Protein AF-A0A3M7Q4H5-F1 (afdb_monomer_lite)

Radius of gyration: 90.94 Å; chains: 1; bounding box: 210×115×260 Å

Sequence (828 aa):
LKKELDTSQSEVNNLKSENDTLSKELVHRDKRIEELIEKINQSELSLNDLGKKIQEKNTEMESMKKSMLEKEQNILNENQMLKTNIDQLNDQYKQSIELIENLKKEKTELEKRTSEKLSENEKLSSAEIERLKKELNRIESEKLTAERTVEALEKEKRHFDDSKLEMERLIDVKDGQLDNLNFQIKSEEENKIFLTKKVSDLEVKMSESLRENEKFHIKEIENLREEISRISSEKILADEEIEGLNKRISLLNDEIAARTIQIEELQQNEKNLIHRFQVKESLMVSQKDQEIEEFKRECNEKLKNSQIDIDSLQERLDQANKDYRASIEKIQQTRKQHLAKIKKKLQHCASILSLMDKLLFQSNETDQTVLTLFLSSLTEPKKNDESQEEKSNFEFDEAKFRELIEYKKNHLEKLDQLENLNQEIKKLGEINQNLQQEIVLVKSSSTENETKLSNEKIKISNDFQQKIDELQLKIDNLDLKNKQLQSEENRESHNLKTKILDLENELSQVRKHNDELVNQLKSDVESKEKNLMNVKKQADLRMASIKKKFENESQSKLEEINAKNYDLELKIKEKNKLIEMFKTENDNNVIKMNQLEEELEKKFVSEKLILQEDFGNKVKNYESIIEELNLRKEDYEAQMTNDKNNLVSSLRNENSQLSRKLDDLQFAYDELLDEKNNLKFNLNELKENGPSDNQEANRLNSLLKDRERVINELEQKLSLYVNKSAYEDSLGYVSSQNLKQNNTRSLMMESSDQDSLGSKTNLYNHCLESTEIDYLRQIVYSYMMGIDPVTMAKVIVAVLKFSEEDRKKILENERQRHLNWFPNLVNK

Structure (mmCIF, N/CA/C/O backbone):
data_AF-A0A3M7Q4H5-F1
#
_entry.id   AF-A0A3M7Q4H5-F1
#
loop_
_atom_site.group_PDB
_atom_site.id
_atom_site.type_symbol
_atom_site.label_atom_id
_atom_site.label_alt_id
_atom_site.label_comp_id
_atom_site.label_asym_id
_atom_site.label_entity_id
_atom_site.label_seq_id
_atom_site.pdbx_PDB_ins_code
_atom_site.Cartn_x
_atom_site.Cartn_y
_atom_site.Cartn_z
_atom_site.occupancy
_atom_site.B_iso_or_equiv
_atom_site.auth_seq_id
_atom_site.auth_comp_id
_atom_site.auth_asym_id
_atom_site.auth_atom_id
_atom_site.pdbx_PDB_model_num
ATOM 1 N N . LEU A 1 1 ? 29.022 -17.252 -99.751 1.00 66.88 1 LEU A N 1
ATOM 2 C CA . LEU A 1 1 ? 28.898 -18.641 -99.264 1.00 66.88 1 LEU A CA 1
ATOM 3 C C . LEU A 1 1 ? 29.886 -18.945 -98.138 1.00 66.88 1 LEU A C 1
ATOM 5 O O . LEU A 1 1 ? 29.508 -18.742 -96.998 1.00 66.88 1 LEU A O 1
ATOM 9 N N . LYS A 1 2 ? 31.142 -19.368 -98.386 1.00 72.31 2 LYS A N 1
ATOM 10 C CA . LYS A 1 2 ? 32.011 -19.858 -97.286 1.00 72.31 2 LYS A CA 1
ATOM 11 C C . LYS A 1 2 ? 32.221 -18.849 -96.140 1.00 72.31 2 LYS A C 1
ATOM 13 O O . LYS A 1 2 ? 31.919 -19.189 -95.010 1.00 72.31 2 LYS A O 1
ATOM 18 N N . LYS A 1 3 ? 32.580 -17.590 -96.435 1.00 73.62 3 LYS A N 1
ATOM 19 C CA . LYS A 1 3 ? 32.675 -16.532 -95.406 1.00 73.62 3 LYS A CA 1
ATOM 20 C C . LYS A 1 3 ? 31.378 -16.298 -94.619 1.00 73.62 3 LYS A C 1
ATOM 22 O O . LYS A 1 3 ? 31.455 -15.919 -93.465 1.00 73.62 3 LYS A O 1
ATOM 27 N N . GLU A 1 4 ? 30.207 -16.486 -95.226 1.00 72.25 4 GLU A N 1
ATOM 28 C CA . GLU A 1 4 ? 28.922 -16.326 -94.524 1.00 72.25 4 GLU A CA 1
ATOM 29 C C . GLU A 1 4 ? 28.671 -17.520 -93.599 1.00 72.25 4 GLU A C 1
ATOM 31 O O . GLU A 1 4 ? 28.269 -17.323 -92.461 1.00 72.25 4 GLU A O 1
ATOM 36 N N . LEU A 1 5 ? 29.003 -18.739 -94.043 1.00 80.62 5 LEU A N 1
ATOM 37 C CA . LEU A 1 5 ? 28.975 -19.941 -93.207 1.00 80.62 5 LEU A CA 1
ATOM 38 C C . LEU A 1 5 ? 29.926 -19.812 -92.004 1.00 80.62 5 LEU A C 1
ATOM 40 O O . LEU A 1 5 ? 29.525 -20.103 -90.883 1.00 80.62 5 LEU A O 1
ATOM 44 N N . ASP A 1 6 ? 31.152 -19.328 -92.228 1.00 80.56 6 ASP A N 1
ATOM 45 C CA . ASP A 1 6 ? 32.140 -19.089 -91.170 1.00 80.56 6 ASP A CA 1
ATOM 46 C C . ASP A 1 6 ? 31.638 -18.017 -90.165 1.00 80.56 6 ASP A C 1
ATOM 48 O O . ASP A 1 6 ? 31.803 -18.175 -88.954 1.00 80.56 6 ASP A O 1
ATOM 52 N N . THR A 1 7 ? 30.969 -16.955 -90.644 1.00 81.00 7 THR A N 1
ATOM 53 C CA . THR A 1 7 ? 30.355 -15.914 -89.794 1.00 81.00 7 THR A CA 1
ATOM 54 C C . THR A 1 7 ? 29.170 -16.451 -88.993 1.00 81.00 7 THR A C 1
ATOM 56 O O . THR A 1 7 ? 29.159 -16.310 -87.773 1.00 81.00 7 THR A O 1
ATOM 59 N N . SER A 1 8 ? 28.204 -17.119 -89.627 1.00 81.56 8 SER A N 1
ATOM 60 C CA . SER A 1 8 ? 27.044 -17.679 -88.923 1.00 81.56 8 SER A CA 1
ATOM 61 C C . SER A 1 8 ? 27.427 -18.810 -87.967 1.00 81.56 8 SER A C 1
ATOM 63 O O . SER A 1 8 ? 26.785 -18.973 -86.934 1.00 81.56 8 SER A O 1
ATOM 65 N N . GLN A 1 9 ? 28.509 -19.551 -88.230 1.00 82.69 9 GLN A N 1
ATOM 66 C CA . GLN A 1 9 ? 29.058 -20.498 -87.258 1.00 82.69 9 GLN A CA 1
ATOM 67 C C . GLN A 1 9 ? 29.641 -19.782 -86.027 1.00 82.69 9 GLN A C 1
ATOM 69 O O . GLN A 1 9 ? 29.501 -20.283 -84.912 1.00 82.69 9 GLN A O 1
ATOM 74 N N . SER A 1 10 ? 30.252 -18.605 -86.204 1.00 85.25 10 SER A N 1
ATOM 75 C CA . SER A 1 10 ? 30.695 -17.747 -85.096 1.00 85.25 10 SER A CA 1
ATOM 76 C C . SER A 1 10 ? 29.506 -17.225 -84.278 1.00 85.25 10 SER A C 1
ATOM 78 O O . SER A 1 10 ? 29.501 -17.340 -83.054 1.00 85.25 10 SER A O 1
ATOM 80 N N . GLU A 1 11 ? 28.449 -16.745 -84.941 1.00 85.81 11 GLU A N 1
ATOM 81 C CA . GLU A 1 11 ? 27.205 -16.303 -84.292 1.00 85.81 11 GLU A CA 1
ATOM 82 C C . GLU A 1 11 ? 26.533 -17.439 -83.503 1.00 85.81 11 GLU A C 1
ATOM 84 O O . GLU A 1 11 ? 26.193 -17.253 -82.338 1.00 85.81 11 GLU A O 1
ATOM 89 N N . VAL A 1 12 ? 26.423 -18.642 -84.081 1.00 87.12 12 VAL A N 1
ATOM 90 C CA . VAL A 1 12 ? 25.893 -19.838 -83.398 1.00 87.12 12 VAL A CA 1
ATOM 91 C C . VAL A 1 12 ? 26.746 -20.231 -82.188 1.00 87.12 12 VAL A C 1
ATOM 93 O O . VAL A 1 12 ? 26.197 -20.591 -81.146 1.00 87.12 12 VAL A O 1
ATOM 96 N N . ASN A 1 13 ? 28.075 -20.135 -82.279 1.00 86.62 13 ASN A N 1
ATOM 97 C CA . ASN A 1 13 ? 28.964 -20.418 -81.150 1.00 86.62 13 ASN A CA 1
ATOM 98 C C . ASN A 1 13 ? 28.807 -19.378 -80.023 1.00 86.62 13 ASN A C 1
ATOM 100 O O . ASN A 1 13 ? 28.786 -19.752 -78.849 1.00 86.62 13 ASN A O 1
ATOM 104 N N . ASN A 1 14 ? 28.646 -18.097 -80.367 1.00 86.25 14 ASN A N 1
ATOM 105 C CA . ASN A 1 14 ? 28.413 -17.021 -79.401 1.00 86.25 14 ASN A CA 1
ATOM 106 C C . ASN A 1 14 ? 27.052 -17.173 -78.707 1.00 86.25 14 ASN A C 1
ATOM 108 O O . ASN A 1 14 ? 27.003 -17.187 -77.480 1.00 86.25 14 ASN A O 1
ATOM 112 N N . LEU A 1 15 ? 25.975 -17.388 -79.473 1.00 87.81 15 LEU A N 1
ATOM 113 C CA . LEU A 1 15 ? 24.628 -17.643 -78.946 1.00 87.81 15 LEU A CA 1
ATOM 114 C C . LEU A 1 15 ? 24.586 -18.889 -78.051 1.00 87.81 15 LEU A C 1
ATOM 116 O O . LEU A 1 15 ? 23.876 -18.908 -77.049 1.00 87.81 15 LEU A O 1
ATOM 120 N N . LYS A 1 16 ? 25.377 -19.923 -78.367 1.00 89.75 16 LYS A N 1
ATOM 121 C CA . LYS A 1 16 ? 25.524 -21.090 -77.493 1.00 89.75 16 LYS A CA 1
ATOM 122 C C . LYS A 1 16 ? 26.219 -20.733 -76.175 1.00 89.75 16 LYS A C 1
ATOM 124 O O . LYS A 1 16 ? 25.731 -21.128 -75.125 1.00 89.75 16 LYS A O 1
ATOM 129 N N . SER A 1 17 ? 27.309 -19.965 -76.215 1.00 89.00 17 SER A N 1
ATOM 130 C CA . SER A 1 17 ? 28.012 -19.494 -75.010 1.00 89.00 17 SER A CA 1
ATOM 131 C C . SER A 1 17 ? 27.123 -18.604 -74.125 1.00 89.00 17 SER A C 1
ATOM 133 O O . SER A 1 17 ? 27.120 -18.730 -72.899 1.00 89.00 17 SER A O 1
ATOM 135 N N . GLU A 1 18 ? 26.311 -17.744 -74.744 1.00 90.12 18 GLU A N 1
ATOM 136 C CA . GLU A 1 18 ? 25.310 -16.912 -74.072 1.00 90.12 18 GLU A CA 1
ATOM 137 C C . GLU A 1 18 ? 24.213 -17.775 -73.428 1.00 90.12 18 GLU A C 1
ATOM 139 O O . GLU A 1 18 ? 23.942 -17.631 -72.237 1.00 90.12 18 GLU A O 1
ATOM 144 N N . ASN A 1 19 ? 23.662 -18.753 -74.152 1.00 89.94 19 ASN A N 1
ATOM 145 C CA . ASN A 1 19 ? 22.680 -19.701 -73.621 1.00 89.94 19 ASN A CA 1
ATOM 146 C C . ASN A 1 19 ? 23.243 -20.575 -72.481 1.00 89.94 19 ASN A C 1
ATOM 148 O O . ASN A 1 19 ? 22.563 -20.789 -71.477 1.00 89.94 19 ASN A O 1
ATOM 152 N N . ASP A 1 20 ? 24.488 -21.046 -72.589 1.00 90.50 20 ASP A N 1
ATOM 153 C CA . ASP A 1 20 ? 25.184 -21.802 -71.536 1.00 90.50 20 ASP A CA 1
ATOM 154 C C . ASP A 1 20 ? 25.473 -20.926 -70.296 1.00 90.50 20 ASP A C 1
ATOM 156 O O . ASP A 1 20 ? 25.594 -21.440 -69.181 1.00 90.50 20 ASP A O 1
ATOM 160 N N . THR A 1 21 ? 25.565 -19.602 -70.467 1.00 90.38 21 THR A N 1
ATOM 161 C CA . THR A 1 21 ? 25.720 -18.624 -69.377 1.00 90.38 21 THR A CA 1
ATOM 162 C C . THR A 1 21 ? 24.378 -18.325 -68.710 1.00 90.38 21 THR A C 1
ATOM 164 O O . THR A 1 21 ? 24.264 -18.457 -67.491 1.00 90.38 21 THR A O 1
ATOM 167 N N . LEU A 1 22 ? 23.338 -18.033 -69.497 1.00 89.88 22 LEU A N 1
ATOM 168 C CA . LEU A 1 22 ? 21.964 -17.842 -69.020 1.00 89.88 22 LEU A CA 1
ATOM 169 C C . LEU A 1 22 ? 21.442 -19.083 -68.284 1.00 89.88 22 LEU A C 1
ATOM 171 O O . LEU A 1 22 ? 20.818 -18.950 -67.237 1.00 89.88 22 LEU A O 1
ATOM 175 N N . SER A 1 23 ? 21.762 -20.290 -68.762 1.00 90.62 23 SER A N 1
ATOM 176 C CA . SER A 1 23 ? 21.386 -21.548 -68.097 1.00 90.62 23 SER A CA 1
ATOM 177 C C . SER A 1 23 ? 22.006 -21.678 -66.699 1.00 90.62 23 SER A C 1
ATOM 179 O O . SER A 1 23 ? 21.337 -22.118 -65.766 1.00 90.62 23 SER A O 1
ATOM 181 N N . LYS A 1 24 ? 23.268 -21.257 -66.518 1.00 91.00 24 LYS A N 1
ATOM 182 C CA . LYS A 1 24 ? 23.929 -21.237 -65.198 1.00 91.00 24 LYS A CA 1
ATOM 183 C C . LYS A 1 24 ? 23.331 -20.177 -64.279 1.00 91.00 24 LYS A C 1
ATOM 185 O O . LYS A 1 24 ? 23.169 -20.432 -63.088 1.00 91.00 24 LYS A O 1
ATOM 190 N N . GLU A 1 25 ? 22.998 -19.005 -64.818 1.00 90.81 25 GLU A N 1
ATOM 191 C CA . GLU A 1 25 ? 22.343 -17.954 -64.038 1.00 90.81 25 GLU A CA 1
ATOM 192 C C . GLU A 1 25 ? 20.941 -18.386 -63.589 1.00 90.81 25 GLU A C 1
ATOM 194 O O . GLU A 1 25 ? 20.567 -18.153 -62.444 1.00 90.81 25 GLU A O 1
ATOM 199 N N . LEU A 1 26 ? 20.191 -19.075 -64.454 1.00 91.06 26 LEU A N 1
ATOM 200 C CA . LEU A 1 26 ? 18.856 -19.591 -64.156 1.00 91.06 26 LEU A CA 1
ATOM 201 C C . LEU A 1 26 ? 18.908 -20.638 -63.030 1.00 91.06 26 LEU A C 1
ATOM 203 O O . LEU A 1 26 ? 18.220 -20.467 -62.030 1.00 91.06 26 LEU A O 1
ATOM 207 N N . VAL A 1 27 ? 19.837 -21.602 -63.085 1.00 91.81 27 VAL A N 1
ATOM 208 C CA . VAL A 1 27 ? 20.085 -22.553 -61.978 1.00 91.81 27 VAL A CA 1
ATOM 209 C C . VAL A 1 27 ? 20.477 -21.845 -60.668 1.00 91.81 27 VAL A C 1
ATOM 211 O O . VAL A 1 27 ? 20.056 -22.257 -59.587 1.00 91.81 27 VAL A O 1
ATOM 214 N N . HIS A 1 28 ? 21.254 -20.755 -60.727 1.00 90.12 28 HIS A N 1
ATOM 215 C CA . HIS A 1 28 ? 21.578 -19.971 -59.529 1.00 90.12 28 HIS A CA 1
ATOM 216 C C . HIS A 1 28 ? 20.358 -19.194 -58.995 1.00 90.12 28 HIS A C 1
ATOM 218 O O . HIS A 1 28 ? 20.204 -19.049 -57.777 1.00 90.12 28 HIS A O 1
ATOM 224 N N . ARG A 1 29 ? 19.482 -18.693 -59.874 1.00 90.94 29 ARG A N 1
ATOM 225 C CA . ARG A 1 29 ? 18.221 -18.043 -59.487 1.00 90.94 29 ARG A CA 1
ATOM 226 C C . ARG A 1 29 ? 17.273 -19.047 -58.830 1.00 90.94 29 ARG A C 1
ATOM 228 O O . ARG A 1 29 ? 16.768 -18.736 -57.758 1.00 90.94 29 ARG A O 1
ATOM 235 N N . ASP A 1 30 ? 17.123 -20.244 -59.393 1.00 92.81 30 ASP A N 1
ATOM 236 C CA . ASP A 1 30 ? 16.286 -21.316 -58.840 1.00 92.81 30 ASP A CA 1
ATOM 237 C C . ASP A 1 30 ? 16.757 -21.723 -57.436 1.00 92.81 30 ASP A C 1
ATOM 239 O O . ASP A 1 30 ? 15.980 -21.649 -56.485 1.00 92.81 30 ASP A O 1
ATOM 243 N N . LYS A 1 31 ? 18.057 -22.003 -57.250 1.00 93.12 31 LYS A N 1
ATOM 244 C CA . LYS A 1 31 ? 18.622 -22.287 -55.916 1.00 93.12 31 LYS A CA 1
ATOM 245 C C . LYS A 1 31 ? 18.391 -21.142 -54.922 1.00 93.12 31 LYS A C 1
ATOM 247 O O . LYS A 1 31 ? 18.105 -21.373 -53.751 1.00 93.12 31 LYS A O 1
ATOM 252 N N . ARG A 1 32 ? 18.495 -19.885 -55.372 1.00 92.50 32 ARG A N 1
ATOM 253 C CA . ARG A 1 32 ? 18.223 -18.713 -54.523 1.00 92.50 32 ARG A CA 1
ATOM 254 C C . ARG A 1 32 ? 16.734 -18.576 -54.179 1.00 92.50 32 ARG A C 1
ATOM 256 O O . ARG A 1 32 ? 16.419 -18.033 -53.125 1.00 92.50 32 ARG A O 1
ATOM 263 N N . ILE A 1 33 ? 15.831 -19.056 -55.034 1.00 91.38 33 ILE A N 1
ATOM 264 C CA . ILE A 1 33 ? 14.392 -19.134 -54.753 1.00 91.38 33 ILE A CA 1
ATOM 265 C C . ILE A 1 33 ? 14.120 -20.229 -53.712 1.00 91.38 33 ILE A C 1
ATOM 267 O O . ILE A 1 33 ? 13.406 -19.959 -52.751 1.00 91.38 33 ILE A O 1
ATOM 271 N N . GLU A 1 34 ? 14.748 -21.404 -53.817 1.00 92.50 34 GLU A N 1
ATOM 272 C CA . GLU A 1 34 ? 14.666 -22.464 -52.794 1.00 92.50 34 GLU A CA 1
ATOM 273 C C . GLU A 1 34 ? 15.155 -21.968 -51.418 1.00 92.50 34 GLU A C 1
ATOM 275 O O . GLU A 1 34 ? 14.432 -22.078 -50.428 1.00 92.50 34 GLU A O 1
ATOM 280 N N . GLU A 1 35 ? 16.324 -21.316 -51.361 1.00 92.31 35 GLU A N 1
ATOM 281 C CA . GLU A 1 35 ? 16.874 -20.708 -50.134 1.00 92.31 35 GLU A CA 1
ATOM 282 C C . GLU A 1 35 ? 15.987 -19.598 -49.534 1.00 92.31 35 GLU A C 1
ATOM 284 O O . GLU A 1 35 ? 16.094 -19.296 -48.342 1.00 92.31 35 GLU A O 1
ATOM 289 N N . LEU A 1 36 ? 15.140 -18.948 -50.341 1.00 91.50 36 LEU A N 1
ATOM 290 C CA . LEU A 1 36 ? 14.165 -17.957 -49.874 1.00 91.50 36 LEU A CA 1
ATOM 291 C C . LEU A 1 36 ? 12.875 -18.621 -49.382 1.00 91.50 36 LEU A C 1
ATOM 293 O O . LEU A 1 36 ? 12.357 -18.214 -48.344 1.00 91.50 36 LEU A O 1
ATOM 297 N N . ILE A 1 37 ? 12.391 -19.661 -50.067 1.00 92.19 37 ILE A N 1
ATOM 298 C CA . ILE A 1 37 ? 11.232 -20.459 -49.636 1.00 92.19 37 ILE A CA 1
ATOM 299 C C . ILE A 1 37 ? 11.513 -21.113 -48.278 1.00 92.19 37 ILE A C 1
ATOM 301 O O . ILE A 1 37 ? 10.671 -21.048 -47.385 1.00 92.19 37 ILE A O 1
ATOM 305 N N . GLU A 1 38 ? 12.710 -21.670 -48.069 1.00 93.06 38 GLU A N 1
ATOM 306 C CA . GLU A 1 38 ? 13.075 -22.262 -46.777 1.00 93.06 38 GLU A CA 1
ATOM 307 C C . GLU A 1 38 ? 13.038 -21.223 -45.640 1.00 93.06 38 GLU A C 1
ATOM 309 O O . GLU A 1 38 ? 12.460 -21.476 -44.582 1.00 93.06 38 GLU A O 1
ATOM 314 N N . LYS A 1 39 ? 13.566 -20.014 -45.875 1.00 91.62 39 LYS A N 1
ATOM 315 C CA . LYS A 1 39 ? 13.539 -18.906 -44.900 1.00 91.62 39 LYS A CA 1
ATOM 316 C C . LYS A 1 39 ? 12.129 -18.387 -44.623 1.00 91.62 39 LYS A C 1
ATOM 318 O O . LYS A 1 39 ? 11.839 -18.023 -43.483 1.00 91.62 39 LYS A O 1
ATOM 323 N N . ILE A 1 40 ? 11.247 -18.374 -45.624 1.00 90.06 40 ILE A N 1
ATOM 324 C CA . ILE A 1 40 ? 9.827 -18.044 -45.443 1.00 90.06 40 ILE A CA 1
ATOM 325 C C . ILE A 1 40 ? 9.172 -19.089 -44.532 1.00 90.06 40 ILE A C 1
ATOM 327 O O . ILE A 1 40 ? 8.607 -18.717 -43.508 1.00 90.06 40 ILE A O 1
ATOM 331 N N . ASN A 1 41 ? 9.353 -20.384 -44.808 1.00 91.19 41 ASN A N 1
ATOM 332 C CA . ASN A 1 41 ? 8.792 -21.468 -43.991 1.00 91.19 41 ASN A CA 1
ATOM 333 C C . ASN A 1 41 ? 9.307 -21.435 -42.534 1.00 91.19 41 ASN A C 1
ATOM 335 O O . ASN A 1 41 ? 8.536 -21.611 -41.590 1.00 91.19 41 ASN A O 1
ATOM 339 N N . GLN A 1 42 ? 10.601 -21.160 -42.325 1.00 89.44 42 GLN A N 1
ATOM 340 C CA . GLN A 1 42 ? 11.187 -20.974 -40.987 1.00 89.44 42 GLN A CA 1
ATOM 341 C C . GLN A 1 42 ? 10.601 -19.742 -40.263 1.00 89.44 42 GLN A C 1
ATOM 343 O O . GLN A 1 42 ? 10.387 -19.770 -39.046 1.00 89.44 42 GLN A O 1
ATOM 348 N N . SER A 1 43 ? 10.289 -18.675 -41.006 1.00 88.88 43 SER A N 1
ATOM 349 C CA . SER A 1 43 ? 9.642 -17.469 -40.472 1.00 88.88 43 SER A CA 1
ATOM 350 C C . SER A 1 43 ? 8.175 -17.716 -40.104 1.00 88.88 43 SER A C 1
ATOM 352 O O . SER A 1 43 ? 7.743 -17.287 -39.037 1.00 88.88 43 SER A O 1
ATOM 354 N N . GLU A 1 44 ? 7.413 -18.456 -40.919 1.00 91.06 44 GLU A N 1
ATOM 355 C CA . GLU A 1 44 ? 6.029 -18.839 -40.605 1.00 91.06 44 GLU A CA 1
ATOM 356 C C . GLU A 1 44 ? 5.947 -19.716 -39.350 1.00 91.06 44 GLU A C 1
ATOM 358 O O . GLU A 1 44 ? 5.099 -19.478 -38.490 1.00 91.06 44 GLU A O 1
ATOM 363 N N . LEU A 1 45 ? 6.847 -20.692 -39.186 1.00 88.81 45 LEU A N 1
ATOM 364 C CA . LEU A 1 45 ? 6.931 -21.492 -37.956 1.00 88.81 45 LEU A CA 1
ATOM 365 C C . LEU A 1 45 ? 7.192 -20.604 -36.727 1.00 88.81 45 LEU A C 1
ATOM 367 O O . LEU A 1 45 ? 6.486 -20.710 -35.723 1.00 88.81 45 LEU A O 1
ATOM 371 N N . SER A 1 46 ? 8.138 -19.669 -36.840 1.00 89.75 46 SER A N 1
ATOM 372 C CA . SER A 1 46 ? 8.476 -18.721 -35.768 1.00 89.75 46 SER A CA 1
ATOM 373 C C . SER A 1 46 ? 7.309 -17.783 -35.415 1.00 89.75 46 SER A C 1
ATOM 375 O O . SER A 1 46 ? 7.076 -17.493 -34.240 1.00 89.75 46 SER A O 1
ATOM 377 N N . LEU A 1 47 ? 6.542 -17.334 -36.415 1.00 86.31 47 LEU A N 1
ATOM 378 C CA . LEU A 1 47 ? 5.342 -16.509 -36.234 1.00 86.31 47 LEU A CA 1
ATOM 379 C C . LEU A 1 47 ? 4.184 -17.288 -35.597 1.00 86.31 47 LEU A C 1
ATOM 381 O O . LEU A 1 47 ? 3.475 -16.733 -34.758 1.00 86.31 47 LEU A O 1
ATOM 385 N N . ASN A 1 48 ? 4.009 -18.568 -35.935 1.00 89.12 48 ASN A N 1
ATOM 386 C CA . ASN A 1 48 ? 3.001 -19.428 -35.309 1.00 89.12 48 ASN A CA 1
ATOM 387 C C . ASN A 1 48 ? 3.309 -19.675 -33.820 1.00 89.12 48 ASN A C 1
ATOM 389 O O . ASN A 1 48 ? 2.418 -19.535 -32.979 1.00 89.12 48 ASN A O 1
ATOM 393 N N . ASP A 1 49 ? 4.571 -19.944 -33.469 1.00 89.56 49 ASP A N 1
ATOM 394 C CA . ASP A 1 49 ? 5.008 -20.060 -32.070 1.00 89.56 49 ASP A CA 1
ATOM 395 C C . ASP A 1 49 ? 4.842 -18.743 -31.291 1.00 89.56 49 ASP A C 1
ATOM 397 O O . ASP A 1 49 ? 4.464 -18.752 -30.114 1.00 89.56 49 ASP A O 1
ATOM 401 N N . LEU A 1 50 ? 5.090 -17.595 -31.934 1.00 89.19 50 LEU A N 1
ATOM 402 C CA . LEU A 1 50 ? 4.841 -16.279 -31.342 1.00 89.19 50 LEU A CA 1
ATOM 403 C C . LEU A 1 50 ? 3.338 -16.042 -31.116 1.00 89.19 50 LEU A C 1
ATOM 405 O O . LEU A 1 50 ? 2.940 -15.648 -30.020 1.00 89.19 50 LEU A O 1
ATOM 409 N N . GLY A 1 51 ? 2.500 -16.335 -32.114 1.00 90.75 51 GLY A N 1
ATOM 410 C CA . GLY A 1 51 ? 1.043 -16.228 -32.022 1.00 90.75 51 GLY A CA 1
ATOM 411 C C . GLY A 1 51 ? 0.466 -17.090 -30.899 1.00 90.75 51 GLY A C 1
ATOM 412 O O . GLY A 1 51 ? -0.365 -16.618 -30.120 1.00 90.75 51 GLY A O 1
ATOM 413 N N . LYS A 1 52 ? 0.982 -18.314 -30.734 1.00 91.00 52 LYS A N 1
ATOM 414 C CA . LYS A 1 52 ? 0.618 -19.199 -29.623 1.00 91.00 52 LYS A CA 1
ATOM 415 C C . LYS A 1 52 ? 1.003 -18.608 -28.261 1.00 91.00 52 LYS A C 1
ATOM 417 O O . LYS A 1 52 ? 0.160 -18.565 -27.368 1.00 91.00 52 LYS A O 1
ATOM 422 N N . LYS A 1 53 ? 2.226 -18.085 -28.106 1.00 90.06 53 LYS A N 1
ATOM 423 C CA . LYS A 1 53 ? 2.673 -17.414 -26.865 1.00 90.06 53 LYS A CA 1
ATOM 424 C C . LYS A 1 53 ? 1.828 -16.180 -26.530 1.00 90.06 53 LYS A C 1
ATOM 426 O O . LYS A 1 53 ? 1.517 -15.955 -25.363 1.00 90.06 53 LYS A O 1
ATOM 431 N N . ILE A 1 54 ? 1.421 -15.404 -27.538 1.00 86.94 54 ILE A N 1
ATOM 432 C CA . ILE A 1 54 ? 0.505 -14.262 -27.375 1.00 86.94 54 ILE A CA 1
ATOM 433 C C . ILE A 1 54 ? -0.877 -14.742 -26.905 1.00 86.94 54 ILE A C 1
ATOM 435 O O . ILE A 1 54 ? -1.446 -14.161 -25.982 1.00 86.94 54 ILE A O 1
ATOM 439 N N . GLN A 1 55 ? -1.405 -15.828 -27.479 1.00 88.88 55 GLN A N 1
ATOM 440 C CA . GLN A 1 55 ? -2.679 -16.412 -27.055 1.00 88.88 55 GLN A CA 1
ATOM 441 C C . GLN A 1 55 ? -2.620 -16.937 -25.609 1.00 88.88 55 GLN A C 1
ATOM 443 O O . GLN A 1 55 ? -3.505 -16.622 -24.813 1.00 88.88 55 GLN A O 1
ATOM 448 N N . GLU A 1 56 ? -1.560 -17.667 -25.249 1.00 90.75 56 GLU A N 1
ATOM 449 C CA . GLU A 1 56 ? -1.304 -18.148 -23.885 1.00 90.75 56 GLU A CA 1
ATOM 450 C C . GLU A 1 56 ? -1.247 -16.964 -22.892 1.00 90.75 56 GLU A C 1
ATOM 452 O O . GLU A 1 56 ? -1.980 -16.956 -21.897 1.00 90.75 56 GLU A O 1
ATOM 457 N N . LYS A 1 57 ? -0.491 -15.900 -23.206 1.00 89.25 57 LYS A N 1
ATOM 458 C CA . LYS A 1 57 ? -0.405 -14.686 -22.370 1.00 89.25 57 LYS A CA 1
ATOM 459 C C . LYS A 1 57 ? -1.726 -13.922 -22.256 1.00 89.25 57 LYS A C 1
ATOM 461 O O . LYS A 1 57 ? -2.042 -13.439 -21.171 1.00 89.25 57 LYS A O 1
ATOM 466 N N . ASN A 1 58 ? -2.538 -13.862 -23.311 1.00 88.88 58 ASN A N 1
ATOM 467 C CA . ASN A 1 58 ? -3.877 -13.269 -23.235 1.00 88.88 58 ASN A CA 1
ATOM 468 C C . ASN A 1 58 ? -4.817 -14.083 -22.327 1.00 88.88 58 ASN A C 1
ATOM 470 O O . ASN A 1 58 ? -5.576 -13.496 -21.555 1.00 88.88 58 ASN A O 1
ATOM 474 N N . THR A 1 59 ? -4.743 -15.421 -22.347 1.00 90.81 59 THR A N 1
ATOM 475 C CA . THR A 1 59 ? -5.533 -16.252 -21.416 1.00 90.81 59 THR A CA 1
ATOM 476 C C . THR A 1 59 ? -5.079 -16.122 -19.959 1.00 90.81 59 THR A C 1
ATOM 478 O O . THR A 1 59 ? -5.919 -16.097 -19.059 1.00 90.81 59 THR A O 1
ATOM 481 N N . GLU A 1 60 ? -3.777 -15.960 -19.711 1.00 89.81 60 GLU A N 1
ATOM 482 C CA . GLU A 1 60 ? -3.236 -15.653 -18.381 1.00 89.81 60 GLU A CA 1
ATOM 483 C C . GLU A 1 60 ? -3.706 -14.271 -17.890 1.00 89.81 60 GLU A C 1
ATOM 485 O O . GLU A 1 60 ? -4.147 -14.135 -16.748 1.00 89.81 60 GLU A O 1
ATOM 490 N N . MET A 1 61 ? -3.699 -13.264 -18.772 1.00 90.81 61 MET A N 1
ATOM 491 C CA . MET A 1 61 ? -4.133 -11.896 -18.476 1.00 90.81 61 MET A CA 1
ATOM 492 C C . MET A 1 61 ? -5.621 -11.813 -18.104 1.00 90.81 61 MET A C 1
ATOM 494 O O . MET A 1 61 ? -5.957 -11.222 -17.078 1.00 90.81 61 MET A O 1
ATOM 498 N N . GLU A 1 62 ? -6.521 -12.434 -18.876 1.00 89.00 62 GLU A N 1
ATOM 499 C CA . GLU A 1 62 ? -7.958 -12.450 -18.548 1.00 89.00 62 GLU A CA 1
ATOM 500 C C . GLU A 1 62 ? -8.259 -13.276 -17.283 1.00 89.00 62 GLU A C 1
ATOM 502 O O . GLU A 1 62 ? -9.125 -12.900 -16.490 1.00 89.00 62 GLU A O 1
ATOM 507 N N . SER A 1 63 ? -7.499 -14.348 -17.022 1.00 90.44 63 SER A N 1
ATOM 508 C CA . SER A 1 63 ? -7.571 -15.090 -15.753 1.00 90.44 63 SER A CA 1
ATOM 509 C C . SER A 1 63 ? -7.169 -14.212 -14.556 1.00 90.44 63 SER A C 1
ATOM 511 O O . SER A 1 63 ? -7.891 -14.131 -13.557 1.00 90.44 63 SER A O 1
ATOM 513 N N . MET A 1 64 ? -6.061 -13.472 -14.678 1.00 90.81 64 MET A N 1
ATOM 514 C CA . MET A 1 64 ? -5.581 -12.548 -13.648 1.00 90.81 64 MET A CA 1
ATOM 515 C C . MET A 1 64 ? -6.565 -11.394 -13.407 1.00 90.81 64 MET A C 1
ATOM 517 O O . MET A 1 64 ? -6.880 -11.084 -12.258 1.00 90.81 64 MET A O 1
ATOM 521 N N . LYS A 1 65 ? -7.109 -10.811 -14.479 1.00 90.62 65 LYS A N 1
ATOM 522 C CA . LYS A 1 65 ? -8.137 -9.760 -14.457 1.00 90.62 65 LYS A CA 1
ATOM 523 C C . LYS A 1 65 ? -9.423 -10.228 -13.770 1.00 90.62 65 LYS A C 1
ATOM 525 O O . LYS A 1 65 ? -9.948 -9.511 -12.920 1.00 90.62 65 LYS A O 1
ATOM 530 N N . LYS A 1 66 ? -9.881 -11.457 -14.041 1.00 91.06 66 LYS A N 1
ATOM 531 C CA . LYS A 1 66 ? -11.010 -12.071 -13.322 1.00 91.06 66 LYS A CA 1
ATOM 532 C C . LYS A 1 66 ? -10.713 -12.238 -11.824 1.00 91.06 66 LYS A C 1
ATOM 534 O O . LYS A 1 66 ? -11.551 -11.877 -11.004 1.00 91.06 66 LYS A O 1
ATOM 539 N N . SER A 1 67 ? -9.519 -12.718 -11.463 1.00 91.12 67 SER A N 1
ATOM 540 C CA . SER A 1 67 ? -9.104 -12.857 -10.055 1.00 91.12 67 SER A CA 1
ATOM 541 C C . SER A 1 67 ? -8.964 -11.509 -9.330 1.00 91.12 67 SER A C 1
ATOM 543 O O . SER A 1 67 ? -9.210 -11.430 -8.127 1.00 91.12 67 SER A O 1
ATOM 545 N N . MET A 1 68 ? -8.585 -10.439 -10.036 1.00 86.31 68 MET A N 1
ATOM 546 C CA . MET A 1 68 ? -8.583 -9.080 -9.484 1.00 86.31 68 MET A CA 1
ATOM 547 C C . MET A 1 68 ? -10.004 -8.577 -9.220 1.00 86.31 68 MET A C 1
ATOM 549 O O . MET A 1 68 ? -10.267 -8.129 -8.108 1.00 86.31 68 MET A O 1
ATOM 553 N N . LEU A 1 69 ? -10.921 -8.730 -10.180 1.00 89.75 69 LEU A N 1
ATOM 554 C CA . LE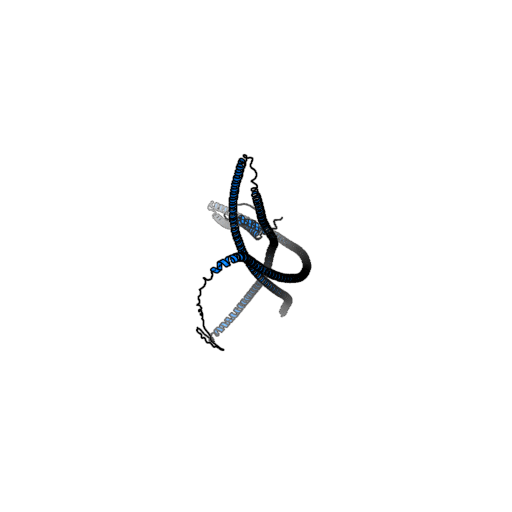U A 1 69 ? -12.322 -8.316 -10.034 1.00 89.75 69 LEU A CA 1
ATOM 555 C C . LEU A 1 69 ? -13.020 -9.036 -8.862 1.00 89.75 69 LEU A C 1
ATOM 557 O O . LEU A 1 69 ? -13.782 -8.437 -8.109 1.00 89.75 69 LEU A O 1
ATOM 561 N N . GLU A 1 70 ? -12.721 -10.322 -8.667 1.00 90.88 70 GLU A N 1
ATOM 562 C CA . GLU A 1 70 ? -13.232 -11.125 -7.549 1.00 90.88 70 GLU A CA 1
ATOM 563 C C . GLU A 1 70 ? -12.694 -10.645 -6.187 1.00 90.88 70 GLU A C 1
ATOM 565 O O . GLU A 1 70 ? -13.438 -10.575 -5.208 1.00 90.88 70 GLU A O 1
ATOM 570 N N . LYS A 1 71 ? -11.419 -10.236 -6.115 1.00 90.50 71 LYS A N 1
ATOM 571 C CA . LYS A 1 71 ? -10.837 -9.614 -4.910 1.00 90.50 71 LYS A CA 1
ATOM 572 C C . LYS A 1 71 ? -11.434 -8.238 -4.630 1.00 90.50 71 LYS A C 1
ATOM 574 O O . LYS A 1 71 ? -11.734 -7.941 -3.480 1.00 90.50 71 LYS A O 1
ATOM 579 N N . GLU A 1 72 ? -11.636 -7.427 -5.663 1.00 88.88 72 GLU A N 1
ATOM 580 C CA . GLU A 1 72 ? -12.258 -6.105 -5.563 1.00 88.88 72 GLU A CA 1
ATOM 581 C C . GLU A 1 72 ? -13.706 -6.203 -5.056 1.00 88.88 72 GLU A C 1
ATOM 583 O O . GLU A 1 72 ? -14.078 -5.499 -4.117 1.00 88.88 72 GLU A O 1
ATOM 588 N N . GLN A 1 73 ? -14.490 -7.158 -5.569 1.00 89.44 73 GLN A N 1
ATOM 589 C CA . GLN A 1 73 ? -15.838 -7.437 -5.068 1.00 89.44 73 GLN A CA 1
ATOM 590 C C . GLN A 1 73 ? -15.835 -7.918 -3.608 1.00 89.44 73 GLN A C 1
ATOM 592 O O . GLN A 1 73 ? -16.692 -7.503 -2.828 1.00 89.44 73 GLN A O 1
ATOM 597 N N . ASN A 1 74 ? -14.874 -8.757 -3.207 1.00 90.75 74 ASN A N 1
ATOM 598 C CA . ASN A 1 74 ? -14.751 -9.193 -1.813 1.00 90.75 74 ASN A CA 1
ATOM 599 C C . ASN A 1 74 ? -14.403 -8.026 -0.873 1.00 90.75 74 ASN A C 1
ATOM 601 O O . ASN A 1 74 ? -15.039 -7.886 0.169 1.00 90.75 74 ASN A O 1
ATOM 605 N N . ILE A 1 75 ? -13.484 -7.140 -1.272 1.00 89.62 75 ILE A N 1
ATOM 606 C CA . ILE A 1 75 ? -13.150 -5.910 -0.533 1.00 89.62 75 ILE A CA 1
ATOM 607 C C . ILE A 1 75 ? -14.367 -4.972 -0.450 1.00 89.62 75 ILE A C 1
ATOM 609 O O . ILE A 1 75 ? -14.608 -4.357 0.589 1.00 89.62 75 ILE A O 1
ATOM 613 N N . LEU A 1 76 ? -15.175 -4.864 -1.509 1.00 89.94 76 LEU A N 1
ATOM 614 C CA . LEU A 1 76 ? -16.411 -4.076 -1.491 1.00 89.94 76 LEU A CA 1
ATOM 615 C C . LEU A 1 76 ? -17.439 -4.648 -0.497 1.00 89.94 76 LEU A C 1
ATOM 617 O O . LEU A 1 76 ? -18.026 -3.891 0.276 1.00 89.94 76 LEU A O 1
ATOM 621 N N . ASN A 1 77 ? -17.613 -5.972 -0.472 1.00 90.62 77 ASN A N 1
ATOM 622 C CA . ASN A 1 77 ? -18.497 -6.662 0.474 1.00 90.62 77 ASN A CA 1
ATOM 623 C C . ASN A 1 77 ? -18.017 -6.487 1.930 1.00 90.62 77 ASN A C 1
ATOM 625 O O . ASN A 1 77 ? -18.816 -6.208 2.824 1.00 90.62 77 ASN A O 1
ATOM 629 N N . GLU A 1 78 ? -16.708 -6.606 2.170 1.00 91.12 78 GLU A N 1
ATOM 630 C CA . GLU A 1 78 ? -16.091 -6.419 3.487 1.00 91.12 78 GLU A CA 1
ATOM 631 C C . GLU A 1 78 ? -16.254 -4.976 3.989 1.00 91.12 78 GLU A C 1
ATOM 633 O O . GLU A 1 78 ? -16.659 -4.762 5.131 1.00 91.12 78 GLU A O 1
ATOM 638 N N . ASN A 1 79 ? -16.077 -3.977 3.119 1.00 87.25 79 ASN A N 1
ATOM 639 C CA . ASN A 1 79 ? -16.337 -2.572 3.449 1.00 87.25 79 ASN A CA 1
ATOM 640 C C . ASN A 1 79 ? -17.818 -2.285 3.770 1.00 87.25 79 ASN A C 1
ATOM 642 O O . ASN A 1 79 ? -18.103 -1.465 4.644 1.00 87.25 79 ASN A O 1
ATOM 646 N N . GLN A 1 80 ? -18.773 -2.961 3.119 1.00 90.12 80 GLN A N 1
ATOM 647 C CA . GLN A 1 80 ? -20.202 -2.848 3.459 1.00 90.12 80 GLN A CA 1
ATOM 648 C C . GLN A 1 80 ? -20.516 -3.460 4.836 1.00 90.12 80 GLN A C 1
ATOM 650 O O . GLN A 1 80 ? -21.271 -2.872 5.616 1.00 90.12 80 GLN A O 1
ATOM 655 N N . MET A 1 81 ? -19.890 -4.593 5.168 1.00 87.25 81 MET A N 1
ATOM 656 C CA . MET A 1 81 ? -19.936 -5.203 6.504 1.00 87.25 81 MET A CA 1
ATOM 657 C C . MET A 1 81 ? -19.344 -4.270 7.570 1.00 87.25 81 MET A C 1
ATOM 659 O O . MET A 1 81 ? -20.005 -3.967 8.562 1.00 87.25 81 MET A O 1
ATOM 663 N N . LEU A 1 82 ? -18.132 -3.754 7.344 1.00 90.12 82 LEU A N 1
ATOM 664 C CA . LEU A 1 82 ? -17.461 -2.821 8.254 1.00 90.12 82 LEU A CA 1
ATOM 665 C C . LEU A 1 82 ? -18.283 -1.549 8.473 1.00 90.12 82 LEU A C 1
ATOM 667 O O . LEU A 1 82 ? -18.435 -1.122 9.616 1.00 90.12 82 LEU A O 1
ATOM 671 N N . LYS A 1 83 ? -18.874 -0.979 7.416 1.00 91.25 83 LYS A N 1
ATOM 672 C CA . LYS A 1 83 ? -19.762 0.180 7.551 1.00 91.25 83 LYS A CA 1
ATOM 673 C C . LYS A 1 83 ? -21.003 -0.135 8.389 1.00 91.25 83 LYS A C 1
ATOM 675 O O . LYS A 1 83 ? -21.311 0.620 9.301 1.00 91.25 83 LYS A O 1
ATOM 680 N N . THR A 1 84 ? -21.649 -1.276 8.150 1.00 90.38 84 THR A N 1
ATOM 681 C CA . THR A 1 84 ? -22.801 -1.719 8.956 1.00 90.38 84 THR A CA 1
ATOM 682 C C . THR A 1 84 ? -22.436 -1.866 10.440 1.00 90.38 84 THR A C 1
ATOM 684 O O . THR A 1 84 ? -23.201 -1.453 11.309 1.00 90.38 84 THR A O 1
ATOM 687 N N . ASN A 1 85 ? -21.242 -2.384 10.743 1.00 91.69 85 ASN A N 1
ATOM 688 C CA . ASN A 1 85 ? -20.738 -2.501 12.114 1.00 91.69 85 ASN A CA 1
ATOM 689 C C . ASN A 1 85 ? -20.422 -1.130 12.746 1.00 91.69 85 ASN A C 1
ATOM 691 O O . ASN A 1 85 ? -20.679 -0.931 13.932 1.00 91.69 85 ASN A O 1
ATOM 695 N N . ILE A 1 86 ? -19.896 -0.176 11.968 1.00 89.31 86 ILE A N 1
ATOM 696 C CA . ILE A 1 86 ? -19.663 1.211 12.404 1.00 89.31 86 ILE A CA 1
ATOM 697 C C . ILE A 1 86 ? -20.991 1.911 12.718 1.00 89.31 86 ILE A C 1
ATOM 699 O O . ILE A 1 86 ? -21.108 2.549 13.762 1.00 89.31 86 ILE A O 1
ATOM 703 N N . ASP A 1 87 ? -22.001 1.760 11.862 1.00 89.94 87 ASP A N 1
ATOM 704 C CA . ASP A 1 87 ? -23.321 2.360 12.069 1.00 89.94 87 ASP A CA 1
ATOM 705 C C . ASP A 1 87 ? -24.000 1.777 13.332 1.00 89.94 87 ASP A C 1
ATOM 707 O O . ASP A 1 87 ? -24.495 2.534 14.169 1.00 89.94 87 ASP A O 1
ATOM 711 N N . GLN A 1 88 ? -23.899 0.460 13.567 1.00 89.75 88 GLN A N 1
ATOM 712 C CA . GLN A 1 88 ? -24.351 -0.178 14.817 1.00 89.75 88 GLN A CA 1
ATOM 713 C C . GLN A 1 88 ? -23.590 0.308 16.065 1.00 89.75 88 GLN A C 1
ATOM 715 O O . GLN A 1 88 ? -24.205 0.533 17.110 1.00 89.75 88 GLN A O 1
ATOM 720 N N . LEU A 1 89 ? -22.267 0.490 15.979 1.00 89.25 89 LEU A N 1
ATOM 721 C CA . LEU A 1 89 ? -21.458 1.040 17.074 1.00 89.25 89 LEU A CA 1
ATOM 722 C C . LEU A 1 89 ? -21.832 2.496 17.386 1.00 89.25 89 LEU A C 1
ATOM 724 O O . LEU A 1 89 ? -21.890 2.869 18.557 1.00 89.25 89 LEU A O 1
ATOM 728 N N . ASN A 1 90 ? -22.139 3.302 16.367 1.00 89.56 90 ASN A N 1
ATOM 729 C CA . ASN A 1 90 ? -22.613 4.674 16.545 1.00 89.56 90 ASN A CA 1
ATOM 730 C C . ASN A 1 90 ? -23.974 4.721 17.258 1.00 89.56 90 ASN A C 1
ATOM 732 O O . ASN A 1 90 ? -24.149 5.531 18.171 1.00 89.56 90 ASN A O 1
ATOM 736 N N . ASP A 1 91 ? -24.912 3.833 16.916 1.00 89.31 91 ASP A N 1
ATOM 737 C CA . ASP A 1 91 ? -26.198 3.734 17.618 1.00 89.31 91 ASP A CA 1
ATOM 738 C C . ASP A 1 91 ? -26.033 3.265 19.076 1.00 89.31 91 ASP A C 1
ATOM 740 O O . ASP A 1 91 ? -26.640 3.847 19.979 1.00 89.31 91 ASP A O 1
ATOM 744 N N . GLN A 1 92 ? -25.159 2.288 19.350 1.00 89.31 92 GLN A N 1
ATOM 745 C CA . GLN A 1 92 ? -24.822 1.878 20.724 1.00 89.31 92 GLN A CA 1
ATOM 746 C C . GLN A 1 92 ? -24.167 3.012 21.529 1.00 89.31 92 GLN A C 1
ATOM 748 O O . GLN A 1 92 ? -24.483 3.215 22.705 1.00 89.31 92 GLN A O 1
ATOM 753 N N . TYR A 1 93 ? -23.276 3.787 20.905 1.00 88.31 93 TYR A N 1
ATOM 754 C CA . TYR A 1 93 ? -22.629 4.936 21.536 1.00 88.31 93 TYR A CA 1
ATOM 755 C C . TYR A 1 93 ? -23.638 6.053 21.843 1.00 88.31 93 TYR A C 1
ATOM 757 O O . TYR A 1 93 ? -23.628 6.621 22.935 1.00 88.31 93 TYR A O 1
ATOM 765 N N . LYS A 1 94 ? -24.583 6.304 20.931 1.00 89.38 94 LYS A N 1
ATOM 766 C CA . LYS A 1 94 ? -25.683 7.260 21.110 1.00 89.38 94 LYS A CA 1
ATOM 767 C C . LYS A 1 94 ? -26.625 6.859 22.252 1.00 89.38 94 LYS A C 1
ATOM 769 O O . LYS A 1 94 ? -26.915 7.693 23.106 1.00 89.38 94 LYS A O 1
ATOM 774 N N . GLN A 1 95 ? -27.022 5.585 22.327 1.00 89.44 95 GLN A N 1
ATOM 775 C CA . GLN A 1 95 ? -27.789 5.038 23.459 1.00 89.44 95 GLN A CA 1
ATOM 776 C C . GLN A 1 95 ? -27.018 5.166 24.784 1.00 89.44 95 GLN A C 1
ATOM 778 O O . GLN A 1 95 ? -27.596 5.501 25.817 1.00 89.44 95 GLN A O 1
ATOM 783 N N . SER A 1 96 ? -25.697 4.958 24.755 1.00 86.25 96 SER A N 1
ATOM 784 C CA . SER A 1 96 ? -24.832 5.114 25.933 1.00 86.25 96 SER A CA 1
ATOM 785 C C . SER A 1 96 ? -24.750 6.572 26.407 1.00 86.25 96 SER A C 1
ATOM 787 O O . SER A 1 96 ? -24.792 6.824 27.609 1.00 86.25 96 SER A O 1
ATOM 789 N N . ILE A 1 97 ? -24.687 7.542 25.486 1.00 87.12 97 ILE A N 1
ATOM 790 C CA . ILE A 1 97 ? -24.753 8.978 25.810 1.00 87.12 97 ILE A CA 1
ATOM 791 C C . ILE A 1 97 ? -26.104 9.333 26.440 1.00 87.12 97 ILE A C 1
ATOM 793 O O . ILE A 1 97 ? -26.131 9.993 27.477 1.00 87.12 97 ILE A O 1
ATOM 797 N N . GLU A 1 98 ? -27.213 8.871 25.861 1.00 90.06 98 GLU A N 1
ATOM 798 C CA . GLU A 1 98 ? -28.563 9.132 26.374 1.00 90.06 98 GLU A CA 1
ATOM 799 C C . GLU A 1 98 ? -28.764 8.551 27.787 1.00 90.06 98 GLU A C 1
ATOM 801 O O . GLU A 1 98 ? -29.287 9.230 28.676 1.00 90.06 98 GLU A O 1
ATOM 806 N N . LEU A 1 99 ? -28.249 7.343 28.041 1.00 90.50 99 LEU A N 1
ATOM 807 C CA . LEU A 1 99 ? -28.209 6.746 29.378 1.00 90.50 99 LEU A CA 1
ATOM 808 C C . LEU A 1 99 ? -27.383 7.596 30.361 1.00 90.50 99 LEU A C 1
ATOM 810 O O . LEU A 1 99 ? -27.837 7.860 31.473 1.00 90.50 99 LEU A O 1
ATOM 814 N N . ILE A 1 100 ? -26.202 8.075 29.952 1.00 86.75 100 ILE A N 1
ATOM 815 C CA . ILE A 1 100 ? -25.342 8.943 30.776 1.00 86.75 100 ILE A CA 1
ATOM 816 C C . ILE A 1 100 ? -26.019 10.289 31.078 1.00 86.75 100 ILE A C 1
ATOM 818 O O . ILE A 1 100 ? -25.888 10.798 32.192 1.00 86.75 100 ILE A O 1
ATOM 822 N N . GLU A 1 101 ? -26.752 10.883 30.134 1.00 86.81 101 GLU A N 1
ATOM 823 C CA . GLU A 1 101 ? -27.525 12.101 30.401 1.00 86.81 101 GLU A CA 1
ATOM 824 C C . GLU A 1 101 ? -28.673 11.867 31.382 1.00 86.81 101 GLU A C 1
ATOM 826 O O . GLU A 1 101 ? -28.920 12.708 32.246 1.00 86.81 101 GLU A O 1
ATOM 831 N N . ASN A 1 102 ? -29.368 10.736 31.278 1.00 87.38 102 ASN A N 1
ATOM 832 C CA . ASN A 1 102 ? -30.472 10.418 32.178 1.00 87.38 102 ASN A CA 1
ATOM 833 C C . ASN A 1 102 ? -29.970 10.110 33.599 1.00 87.38 102 ASN A C 1
ATOM 835 O O . ASN A 1 102 ? -30.509 10.666 34.553 1.00 87.38 102 ASN A O 1
ATOM 839 N N . LEU A 1 103 ? -28.857 9.381 33.740 1.00 86.50 103 LEU A N 1
ATOM 840 C CA . LEU A 1 103 ? -28.175 9.182 35.026 1.00 86.50 103 LEU A CA 1
ATOM 841 C C . LEU A 1 103 ? -27.645 10.499 35.627 1.00 86.50 103 LEU A C 1
ATOM 843 O O . LEU A 1 103 ? -27.680 10.679 36.842 1.00 86.50 103 LEU A O 1
ATOM 847 N N . LYS A 1 104 ? -27.196 11.459 34.802 1.00 85.44 104 LYS A N 1
ATOM 848 C CA . LYS A 1 104 ? -26.840 12.812 35.274 1.00 85.44 104 LYS A CA 1
ATOM 849 C C . LYS A 1 104 ? -28.058 13.572 35.810 1.00 85.44 104 LYS A C 1
ATOM 851 O O . LYS A 1 104 ? -27.952 14.167 36.879 1.00 85.44 104 LYS A O 1
ATOM 856 N N . LYS A 1 105 ? -29.198 13.538 35.106 1.00 86.44 105 LYS A N 1
ATOM 857 C CA . LYS A 1 105 ? -30.457 14.170 35.552 1.00 86.44 105 LYS A CA 1
ATOM 858 C C . LYS A 1 105 ? -30.914 13.568 36.885 1.00 86.44 105 LYS A C 1
ATOM 860 O O . LYS A 1 105 ? -31.117 14.308 37.845 1.00 86.44 105 LYS A O 1
ATOM 865 N N . GLU A 1 106 ? -30.973 12.238 36.967 1.00 86.50 106 GLU A N 1
ATOM 866 C CA . GLU A 1 106 ? -31.335 11.504 38.185 1.00 86.50 106 GLU A CA 1
ATOM 867 C C . GLU A 1 106 ? -30.396 11.836 39.352 1.00 86.50 106 GLU A C 1
ATOM 869 O O . GLU A 1 106 ? -30.871 12.177 40.435 1.00 86.50 106 GLU A O 1
ATOM 874 N N . LYS A 1 107 ? -29.074 11.860 39.122 1.00 86.38 107 LYS A N 1
ATOM 875 C CA . LYS A 1 107 ? -28.101 12.307 40.127 1.00 86.38 107 LYS A CA 1
ATOM 876 C C . LYS A 1 107 ? -28.406 13.723 40.630 1.00 86.38 107 LYS A C 1
ATOM 878 O O . LYS A 1 107 ? -28.485 13.914 41.840 1.00 86.38 107 LYS A O 1
ATOM 883 N N . THR A 1 108 ? -28.616 14.697 39.739 1.00 85.06 108 THR A N 1
ATOM 884 C CA . THR A 1 108 ? -28.909 16.079 40.165 1.00 85.06 108 THR A CA 1
ATOM 885 C C . THR A 1 108 ? -30.233 16.204 40.922 1.00 85.06 108 THR A C 1
ATOM 887 O O . THR A 1 108 ? -30.351 17.037 41.820 1.00 85.06 108 THR A O 1
ATOM 890 N N . GLU A 1 109 ? -31.227 15.361 40.623 1.00 85.31 109 GLU A N 1
ATOM 891 C CA . GLU A 1 109 ? -32.482 15.348 41.378 1.00 85.31 109 GLU A CA 1
ATOM 892 C C . GLU A 1 109 ? -32.336 14.645 42.740 1.00 85.31 109 GLU A C 1
ATOM 894 O O . GLU A 1 109 ? -32.929 15.089 43.723 1.00 85.31 109 GLU A O 1
ATOM 899 N N . LEU A 1 110 ? -31.499 13.609 42.847 1.00 81.25 110 LEU A N 1
ATOM 900 C CA . LEU A 1 110 ? -31.137 12.998 44.130 1.00 81.25 110 LEU A CA 1
ATOM 901 C C . LEU A 1 110 ? -30.354 13.973 45.022 1.00 81.25 110 LEU A C 1
ATOM 903 O O . LEU A 1 110 ? -30.700 14.110 46.193 1.00 81.25 110 LEU A O 1
ATOM 907 N N . GLU A 1 111 ? -29.372 14.699 44.476 1.00 82.44 111 GLU A N 1
ATOM 908 C CA . GLU A 1 111 ? -28.616 15.752 45.180 1.00 82.44 111 GLU A CA 1
ATOM 909 C C . GLU A 1 111 ? -29.528 16.898 45.655 1.00 82.44 111 GLU A C 1
ATOM 911 O O . GLU A 1 111 ? -29.372 17.420 46.765 1.00 82.44 111 GLU A O 1
ATOM 916 N N . LYS A 1 112 ? -30.544 17.254 44.860 1.00 83.44 112 LYS A N 1
ATOM 917 C CA . LYS A 1 112 ? -31.593 18.188 45.282 1.00 83.44 112 LYS A CA 1
ATOM 918 C C . LYS A 1 112 ? -32.436 17.612 46.429 1.00 83.44 112 LYS A C 1
ATOM 920 O O . LYS A 1 112 ? -32.600 18.265 47.455 1.00 83.44 112 LYS A O 1
ATOM 925 N N . ARG A 1 113 ? -32.931 16.376 46.305 1.00 79.69 113 ARG A N 1
ATOM 926 C CA . ARG A 1 113 ? -33.779 15.735 47.330 1.00 79.69 113 ARG A CA 1
ATOM 927 C C . ARG A 1 113 ? -33.039 15.492 48.654 1.00 79.69 113 ARG A C 1
ATOM 929 O O . ARG A 1 113 ? -33.677 15.518 49.705 1.00 79.69 113 ARG A O 1
ATOM 936 N N . THR A 1 114 ? -31.724 15.251 48.646 1.00 78.38 114 THR A N 1
ATOM 937 C CA . THR A 1 114 ? -30.930 15.133 49.884 1.00 78.38 114 THR A CA 1
ATOM 938 C C . THR A 1 114 ? -30.651 16.490 50.522 1.00 78.38 114 THR A C 1
ATOM 940 O O . THR A 1 114 ? -30.801 16.610 51.735 1.00 78.38 114 THR A O 1
ATOM 943 N N . SER A 1 115 ? -30.327 17.526 49.742 1.00 74.38 115 SER A N 1
ATOM 944 C CA . SER A 1 115 ? -30.135 18.886 50.275 1.00 74.38 115 SER A CA 1
ATOM 945 C C . SER A 1 115 ? -31.433 19.512 50.812 1.00 74.38 115 SER A C 1
ATOM 947 O O . SER A 1 115 ? -31.410 20.142 51.870 1.00 74.38 115 SER A O 1
ATOM 949 N N . GLU A 1 116 ? -32.581 19.260 50.174 1.00 77.69 116 GLU A N 1
ATOM 950 C CA . GLU A 1 116 ? -33.901 19.644 50.699 1.00 77.69 116 GLU A CA 1
ATOM 951 C C . GLU A 1 116 ? -34.196 18.953 52.045 1.00 77.69 116 GLU A C 1
ATOM 953 O O . GLU A 1 116 ? -34.524 19.635 53.019 1.00 77.69 116 GLU A O 1
ATOM 958 N N . LYS A 1 117 ? -33.984 17.631 52.147 1.00 77.06 117 LYS A N 1
ATOM 959 C CA . LYS A 1 117 ? -34.164 16.871 53.402 1.00 77.06 117 LYS A CA 1
ATOM 960 C C . LYS A 1 117 ? -33.201 17.281 54.516 1.00 77.06 117 LYS A C 1
ATOM 962 O O . LYS A 1 117 ? -33.604 17.317 55.676 1.00 77.06 117 LYS A O 1
ATOM 967 N N . LEU A 1 118 ? -31.947 17.603 54.192 1.00 72.69 118 LEU A N 1
ATOM 968 C CA . LEU A 1 118 ? -30.986 18.126 55.168 1.00 72.69 118 LEU A CA 1
ATOM 969 C C . LEU A 1 118 ? -31.469 19.469 55.728 1.00 72.69 118 LEU A C 1
ATOM 971 O O . LEU A 1 118 ? -31.557 19.618 56.943 1.00 72.69 118 LEU A O 1
ATOM 975 N N . SER A 1 119 ? -31.904 20.394 54.866 1.00 76.31 119 SER A N 1
ATOM 976 C CA . SER A 1 119 ? -32.454 21.686 55.299 1.00 76.31 119 SER A CA 1
ATOM 977 C C . SER A 1 119 ? -33.775 21.566 56.077 1.00 76.31 119 SER A C 1
ATOM 979 O O . SER A 1 119 ? -34.138 22.473 56.827 1.00 76.31 119 SER A O 1
ATOM 981 N N . GLU A 1 120 ? -34.540 20.489 55.891 1.00 75.44 120 GLU A N 1
ATOM 982 C CA . GLU A 1 120 ? -35.736 20.192 56.687 1.00 75.44 120 GLU A CA 1
ATOM 983 C C . GLU A 1 120 ? -35.366 19.630 58.073 1.00 75.44 120 GLU A C 1
ATOM 985 O O . GLU A 1 120 ? -35.838 20.149 59.087 1.00 75.44 120 GLU A O 1
ATOM 990 N N . ASN A 1 121 ? -34.429 18.678 58.144 1.00 72.19 121 ASN A N 1
ATOM 991 C CA . ASN A 1 121 ? -33.889 18.159 59.408 1.00 72.19 121 ASN A CA 1
ATOM 992 C C . ASN A 1 121 ? -33.167 19.229 60.247 1.00 72.19 121 ASN A C 1
ATOM 994 O O . ASN A 1 121 ? -33.291 19.223 61.473 1.00 72.19 121 ASN A O 1
ATOM 998 N N . GLU A 1 122 ? -32.447 20.164 59.620 1.00 72.69 122 GLU A N 1
ATOM 999 C CA . GLU A 1 122 ? -31.829 21.307 60.308 1.00 72.69 122 GLU A CA 1
ATOM 1000 C C . GLU A 1 122 ? -32.883 22.210 60.963 1.00 72.69 122 GLU A C 1
ATOM 1002 O O . GLU A 1 122 ? -32.713 22.631 62.108 1.00 72.69 122 GLU A O 1
ATOM 1007 N N . LYS A 1 123 ? -34.008 22.471 60.280 1.00 75.19 123 LYS A N 1
ATOM 1008 C CA . LYS A 1 123 ? -35.124 23.258 60.835 1.00 75.19 123 LYS A CA 1
ATOM 1009 C C . LYS A 1 123 ? -35.807 22.532 61.989 1.00 75.19 123 LYS A C 1
ATOM 1011 O O . LYS A 1 123 ? -36.075 23.164 63.008 1.00 75.19 123 LYS A O 1
ATOM 1016 N N . LEU A 1 124 ? -36.051 21.227 61.855 1.00 75.69 124 LEU A N 1
ATOM 1017 C CA . LEU A 1 124 ? -36.652 20.402 62.908 1.00 75.69 124 LEU A CA 1
ATOM 1018 C C . LEU A 1 124 ? -35.749 20.330 64.149 1.00 75.69 124 LEU A C 1
ATOM 1020 O O . LEU A 1 124 ? -36.206 20.625 65.252 1.00 75.69 124 LEU A O 1
ATOM 1024 N N . SER A 1 125 ? -34.455 20.046 63.969 1.00 72.12 125 SER A N 1
ATOM 1025 C CA . SER A 1 125 ? -33.472 20.049 65.063 1.00 72.12 125 SER A CA 1
ATOM 1026 C C . SER A 1 125 ? -33.342 21.426 65.718 1.00 72.12 125 SER A C 1
ATOM 1028 O O . SER A 1 125 ? -33.299 21.520 66.941 1.00 72.12 125 SER A O 1
ATOM 1030 N N . SER A 1 126 ? -33.326 22.510 64.935 1.00 72.94 126 SER A N 1
ATOM 1031 C CA . SER A 1 126 ? -33.265 23.878 65.468 1.00 72.94 126 SER A CA 1
ATOM 1032 C C . SER A 1 126 ? -34.509 24.232 66.296 1.00 72.94 126 SER A C 1
ATOM 1034 O O . SER A 1 126 ? -34.384 24.775 67.395 1.00 72.94 126 SER A O 1
ATOM 1036 N N . ALA A 1 127 ? -35.703 23.851 65.826 1.00 75.00 127 ALA A N 1
ATOM 1037 C CA . ALA A 1 127 ? -36.956 24.052 66.550 1.00 75.00 127 ALA A CA 1
ATOM 1038 C C . ALA A 1 127 ? -37.013 23.249 67.862 1.00 75.00 127 ALA A C 1
ATOM 1040 O O . ALA A 1 127 ? -37.410 23.798 68.892 1.00 75.00 127 ALA A O 1
ATOM 1041 N N . GLU A 1 128 ? -36.566 21.989 67.862 1.00 79.06 128 GLU A N 1
ATOM 1042 C CA . GLU A 1 128 ? -36.540 21.171 69.082 1.00 79.06 128 GLU A CA 1
ATOM 1043 C C . GLU A 1 128 ? -35.450 21.651 70.061 1.00 79.06 128 GLU A C 1
ATOM 1045 O O . GLU A 1 128 ? -35.690 21.701 71.264 1.00 79.06 128 GLU A O 1
ATOM 1050 N N . ILE A 1 129 ? -34.301 22.146 69.579 1.00 76.44 129 ILE A N 1
ATOM 1051 C CA . ILE A 1 129 ? -33.299 22.835 70.415 1.00 76.44 129 ILE A CA 1
ATOM 1052 C C . ILE A 1 129 ? -33.877 24.119 71.036 1.00 76.44 129 ILE A C 1
ATOM 1054 O O . ILE A 1 129 ? -33.605 24.414 72.202 1.00 76.44 129 ILE A O 1
ATOM 1058 N N . GLU A 1 130 ? -34.676 24.900 70.302 1.00 77.12 130 GLU A N 1
ATOM 1059 C CA . GLU A 1 130 ? -35.334 26.093 70.853 1.00 77.12 130 GLU A CA 1
ATOM 1060 C C . GLU A 1 130 ? -36.415 25.724 71.885 1.00 77.12 130 GLU A C 1
ATOM 1062 O O . GLU A 1 130 ? -36.553 26.399 72.909 1.00 77.12 130 GLU A O 1
ATOM 1067 N N . ARG A 1 131 ? -37.144 24.625 71.661 1.00 84.00 131 ARG A N 1
ATOM 1068 C CA . ARG A 1 131 ? -38.096 24.061 72.625 1.00 84.00 131 ARG A CA 1
ATOM 1069 C C . ARG A 1 131 ? -37.395 23.601 73.902 1.00 84.00 131 ARG A C 1
ATOM 1071 O O . ARG A 1 131 ? -37.775 24.044 74.981 1.00 84.00 131 ARG A O 1
ATOM 1078 N N . LEU A 1 132 ? -36.342 22.792 73.786 1.00 82.31 132 LEU A N 1
ATOM 1079 C CA . LEU A 1 132 ? -35.557 22.302 74.922 1.00 82.31 132 LEU A CA 1
ATOM 1080 C C . LEU A 1 132 ? -34.936 23.456 75.721 1.00 82.31 132 LEU A C 1
ATOM 1082 O O . LEU A 1 132 ? -34.937 23.409 76.946 1.00 82.31 132 LEU A O 1
ATOM 1086 N N . LYS A 1 133 ? -34.497 24.542 75.068 1.00 79.88 133 LYS A N 1
ATOM 1087 C CA . LYS A 1 133 ? -34.056 25.770 75.760 1.00 79.88 133 LYS A CA 1
ATOM 1088 C C . LYS A 1 133 ? -35.180 26.461 76.540 1.00 79.88 133 LYS A C 1
ATOM 1090 O O . LYS A 1 133 ? -34.928 26.971 77.628 1.00 79.88 133 LYS A O 1
ATOM 1095 N N . LYS A 1 134 ? -36.414 26.483 76.024 1.00 79.38 134 LYS A N 1
ATOM 1096 C CA . LYS A 1 134 ? -37.577 27.031 76.751 1.00 79.38 134 LYS A CA 1
ATOM 1097 C C . LYS A 1 134 ? -37.953 26.157 77.949 1.00 79.38 134 LYS A C 1
ATOM 1099 O O . LYS A 1 134 ? -38.213 26.701 79.019 1.00 79.38 134 LYS A O 1
ATOM 1104 N N . GLU A 1 135 ? -37.917 24.835 77.792 1.00 81.00 135 GLU A N 1
ATOM 1105 C CA . GLU A 1 135 ? -38.146 23.877 78.881 1.00 81.00 135 GLU A CA 1
ATOM 1106 C C . GLU A 1 135 ? -37.054 23.998 79.965 1.00 81.00 135 GLU A C 1
ATOM 1108 O O . GLU A 1 135 ? -37.371 24.087 81.149 1.00 81.00 135 GLU A O 1
ATOM 1113 N N . LEU A 1 136 ? -35.777 24.119 79.575 1.00 79.94 136 LEU A N 1
ATOM 1114 C CA . LEU A 1 136 ? -34.650 24.322 80.494 1.00 79.94 136 LEU A CA 1
ATOM 1115 C C . LEU A 1 136 ? -34.782 25.635 81.282 1.00 79.94 136 LEU A C 1
ATOM 1117 O O . LEU A 1 136 ? -34.717 25.619 82.508 1.00 79.94 136 LEU A O 1
ATOM 1121 N N . ASN A 1 137 ? -35.036 26.758 80.597 1.00 78.94 137 ASN A N 1
ATOM 1122 C CA . ASN A 1 137 ? -35.241 28.062 81.239 1.00 78.94 137 ASN A CA 1
ATOM 1123 C C . ASN A 1 137 ? -36.437 28.039 82.207 1.00 78.94 137 ASN A C 1
ATOM 1125 O O . ASN A 1 137 ? -36.407 28.683 83.257 1.00 78.94 137 ASN A O 1
ATOM 1129 N N . ARG A 1 138 ? -37.496 27.290 81.868 1.00 84.94 138 ARG A N 1
ATOM 1130 C CA . ARG A 1 138 ? -38.641 27.074 82.754 1.00 84.94 138 ARG A CA 1
ATOM 1131 C C . ARG A 1 138 ? -38.217 26.304 84.005 1.00 84.94 138 ARG A C 1
ATOM 1133 O O . ARG A 1 138 ? -38.458 26.804 85.100 1.00 84.94 138 ARG A O 1
ATOM 1140 N N . ILE A 1 139 ? -37.556 25.155 83.856 1.00 79.19 139 ILE A N 1
ATOM 1141 C CA . ILE A 1 139 ? -37.067 24.329 84.975 1.00 79.19 139 ILE A CA 1
ATOM 1142 C C . ILE A 1 139 ? -36.115 25.130 85.876 1.00 79.19 139 ILE A C 1
ATOM 1144 O O . ILE A 1 139 ? -36.211 25.049 87.098 1.00 79.19 139 ILE A O 1
ATOM 1148 N N . GLU A 1 140 ? -35.238 25.955 85.301 1.00 76.62 140 GLU A N 1
ATOM 1149 C CA . GLU A 1 140 ? -34.335 26.823 86.061 1.00 76.62 140 GLU A CA 1
ATOM 1150 C C . GLU A 1 140 ? -35.094 27.925 86.824 1.00 76.62 140 GLU A C 1
ATOM 1152 O O . GLU A 1 140 ? -34.774 28.206 87.980 1.00 76.62 140 GLU A O 1
ATOM 1157 N N . SER A 1 141 ? -36.165 28.484 86.248 1.00 77.00 141 SER A N 1
ATOM 1158 C CA . SER A 1 141 ? -37.047 29.419 86.961 1.00 77.00 141 SER A CA 1
ATOM 1159 C C . SER A 1 141 ? -37.851 28.748 88.086 1.00 77.00 141 SER A C 1
ATOM 1161 O O . SER A 1 141 ? -37.964 29.313 89.175 1.00 77.00 141 SER A O 1
ATOM 1163 N N . GLU A 1 142 ? -38.344 27.523 87.872 1.00 79.00 142 GLU A N 1
ATOM 1164 C CA . GLU A 1 142 ? -39.058 26.731 88.881 1.00 79.00 142 GLU A CA 1
ATOM 1165 C C . GLU A 1 142 ? -38.111 26.360 90.035 1.00 79.00 142 GLU A C 1
ATOM 1167 O O . GLU A 1 142 ? -38.433 26.612 91.200 1.00 79.00 142 GLU A O 1
ATOM 1172 N N . LYS A 1 143 ? -36.890 25.903 89.724 1.00 82.38 143 LYS A N 1
ATOM 1173 C CA . LYS A 1 143 ? -35.803 25.698 90.692 1.00 82.38 143 LYS A CA 1
ATOM 1174 C C . LYS A 1 143 ? -35.530 26.963 91.510 1.00 82.38 143 LYS A C 1
ATOM 1176 O O . LYS A 1 143 ? -35.496 26.890 92.735 1.00 82.38 143 LYS A O 1
ATOM 1181 N N . LEU A 1 144 ? -35.390 28.123 90.868 1.00 77.75 144 LEU A N 1
ATOM 1182 C CA . LEU A 1 144 ? -35.081 29.378 91.560 1.00 77.75 144 LEU A CA 1
ATOM 1183 C C . LEU A 1 144 ? -36.255 29.874 92.432 1.00 77.75 144 LEU A C 1
ATOM 1185 O O . LEU A 1 144 ? -36.037 30.548 93.442 1.00 77.75 144 LEU A O 1
ATOM 1189 N N . THR A 1 145 ? -37.503 29.501 92.116 1.00 74.69 145 THR A N 1
ATOM 1190 C CA . THR A 1 145 ? -38.626 29.667 93.060 1.00 74.69 145 THR A CA 1
ATOM 1191 C C . THR A 1 145 ? -38.578 28.673 94.221 1.00 74.69 145 THR A C 1
ATOM 1193 O O . THR A 1 145 ? -38.808 29.081 95.359 1.00 74.69 145 THR A O 1
ATOM 1196 N N . ALA A 1 146 ? -38.205 27.411 93.982 1.00 72.62 146 ALA A N 1
ATOM 1197 C CA . ALA A 1 146 ? -38.048 26.411 95.036 1.00 72.62 146 ALA A CA 1
ATOM 1198 C C . ALA A 1 146 ? -36.937 26.803 96.029 1.00 72.62 146 ALA A C 1
ATOM 1200 O O . ALA A 1 146 ? -37.178 26.818 97.235 1.00 72.62 146 ALA A O 1
ATOM 1201 N N . GLU A 1 147 ? -35.770 27.231 95.540 1.00 76.69 147 GLU A N 1
ATOM 1202 C CA . GLU A 1 147 ? -34.659 27.739 96.360 1.00 76.69 147 GLU A CA 1
ATOM 1203 C C . GLU A 1 147 ? -35.097 28.921 97.241 1.00 76.69 147 GLU A C 1
ATOM 1205 O O . GLU A 1 147 ? -34.813 28.933 98.437 1.00 76.69 147 GLU A O 1
ATOM 1210 N N . ARG A 1 148 ? -35.895 29.860 96.708 1.00 75.00 148 ARG A N 1
ATOM 1211 C CA . ARG A 1 148 ? -36.485 30.957 97.500 1.00 75.00 148 ARG A CA 1
ATOM 1212 C C . ARG A 1 148 ? -37.476 30.477 98.563 1.00 75.00 148 ARG A C 1
ATOM 1214 O O . ARG A 1 148 ? -37.512 31.054 99.647 1.00 75.00 148 ARG A O 1
ATOM 1221 N N . THR A 1 149 ? -38.268 29.433 98.296 1.00 72.12 149 THR A N 1
ATOM 1222 C CA . THR A 1 149 ? -39.142 28.848 99.333 1.00 72.12 149 THR A CA 1
ATOM 1223 C C . THR A 1 149 ? -38.352 28.115 100.417 1.00 72.12 149 THR A C 1
ATOM 1225 O O . THR A 1 149 ? -38.719 28.202 101.586 1.00 72.12 149 THR A O 1
ATOM 1228 N N . VAL A 1 150 ? -37.229 27.474 100.074 1.00 73.25 150 VAL A N 1
ATOM 1229 C CA . VAL A 1 150 ? -36.314 26.872 101.057 1.00 73.25 150 VAL A CA 1
ATOM 1230 C C . VAL A 1 150 ? -35.635 27.956 101.900 1.00 73.25 150 VAL A C 1
ATOM 1232 O O . VAL A 1 150 ? -35.617 27.842 103.120 1.00 73.25 150 VAL A O 1
ATOM 1235 N N . GLU A 1 151 ? -35.165 29.053 101.295 1.00 73.06 151 GLU A N 1
ATOM 1236 C CA . GLU A 1 151 ? -34.571 30.183 102.028 1.00 73.06 151 GLU A CA 1
ATOM 1237 C C . GLU A 1 151 ? -35.578 30.862 102.982 1.00 73.06 151 GLU A C 1
ATOM 1239 O O . GLU A 1 151 ? -35.218 31.288 104.083 1.00 73.06 151 GLU A O 1
ATOM 1244 N N . ALA A 1 152 ? -36.856 30.935 102.592 1.00 70.81 152 ALA A N 1
ATOM 1245 C CA . ALA A 1 152 ? -37.932 31.416 103.458 1.00 70.81 152 ALA A CA 1
ATOM 1246 C C . ALA A 1 152 ? -38.159 30.480 104.660 1.00 70.81 152 ALA A C 1
ATOM 1248 O O . ALA A 1 152 ? -38.185 30.949 105.798 1.00 70.81 152 ALA A O 1
ATOM 1249 N N . LEU A 1 153 ? -38.233 29.164 104.426 1.00 71.19 153 LEU A N 1
ATOM 1250 C CA . LEU A 1 153 ? -38.359 28.154 105.484 1.00 71.19 153 LEU A CA 1
ATOM 1251 C C . LEU A 1 153 ? -37.125 28.113 106.405 1.00 71.19 153 LEU A C 1
ATOM 1253 O O . LEU A 1 153 ? -37.259 27.891 107.606 1.00 71.19 153 LEU A O 1
ATOM 1257 N N . GLU A 1 154 ? -35.921 28.384 105.894 1.00 69.06 154 GLU A N 1
ATOM 1258 C CA . GLU A 1 154 ? -34.722 28.533 106.728 1.00 69.06 154 GLU A CA 1
ATOM 1259 C C . GLU A 1 154 ? -34.748 29.786 107.611 1.00 69.06 154 GLU A C 1
ATOM 1261 O O . GLU A 1 154 ? -34.230 29.751 108.729 1.00 69.06 154 GLU A O 1
ATOM 1266 N N . LYS A 1 155 ? -35.326 30.895 107.136 1.00 71.31 155 LYS A N 1
ATOM 1267 C CA . LYS A 1 155 ? -35.538 32.099 107.956 1.00 71.31 155 LYS A CA 1
ATOM 1268 C C . LYS A 1 155 ? -36.589 31.855 109.035 1.00 71.31 155 LYS A C 1
ATOM 1270 O O . LYS A 1 155 ? -36.372 32.235 110.182 1.00 71.31 155 LYS A O 1
ATOM 1275 N N . GLU A 1 156 ? -37.675 31.171 108.690 1.00 63.88 156 GLU A N 1
ATOM 1276 C CA . GLU A 1 156 ? -38.728 30.776 109.631 1.00 63.88 156 GLU A CA 1
ATOM 1277 C C . GLU A 1 156 ? -38.192 29.811 110.704 1.00 63.88 156 GLU A C 1
ATOM 1279 O O . GLU A 1 156 ? -38.439 30.009 111.893 1.00 63.88 156 GLU A O 1
ATOM 1284 N N . LYS A 1 157 ? -37.339 28.851 110.315 1.00 70.94 157 LYS A N 1
ATOM 1285 C CA . LYS A 1 157 ? -36.621 27.970 111.248 1.00 70.94 157 LYS A CA 1
ATOM 1286 C C . LYS A 1 157 ? -35.721 28.745 112.217 1.00 70.94 157 LYS A C 1
ATOM 1288 O O . LYS A 1 157 ? -35.789 28.491 113.414 1.00 70.94 157 LYS A O 1
ATOM 1293 N N . ARG A 1 158 ? -34.913 29.700 111.734 1.00 65.62 158 ARG A N 1
ATOM 1294 C CA . ARG A 1 158 ? -34.060 30.536 112.608 1.00 65.62 158 ARG A CA 1
ATOM 1295 C C . ARG A 1 158 ? -34.899 31.331 113.611 1.00 65.62 158 ARG A C 1
ATOM 1297 O O . ARG A 1 158 ? -34.563 31.352 114.786 1.00 65.62 158 ARG A O 1
ATOM 1304 N N . HIS A 1 159 ? -36.041 31.870 113.179 1.00 63.84 159 HIS A N 1
ATOM 1305 C CA . HIS A 1 159 ? -37.009 32.516 114.071 1.00 63.84 159 HIS A CA 1
ATOM 1306 C C . HIS A 1 159 ? -37.534 31.580 115.176 1.00 63.84 159 HIS A C 1
ATOM 1308 O O . HIS A 1 159 ? -37.793 32.029 116.293 1.00 63.84 159 HIS A O 1
ATOM 1314 N N . PHE A 1 160 ? -37.681 30.287 114.874 1.00 60.75 160 PHE A N 1
ATOM 1315 C CA . PHE A 1 160 ? -38.093 29.255 115.827 1.00 60.75 160 PHE A CA 1
ATOM 1316 C C . PHE A 1 160 ? -36.973 28.901 116.821 1.00 60.75 160 PHE A C 1
ATOM 1318 O O . PHE A 1 160 ? -37.229 28.804 118.022 1.00 60.75 160 PHE A O 1
ATOM 1325 N N . ASP A 1 161 ? -35.734 28.763 116.338 1.00 61.81 161 ASP A N 1
ATOM 1326 C CA . ASP A 1 161 ? -34.549 28.508 117.167 1.00 61.81 161 ASP A CA 1
ATOM 1327 C C . ASP A 1 161 ? -34.248 29.706 118.105 1.00 61.81 161 ASP A C 1
ATOM 1329 O O . ASP A 1 161 ? -34.014 29.511 119.300 1.00 61.81 161 ASP A O 1
ATOM 1333 N N . ASP A 1 162 ? -34.368 30.950 117.620 1.00 61.22 162 ASP A N 1
ATOM 1334 C CA . ASP A 1 162 ? -34.246 32.171 118.437 1.00 61.22 162 ASP A CA 1
ATOM 1335 C C . ASP A 1 162 ? -35.361 32.260 119.502 1.00 61.22 162 ASP A C 1
ATOM 1337 O O . ASP A 1 162 ? -35.099 32.560 120.670 1.00 61.22 162 ASP A O 1
ATOM 1341 N N . SER A 1 163 ? -36.610 31.937 119.137 1.00 56.16 163 SER A N 1
ATOM 1342 C CA . SER A 1 163 ? -37.738 31.925 120.083 1.00 56.16 163 SER A CA 1
ATOM 1343 C C . SER A 1 163 ? -37.644 30.807 121.129 1.00 56.16 163 SER A C 1
ATOM 1345 O O . SER A 1 163 ? -38.276 30.911 122.183 1.00 56.16 163 SER A O 1
ATOM 1347 N N . LYS A 1 164 ? -36.873 29.746 120.865 1.00 59.72 164 LYS A N 1
ATOM 1348 C CA . LYS A 1 164 ? -36.553 28.707 121.849 1.00 59.72 164 LYS A CA 1
ATOM 1349 C C . LYS A 1 164 ? -35.506 29.199 122.852 1.00 59.72 164 LYS A C 1
ATOM 1351 O O . LYS A 1 164 ? -35.695 29.020 124.055 1.00 59.72 164 LYS A O 1
ATOM 1356 N N . LEU A 1 165 ? -34.458 29.872 122.373 1.00 55.12 165 LEU A N 1
ATOM 1357 C CA . LEU A 1 165 ? -33.384 30.410 123.214 1.00 55.12 165 LEU A CA 1
ATOM 1358 C C . LEU A 1 165 ? -33.893 31.450 124.231 1.00 55.12 165 LEU A C 1
ATOM 1360 O O . LEU A 1 165 ? -33.375 31.545 125.343 1.00 55.12 165 LEU A O 1
ATOM 1364 N N . GLU A 1 166 ? -34.934 32.207 123.873 1.00 54.47 166 GLU A N 1
ATOM 1365 C CA . GLU A 1 166 ? -35.566 33.174 124.778 1.00 54.47 166 GLU A CA 1
ATOM 1366 C C . GLU A 1 166 ? -36.483 32.506 125.828 1.00 54.47 166 GLU A C 1
ATOM 1368 O O . GLU A 1 166 ? -36.590 32.998 126.951 1.00 54.47 166 GLU A O 1
ATOM 1373 N N . MET A 1 167 ? -37.081 31.342 125.528 1.00 51.66 167 MET A N 1
ATOM 1374 C CA . MET A 1 167 ? -37.813 30.548 126.530 1.00 51.66 167 MET A CA 1
ATOM 1375 C C . MET A 1 167 ? -36.879 29.859 127.532 1.00 51.66 167 MET A C 1
ATOM 1377 O O . MET A 1 167 ? -37.182 29.844 128.725 1.00 51.66 167 MET A O 1
ATOM 1381 N N . GLU A 1 168 ? -35.722 29.352 127.092 1.00 51.38 168 GLU A N 1
ATOM 1382 C CA . GLU A 1 168 ? -34.727 28.735 127.987 1.00 51.38 168 GLU A CA 1
ATOM 1383 C C . GLU A 1 168 ? -34.174 29.733 129.030 1.00 51.38 168 GLU A C 1
ATOM 1385 O O . GLU A 1 168 ? -33.812 29.334 130.134 1.00 51.38 168 GLU A O 1
ATOM 1390 N N . ARG A 1 169 ? -34.205 31.046 128.750 1.00 54.28 169 ARG A N 1
ATOM 1391 C CA . ARG A 1 169 ? -33.802 32.113 129.691 1.00 54.28 169 ARG A CA 1
ATOM 1392 C C . ARG A 1 169 ? -34.847 32.494 130.744 1.00 54.28 169 ARG A C 1
ATOM 1394 O O . ARG A 1 169 ? -34.508 33.202 131.690 1.00 54.28 169 ARG A O 1
ATOM 1401 N N . LEU A 1 170 ? -36.101 32.066 130.598 1.00 47.88 170 LEU A N 1
ATOM 1402 C CA . LEU A 1 170 ? -37.203 32.436 131.503 1.00 47.88 170 LEU A CA 1
ATOM 1403 C C . LEU A 1 170 ? -37.518 31.374 132.570 1.00 47.88 170 LEU A C 1
ATOM 1405 O O . LEU A 1 170 ? -38.406 31.586 133.395 1.00 47.88 170 LEU A O 1
ATOM 1409 N N . ILE A 1 171 ? -36.799 30.247 132.573 1.00 47.31 171 ILE A N 1
ATOM 1410 C CA . ILE A 1 171 ? -37.099 29.075 133.416 1.00 47.31 171 ILE A CA 1
ATOM 1411 C C . ILE A 1 171 ? -36.197 28.985 134.669 1.00 47.31 171 ILE A C 1
ATOM 1413 O O . ILE A 1 171 ? -36.559 28.320 135.636 1.00 47.31 171 ILE A O 1
ATOM 1417 N N . ASP A 1 172 ? -35.109 29.759 134.738 1.00 40.34 172 ASP A N 1
ATOM 1418 C CA . ASP A 1 172 ? -34.136 29.762 135.853 1.00 40.34 172 ASP A CA 1
ATOM 1419 C C . ASP A 1 172 ? -34.630 30.435 137.162 1.00 40.34 172 ASP A C 1
ATOM 1421 O O . ASP A 1 172 ? -33.856 30.659 138.093 1.00 40.34 172 ASP A O 1
ATOM 1425 N N . VAL A 1 173 ? -35.927 30.765 137.276 1.00 45.34 173 VAL A N 1
ATOM 1426 C CA . VAL A 1 173 ? -36.539 31.284 138.518 1.00 45.34 173 VAL A CA 1
ATOM 1427 C C . VAL A 1 173 ? -37.900 30.635 138.806 1.00 45.34 173 VAL A C 1
ATOM 1429 O O . VAL A 1 173 ? -38.937 31.303 138.774 1.00 45.34 173 VAL A O 1
ATOM 1432 N N . LYS A 1 174 ? -37.888 29.340 139.160 1.00 39.03 174 LYS A N 1
ATOM 1433 C CA . LYS A 1 174 ? -38.623 28.796 140.329 1.00 39.03 174 LYS A CA 1
ATOM 1434 C C . LYS A 1 174 ? -38.388 27.296 140.541 1.00 39.03 174 LYS A C 1
ATOM 1436 O O . LYS A 1 174 ? -39.027 26.459 139.911 1.00 39.03 174 LYS A O 1
ATOM 1441 N N . ASP A 1 175 ? -37.584 26.972 141.549 1.00 36.03 175 ASP A N 1
ATOM 1442 C CA . ASP A 1 175 ? -37.685 25.680 142.226 1.00 36.03 175 ASP A CA 1
ATOM 1443 C C . ASP A 1 175 ? -39.045 25.528 142.929 1.00 36.03 175 ASP A C 1
ATOM 1445 O O . ASP A 1 175 ? -39.576 26.481 143.508 1.00 36.03 175 ASP A O 1
ATOM 1449 N N . GLY A 1 176 ? -39.554 24.294 142.972 1.00 36.66 176 GLY A N 1
ATOM 1450 C CA . GLY A 1 176 ? -40.486 23.880 144.023 1.00 36.66 176 GLY A CA 1
ATOM 1451 C C . GLY A 1 176 ? -41.987 23.940 143.729 1.00 36.66 176 GLY A C 1
ATOM 1452 O O . GLY A 1 176 ? -42.737 24.433 144.569 1.00 36.66 176 GLY A O 1
ATOM 1453 N N . GLN A 1 177 ? -42.456 23.322 142.637 1.00 36.53 177 GLN A N 1
ATOM 1454 C CA . GLN A 1 177 ? -43.694 22.523 142.701 1.00 36.53 177 GLN A CA 1
ATOM 1455 C C . GLN A 1 177 ? -43.729 21.431 141.618 1.00 36.53 177 GLN A C 1
ATOM 1457 O O . GLN A 1 177 ? -43.805 21.712 140.425 1.00 36.53 177 GLN A O 1
ATOM 1462 N N . LEU A 1 178 ? -43.623 20.177 142.066 1.00 47.59 178 LEU A N 1
ATOM 1463 C CA . LEU A 1 178 ? -43.603 18.969 141.237 1.00 47.59 178 LEU A CA 1
ATOM 1464 C C . LEU A 1 178 ? -45.038 18.464 140.942 1.00 47.59 178 LEU A C 1
ATOM 1466 O O . LEU A 1 178 ? -46.020 19.060 141.379 1.00 47.59 178 LEU A O 1
ATOM 1470 N N . ASP A 1 179 ? -45.133 17.327 140.247 1.00 48.12 179 ASP A N 1
ATOM 1471 C CA . ASP A 1 179 ? -46.312 16.443 140.153 1.00 48.12 179 ASP A CA 1
ATOM 1472 C C . ASP A 1 179 ? -47.442 16.766 139.149 1.00 48.12 179 ASP A C 1
ATOM 1474 O O . ASP A 1 179 ? -48.520 16.180 139.256 1.00 48.12 179 ASP A O 1
ATOM 1478 N N . ASN A 1 180 ? -47.222 17.573 138.094 1.00 45.56 180 ASN A N 1
ATOM 1479 C CA . ASN A 1 180 ? -48.159 17.566 136.947 1.00 45.56 180 ASN A CA 1
ATOM 1480 C C . ASN A 1 180 ? -47.578 17.932 135.557 1.00 45.56 180 ASN A C 1
ATOM 1482 O O . ASN A 1 180 ? -48.036 18.879 134.921 1.00 45.56 180 ASN A O 1
ATOM 1486 N N . LEU A 1 181 ? -46.595 17.170 135.048 1.00 45.25 181 LEU A N 1
ATOM 1487 C CA . LEU A 1 181 ? -46.105 17.327 133.660 1.00 45.25 181 LEU A CA 1
ATOM 1488 C C . LEU A 1 181 ? -45.839 16.001 132.911 1.00 45.25 181 LEU A C 1
ATOM 1490 O O . LEU A 1 181 ? -44.954 15.911 132.066 1.00 45.25 181 LEU A O 1
ATOM 1494 N N . ASN A 1 182 ? -46.622 14.953 133.180 1.00 45.50 182 ASN A N 1
ATOM 1495 C CA . ASN A 1 182 ? -46.440 13.631 132.555 1.00 45.50 182 ASN A CA 1
ATOM 1496 C C . ASN A 1 182 ? -47.313 13.418 131.294 1.00 45.50 182 ASN A C 1
ATOM 1498 O O . ASN A 1 182 ? -47.915 12.360 131.116 1.00 45.50 182 ASN A O 1
ATOM 1502 N N . PHE A 1 183 ? -47.445 14.447 130.445 1.00 49.62 183 PHE A N 1
ATOM 1503 C CA . PHE A 1 183 ? -48.312 14.405 129.251 1.00 49.62 183 PHE A CA 1
ATOM 1504 C C . PHE A 1 183 ? -47.698 15.005 127.971 1.00 49.62 183 PHE A C 1
ATOM 1506 O O . PHE A 1 183 ? -48.232 14.789 126.887 1.00 49.62 183 PHE A O 1
ATOM 1513 N N . GLN A 1 184 ? -46.572 15.727 128.055 1.00 44.62 184 GLN A N 1
ATOM 1514 C CA . GLN A 1 184 ? -46.090 16.578 126.950 1.00 44.62 184 GLN A CA 1
ATOM 1515 C C . GLN A 1 184 ? -44.846 16.053 126.202 1.00 44.62 184 GLN A C 1
ATOM 1517 O O . GLN A 1 184 ? -44.335 16.723 125.317 1.00 44.62 184 GLN A O 1
ATOM 1522 N N . ILE A 1 185 ? -44.394 14.828 126.496 1.00 49.78 185 ILE A N 1
ATOM 1523 C CA . ILE A 1 185 ? -43.278 14.167 125.782 1.00 49.78 185 ILE A CA 1
ATOM 1524 C C . ILE A 1 185 ? -43.760 13.435 124.507 1.00 49.78 185 ILE A C 1
ATOM 1526 O O . ILE A 1 185 ? -42.985 13.174 123.591 1.00 49.78 185 ILE A O 1
ATOM 1530 N N . LYS A 1 186 ? -45.062 13.131 124.397 1.00 50.19 186 LYS A N 1
ATOM 1531 C CA . LYS A 1 186 ? -45.591 12.218 123.366 1.00 50.19 186 LYS A CA 1
ATOM 1532 C C . LYS A 1 186 ? -45.668 12.774 121.935 1.00 50.19 186 LYS A C 1
ATOM 1534 O O . LYS A 1 186 ? -45.767 11.981 121.008 1.00 50.19 186 LYS A O 1
ATOM 1539 N N . SER A 1 187 ? -45.625 14.094 121.733 1.00 50.66 187 SER A N 1
ATOM 1540 C CA . SER A 1 187 ? -45.781 14.712 120.401 1.00 50.66 187 SER A CA 1
ATOM 1541 C C . SER A 1 187 ? -44.472 14.925 119.627 1.00 50.66 187 SER A C 1
ATOM 1543 O O . SER A 1 187 ? -44.511 15.233 118.434 1.00 50.66 187 SER A O 1
ATOM 1545 N N . GLU A 1 188 ? -43.308 14.784 120.268 1.00 49.84 188 GLU A N 1
ATOM 1546 C CA . GLU A 1 188 ? -42.014 14.971 119.591 1.00 49.84 188 GLU A CA 1
ATOM 1547 C C . GLU A 1 188 ? -41.519 13.690 118.898 1.00 49.84 188 GLU A C 1
ATOM 1549 O O . GLU A 1 188 ? -40.912 13.761 117.827 1.00 49.84 188 GLU A O 1
ATOM 1554 N N . GLU A 1 189 ? -41.845 12.506 119.431 1.00 54.19 189 GLU A N 1
ATOM 1555 C CA . GLU A 1 189 ? -41.481 11.227 118.803 1.00 54.19 189 GLU A CA 1
ATOM 1556 C C . GLU A 1 189 ? -42.262 10.965 117.502 1.00 54.19 189 GLU A C 1
ATOM 1558 O O . GLU A 1 189 ? -41.676 10.520 116.513 1.00 54.19 189 GLU A O 1
ATOM 1563 N N . GLU A 1 190 ? -43.553 11.314 117.446 1.00 55.19 190 GLU A N 1
ATOM 1564 C CA . GLU A 1 190 ? -44.377 11.151 116.236 1.00 55.19 190 GLU A CA 1
ATOM 1565 C C . GLU A 1 190 ? -43.890 12.048 115.082 1.00 55.19 190 GLU A C 1
ATOM 1567 O O . GLU A 1 190 ? -43.754 11.583 113.946 1.00 55.19 190 GLU A O 1
ATOM 1572 N N . ASN A 1 191 ? -43.524 13.304 115.371 1.00 55.97 191 ASN A N 1
ATOM 1573 C CA . ASN A 1 191 ? -42.933 14.215 114.382 1.00 55.97 191 ASN A CA 1
ATOM 1574 C C . ASN A 1 191 ? -41.577 13.714 113.860 1.00 55.97 191 ASN A C 1
ATOM 1576 O O . ASN A 1 191 ? -41.295 13.819 112.663 1.00 55.97 191 ASN A O 1
ATOM 1580 N N . LYS A 1 192 ? -40.750 13.123 114.732 1.00 59.97 192 LYS A N 1
ATOM 1581 C CA . LYS A 1 192 ? -39.467 12.524 114.340 1.00 59.97 192 LYS A CA 1
ATOM 1582 C C . LYS A 1 192 ? -39.670 11.355 113.371 1.00 59.97 192 LYS A C 1
ATOM 1584 O O . LYS A 1 192 ? -39.022 11.318 112.328 1.00 59.97 192 LYS A O 1
ATOM 1589 N N . ILE A 1 193 ? -40.614 10.456 113.663 1.00 60.47 193 ILE A N 1
ATOM 1590 C CA . ILE A 1 193 ? -40.962 9.320 112.790 1.00 60.47 193 ILE A CA 1
ATOM 1591 C C . ILE A 1 193 ? -41.505 9.808 111.435 1.00 60.47 193 ILE A C 1
ATOM 1593 O O . ILE A 1 193 ? -41.096 9.294 110.390 1.00 60.47 193 ILE A O 1
ATOM 1597 N N . PHE A 1 194 ? -42.375 10.823 111.431 1.00 64.38 194 PHE A N 1
ATOM 1598 C CA . PHE A 1 194 ? -42.923 11.406 110.201 1.00 64.38 194 PHE A CA 1
ATOM 1599 C C . PHE A 1 194 ? -41.835 12.020 109.306 1.00 64.38 194 PHE A C 1
ATOM 1601 O O . PHE A 1 194 ? -41.808 11.760 108.100 1.00 64.38 194 PHE A O 1
ATOM 1608 N N . LEU A 1 195 ? -40.903 12.784 109.887 1.00 60.41 195 LEU A N 1
ATOM 1609 C CA . LEU A 1 195 ? -39.791 13.385 109.147 1.00 60.41 195 LEU A CA 1
ATOM 1610 C C . LEU A 1 195 ? -38.808 12.335 108.617 1.00 60.41 195 LEU A C 1
ATOM 1612 O O . LEU A 1 195 ? -38.449 12.405 107.444 1.00 60.41 195 LEU A O 1
ATOM 1616 N N . THR A 1 196 ? -38.424 11.332 109.418 1.00 66.31 196 THR A N 1
ATOM 1617 C CA . THR A 1 196 ? -37.556 10.238 108.945 1.00 66.31 196 THR A CA 1
ATOM 1618 C C . THR A 1 196 ? -38.192 9.489 107.775 1.00 66.31 196 THR A C 1
ATOM 1620 O O . THR A 1 196 ? -37.530 9.279 106.761 1.00 66.31 196 THR A O 1
ATOM 1623 N N . LYS A 1 197 ? -39.490 9.162 107.855 1.00 70.81 197 LYS A N 1
ATOM 1624 C CA . LYS A 1 197 ? -40.196 8.514 106.743 1.00 70.81 197 LYS A CA 1
ATOM 1625 C C . LYS A 1 197 ? -40.217 9.390 105.486 1.00 70.81 197 LYS A C 1
ATOM 1627 O O . LYS A 1 197 ? -39.914 8.901 104.404 1.00 70.81 197 LYS A O 1
ATOM 1632 N N . LYS A 1 198 ? -40.513 10.687 105.626 1.00 74.94 198 LYS A N 1
ATOM 1633 C CA . LYS A 1 198 ? -40.558 11.628 104.496 1.00 74.94 198 LYS A CA 1
ATOM 1634 C C . LYS A 1 198 ? -39.191 11.826 103.825 1.00 74.94 198 LYS A C 1
ATOM 1636 O O . LYS A 1 198 ? -39.156 12.055 102.621 1.00 74.94 198 LYS A O 1
ATOM 1641 N N . VAL A 1 199 ? -38.087 11.722 104.571 1.00 72.69 199 VAL A N 1
ATOM 1642 C CA . VAL A 1 199 ? -36.728 11.717 103.998 1.00 72.69 199 VAL A CA 1
ATOM 1643 C C . VAL A 1 199 ? -36.498 10.446 103.182 1.00 72.69 199 VAL A C 1
ATOM 1645 O O . VAL A 1 199 ? -36.177 10.559 102.003 1.00 72.69 199 VAL A O 1
ATOM 1648 N N . SER A 1 200 ? -36.767 9.256 103.727 1.00 72.25 200 SER A N 1
ATOM 1649 C CA . SER A 1 200 ? -36.593 8.007 102.969 1.00 72.25 200 SER A CA 1
ATOM 1650 C C . SER A 1 200 ? -37.513 7.906 101.742 1.00 72.25 200 SER A C 1
ATOM 1652 O O . SER A 1 200 ? -37.069 7.462 100.686 1.00 72.25 200 SER A O 1
ATOM 1654 N N . ASP A 1 201 ? -38.757 8.393 101.822 1.00 73.81 201 ASP A N 1
ATOM 1655 C CA . ASP A 1 201 ? -39.673 8.471 100.671 1.00 73.81 201 ASP A CA 1
ATOM 1656 C C . ASP A 1 201 ? -39.149 9.418 99.559 1.00 73.81 201 ASP A C 1
ATOM 1658 O O . ASP A 1 201 ? -39.503 9.257 98.388 1.00 73.81 201 ASP A O 1
ATOM 1662 N N . LEU A 1 202 ? -38.305 10.405 99.898 1.00 74.75 202 LEU A N 1
ATOM 1663 C CA . LEU A 1 202 ? -37.627 11.290 98.939 1.00 74.75 202 LEU A CA 1
ATOM 1664 C C . LEU A 1 202 ? -36.319 10.683 98.409 1.00 74.75 202 LEU A C 1
ATOM 1666 O O . LEU A 1 202 ? -36.059 10.776 97.211 1.00 74.75 202 LEU A O 1
ATOM 1670 N N . GLU A 1 203 ? -35.529 10.020 99.256 1.00 72.75 203 GLU A N 1
ATOM 1671 C CA . GLU A 1 203 ? -34.314 9.293 98.855 1.00 72.75 203 GLU A CA 1
ATOM 1672 C C . GLU A 1 203 ? -34.633 8.166 97.862 1.00 72.75 203 GLU A C 1
ATOM 1674 O O . GLU A 1 203 ? -33.919 8.001 96.869 1.00 72.75 203 GLU A O 1
ATOM 1679 N N . VAL A 1 204 ? -35.738 7.439 98.073 1.00 77.06 204 VAL A N 1
ATOM 1680 C CA . VAL A 1 204 ? -36.247 6.429 97.131 1.00 77.06 204 VAL A CA 1
ATOM 1681 C C . VAL A 1 204 ? -36.609 7.073 95.793 1.00 77.06 204 VAL A C 1
ATOM 1683 O O . VAL A 1 204 ? -36.062 6.667 94.773 1.00 77.06 204 VAL A O 1
ATOM 1686 N N . LYS A 1 205 ? -37.431 8.131 95.779 1.00 75.06 205 LYS A N 1
ATOM 1687 C CA . LYS A 1 205 ? -37.839 8.808 94.531 1.00 75.06 205 LYS A CA 1
ATOM 1688 C C . LYS A 1 205 ? -36.671 9.426 93.765 1.00 75.06 205 LYS A C 1
ATOM 1690 O O . LYS A 1 205 ? -36.646 9.376 92.538 1.00 75.06 205 LYS A O 1
ATOM 1695 N N . MET A 1 206 ? -35.692 9.988 94.473 1.00 74.06 206 MET A N 1
ATOM 1696 C CA . MET A 1 206 ? -34.463 10.502 93.868 1.00 74.06 206 MET A CA 1
ATOM 1697 C C . MET A 1 206 ? -33.622 9.363 93.275 1.00 74.06 206 MET A C 1
ATOM 1699 O O . MET A 1 206 ? -33.111 9.496 92.167 1.00 74.06 206 MET A O 1
ATOM 1703 N N . SER A 1 207 ? -33.542 8.218 93.961 1.00 72.69 207 SER A N 1
ATOM 1704 C CA . SER A 1 207 ? -32.862 7.013 93.462 1.00 72.69 207 SER A CA 1
ATOM 1705 C C . SER A 1 207 ? -33.568 6.379 92.259 1.00 72.69 207 SER A C 1
ATOM 1707 O O . SER A 1 207 ? -32.903 5.854 91.371 1.00 72.69 207 SER A O 1
ATOM 1709 N N . GLU A 1 208 ? -34.901 6.407 92.211 1.00 74.62 208 GLU A N 1
ATOM 1710 C CA . GLU A 1 208 ? -35.689 5.921 91.073 1.00 74.62 208 GLU A CA 1
ATOM 1711 C C . GLU A 1 208 ? -35.524 6.839 89.858 1.00 74.62 208 GLU A C 1
ATOM 1713 O O . GLU A 1 208 ? -35.145 6.358 88.793 1.00 74.62 208 GLU A O 1
ATOM 1718 N N . SER A 1 209 ? -35.677 8.156 90.040 1.00 73.69 209 SER A N 1
ATOM 1719 C CA . SER A 1 209 ? -35.464 9.157 88.984 1.00 73.69 209 SER A CA 1
ATOM 1720 C C . SER A 1 209 ? -34.046 9.094 88.397 1.00 73.69 209 SER A C 1
ATOM 1722 O O . SER A 1 209 ? -33.879 9.075 87.178 1.00 73.69 209 SER A O 1
ATOM 1724 N N . LEU A 1 210 ? -33.015 8.948 89.242 1.00 73.81 210 LEU A N 1
ATOM 1725 C CA . LEU A 1 210 ? -31.639 8.749 88.776 1.00 73.81 210 LEU A CA 1
ATOM 1726 C C . LEU A 1 210 ? -31.485 7.462 87.950 1.00 73.81 210 LEU A C 1
ATOM 1728 O O . LEU A 1 210 ? -30.884 7.516 86.882 1.00 73.81 210 LEU A O 1
ATOM 1732 N N . ARG A 1 211 ? -32.079 6.335 88.368 1.00 76.44 211 ARG A N 1
ATOM 1733 C CA . ARG A 1 211 ? -32.036 5.070 87.602 1.00 76.44 211 ARG A CA 1
ATOM 1734 C C . ARG A 1 211 ? -32.795 5.137 86.278 1.00 76.44 211 ARG A C 1
ATOM 1736 O O . ARG A 1 211 ? -32.420 4.446 85.332 1.00 76.44 211 ARG A O 1
ATOM 1743 N N . GLU A 1 212 ? -33.875 5.908 86.195 1.00 76.00 212 GLU A N 1
ATOM 1744 C CA . GLU A 1 212 ? -34.585 6.130 84.930 1.00 76.00 212 GLU A CA 1
ATOM 1745 C C . GLU A 1 212 ? -33.761 7.003 83.977 1.00 76.00 212 GLU A C 1
ATOM 1747 O O . GLU A 1 212 ? -33.658 6.678 82.794 1.00 76.00 212 GLU A O 1
ATOM 1752 N N . ASN A 1 213 ? -33.080 8.027 84.498 1.00 73.62 213 ASN A N 1
ATOM 1753 C CA . ASN A 1 213 ? -32.189 8.877 83.710 1.00 73.62 213 ASN A CA 1
ATOM 1754 C C . ASN A 1 213 ? -30.912 8.126 83.262 1.00 73.62 213 ASN A C 1
ATOM 1756 O O . ASN A 1 213 ? -30.486 8.249 82.115 1.00 73.62 213 ASN A O 1
ATOM 1760 N N . GLU A 1 214 ? -30.344 7.266 84.118 1.00 78.44 214 GLU A N 1
ATOM 1761 C CA . GLU A 1 214 ? -29.271 6.330 83.744 1.00 78.44 214 GLU A CA 1
ATOM 1762 C C . GLU A 1 214 ? -29.726 5.368 82.639 1.00 78.44 214 GLU A C 1
ATOM 1764 O O . GLU A 1 214 ? -29.020 5.206 81.646 1.00 78.44 214 GLU A O 1
ATOM 1769 N N . LYS A 1 215 ? -30.920 4.764 82.751 1.00 78.62 215 LYS A N 1
ATOM 1770 C CA . LYS A 1 215 ? -31.483 3.906 81.691 1.00 78.62 215 LYS A CA 1
ATOM 1771 C C . LYS A 1 215 ? -31.673 4.650 80.370 1.00 78.62 215 LYS A C 1
ATOM 1773 O O . LYS A 1 215 ? -31.430 4.058 79.319 1.00 78.62 215 LYS A O 1
ATOM 1778 N N . PHE A 1 216 ? -32.110 5.909 80.414 1.00 83.88 216 PHE A N 1
ATOM 1779 C CA . PHE A 1 216 ? -32.258 6.738 79.220 1.00 83.88 216 PHE A CA 1
ATOM 1780 C C . PHE A 1 216 ? -30.904 6.934 78.527 1.00 83.88 216 PHE A C 1
ATOM 1782 O O . PHE A 1 216 ? -30.755 6.552 77.366 1.00 83.88 216 PHE A O 1
ATOM 1789 N N . HIS A 1 217 ? -29.890 7.414 79.253 1.00 75.06 217 HIS A N 1
ATOM 1790 C CA . HIS A 1 217 ? -28.564 7.651 78.679 1.00 75.06 217 HIS A CA 1
ATOM 1791 C C . HIS A 1 217 ? -27.818 6.366 78.289 1.00 75.06 217 HIS A C 1
ATOM 1793 O O . HIS A 1 217 ? -27.093 6.373 77.299 1.00 75.06 217 HIS A O 1
ATOM 1799 N N . ILE A 1 218 ? -28.011 5.242 78.992 1.00 83.44 218 ILE A N 1
ATOM 1800 C CA . ILE A 1 218 ? -27.475 3.936 78.563 1.00 83.44 218 ILE A CA 1
ATOM 1801 C C . ILE A 1 218 ? -28.042 3.567 77.189 1.00 83.44 218 ILE A C 1
ATOM 1803 O O . ILE A 1 218 ? -27.273 3.248 76.285 1.00 83.44 218 ILE A O 1
ATOM 1807 N N . LYS A 1 219 ? -29.361 3.688 76.999 1.00 85.31 219 LYS A N 1
ATOM 1808 C CA . LYS A 1 219 ? -30.017 3.377 75.723 1.00 85.31 219 LYS A CA 1
ATOM 1809 C C . LYS A 1 219 ? -29.625 4.347 74.602 1.00 85.31 219 LYS A C 1
ATOM 1811 O O . LYS A 1 219 ? -29.482 3.945 73.452 1.00 85.31 219 LYS A O 1
ATOM 1816 N N . GLU A 1 220 ? -29.419 5.618 74.930 1.00 85.31 220 GLU A N 1
ATOM 1817 C CA . GLU A 1 220 ? -28.907 6.637 74.008 1.00 85.31 220 GLU A CA 1
ATOM 1818 C C . GLU A 1 220 ? -27.461 6.327 73.566 1.00 85.31 220 GLU A C 1
ATOM 1820 O O . GLU A 1 220 ? -27.142 6.396 72.380 1.00 85.31 220 GLU A O 1
ATOM 1825 N N . ILE A 1 221 ? -26.607 5.871 74.491 1.00 82.50 221 ILE A N 1
ATOM 1826 C CA . ILE A 1 221 ? -25.244 5.395 74.207 1.00 82.50 221 ILE A CA 1
ATOM 1827 C C . ILE A 1 221 ? -25.252 4.094 73.386 1.00 82.50 221 ILE A C 1
ATOM 1829 O O . ILE A 1 221 ? -24.379 3.916 72.536 1.00 82.50 221 ILE A O 1
ATOM 1833 N N . GLU A 1 222 ? -26.208 3.187 73.603 1.00 85.69 222 GLU A N 1
ATOM 1834 C CA . GLU A 1 222 ? -26.377 1.980 72.782 1.00 85.69 222 GLU A CA 1
ATOM 1835 C C . GLU A 1 222 ? -26.787 2.332 71.344 1.00 85.69 222 GLU A C 1
ATOM 1837 O O . GLU A 1 222 ? -26.101 1.908 70.414 1.00 85.69 222 GLU A O 1
ATOM 1842 N N . ASN A 1 223 ? -27.792 3.196 71.151 1.00 86.00 223 ASN A N 1
ATOM 1843 C CA . ASN A 1 223 ? -28.177 3.700 69.826 1.00 86.00 223 ASN A CA 1
ATOM 1844 C C . ASN A 1 223 ? -26.983 4.341 69.088 1.00 86.00 223 ASN A C 1
ATOM 1846 O O . ASN A 1 223 ? -26.713 4.014 67.933 1.00 86.00 223 ASN A O 1
ATOM 1850 N N . LEU A 1 224 ? -26.223 5.214 69.763 1.00 87.31 224 LEU A N 1
ATOM 1851 C CA . LEU A 1 224 ? -25.040 5.862 69.180 1.00 87.31 224 LEU A CA 1
ATOM 1852 C C . LEU A 1 224 ? -23.926 4.858 68.836 1.00 87.31 224 LEU A C 1
ATOM 1854 O O . LEU A 1 224 ? -23.194 5.061 67.869 1.00 87.31 224 LEU A O 1
ATOM 1858 N N . ARG A 1 225 ? -23.790 3.756 69.586 1.00 87.00 225 ARG A N 1
ATOM 1859 C CA . ARG A 1 225 ? -22.854 2.666 69.252 1.00 87.00 225 ARG A CA 1
ATOM 1860 C C . ARG A 1 225 ? -23.304 1.876 68.028 1.00 87.00 225 ARG A C 1
ATOM 1862 O O . ARG A 1 225 ? -22.453 1.543 67.204 1.00 87.00 225 ARG A O 1
ATOM 1869 N N . GLU A 1 226 ? -24.597 1.589 67.890 1.00 88.56 226 GLU A N 1
ATOM 1870 C CA . GLU A 1 226 ? -25.140 0.950 66.685 1.00 88.56 226 GLU A CA 1
ATOM 1871 C C . GLU A 1 226 ? -24.953 1.844 65.452 1.00 88.56 226 GLU A C 1
ATOM 1873 O O . GLU A 1 226 ? -24.492 1.366 64.416 1.00 88.56 226 GLU A O 1
ATOM 1878 N N . GLU A 1 227 ? -25.208 3.149 65.573 1.00 89.06 227 GLU A N 1
ATOM 1879 C CA . GLU A 1 227 ? -25.037 4.103 64.474 1.00 89.06 227 GLU A CA 1
ATOM 1880 C C . GLU A 1 227 ? -23.559 4.293 64.085 1.00 89.06 227 GLU A C 1
ATOM 1882 O O . GLU A 1 227 ? -23.229 4.237 62.900 1.00 89.06 227 GLU A O 1
ATOM 1887 N N . ILE A 1 228 ? -22.633 4.381 65.050 1.00 85.75 228 ILE A N 1
ATOM 1888 C CA . ILE A 1 228 ? -21.182 4.378 64.775 1.00 85.75 228 ILE A CA 1
ATOM 1889 C C . ILE A 1 228 ? -20.741 3.063 64.111 1.00 85.75 228 ILE A C 1
ATOM 1891 O O . ILE A 1 228 ? -19.961 3.091 63.157 1.00 85.75 228 ILE A O 1
ATOM 1895 N N . SER A 1 229 ? -21.243 1.913 64.572 1.00 88.31 229 SER A N 1
ATOM 1896 C CA . SER A 1 229 ? -20.946 0.600 63.978 1.00 88.31 229 SER A CA 1
ATOM 1897 C C . SER A 1 229 ? -21.439 0.510 62.529 1.00 88.31 229 SER A C 1
ATOM 1899 O O . SER A 1 229 ? -20.725 0.040 61.635 1.00 88.31 229 SER A O 1
ATOM 1901 N N . ARG A 1 230 ? -22.635 1.047 62.265 1.00 91.62 230 ARG A N 1
ATOM 1902 C CA . ARG A 1 230 ? -23.217 1.143 60.927 1.00 91.62 230 ARG A CA 1
ATOM 1903 C C . ARG A 1 230 ? -22.409 2.067 60.016 1.00 91.62 230 ARG A C 1
ATOM 1905 O O . ARG A 1 230 ? -22.027 1.631 58.936 1.00 91.62 230 ARG A O 1
ATOM 1912 N N . ILE A 1 231 ? -22.080 3.284 60.453 1.00 87.25 231 ILE A N 1
ATOM 1913 C CA . ILE A 1 231 ? -21.250 4.235 59.690 1.00 87.25 231 ILE A CA 1
ATOM 1914 C C . ILE A 1 231 ? -19.866 3.633 59.399 1.00 87.25 231 ILE A C 1
ATOM 1916 O O . ILE A 1 231 ? -19.353 3.757 58.288 1.00 87.25 231 ILE A O 1
ATOM 1920 N N . SER A 1 232 ? -19.275 2.919 60.362 1.00 87.31 232 SER A N 1
ATOM 1921 C CA . SER A 1 232 ? -18.013 2.197 60.165 1.00 87.31 232 SER A CA 1
ATOM 1922 C C . SER A 1 232 ? -18.131 1.083 59.116 1.00 87.31 232 SER A C 1
ATOM 1924 O O . SER A 1 232 ? -17.178 0.843 58.379 1.00 87.31 232 SER A O 1
ATOM 1926 N N . SER A 1 233 ? -19.285 0.417 59.024 1.00 88.69 233 SER A N 1
ATOM 1927 C CA . SER A 1 233 ? -19.554 -0.628 58.025 1.00 88.69 233 SER A CA 1
ATOM 1928 C C . SER A 1 233 ? -19.806 -0.041 56.630 1.00 88.69 233 SER A C 1
ATOM 1930 O O . SER A 1 233 ? -19.241 -0.518 55.649 1.00 88.69 233 SER A O 1
ATOM 1932 N N . GLU A 1 234 ? -20.593 1.035 56.540 1.00 90.31 234 GLU A N 1
ATOM 1933 C CA . GLU A 1 234 ? -20.839 1.776 55.294 1.00 90.31 234 GLU A CA 1
ATOM 1934 C C . GLU A 1 234 ? -19.537 2.395 54.747 1.00 90.31 234 GLU A C 1
ATOM 1936 O O . GLU A 1 234 ? -19.304 2.365 53.538 1.00 90.31 234 GLU A O 1
ATOM 1941 N N . LYS A 1 235 ? -18.627 2.853 55.622 1.00 91.06 235 LYS A N 1
ATOM 1942 C CA . LYS A 1 235 ? -17.281 3.302 55.228 1.00 91.06 235 LYS A CA 1
ATOM 1943 C C . LYS A 1 235 ? -16.432 2.177 54.628 1.00 91.06 235 LYS A C 1
ATOM 1945 O O . LYS A 1 235 ? -15.792 2.410 53.609 1.00 91.06 235 LYS A O 1
ATOM 1950 N N . ILE A 1 236 ? -16.411 0.985 55.234 1.00 91.12 236 ILE A N 1
ATOM 1951 C CA . ILE A 1 236 ? -15.623 -0.152 54.716 1.00 91.12 236 ILE A CA 1
ATOM 1952 C C . ILE A 1 236 ? -16.079 -0.517 53.298 1.00 91.12 236 ILE A C 1
ATOM 1954 O O . ILE A 1 236 ? -15.241 -0.667 52.416 1.00 91.12 236 ILE A O 1
ATOM 1958 N N . LEU A 1 237 ? -17.393 -0.566 53.056 1.00 88.94 237 LEU A N 1
ATOM 1959 C CA . LEU A 1 237 ? -17.947 -0.823 51.722 1.00 88.94 237 LEU A CA 1
ATOM 1960 C C . LEU A 1 237 ? -17.550 0.260 50.703 1.00 88.94 237 LEU A C 1
ATOM 1962 O O . LEU A 1 237 ? -17.225 -0.066 49.563 1.00 88.94 237 LEU A O 1
ATOM 1966 N N . ALA A 1 238 ? -17.524 1.534 51.107 1.00 87.31 238 ALA A N 1
ATOM 1967 C CA . ALA A 1 238 ? -17.070 2.626 50.245 1.00 87.31 238 ALA A CA 1
ATOM 1968 C C . ALA A 1 238 ? -15.558 2.561 49.949 1.00 87.31 238 ALA A C 1
ATOM 1970 O O . ALA A 1 238 ? -15.151 2.785 48.810 1.00 87.31 238 ALA A O 1
ATOM 1971 N N . ASP A 1 239 ? -14.724 2.221 50.939 1.00 89.12 239 ASP A N 1
ATOM 1972 C CA . ASP A 1 239 ? -13.281 2.027 50.746 1.00 89.12 239 ASP A CA 1
ATOM 1973 C C . ASP A 1 239 ? -13.004 0.830 49.796 1.00 89.12 239 ASP A C 1
ATOM 1975 O O . ASP A 1 239 ? -12.166 0.937 48.896 1.00 89.12 239 ASP A O 1
ATOM 1979 N N . GLU A 1 240 ? -13.752 -0.278 49.922 1.00 91.75 240 GLU A N 1
ATOM 1980 C CA . GLU A 1 240 ? -13.694 -1.436 49.007 1.00 91.75 240 GLU A CA 1
ATOM 1981 C C . GLU A 1 240 ? -14.146 -1.088 47.575 1.00 91.75 240 GLU A C 1
ATOM 1983 O O . GLU A 1 240 ? -13.496 -1.486 46.601 1.00 91.75 240 GLU A O 1
ATOM 1988 N N . GLU A 1 241 ? -15.229 -0.318 47.421 1.00 93.12 241 GLU A N 1
ATOM 1989 C CA . GLU A 1 241 ? -15.723 0.132 46.113 1.00 93.12 241 GLU A CA 1
ATOM 1990 C C . GLU A 1 241 ? -14.723 1.082 45.428 1.00 93.12 241 GLU A C 1
ATOM 1992 O O . GLU A 1 241 ? -14.450 0.941 44.232 1.00 93.12 241 GLU A O 1
ATOM 1997 N N . ILE A 1 242 ? -14.086 1.979 46.190 1.00 89.94 242 ILE A N 1
ATOM 1998 C CA . ILE A 1 242 ? -12.994 2.839 45.711 1.00 89.94 242 ILE A CA 1
ATOM 1999 C C . ILE A 1 242 ? -11.783 2.004 45.264 1.00 89.94 242 ILE A C 1
ATOM 2001 O O . ILE A 1 242 ? -11.211 2.285 44.207 1.00 89.94 242 ILE A O 1
ATOM 2005 N N . GLU A 1 243 ? -11.388 0.956 45.995 1.00 91.81 243 GLU A N 1
ATOM 2006 C CA . GLU A 1 243 ? -10.298 0.070 45.557 1.00 91.81 243 GLU A CA 1
ATOM 2007 C C . GLU A 1 243 ? -10.667 -0.700 44.272 1.00 91.81 243 GLU A C 1
ATOM 2009 O O . GLU A 1 243 ? -9.843 -0.827 43.358 1.00 91.81 243 GLU A O 1
ATOM 2014 N N . GLY A 1 244 ? -11.919 -1.154 44.154 1.00 91.94 244 GLY A N 1
ATOM 2015 C CA . GLY A 1 244 ? -12.456 -1.777 42.941 1.00 91.94 244 GLY A CA 1
ATOM 2016 C C . GLY A 1 244 ? -12.433 -0.843 41.725 1.00 91.94 244 GLY A C 1
ATOM 2017 O O . GLY A 1 244 ? -11.994 -1.243 40.641 1.00 91.94 244 GLY A O 1
ATOM 2018 N N . LEU A 1 245 ? -12.836 0.418 41.905 1.00 91.19 245 LEU A N 1
ATOM 2019 C CA . LEU A 1 245 ? -12.766 1.455 40.872 1.00 91.19 245 LEU A CA 1
ATOM 2020 C C . LEU A 1 245 ? -11.317 1.765 40.475 1.00 91.19 245 LEU A C 1
ATOM 2022 O O . LEU A 1 245 ? -11.016 1.795 39.283 1.00 91.19 245 LEU A O 1
ATOM 2026 N N . ASN A 1 246 ? -10.402 1.909 41.437 1.00 90.19 246 ASN A N 1
ATOM 2027 C CA . ASN A 1 246 ? -8.982 2.158 41.165 1.00 90.19 246 ASN A CA 1
ATOM 2028 C C . ASN A 1 246 ? -8.328 1.012 40.373 1.00 90.19 246 ASN A C 1
ATOM 2030 O O . ASN A 1 246 ? -7.624 1.263 39.393 1.00 90.19 246 ASN A O 1
ATOM 2034 N N . LYS A 1 247 ? -8.618 -0.251 40.719 1.00 93.19 247 LYS A N 1
ATOM 2035 C CA . LYS A 1 247 ? -8.176 -1.421 39.934 1.00 93.19 247 LYS A CA 1
ATOM 2036 C C . LYS A 1 247 ? -8.719 -1.390 38.504 1.00 93.19 247 LYS A C 1
ATOM 2038 O O . LYS A 1 247 ? -7.984 -1.681 37.563 1.00 93.19 247 LYS A O 1
ATOM 2043 N N . ARG A 1 248 ? -9.984 -0.998 38.321 1.00 94.00 248 ARG A N 1
ATOM 2044 C CA . ARG A 1 248 ? -10.607 -0.883 36.993 1.00 94.00 248 ARG A CA 1
ATOM 2045 C C . ARG A 1 248 ? -10.030 0.271 36.166 1.00 94.00 248 ARG A C 1
ATOM 2047 O O . ARG A 1 248 ? -9.876 0.113 34.960 1.00 94.00 248 ARG A O 1
ATOM 2054 N N . ILE A 1 249 ? -9.666 1.387 36.800 1.00 90.06 249 ILE A N 1
ATOM 2055 C CA . ILE A 1 249 ? -8.961 2.509 36.159 1.00 90.06 249 ILE A CA 1
ATOM 2056 C C . ILE A 1 249 ? -7.556 2.082 35.712 1.00 90.06 249 ILE A C 1
ATOM 2058 O O . ILE A 1 249 ? -7.174 2.397 34.589 1.00 90.06 249 ILE A O 1
ATOM 2062 N N . SER A 1 250 ? -6.816 1.319 36.530 1.00 93.56 250 SER A N 1
ATOM 2063 C CA . SER A 1 250 ? -5.510 0.768 36.126 1.00 93.56 250 SER A CA 1
ATOM 2064 C C . SER A 1 250 ? -5.634 -0.082 34.861 1.00 93.56 250 SER A C 1
ATOM 2066 O O . SER A 1 250 ? -4.988 0.221 33.866 1.00 93.56 250 SER A O 1
ATOM 2068 N N . LEU A 1 251 ? -6.543 -1.065 34.859 1.00 91.88 251 LEU A N 1
ATOM 2069 C CA . LEU A 1 251 ? -6.757 -1.953 33.710 1.00 91.88 251 LEU A CA 1
ATOM 2070 C C . LEU A 1 251 ? -7.177 -1.198 32.436 1.00 91.88 251 LEU A C 1
ATOM 2072 O O . LEU A 1 251 ? -6.756 -1.564 31.343 1.00 91.88 251 LEU A O 1
ATOM 2076 N N . LEU A 1 252 ? -7.976 -0.132 32.565 1.00 91.56 252 LEU A N 1
ATOM 2077 C CA . LEU A 1 252 ? -8.334 0.732 31.436 1.00 91.56 252 LEU A CA 1
ATOM 2078 C C . LEU A 1 252 ? -7.135 1.537 30.916 1.00 91.56 252 LEU A C 1
ATOM 2080 O O . LEU A 1 252 ? -6.991 1.680 29.705 1.00 91.56 252 LEU A O 1
ATOM 2084 N N . ASN A 1 253 ? -6.259 2.030 31.795 1.00 90.69 253 ASN A N 1
ATOM 2085 C CA . ASN A 1 253 ? -5.029 2.712 31.385 1.00 90.69 253 ASN A CA 1
ATOM 2086 C C . ASN A 1 253 ? -4.055 1.749 30.684 1.00 90.69 253 ASN A C 1
ATOM 2088 O O . ASN A 1 253 ? -3.476 2.117 29.663 1.00 90.69 253 ASN A O 1
ATOM 2092 N N . ASP A 1 254 ? -3.929 0.515 31.179 1.00 91.75 254 ASP A N 1
ATOM 2093 C CA . ASP A 1 254 ? -3.122 -0.541 30.556 1.00 91.75 254 ASP A CA 1
ATOM 2094 C C . ASP A 1 254 ? -3.669 -0.907 29.157 1.00 91.75 254 ASP A C 1
ATOM 2096 O O . ASP A 1 254 ? -2.906 -1.038 28.197 1.00 91.75 254 ASP A O 1
ATOM 2100 N N . GLU A 1 255 ? -4.997 -0.992 28.998 1.00 93.50 255 GLU A N 1
ATOM 2101 C CA . GLU A 1 255 ? -5.637 -1.219 27.694 1.00 93.50 255 GLU A CA 1
ATOM 2102 C C . GLU A 1 255 ? -5.456 -0.027 26.735 1.00 93.50 255 GLU A C 1
ATOM 2104 O O . GLU A 1 255 ? -5.186 -0.222 25.548 1.00 93.50 255 GLU A O 1
ATOM 2109 N N . ILE A 1 256 ? -5.555 1.212 27.230 1.00 90.06 256 ILE A N 1
ATOM 2110 C CA . ILE A 1 256 ? -5.290 2.427 26.442 1.00 90.06 256 ILE A CA 1
ATOM 2111 C C . ILE A 1 256 ? -3.826 2.457 25.979 1.00 90.06 256 ILE A C 1
ATOM 2113 O O . ILE A 1 256 ? -3.568 2.760 24.812 1.00 90.06 256 ILE A O 1
ATOM 2117 N N . ALA A 1 257 ? -2.871 2.095 26.839 1.00 90.50 257 ALA A N 1
ATOM 2118 C CA . ALA A 1 257 ? -1.459 2.006 26.472 1.00 90.50 257 ALA A CA 1
ATOM 2119 C C . ALA A 1 257 ? -1.220 0.944 25.384 1.00 90.50 257 ALA A C 1
ATOM 2121 O O . ALA A 1 257 ? -0.594 1.240 24.365 1.00 90.50 257 ALA A O 1
ATOM 2122 N N . ALA A 1 258 ? -1.794 -0.254 25.537 1.00 90.88 258 ALA A N 1
ATOM 2123 C CA . ALA A 1 258 ? -1.707 -1.318 24.535 1.00 90.88 258 ALA A CA 1
ATOM 2124 C C . ALA A 1 258 ? -2.321 -0.905 23.181 1.00 90.88 258 ALA A C 1
ATOM 2126 O O . ALA A 1 258 ? -1.704 -1.102 22.132 1.00 90.88 258 ALA A O 1
ATOM 2127 N N . ARG A 1 259 ? -3.500 -0.265 23.192 1.00 91.62 259 ARG A N 1
ATOM 2128 C CA . ARG A 1 259 ? -4.138 0.286 21.981 1.00 91.62 259 ARG A CA 1
ATOM 2129 C C . ARG A 1 259 ? -3.310 1.407 21.345 1.00 91.62 259 ARG A C 1
ATOM 2131 O O . ARG A 1 259 ? -3.282 1.502 20.123 1.00 91.62 259 ARG A O 1
ATOM 2138 N N . THR A 1 260 ? -2.624 2.230 22.139 1.00 92.31 260 THR A N 1
ATOM 2139 C CA . THR A 1 260 ? -1.757 3.309 21.631 1.00 92.31 260 THR A CA 1
ATOM 2140 C C . THR A 1 260 ? -0.561 2.734 20.873 1.00 92.31 260 THR A C 1
ATOM 2142 O O . THR A 1 260 ? -0.344 3.112 19.724 1.00 92.31 260 THR A O 1
ATOM 2145 N N . ILE A 1 261 ? 0.134 1.745 21.448 1.0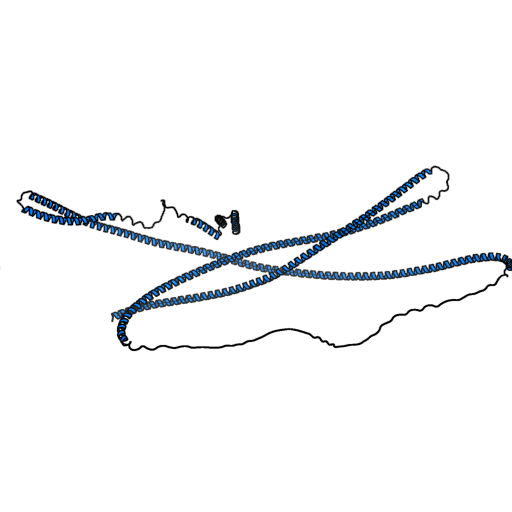0 92.62 261 ILE A N 1
ATOM 2146 C CA . ILE A 1 261 ? 1.231 1.023 20.778 1.00 92.62 261 ILE A CA 1
ATOM 2147 C C . ILE A 1 261 ? 0.739 0.390 19.467 1.00 92.62 261 ILE A C 1
ATOM 2149 O O . ILE A 1 261 ? 1.368 0.543 18.422 1.00 92.62 261 ILE A O 1
ATOM 2153 N N . GLN A 1 262 ? -0.431 -0.255 19.485 1.00 92.69 262 GLN A N 1
ATOM 2154 C CA . GLN A 1 262 ? -1.013 -0.874 18.291 1.00 92.69 262 GLN A CA 1
ATOM 2155 C C . GLN A 1 262 ? -1.371 0.152 17.193 1.00 92.69 262 GLN A C 1
ATOM 2157 O O . GLN A 1 262 ? -1.253 -0.148 16.005 1.00 92.69 262 GLN A O 1
ATOM 2162 N N . ILE A 1 263 ? -1.765 1.377 17.559 1.00 88.88 263 ILE A N 1
ATOM 2163 C CA . ILE A 1 263 ? -1.978 2.481 16.608 1.00 88.88 263 ILE A CA 1
ATOM 2164 C C . ILE A 1 263 ? -0.645 2.966 16.018 1.00 88.88 263 ILE A C 1
ATOM 2166 O O . ILE A 1 263 ? -0.574 3.207 14.812 1.00 88.88 263 ILE A O 1
ATOM 2170 N N . GLU A 1 264 ? 0.418 3.073 16.817 1.00 91.56 264 GLU A N 1
ATOM 2171 C CA . GLU A 1 264 ? 1.757 3.445 16.336 1.00 91.56 264 GLU A CA 1
ATOM 2172 C C . GLU A 1 264 ? 2.329 2.397 15.363 1.00 91.56 264 GLU A C 1
ATOM 2174 O O . GLU A 1 264 ? 2.841 2.754 14.296 1.00 91.56 264 GLU A O 1
ATOM 2179 N N . GLU A 1 265 ? 2.160 1.102 15.658 1.00 91.44 265 GLU A N 1
ATOM 2180 C CA . GLU A 1 265 ? 2.509 0.001 14.749 1.00 91.44 265 GLU A CA 1
ATOM 2181 C C . GLU A 1 265 ? 1.725 0.066 13.428 1.00 91.44 265 GLU A C 1
ATOM 2183 O O . GLU A 1 265 ? 2.299 -0.129 12.351 1.00 91.44 265 GLU A O 1
ATOM 2188 N N . LEU A 1 266 ? 0.422 0.366 13.477 1.00 89.88 266 LEU A N 1
ATOM 2189 C CA . LEU A 1 266 ? -0.409 0.521 12.279 1.00 89.88 266 LEU A CA 1
ATOM 2190 C C . LEU A 1 266 ? 0.017 1.734 11.440 1.00 89.88 266 LEU A C 1
ATOM 2192 O O . LEU A 1 266 ? 0.189 1.591 10.230 1.00 89.88 266 LEU A O 1
ATOM 2196 N N . GLN A 1 267 ? 0.286 2.888 12.059 1.00 89.44 267 GLN A N 1
ATOM 2197 C CA . GLN A 1 267 ? 0.802 4.075 11.362 1.00 89.44 267 GLN A CA 1
ATOM 2198 C C . GLN A 1 267 ? 2.187 3.836 10.746 1.00 89.44 267 GLN A C 1
ATOM 2200 O O . GLN A 1 267 ? 2.494 4.354 9.669 1.00 89.44 267 GLN A O 1
ATOM 2205 N N . GLN A 1 268 ? 3.054 3.055 11.398 1.00 89.25 268 GLN A N 1
ATOM 2206 C CA . GLN A 1 268 ? 4.348 2.704 10.817 1.00 89.25 268 GLN A CA 1
ATOM 2207 C C . GLN A 1 268 ? 4.199 1.711 9.656 1.00 89.25 268 GLN A C 1
ATOM 2209 O O . GLN A 1 268 ? 4.893 1.842 8.647 1.00 89.25 268 GLN A O 1
ATOM 2214 N N . ASN A 1 269 ? 3.259 0.766 9.742 1.00 89.69 269 ASN A N 1
ATOM 2215 C CA . ASN A 1 269 ? 2.921 -0.120 8.630 1.00 89.69 269 ASN A CA 1
ATOM 2216 C C . ASN A 1 269 ? 2.298 0.632 7.443 1.00 89.69 269 ASN A C 1
ATOM 2218 O O . ASN A 1 269 ? 2.647 0.329 6.304 1.00 89.69 269 ASN A O 1
ATOM 2222 N N . GLU A 1 270 ? 1.465 1.648 7.681 1.00 91.12 270 GLU A N 1
ATOM 2223 C CA . GLU A 1 270 ? 0.936 2.539 6.641 1.00 91.12 270 GLU A CA 1
ATOM 2224 C C . GLU A 1 270 ? 2.069 3.274 5.905 1.00 91.12 270 GLU A C 1
ATOM 2226 O O . GLU A 1 270 ? 2.169 3.180 4.681 1.00 91.12 270 GLU A O 1
ATOM 2231 N N . LYS A 1 271 ? 2.997 3.913 6.635 1.00 90.38 271 LYS A N 1
ATOM 2232 C CA . LYS A 1 271 ? 4.193 4.558 6.051 1.00 90.38 271 LYS A CA 1
ATOM 2233 C C . LYS A 1 271 ? 5.030 3.574 5.226 1.00 90.38 271 LYS A C 1
ATOM 2235 O O . LYS A 1 271 ? 5.426 3.885 4.102 1.00 90.38 271 LYS A O 1
ATOM 2240 N N . ASN A 1 272 ? 5.261 2.368 5.754 1.00 90.06 272 ASN A N 1
ATOM 2241 C CA . ASN A 1 272 ? 5.980 1.302 5.053 1.00 90.06 272 ASN A CA 1
ATOM 2242 C C . ASN A 1 272 ? 5.250 0.864 3.766 1.00 90.06 272 ASN A C 1
ATOM 2244 O O . ASN A 1 272 ? 5.897 0.547 2.766 1.00 90.06 272 ASN A O 1
ATOM 2248 N N . LEU A 1 273 ? 3.913 0.840 3.774 1.00 89.75 273 LEU A N 1
ATOM 2249 C CA . LEU A 1 273 ? 3.089 0.474 2.623 1.00 89.75 273 LEU A CA 1
ATOM 2250 C C . LEU A 1 273 ? 3.105 1.571 1.548 1.00 89.75 273 LEU A C 1
ATOM 2252 O O . LEU A 1 273 ? 3.342 1.261 0.382 1.00 89.75 273 LEU A O 1
ATOM 2256 N N . ILE A 1 274 ? 2.947 2.841 1.939 1.00 87.00 274 ILE A N 1
ATOM 2257 C CA . ILE A 1 274 ? 3.058 4.010 1.050 1.00 87.00 274 ILE A CA 1
ATOM 2258 C C . ILE A 1 274 ? 4.426 4.024 0.359 1.00 87.00 274 ILE A C 1
ATOM 2260 O O . ILE A 1 274 ? 4.495 4.139 -0.864 1.00 87.00 274 ILE A O 1
ATOM 2264 N N . HIS A 1 275 ? 5.513 3.815 1.108 1.00 89.75 275 HIS A N 1
ATOM 2265 C CA . HIS A 1 275 ? 6.856 3.758 0.530 1.00 89.75 275 HIS A CA 1
ATOM 2266 C C . HIS A 1 275 ? 7.014 2.597 -0.472 1.00 89.75 275 HIS A C 1
ATOM 2268 O O . HIS A 1 275 ? 7.559 2.785 -1.558 1.00 89.75 275 HIS A O 1
ATOM 2274 N N . ARG A 1 276 ? 6.468 1.407 -0.172 1.00 88.12 276 ARG A N 1
ATOM 2275 C CA . ARG A 1 276 ? 6.444 0.276 -1.122 1.00 88.12 276 ARG A CA 1
ATOM 2276 C C . ARG A 1 276 ? 5.642 0.587 -2.389 1.00 88.12 276 ARG A C 1
ATOM 2278 O O . ARG A 1 276 ? 6.056 0.162 -3.467 1.00 88.12 276 ARG A O 1
ATOM 2285 N N . PHE A 1 277 ? 4.533 1.321 -2.285 1.00 88.56 277 PHE A N 1
ATOM 2286 C CA . PHE A 1 277 ? 3.779 1.786 -3.452 1.00 88.56 277 PHE A CA 1
ATOM 2287 C C . PHE A 1 277 ? 4.595 2.774 -4.294 1.00 88.56 277 PHE A C 1
ATOM 2289 O O . PHE A 1 277 ? 4.735 2.537 -5.488 1.00 88.56 277 PHE A O 1
ATOM 2296 N N . GLN A 1 278 ? 5.216 3.790 -3.687 1.00 86.94 278 GLN A N 1
ATOM 2297 C CA . GLN A 1 278 ? 6.063 4.775 -4.382 1.00 86.94 278 GLN A CA 1
ATOM 2298 C C . GLN A 1 278 ? 7.271 4.138 -5.091 1.00 86.94 278 GLN A C 1
ATOM 2300 O O . GLN A 1 278 ? 7.589 4.496 -6.227 1.00 86.94 278 GLN A O 1
ATOM 2305 N N . VAL A 1 279 ? 7.924 3.158 -4.453 1.00 89.25 279 VAL A N 1
ATOM 2306 C CA . VAL A 1 279 ? 9.025 2.393 -5.064 1.00 89.25 279 VAL A CA 1
ATOM 2307 C C . VAL A 1 279 ? 8.515 1.553 -6.237 1.00 89.25 279 VAL A C 1
ATOM 2309 O O . VAL A 1 279 ? 9.142 1.537 -7.295 1.00 89.25 279 VAL A O 1
ATOM 2312 N N . LYS A 1 280 ? 7.359 0.889 -6.096 1.00 91.81 280 LYS A N 1
ATOM 2313 C CA . LYS A 1 280 ? 6.751 0.111 -7.187 1.00 91.81 280 LYS A CA 1
ATOM 2314 C C . LYS A 1 280 ? 6.308 1.001 -8.353 1.00 91.81 280 LYS A C 1
ATOM 2316 O O . LYS A 1 280 ? 6.493 0.615 -9.500 1.00 91.81 280 LYS A O 1
ATOM 2321 N N . GLU A 1 281 ? 5.739 2.167 -8.071 1.00 88.12 281 GLU A N 1
ATOM 2322 C CA . GLU A 1 281 ? 5.324 3.157 -9.067 1.00 88.12 281 GLU A CA 1
ATOM 2323 C C . GLU A 1 281 ? 6.529 3.667 -9.861 1.00 88.12 281 GLU A C 1
ATOM 2325 O O . GLU A 1 281 ? 6.556 3.510 -11.079 1.00 88.12 281 GLU A O 1
ATOM 2330 N N . SER A 1 282 ? 7.579 4.132 -9.174 1.00 87.38 282 SER A N 1
ATOM 2331 C CA . SER A 1 282 ? 8.854 4.530 -9.795 1.00 87.38 282 SER A CA 1
ATOM 2332 C C . SER A 1 282 ? 9.447 3.428 -10.682 1.00 87.38 282 SER A C 1
ATOM 2334 O O . SER A 1 282 ? 9.944 3.701 -11.773 1.00 87.38 282 SER A O 1
ATOM 2336 N N . LEU A 1 283 ? 9.369 2.168 -10.239 1.00 89.00 283 LEU A N 1
ATOM 2337 C CA . LEU A 1 283 ? 9.911 1.028 -10.979 1.00 89.00 283 LEU A CA 1
ATOM 2338 C C . LEU A 1 283 ? 9.053 0.657 -12.203 1.00 89.00 283 LEU A C 1
ATOM 2340 O O . LEU A 1 283 ? 9.610 0.311 -13.240 1.00 89.00 283 LEU A O 1
ATOM 2344 N N . MET A 1 284 ? 7.723 0.797 -12.131 1.00 85.50 284 MET A N 1
ATOM 2345 C CA . MET A 1 284 ? 6.840 0.653 -13.300 1.00 85.50 284 MET A CA 1
ATOM 2346 C C . MET A 1 284 ? 7.017 1.800 -14.304 1.00 85.50 284 MET A C 1
ATOM 2348 O O . MET A 1 284 ? 7.003 1.544 -15.505 1.00 85.50 284 MET A O 1
ATOM 2352 N N . VAL A 1 285 ? 7.214 3.039 -13.839 1.00 86.88 285 VAL A N 1
ATOM 2353 C CA . VAL A 1 285 ? 7.527 4.192 -14.704 1.00 86.88 285 VAL A CA 1
ATOM 2354 C C . VAL A 1 285 ? 8.848 3.948 -15.432 1.00 86.88 285 VAL A C 1
ATOM 2356 O O . VAL A 1 285 ? 8.859 3.935 -16.657 1.00 86.88 285 VAL A O 1
ATOM 2359 N N . SER A 1 286 ? 9.919 3.598 -14.711 1.00 89.06 286 SER A N 1
ATOM 2360 C CA . SER A 1 286 ? 11.218 3.279 -15.321 1.00 89.06 286 SER A CA 1
ATOM 2361 C C . SER A 1 286 ? 11.153 2.114 -16.319 1.00 89.06 286 SER A C 1
ATOM 2363 O O . SER A 1 286 ? 11.865 2.140 -17.321 1.00 89.06 286 SER A O 1
ATOM 2365 N N . GLN A 1 287 ? 10.311 1.101 -16.077 1.00 88.25 287 GLN A N 1
ATOM 2366 C CA . GLN A 1 287 ? 10.072 0.019 -17.040 1.00 88.25 287 GLN A CA 1
ATOM 2367 C C . GLN A 1 287 ? 9.334 0.515 -18.289 1.00 88.25 287 GLN A C 1
ATOM 2369 O O . GLN A 1 287 ? 9.693 0.129 -19.400 1.00 88.25 287 GLN A O 1
ATOM 2374 N N . LYS A 1 288 ? 8.337 1.396 -18.138 1.00 89.88 288 LYS A N 1
ATOM 2375 C CA . LYS A 1 288 ? 7.606 1.969 -19.277 1.00 89.88 288 LYS A CA 1
ATOM 2376 C C . LYS A 1 288 ? 8.445 2.951 -20.086 1.00 89.88 288 LYS A C 1
ATOM 2378 O O . LYS A 1 288 ? 8.365 2.911 -21.309 1.00 89.88 288 LYS A O 1
ATOM 2383 N N . ASP A 1 289 ? 9.301 3.742 -19.451 1.00 88.94 289 ASP A N 1
ATOM 2384 C CA . ASP A 1 289 ? 10.269 4.587 -20.153 1.00 88.94 289 ASP A CA 1
ATOM 2385 C C . ASP A 1 289 ? 11.276 3.735 -20.947 1.00 88.94 289 ASP A C 1
ATOM 2387 O O . ASP A 1 289 ? 11.564 4.041 -22.105 1.00 88.94 289 ASP A O 1
ATOM 2391 N N . GLN A 1 290 ? 11.739 2.608 -20.388 1.00 89.94 290 GLN A N 1
ATOM 2392 C CA . GLN A 1 290 ? 12.591 1.656 -21.108 1.00 89.94 290 GLN A CA 1
ATOM 2393 C C . GLN A 1 290 ? 11.869 1.020 -22.312 1.00 89.94 290 GLN A C 1
ATOM 2395 O O . GLN A 1 290 ? 12.436 1.000 -23.405 1.00 89.94 290 GLN A O 1
ATOM 2400 N N . GLU A 1 291 ? 10.625 0.550 -22.147 1.00 90.38 291 GLU A N 1
ATOM 2401 C CA . GLU A 1 291 ? 9.790 0.050 -23.255 1.00 90.38 291 GLU A CA 1
ATOM 2402 C C . GLU A 1 291 ? 9.595 1.116 -24.349 1.00 90.38 291 GLU A C 1
ATOM 2404 O O . GLU A 1 291 ? 9.676 0.811 -25.539 1.00 90.38 291 GLU A O 1
ATOM 2409 N N . ILE A 1 292 ? 9.377 2.377 -23.962 1.00 87.88 292 ILE A N 1
ATOM 2410 C CA . ILE A 1 292 ? 9.203 3.505 -24.885 1.00 87.88 292 ILE A CA 1
ATOM 2411 C C . ILE A 1 292 ? 10.499 3.799 -25.654 1.00 87.88 292 ILE A C 1
ATOM 2413 O O . ILE A 1 292 ? 10.441 3.997 -26.868 1.00 87.88 292 ILE A O 1
ATOM 2417 N N . GLU A 1 293 ? 11.667 3.802 -25.007 1.00 89.62 293 GLU A N 1
ATOM 2418 C CA . GLU A 1 293 ? 12.956 3.992 -25.692 1.00 89.62 293 GLU A CA 1
ATOM 2419 C C . GLU A 1 293 ? 13.376 2.786 -26.546 1.00 89.62 293 GLU A C 1
ATOM 2421 O O . GLU A 1 293 ? 14.117 2.937 -27.518 1.00 89.62 293 GLU A O 1
ATOM 2426 N N . GLU A 1 294 ? 12.904 1.580 -26.232 1.00 90.81 294 GLU A N 1
ATOM 2427 C CA . GLU A 1 294 ? 13.050 0.397 -27.090 1.00 90.81 294 GLU A CA 1
ATOM 2428 C C . GLU A 1 294 ? 12.162 0.489 -28.334 1.00 90.81 294 GLU A C 1
ATOM 2430 O O . GLU A 1 294 ? 12.651 0.357 -29.456 1.00 90.81 294 GLU A O 1
ATOM 2435 N N . PHE A 1 295 ? 10.887 0.838 -28.157 1.00 90.19 295 PHE A N 1
ATOM 2436 C CA . PHE A 1 295 ? 9.945 1.051 -29.255 1.00 90.19 295 PHE A CA 1
ATOM 2437 C C . PHE A 1 295 ? 10.356 2.221 -30.165 1.00 90.19 295 PHE A C 1
ATOM 2439 O O . PHE A 1 295 ? 10.244 2.122 -31.388 1.00 90.19 295 PHE A O 1
ATOM 2446 N N . LYS A 1 296 ? 10.901 3.313 -29.605 1.00 87.81 296 LYS A N 1
ATOM 2447 C CA . LYS A 1 296 ? 11.501 4.416 -30.381 1.00 87.81 296 LYS A CA 1
ATOM 2448 C C . LYS A 1 296 ? 12.690 3.943 -31.216 1.00 87.81 296 LYS A C 1
ATOM 2450 O O . LYS A 1 296 ? 12.779 4.315 -32.385 1.00 87.81 296 LYS A O 1
ATOM 2455 N N . ARG A 1 297 ? 13.591 3.127 -30.650 1.00 89.06 297 ARG A N 1
ATOM 2456 C CA . ARG A 1 297 ? 14.722 2.535 -31.389 1.00 89.06 297 ARG A CA 1
ATOM 2457 C C . ARG A 1 297 ? 14.225 1.650 -32.534 1.00 89.06 297 ARG A C 1
ATOM 2459 O O . ARG A 1 297 ? 14.635 1.874 -33.670 1.00 89.06 297 ARG A O 1
ATOM 2466 N N . GLU A 1 298 ? 13.280 0.748 -32.268 1.00 92.12 298 GLU A N 1
ATOM 2467 C CA . GLU A 1 298 ? 12.684 -0.130 -33.283 1.00 92.12 298 GLU A CA 1
ATOM 2468 C C . GLU A 1 298 ? 11.990 0.668 -34.408 1.00 92.12 298 GLU A C 1
ATOM 2470 O O . GLU A 1 298 ? 12.180 0.382 -35.592 1.00 92.12 298 GLU A O 1
ATOM 2475 N N . CYS A 1 299 ? 11.226 1.712 -34.067 1.00 87.56 299 CYS A N 1
ATOM 2476 C CA . CYS A 1 299 ? 10.582 2.584 -35.051 1.00 87.56 299 CYS A CA 1
ATOM 2477 C C . CYS A 1 299 ? 11.595 3.375 -35.889 1.00 87.56 299 CYS A C 1
ATOM 2479 O O . CYS A 1 299 ? 11.434 3.464 -37.106 1.00 87.56 299 CYS A O 1
ATOM 2481 N N . ASN A 1 300 ? 12.650 3.916 -35.273 1.00 89.12 300 ASN A N 1
ATOM 2482 C CA . ASN A 1 300 ? 13.708 4.635 -35.986 1.00 89.12 300 ASN A CA 1
ATOM 2483 C C . ASN A 1 300 ? 14.496 3.710 -36.928 1.00 89.12 300 ASN A C 1
ATOM 2485 O O . ASN A 1 300 ? 14.840 4.118 -38.036 1.00 89.12 300 ASN A O 1
ATOM 2489 N N . GLU A 1 301 ? 14.746 2.460 -36.531 1.00 91.75 301 GLU A N 1
ATOM 2490 C CA . GLU A 1 301 ? 15.396 1.461 -37.382 1.00 91.75 301 GLU A CA 1
ATOM 2491 C C . GLU A 1 301 ? 14.500 1.050 -38.560 1.00 91.75 301 GLU A C 1
ATOM 2493 O O . GLU A 1 301 ? 14.940 1.089 -39.710 1.00 91.75 301 GLU A O 1
ATOM 2498 N N . LYS A 1 302 ? 13.213 0.766 -38.312 1.00 89.88 302 LYS A N 1
ATOM 2499 C CA . LYS A 1 302 ? 12.222 0.502 -39.372 1.00 89.88 302 LYS A CA 1
ATOM 2500 C C . LYS A 1 302 ? 12.092 1.674 -40.346 1.00 89.88 302 LYS A C 1
ATOM 2502 O O . LYS A 1 302 ? 12.023 1.445 -41.553 1.00 89.88 302 LYS A O 1
ATOM 2507 N N . LEU A 1 303 ? 12.092 2.914 -39.852 1.00 88.19 303 LEU A N 1
ATOM 2508 C CA . LEU A 1 303 ? 12.009 4.121 -40.680 1.00 88.19 303 LEU A CA 1
ATOM 2509 C C . LEU A 1 303 ? 13.285 4.322 -41.509 1.00 88.19 303 LEU A C 1
ATOM 2511 O O . LEU A 1 303 ? 13.192 4.605 -42.700 1.00 88.19 303 LEU A O 1
ATOM 2515 N N . LYS A 1 304 ? 14.469 4.094 -40.926 1.00 90.12 304 LYS A N 1
ATOM 2516 C CA . LYS A 1 304 ? 15.754 4.128 -41.643 1.00 90.12 304 LYS A CA 1
ATOM 2517 C C . LYS A 1 304 ? 15.825 3.072 -42.750 1.00 90.12 304 LYS A C 1
ATOM 2519 O O . LYS A 1 304 ? 16.239 3.390 -43.860 1.00 90.12 304 LYS A O 1
ATOM 2524 N N . ASN A 1 305 ? 15.388 1.845 -42.472 1.00 88.44 305 ASN A N 1
ATOM 2525 C CA . ASN A 1 305 ? 15.352 0.769 -43.464 1.00 88.44 305 ASN A CA 1
ATOM 2526 C C . ASN A 1 305 ? 14.329 1.076 -44.572 1.00 88.44 305 ASN A C 1
ATOM 2528 O O . ASN A 1 305 ? 14.650 0.960 -45.750 1.00 88.44 305 ASN A O 1
ATOM 2532 N N . SER A 1 306 ? 13.152 1.598 -44.206 1.00 87.62 306 SER A N 1
ATOM 2533 C CA . SER A 1 306 ? 12.143 2.063 -45.171 1.00 87.62 306 SER A CA 1
ATOM 2534 C C . SER A 1 306 ? 12.660 3.206 -46.055 1.00 87.62 306 SER A C 1
ATOM 2536 O O . SER A 1 306 ? 12.338 3.243 -47.238 1.00 87.62 306 SER A O 1
ATOM 2538 N N . GLN A 1 307 ? 13.479 4.120 -45.520 1.00 86.06 307 GLN A N 1
ATOM 2539 C CA . GLN A 1 307 ? 14.113 5.177 -46.316 1.00 86.06 307 GLN A CA 1
ATOM 2540 C C . GLN A 1 307 ? 15.113 4.597 -47.326 1.00 86.06 307 GLN A C 1
ATOM 2542 O O . GLN A 1 307 ? 15.089 5.000 -48.481 1.00 86.06 307 GLN A O 1
ATOM 2547 N N . ILE A 1 308 ? 15.927 3.611 -46.932 1.00 90.56 308 ILE A N 1
ATOM 2548 C CA . ILE A 1 308 ? 16.862 2.920 -47.840 1.00 90.56 308 ILE A CA 1
ATOM 2549 C C . ILE A 1 308 ? 16.104 2.214 -48.981 1.00 90.56 308 ILE A C 1
ATOM 2551 O O . ILE A 1 308 ? 16.519 2.293 -50.140 1.00 90.56 308 ILE A O 1
ATOM 2555 N N . ASP A 1 309 ? 14.972 1.570 -48.681 1.00 89.44 309 ASP A N 1
ATOM 2556 C CA . ASP A 1 309 ? 14.110 0.960 -49.701 1.00 89.44 309 ASP A CA 1
ATOM 2557 C C . ASP A 1 309 ? 13.461 2.013 -50.618 1.00 89.44 309 ASP A C 1
ATOM 2559 O O . ASP A 1 309 ? 13.427 1.824 -51.836 1.00 89.44 309 ASP A O 1
ATOM 2563 N N . ILE A 1 310 ? 12.996 3.144 -50.070 1.00 87.56 310 ILE A N 1
ATOM 2564 C CA . ILE A 1 310 ? 12.469 4.281 -50.845 1.00 87.56 310 ILE A CA 1
ATOM 2565 C C . ILE A 1 310 ? 13.544 4.844 -51.779 1.00 87.56 310 ILE A C 1
ATOM 2567 O O . ILE A 1 310 ? 13.276 5.005 -52.968 1.00 87.56 310 ILE A O 1
ATOM 2571 N N . ASP A 1 311 ? 14.759 5.081 -51.285 1.00 89.44 311 ASP A N 1
ATOM 2572 C CA . ASP A 1 311 ? 15.872 5.616 -52.073 1.00 89.44 311 ASP A CA 1
ATOM 2573 C C . ASP A 1 311 ? 16.267 4.640 -53.200 1.00 89.44 311 ASP A C 1
ATOM 2575 O O . ASP A 1 311 ? 16.462 5.054 -54.346 1.00 89.44 311 ASP A O 1
ATOM 2579 N N . SER A 1 312 ? 16.286 3.325 -52.929 1.00 91.94 312 SER A N 1
ATOM 2580 C CA . SER A 1 312 ? 16.540 2.297 -53.953 1.00 91.94 312 SER A CA 1
ATOM 2581 C C . SER A 1 312 ? 15.416 2.197 -54.992 1.00 91.94 312 SER A C 1
ATOM 2583 O O . SER A 1 312 ? 15.677 1.978 -56.179 1.00 91.94 312 SER A O 1
ATOM 2585 N N . LEU A 1 313 ? 14.153 2.363 -54.587 1.00 89.25 313 LEU A N 1
ATOM 2586 C CA . LEU A 1 313 ? 13.017 2.417 -55.511 1.00 89.25 313 LEU A CA 1
ATOM 2587 C C . LEU A 1 313 ? 13.030 3.701 -56.352 1.00 89.25 313 LEU A C 1
ATOM 2589 O O . LEU A 1 313 ? 12.718 3.642 -57.542 1.00 89.25 313 LEU A O 1
ATOM 2593 N N . GLN A 1 314 ? 13.442 4.828 -55.770 1.00 87.44 314 GLN A N 1
ATOM 2594 C CA . GLN A 1 314 ? 13.590 6.112 -56.448 1.00 87.44 314 GLN A CA 1
ATOM 2595 C C . GLN A 1 314 ? 14.703 6.054 -57.508 1.00 87.44 314 GLN A C 1
ATOM 2597 O O . GLN A 1 314 ? 14.465 6.425 -58.656 1.00 87.44 314 GLN A O 1
ATOM 2602 N N . GLU A 1 315 ? 15.872 5.489 -57.183 1.00 92.38 315 GLU A N 1
ATOM 2603 C CA . GLU A 1 315 ? 16.966 5.270 -58.144 1.00 92.38 315 GLU A CA 1
ATOM 2604 C C . GLU A 1 315 ? 16.518 4.392 -59.329 1.00 92.38 315 GLU A C 1
ATOM 2606 O O . GLU A 1 315 ? 16.758 4.725 -60.496 1.00 92.38 315 GLU A O 1
ATOM 2611 N N . ARG A 1 316 ? 15.797 3.295 -59.052 1.00 89.88 316 ARG A N 1
ATOM 2612 C CA . ARG A 1 316 ? 15.221 2.424 -60.094 1.00 89.88 316 ARG A CA 1
ATOM 2613 C C . ARG A 1 316 ? 14.185 3.152 -60.948 1.00 89.88 316 ARG A C 1
ATOM 2615 O O . ARG A 1 316 ? 14.161 2.949 -62.162 1.00 89.88 316 ARG A O 1
ATOM 2622 N N . LEU A 1 317 ? 13.342 3.987 -60.341 1.00 86.62 317 LEU A N 1
ATOM 2623 C CA . LEU A 1 317 ? 12.339 4.787 -61.041 1.00 86.62 317 LEU A CA 1
ATOM 2624 C C . LEU A 1 317 ? 12.998 5.830 -61.953 1.00 86.62 317 LEU A C 1
ATOM 2626 O O . LEU A 1 317 ? 12.577 5.983 -63.098 1.00 86.62 317 LEU A O 1
ATOM 2630 N N . ASP A 1 318 ? 14.056 6.501 -61.499 1.00 89.94 318 ASP A N 1
ATOM 2631 C CA . ASP A 1 318 ? 14.776 7.493 -62.299 1.00 89.94 318 ASP A CA 1
ATOM 2632 C C . ASP A 1 318 ? 15.591 6.857 -63.436 1.00 89.94 318 ASP A C 1
ATOM 2634 O O . ASP A 1 318 ? 15.581 7.375 -64.560 1.00 89.94 318 ASP A O 1
ATOM 2638 N N . GLN A 1 319 ? 16.199 5.686 -63.219 1.00 90.62 319 GLN A N 1
ATOM 2639 C CA . GLN A 1 319 ? 16.817 4.910 -64.299 1.00 90.62 319 GLN A CA 1
ATOM 2640 C C . GLN A 1 319 ? 15.766 4.402 -65.307 1.00 90.62 319 GLN A C 1
ATOM 2642 O O . GLN A 1 319 ? 15.954 4.567 -66.513 1.00 90.62 319 GLN A O 1
ATOM 2647 N N . ALA A 1 320 ? 14.611 3.902 -64.852 1.00 86.75 320 ALA A N 1
ATOM 2648 C CA . ALA A 1 320 ? 13.510 3.528 -65.743 1.00 86.75 320 ALA A CA 1
ATOM 2649 C C . ALA A 1 320 ? 12.964 4.737 -66.529 1.00 86.75 320 ALA A C 1
ATOM 2651 O O . ALA A 1 320 ? 12.737 4.638 -67.734 1.00 86.75 320 ALA A O 1
ATOM 2652 N N . ASN A 1 321 ? 12.807 5.903 -65.894 1.00 88.56 321 ASN A N 1
ATOM 2653 C CA . ASN A 1 321 ? 12.397 7.152 -66.548 1.00 88.56 321 ASN A CA 1
ATOM 2654 C C . ASN A 1 321 ? 13.402 7.604 -67.618 1.00 88.56 321 ASN A C 1
ATOM 2656 O O . ASN A 1 321 ? 13.007 8.078 -68.685 1.00 88.56 321 ASN A O 1
ATOM 2660 N N . LYS A 1 322 ? 14.702 7.453 -67.356 1.00 92.25 322 LYS A N 1
ATOM 2661 C CA . LYS A 1 322 ? 15.798 7.727 -68.296 1.00 92.25 322 LYS A CA 1
ATOM 2662 C C . LYS A 1 322 ? 15.755 6.784 -69.505 1.00 92.25 322 LYS A C 1
ATOM 2664 O O . LYS A 1 322 ? 15.839 7.261 -70.639 1.00 92.25 322 LYS A O 1
ATOM 2669 N N . ASP A 1 323 ? 15.507 5.494 -69.294 1.00 89.75 323 ASP A N 1
ATOM 2670 C CA . ASP A 1 323 ? 15.350 4.520 -70.382 1.00 89.75 323 ASP A CA 1
ATOM 2671 C C . ASP A 1 323 ? 14.050 4.735 -71.177 1.00 89.75 323 ASP A C 1
ATOM 2673 O O . ASP A 1 323 ? 14.060 4.678 -72.412 1.00 89.75 323 ASP A O 1
ATOM 2677 N N . TYR A 1 324 ? 12.947 5.099 -70.512 1.00 87.44 324 TYR A N 1
ATOM 2678 C CA . TYR A 1 324 ? 11.716 5.537 -71.176 1.00 87.44 324 TYR A CA 1
ATOM 2679 C C . TYR A 1 324 ? 11.936 6.795 -72.020 1.00 87.44 324 TYR A C 1
ATOM 2681 O O . TYR A 1 324 ? 11.459 6.837 -73.152 1.00 87.44 324 TYR A O 1
ATOM 2689 N N . ARG A 1 325 ? 12.689 7.796 -71.540 1.00 86.94 325 ARG A N 1
ATOM 2690 C CA . ARG A 1 325 ? 13.050 8.987 -72.336 1.00 86.94 325 ARG A CA 1
ATOM 2691 C C . ARG A 1 325 ? 13.862 8.602 -73.575 1.00 86.94 325 ARG A C 1
ATOM 2693 O O . ARG A 1 325 ? 13.476 8.988 -74.676 1.00 86.94 325 ARG A O 1
ATOM 2700 N N . ALA A 1 326 ? 14.896 7.772 -73.434 1.00 87.38 326 ALA A N 1
ATOM 2701 C CA . ALA A 1 326 ? 15.690 7.284 -74.566 1.00 87.38 326 ALA A CA 1
ATOM 2702 C C . ALA A 1 326 ? 14.854 6.455 -75.569 1.00 87.38 326 ALA A C 1
ATOM 2704 O O . ALA A 1 326 ? 15.053 6.536 -76.784 1.00 87.38 326 ALA A O 1
ATOM 2705 N N . SER A 1 327 ? 13.882 5.679 -75.081 1.00 86.31 327 SER A N 1
ATOM 2706 C CA . SER A 1 327 ? 12.927 4.945 -75.919 1.00 86.31 327 SER A CA 1
ATOM 2707 C C . SER A 1 327 ? 11.954 5.890 -76.638 1.00 86.31 327 SER A C 1
ATOM 2709 O O . SER A 1 327 ? 11.746 5.765 -77.846 1.00 86.31 327 SER A O 1
ATOM 2711 N N . ILE A 1 328 ? 11.431 6.909 -75.948 1.00 81.44 328 ILE A N 1
ATOM 2712 C CA . ILE A 1 328 ? 10.594 7.966 -76.529 1.00 81.44 328 ILE A CA 1
ATOM 2713 C C . ILE A 1 328 ? 11.365 8.747 -77.599 1.00 81.44 328 ILE A C 1
ATOM 2715 O O . ILE A 1 328 ? 10.798 9.021 -78.652 1.00 81.44 328 ILE A O 1
ATOM 2719 N N . GLU A 1 329 ? 12.646 9.059 -77.403 1.00 89.12 329 GLU A N 1
ATOM 2720 C CA . GLU A 1 329 ? 13.481 9.707 -78.423 1.00 89.12 329 GLU A CA 1
ATOM 2721 C C . GLU A 1 329 ? 13.666 8.824 -79.663 1.00 89.12 329 GLU A C 1
ATOM 2723 O O . GLU A 1 329 ? 13.435 9.293 -80.782 1.00 89.12 329 GLU A O 1
ATOM 2728 N N . LYS A 1 330 ? 13.968 7.529 -79.489 1.00 89.06 330 LYS A N 1
ATOM 2729 C CA . LYS A 1 330 ? 14.007 6.551 -80.595 1.00 89.06 330 LYS A CA 1
ATOM 2730 C C . LYS A 1 330 ? 12.660 6.465 -81.322 1.00 89.06 330 LYS A C 1
ATOM 2732 O O . LYS A 1 330 ? 12.623 6.474 -82.557 1.00 89.06 330 LYS A O 1
ATOM 2737 N N . ILE A 1 331 ? 11.546 6.442 -80.588 1.00 81.75 331 ILE A N 1
ATOM 2738 C CA . ILE A 1 331 ? 10.183 6.441 -81.143 1.00 81.75 331 ILE A CA 1
ATOM 2739 C C . ILE A 1 331 ? 9.887 7.759 -81.866 1.00 81.75 331 ILE A C 1
ATOM 2741 O O . ILE A 1 331 ? 9.305 7.728 -82.945 1.00 81.75 331 ILE A O 1
ATOM 2745 N N . GLN A 1 332 ? 10.315 8.916 -81.357 1.00 82.44 332 GLN A N 1
ATOM 2746 C CA . GLN A 1 332 ? 10.147 10.212 -82.020 1.00 82.44 332 GLN A CA 1
ATOM 2747 C C . GLN A 1 332 ? 11.004 10.327 -83.285 1.00 82.44 332 GLN A C 1
ATOM 2749 O O . GLN A 1 332 ? 10.525 10.843 -84.294 1.00 82.44 332 GLN A O 1
ATOM 2754 N N . GLN A 1 333 ? 12.243 9.832 -83.275 1.00 85.06 333 GLN A N 1
ATOM 2755 C CA . GLN A 1 333 ? 13.118 9.790 -84.448 1.00 85.06 333 GLN A CA 1
ATOM 2756 C C . GLN A 1 333 ? 12.529 8.869 -85.527 1.00 85.06 333 GLN A C 1
ATOM 2758 O O . GLN A 1 333 ? 12.387 9.270 -86.684 1.00 85.06 333 GLN A O 1
ATOM 2763 N N . THR A 1 334 ? 12.069 7.682 -85.127 1.00 84.88 334 THR A N 1
ATOM 2764 C CA . THR A 1 334 ? 11.355 6.731 -85.990 1.00 84.88 334 THR A CA 1
ATOM 2765 C C . THR A 1 334 ? 10.047 7.342 -86.508 1.00 84.88 334 THR A C 1
ATOM 2767 O O . THR A 1 334 ? 9.788 7.322 -87.709 1.00 84.88 334 THR A O 1
ATOM 2770 N N . ARG A 1 335 ? 9.257 8.010 -85.659 1.00 79.00 335 ARG A N 1
ATOM 2771 C CA . ARG A 1 335 ? 8.026 8.721 -86.045 1.00 79.00 335 ARG A CA 1
ATOM 2772 C C . ARG A 1 335 ? 8.306 9.900 -86.976 1.00 79.00 335 ARG A C 1
ATOM 2774 O O . ARG A 1 335 ? 7.500 10.121 -87.869 1.00 79.00 335 ARG A O 1
ATOM 2781 N N . LYS A 1 336 ? 9.435 10.610 -86.855 1.00 83.94 336 LYS A N 1
ATOM 2782 C CA . LYS A 1 336 ? 9.884 11.632 -87.824 1.00 83.94 336 LYS A CA 1
ATOM 2783 C C . LYS A 1 336 ? 10.205 11.000 -89.186 1.00 83.94 336 LYS A C 1
ATOM 2785 O O . LYS A 1 336 ? 9.736 11.501 -90.205 1.00 83.94 336 LYS A O 1
ATOM 2790 N N . GLN A 1 337 ? 10.906 9.863 -89.222 1.00 82.75 337 GLN A N 1
ATOM 2791 C CA . GLN A 1 337 ? 11.160 9.117 -90.466 1.00 82.75 337 GLN A CA 1
ATOM 2792 C C . GLN A 1 337 ? 9.864 8.573 -91.097 1.00 82.75 337 GLN A C 1
ATOM 2794 O O . GLN A 1 337 ? 9.663 8.680 -92.310 1.00 82.75 337 GLN A O 1
ATOM 2799 N N . HIS A 1 338 ? 8.953 8.025 -90.289 1.00 80.38 338 HIS A N 1
ATOM 2800 C CA . HIS A 1 338 ? 7.639 7.582 -90.751 1.00 80.38 338 HIS A CA 1
ATOM 2801 C C . HIS A 1 338 ? 6.763 8.758 -91.185 1.00 80.38 338 HIS A C 1
ATOM 2803 O O . HIS A 1 338 ? 6.116 8.637 -92.213 1.00 80.38 338 HIS A O 1
ATOM 2809 N N . LEU A 1 339 ? 6.793 9.913 -90.514 1.00 75.62 339 LEU A N 1
ATOM 2810 C CA . LEU A 1 339 ? 6.108 11.133 -90.958 1.00 75.62 339 LEU A CA 1
ATOM 2811 C C . LEU A 1 339 ? 6.684 11.673 -92.266 1.00 75.62 339 LEU A C 1
ATOM 2813 O O . LEU A 1 339 ? 5.911 12.144 -93.088 1.00 75.62 339 LEU A O 1
ATOM 2817 N N . ALA A 1 340 ? 7.987 11.554 -92.529 1.00 77.56 340 ALA A N 1
ATOM 2818 C CA . ALA A 1 340 ? 8.545 11.886 -93.842 1.00 77.56 340 ALA A CA 1
ATOM 2819 C C . ALA A 1 340 ? 8.004 10.943 -94.939 1.00 77.56 340 ALA A C 1
ATOM 2821 O O . ALA A 1 340 ? 7.524 11.405 -95.977 1.00 77.56 340 ALA A O 1
ATOM 2822 N N . LYS A 1 341 ? 7.992 9.624 -94.686 1.00 79.81 341 LYS A N 1
ATOM 2823 C CA . LYS A 1 341 ? 7.408 8.612 -95.593 1.00 79.81 341 LYS A CA 1
ATOM 2824 C C . LYS A 1 341 ? 5.893 8.810 -95.786 1.00 79.81 341 LYS A C 1
ATOM 2826 O O . LYS A 1 341 ? 5.399 8.723 -96.908 1.00 79.81 341 LYS A O 1
ATOM 2831 N N . ILE A 1 342 ? 5.162 9.105 -94.711 1.00 71.31 342 ILE A N 1
ATOM 2832 C CA . ILE A 1 342 ? 3.710 9.321 -94.694 1.00 71.31 342 ILE A CA 1
ATOM 2833 C C . ILE A 1 342 ? 3.357 10.659 -95.331 1.00 71.31 342 ILE A C 1
ATOM 2835 O O . ILE A 1 342 ? 2.422 10.679 -96.109 1.00 71.31 342 ILE A O 1
ATOM 2839 N N . LYS A 1 343 ? 4.107 11.747 -95.122 1.00 76.44 343 LYS A N 1
ATOM 2840 C CA . LYS A 1 343 ? 3.891 13.026 -95.822 1.00 76.44 343 LYS A CA 1
ATOM 2841 C C . LYS A 1 343 ? 4.096 12.863 -97.330 1.00 76.44 343 LYS A C 1
ATOM 2843 O O . LYS A 1 343 ? 3.287 13.368 -98.098 1.00 76.44 343 LYS A O 1
ATOM 2848 N N . LYS A 1 344 ? 5.087 12.066 -97.752 1.00 73.56 344 LYS A N 1
ATOM 2849 C CA . LYS A 1 344 ? 5.290 11.696 -99.165 1.00 73.56 344 LYS A CA 1
ATOM 2850 C C . LYS A 1 344 ? 4.126 10.861 -99.734 1.00 73.56 344 LYS A C 1
ATOM 2852 O O . LYS A 1 344 ? 3.755 11.058 -100.885 1.00 73.56 344 LYS A O 1
ATOM 2857 N N . LYS A 1 345 ? 3.502 9.985 -98.930 1.00 73.56 345 LYS A N 1
ATOM 2858 C CA . LYS A 1 345 ? 2.264 9.265 -99.303 1.00 73.56 345 LYS A CA 1
ATOM 2859 C C . LYS A 1 345 ? 1.002 10.136 -99.235 1.00 73.56 345 LYS A C 1
ATOM 2861 O O . LYS A 1 345 ? 0.163 10.022 -100.109 1.00 73.56 345 LYS A O 1
ATOM 2866 N N . LEU A 1 346 ? 0.863 11.032 -98.261 1.00 60.81 346 LEU A N 1
ATOM 2867 C CA . LEU A 1 346 ? -0.280 11.939 -98.113 1.00 60.81 346 LEU A CA 1
ATOM 2868 C C . LEU A 1 346 ? -0.280 13.030 -99.178 1.00 60.81 346 LEU A C 1
ATOM 2870 O O . LEU A 1 346 ? -1.348 13.425 -99.613 1.00 60.81 346 LEU A O 1
ATOM 2874 N N . GLN A 1 347 ? 0.884 13.458 -99.666 1.00 69.81 347 GLN A N 1
ATOM 2875 C CA . GLN A 1 347 ? 0.969 14.286 -100.868 1.00 69.81 347 GLN A CA 1
ATOM 2876 C C . GLN A 1 347 ? 0.392 13.551 -102.092 1.00 69.81 347 GLN A C 1
ATOM 2878 O O . GLN A 1 347 ? -0.248 14.177 -102.927 1.00 69.81 347 GLN A O 1
ATOM 2883 N N . HIS A 1 348 ? 0.545 12.223 -102.155 1.00 62.66 348 HIS A N 1
ATOM 2884 C CA . HIS A 1 348 ? -0.058 11.371 -103.183 1.00 62.66 348 HIS A CA 1
ATOM 2885 C C . HIS A 1 348 ? -1.564 11.133 -102.940 1.00 62.66 348 HIS A C 1
ATOM 2887 O O . HIS A 1 348 ? -2.343 11.163 -103.888 1.00 62.66 348 HIS A O 1
ATOM 2893 N N . CYS A 1 349 ? -1.991 10.942 -101.684 1.00 59.56 349 CYS A N 1
ATOM 2894 C CA . CYS A 1 349 ? -3.399 10.738 -101.320 1.00 59.56 349 CYS A CA 1
ATOM 2895 C C . CYS A 1 349 ? -4.229 12.031 -101.316 1.00 59.56 349 CYS A C 1
ATOM 2897 O O . CYS A 1 349 ? -5.429 11.960 -101.533 1.00 59.56 349 CYS A O 1
ATOM 2899 N N . ALA A 1 350 ? -3.636 13.211 -101.128 1.00 59.00 350 ALA A N 1
ATOM 2900 C CA . ALA A 1 350 ? -4.332 14.493 -101.269 1.00 59.00 350 ALA A CA 1
ATOM 2901 C C . ALA A 1 350 ? -4.789 14.715 -102.722 1.00 59.00 350 ALA A C 1
ATOM 2903 O O . ALA A 1 350 ? -5.901 15.185 -102.956 1.00 59.00 350 ALA A O 1
ATOM 2904 N N . SER A 1 351 ? -3.991 14.257 -103.697 1.00 56.22 351 SER A N 1
ATOM 2905 C CA . SER A 1 351 ? -4.390 14.172 -105.110 1.00 56.22 351 SER A CA 1
ATOM 2906 C C . SER A 1 351 ? -5.568 13.215 -105.363 1.00 56.22 351 SER A C 1
ATOM 2908 O O . SER A 1 351 ? -6.187 13.294 -106.418 1.00 56.22 351 SER A O 1
ATOM 2910 N N . ILE A 1 352 ? -5.880 12.322 -104.415 1.00 58.53 352 ILE A N 1
ATOM 2911 C CA . ILE A 1 352 ? -6.988 11.354 -104.479 1.00 58.53 352 ILE A CA 1
ATOM 2912 C C . ILE A 1 352 ? -8.194 11.838 -103.650 1.00 58.53 352 ILE A C 1
ATOM 2914 O O . ILE A 1 352 ? -9.332 11.660 -104.067 1.00 58.53 352 ILE A O 1
ATOM 2918 N N . LEU A 1 353 ? -7.987 12.517 -102.518 1.00 44.53 353 LEU A N 1
ATOM 2919 C CA . LEU A 1 353 ? -9.074 13.050 -101.681 1.00 44.53 353 LEU A CA 1
ATOM 2920 C C . LEU A 1 353 ? -9.720 14.307 -102.280 1.00 44.53 353 LEU A C 1
ATOM 2922 O O . LEU A 1 353 ? -10.942 14.420 -102.255 1.00 44.53 353 LEU A O 1
ATOM 2926 N N . SER A 1 354 ? -8.953 15.131 -103.008 1.00 53.88 354 SER A N 1
ATOM 2927 C CA . SER A 1 354 ? -9.499 16.156 -103.923 1.00 53.88 354 SER A CA 1
ATOM 2928 C C . SER A 1 354 ? -10.444 15.584 -105.002 1.00 53.88 354 SER A C 1
ATOM 2930 O O . SER A 1 354 ? -11.118 16.342 -105.705 1.00 53.88 354 SER A O 1
ATOM 2932 N N . LEU A 1 355 ? -10.463 14.259 -105.168 1.00 49.19 355 LEU A N 1
ATOM 2933 C CA . LEU A 1 355 ? -11.300 13.494 -106.089 1.00 49.19 355 LEU A CA 1
ATOM 2934 C C . LEU A 1 355 ? -12.524 12.863 -105.382 1.00 49.19 355 LEU A C 1
ATOM 2936 O O . LEU A 1 355 ? -13.468 12.478 -106.066 1.00 49.19 355 LEU A O 1
ATOM 2940 N N . MET A 1 356 ? -12.537 12.789 -104.040 1.00 44.16 356 MET A N 1
ATOM 2941 C CA . MET A 1 356 ? -13.577 12.119 -103.235 1.00 44.16 356 MET A CA 1
ATOM 2942 C C . MET A 1 356 ? -14.422 13.061 -102.358 1.00 44.16 356 MET A C 1
ATOM 2944 O O . MET A 1 356 ? -15.585 12.739 -102.120 1.00 44.16 356 MET A O 1
ATOM 2948 N N . ASP A 1 357 ? -13.930 14.251 -101.983 1.00 44.59 357 ASP A N 1
ATOM 2949 C CA . ASP A 1 357 ? -14.680 15.283 -101.218 1.00 44.59 357 ASP A CA 1
ATOM 2950 C C . ASP A 1 357 ? -15.958 15.805 -101.924 1.00 44.59 357 ASP A C 1
ATOM 2952 O O . ASP A 1 357 ? -16.685 16.644 -101.400 1.00 44.59 357 ASP A O 1
ATOM 2956 N N . LYS A 1 358 ? -16.262 15.304 -103.127 1.00 49.28 358 LYS A N 1
ATOM 2957 C CA . LYS A 1 358 ? -17.477 15.613 -103.893 1.00 49.28 358 LYS A CA 1
ATOM 2958 C C . LYS A 1 358 ? -18.681 14.717 -103.573 1.00 49.28 358 LYS A C 1
ATOM 2960 O O . LYS A 1 358 ? -19.737 14.954 -104.152 1.00 49.28 358 LYS A O 1
ATOM 2965 N N . LEU A 1 359 ? -18.530 13.661 -102.762 1.00 42.00 359 LEU A N 1
ATOM 2966 C CA . LEU A 1 359 ? -19.486 12.540 -102.771 1.00 42.00 359 LEU A CA 1
ATOM 2967 C C . LEU A 1 359 ? -20.448 12.417 -101.577 1.00 42.00 359 LEU A C 1
ATOM 2969 O O . LEU A 1 359 ? -21.597 12.054 -101.814 1.00 42.00 359 LEU A O 1
ATOM 2973 N N . LEU A 1 360 ? -20.030 12.635 -100.322 1.00 38.53 360 LEU A N 1
ATOM 2974 C CA . LEU A 1 360 ? -20.827 12.199 -99.157 1.00 38.53 360 LEU A CA 1
ATOM 2975 C C . LEU A 1 360 ? -20.743 13.130 -97.938 1.00 38.53 360 LEU A C 1
ATOM 2977 O O . LEU A 1 360 ? -19.686 13.252 -97.326 1.00 38.53 360 LEU A O 1
ATOM 2981 N N . PHE A 1 361 ? -21.890 13.691 -97.530 1.00 33.41 361 PHE A N 1
ATOM 2982 C CA . PHE A 1 361 ? -22.095 14.302 -96.208 1.00 33.41 361 PHE A CA 1
ATOM 2983 C C . PHE A 1 361 ? -23.600 14.393 -95.861 1.00 33.41 361 PHE A C 1
ATOM 2985 O O . PHE A 1 361 ? -24.269 15.276 -96.396 1.00 33.41 361 PHE A O 1
ATOM 2992 N N . GLN A 1 362 ? -24.146 13.517 -94.993 1.00 31.53 362 GLN A N 1
ATOM 2993 C CA . GLN A 1 362 ? -25.451 13.717 -94.309 1.00 31.53 362 GLN A CA 1
ATOM 2994 C C . GLN A 1 362 ? -25.825 12.631 -93.263 1.00 31.53 362 GLN A C 1
ATOM 2996 O O . GLN A 1 362 ? -25.461 11.468 -93.424 1.00 31.53 362 GLN A O 1
ATOM 3001 N N . SER A 1 363 ? -26.687 13.024 -92.304 1.00 31.72 363 SER A N 1
ATOM 3002 C CA . SER A 1 363 ? -27.527 12.243 -91.348 1.00 31.72 363 SER A CA 1
ATOM 3003 C C . SER A 1 363 ? -26.982 11.880 -89.940 1.00 31.72 363 SER A C 1
ATOM 3005 O O . SER A 1 363 ? -25.784 11.680 -89.754 1.00 31.72 363 SER A O 1
ATOM 3007 N N . ASN A 1 364 ? -27.904 11.849 -88.950 1.00 34.31 364 ASN A N 1
ATOM 3008 C CA . ASN A 1 364 ? -27.698 12.072 -87.500 1.00 34.31 364 ASN A CA 1
ATOM 3009 C C . ASN A 1 364 ? -28.657 11.244 -86.576 1.00 34.31 364 ASN A C 1
ATOM 3011 O O . ASN A 1 364 ? -29.800 11.033 -86.961 1.00 34.31 364 ASN A O 1
ATOM 3015 N N . GLU A 1 365 ? -28.194 10.931 -85.344 1.00 42.09 365 GLU A N 1
ATOM 3016 C CA . GLU A 1 365 ? -28.839 11.045 -83.985 1.00 42.09 365 GLU A CA 1
ATOM 3017 C C . GLU A 1 365 ? -30.177 10.342 -83.541 1.00 42.09 365 GLU A C 1
ATOM 3019 O O . GLU A 1 365 ? -30.923 9.814 -84.355 1.00 42.09 365 GLU A O 1
ATOM 3024 N N . THR A 1 366 ? -30.432 10.422 -82.202 1.00 43.84 366 THR A N 1
ATOM 3025 C CA . THR A 1 366 ? -31.652 10.173 -81.340 1.00 43.84 366 THR A CA 1
ATOM 3026 C C . THR A 1 366 ? -31.993 8.717 -80.861 1.00 43.84 366 THR A C 1
ATOM 3028 O O . THR A 1 366 ? -31.482 7.769 -81.449 1.00 43.84 366 THR A O 1
ATOM 3031 N N . ASP A 1 367 ? -32.743 8.393 -79.762 1.00 37.97 367 ASP A N 1
ATOM 3032 C CA . ASP A 1 367 ? -33.522 9.176 -78.737 1.00 37.97 367 ASP A CA 1
ATOM 3033 C C . ASP A 1 367 ? -33.696 8.525 -77.284 1.00 37.97 367 ASP A C 1
ATOM 3035 O O . ASP A 1 367 ? -32.723 7.963 -76.781 1.00 37.97 367 ASP A O 1
ATOM 3039 N N . GLN A 1 368 ? -34.850 8.633 -76.547 1.00 34.34 368 GLN A N 1
ATOM 3040 C CA . GLN A 1 368 ? -34.918 8.890 -75.055 1.00 34.34 368 GLN A CA 1
ATOM 3041 C C . GLN A 1 368 ? -36.107 8.308 -74.139 1.00 34.34 368 GLN A C 1
ATOM 3043 O O . GLN A 1 368 ? -37.246 8.263 -74.589 1.00 34.34 368 GLN A O 1
ATOM 3048 N N . THR A 1 369 ? -35.880 8.058 -72.805 1.00 40.38 369 THR A N 1
ATOM 3049 C CA . THR A 1 369 ? -36.742 8.219 -71.527 1.00 40.38 369 THR A CA 1
ATOM 3050 C C . THR A 1 369 ? -37.939 7.309 -70.977 1.00 40.38 369 THR A C 1
ATOM 3052 O O . THR A 1 369 ? -38.606 6.633 -71.746 1.00 40.38 369 THR A O 1
ATOM 3055 N N . VAL A 1 370 ? -38.267 7.425 -69.633 1.00 38.19 370 VAL A N 1
ATOM 3056 C CA . VAL A 1 370 ? -39.559 7.207 -68.809 1.00 38.19 370 VAL A CA 1
ATOM 3057 C C . VAL A 1 370 ? -39.878 5.852 -68.033 1.00 38.19 370 VAL A C 1
ATOM 3059 O O . VAL A 1 370 ? -39.280 4.841 -68.369 1.00 38.19 370 VAL A O 1
ATOM 3062 N N . LEU A 1 371 ? -40.843 5.714 -67.051 1.00 37.16 371 LEU A N 1
ATOM 3063 C CA . LEU A 1 371 ? -40.890 6.080 -65.572 1.00 37.16 371 LEU A CA 1
ATOM 3064 C C . LEU A 1 371 ? -42.136 5.561 -64.693 1.00 37.16 371 LEU A C 1
ATOM 3066 O O . LEU A 1 371 ? -43.182 5.259 -65.257 1.00 37.16 371 LEU A O 1
ATOM 3070 N N . THR A 1 372 ? -42.073 5.616 -63.318 1.00 38.56 372 THR A N 1
ATOM 3071 C CA . THR A 1 372 ? -43.134 5.850 -62.215 1.00 38.56 372 THR A CA 1
ATOM 3072 C C . THR A 1 372 ? -44.071 4.817 -61.426 1.00 38.56 372 THR A C 1
ATOM 3074 O O . THR A 1 372 ? -44.819 4.077 -62.048 1.00 38.56 372 THR A O 1
ATOM 3077 N N . LEU A 1 373 ? -44.170 4.979 -60.053 1.00 34.88 373 LEU A N 1
ATOM 3078 C CA . LEU A 1 373 ? -45.351 5.075 -59.065 1.00 34.88 373 LEU A CA 1
ATOM 3079 C C . LEU A 1 373 ? -45.938 4.003 -58.026 1.00 34.88 373 LEU A C 1
ATOM 3081 O O . LEU A 1 373 ? -46.233 2.873 -58.391 1.00 34.88 373 LEU A O 1
ATOM 3085 N N . PHE A 1 374 ? -46.290 4.508 -56.788 1.00 30.89 374 PHE A N 1
ATOM 3086 C CA . PHE A 1 374 ? -47.399 4.203 -55.769 1.00 30.89 374 PHE A CA 1
ATOM 3087 C C . PHE A 1 374 ? -47.446 2.923 -54.827 1.00 30.89 374 PHE A C 1
ATOM 3089 O O . PHE A 1 374 ? -46.778 1.957 -55.163 1.00 30.89 374 PHE A O 1
ATOM 3096 N N . LEU A 1 375 ? -48.165 2.775 -53.650 1.00 34.41 375 LEU A N 1
ATOM 3097 C CA . LEU A 1 375 ? -48.977 3.619 -52.669 1.00 34.41 375 LEU A CA 1
ATOM 3098 C C . LEU A 1 375 ? -49.315 2.964 -51.246 1.00 34.41 375 LEU A C 1
ATOM 3100 O O . LEU A 1 375 ? -49.462 1.751 -51.187 1.00 34.41 375 LEU A O 1
ATOM 3104 N N . SER A 1 376 ? -49.558 3.789 -50.180 1.00 35.25 376 SER A N 1
ATOM 3105 C CA . SER A 1 376 ? -50.361 3.673 -48.877 1.00 35.25 376 SER A CA 1
ATOM 3106 C C . SER A 1 376 ? -50.306 2.414 -47.933 1.00 35.25 376 SER A C 1
ATOM 3108 O O . SER A 1 376 ? -49.459 1.567 -48.173 1.00 35.25 376 SER A O 1
ATOM 3110 N N . SER A 1 377 ? -51.041 2.168 -46.798 1.00 35.75 377 SER A N 1
ATOM 3111 C CA . SER A 1 377 ? -52.144 2.749 -45.911 1.00 35.75 377 SER A CA 1
ATOM 3112 C C . SER A 1 377 ? -52.303 1.869 -44.601 1.00 35.75 377 SER A C 1
ATOM 3114 O O . SER A 1 377 ? -51.766 0.770 -44.659 1.00 35.75 377 SER A O 1
ATOM 3116 N N . LEU A 1 378 ? -53.029 2.061 -43.454 1.00 36.91 378 LEU A N 1
ATOM 3117 C CA . LEU A 1 378 ? -53.728 3.073 -42.562 1.00 36.91 378 LEU A CA 1
ATOM 3118 C C . LEU A 1 378 ? -54.072 2.343 -41.180 1.00 36.91 378 LEU A C 1
ATOM 3120 O O . LEU A 1 378 ? -53.518 1.261 -41.012 1.00 36.91 378 LEU A O 1
ATOM 3124 N N . THR A 1 379 ? -54.844 2.707 -40.109 1.00 38.41 379 THR A N 1
ATOM 3125 C CA . THR A 1 379 ? -55.910 3.704 -39.703 1.00 38.41 379 THR A CA 1
ATOM 3126 C C . THR A 1 379 ? -55.915 3.965 -38.132 1.00 38.41 379 THR A C 1
ATOM 3128 O O . THR A 1 379 ? -54.824 3.919 -37.578 1.00 38.41 379 THR A O 1
ATOM 3131 N N . GLU A 1 380 ? -57.028 4.278 -37.383 1.00 39.41 380 GLU A N 1
ATOM 3132 C CA . GLU A 1 380 ? -56.975 4.864 -35.977 1.00 39.41 380 GLU A CA 1
ATOM 3133 C C . GLU A 1 380 ? -57.906 4.342 -34.759 1.00 39.41 380 GLU A C 1
ATOM 3135 O O . GLU A 1 380 ? -57.499 3.336 -34.183 1.00 39.41 380 GLU A O 1
ATOM 3140 N N . PRO A 1 381 ? -59.024 4.953 -34.209 1.00 57.38 381 PRO A N 1
ATOM 3141 C CA . PRO A 1 381 ? -59.056 5.351 -32.743 1.00 57.38 381 PRO A CA 1
ATOM 3142 C C . PRO A 1 381 ? -60.349 5.463 -31.807 1.00 57.38 381 PRO A C 1
ATOM 3144 O O . PRO A 1 381 ? -61.470 5.482 -32.303 1.00 57.38 381 PRO A O 1
ATOM 3147 N N . LYS A 1 382 ? -60.139 5.796 -30.481 1.00 38.28 382 LYS A N 1
ATOM 3148 C CA . LYS A 1 382 ? -60.684 6.955 -29.626 1.00 38.28 382 LYS A CA 1
ATOM 3149 C C . LYS A 1 382 ? -61.803 6.895 -28.491 1.00 38.28 382 LYS A C 1
ATOM 3151 O O . LYS A 1 382 ? -62.916 6.466 -28.754 1.00 38.28 382 LYS A O 1
ATOM 3156 N N . LYS A 1 383 ? -61.526 7.609 -27.346 1.00 37.12 383 LYS A N 1
ATOM 3157 C CA . LYS A 1 383 ? -62.315 8.650 -26.544 1.00 37.12 383 LYS A CA 1
ATOM 3158 C C . LYS A 1 383 ? -63.141 8.448 -25.196 1.00 37.12 383 LYS A C 1
ATOM 3160 O O . LYS A 1 383 ? -64.151 7.764 -25.195 1.00 37.12 383 LYS A O 1
ATOM 3165 N N . ASN A 1 384 ? -62.770 9.262 -24.163 1.00 33.06 384 ASN A N 1
ATOM 3166 C CA . ASN A 1 384 ? -63.482 10.235 -23.235 1.00 33.06 384 ASN A CA 1
ATOM 3167 C C . ASN A 1 384 ? -64.512 9.938 -22.059 1.00 33.06 384 ASN A C 1
ATOM 3169 O O . ASN A 1 384 ? -65.592 9.418 -22.297 1.00 33.06 384 ASN A O 1
ATOM 3173 N N . ASP A 1 385 ? -64.174 10.476 -20.853 1.00 33.56 385 ASP A N 1
ATOM 3174 C CA . ASP A 1 385 ? -64.840 11.423 -19.871 1.00 33.56 385 ASP A CA 1
ATOM 3175 C C . ASP A 1 385 ? -66.056 11.172 -18.882 1.00 33.56 385 ASP A C 1
ATOM 3177 O O . ASP A 1 385 ? -67.119 10.696 -19.256 1.00 33.56 385 ASP A O 1
ATOM 3181 N N . GLU A 1 386 ? -65.861 11.671 -17.627 1.00 32.91 386 GLU A N 1
ATOM 3182 C CA . GLU A 1 386 ? -66.719 12.419 -16.625 1.00 32.91 386 GLU A CA 1
ATOM 3183 C C . GLU A 1 386 ? -67.931 11.900 -15.747 1.00 32.91 386 GLU A C 1
ATOM 3185 O O . GLU A 1 386 ? -69.054 11.739 -16.209 1.00 32.91 386 GLU A O 1
ATOM 3190 N N . SER A 1 387 ? -67.743 11.990 -14.401 1.00 32.28 387 SER A N 1
ATOM 3191 C CA . SER A 1 387 ? -68.604 12.640 -13.340 1.00 32.28 387 SER A CA 1
ATOM 3192 C C . SER A 1 387 ? -69.725 11.944 -12.474 1.00 32.28 387 SER A C 1
ATOM 3194 O O . SER A 1 387 ? -70.669 11.348 -12.971 1.00 32.28 387 SER A O 1
ATOM 3196 N N . GLN A 1 388 ? -69.585 12.135 -11.137 1.00 29.36 388 GLN A N 1
ATOM 3197 C CA . GLN A 1 388 ? -70.513 12.442 -9.991 1.00 29.36 388 GLN A CA 1
ATOM 3198 C C . GLN A 1 388 ? -71.826 11.686 -9.547 1.00 29.36 388 GLN A C 1
ATOM 3200 O O . GLN A 1 388 ? -72.837 11.679 -10.231 1.00 29.36 388 GLN A O 1
ATOM 3205 N N . GLU A 1 389 ? -71.812 11.286 -8.249 1.00 25.98 389 GLU A N 1
ATOM 3206 C CA . GLU A 1 389 ? -72.760 11.554 -7.111 1.00 25.98 389 GLU A CA 1
ATOM 3207 C C . GLU A 1 389 ? -74.087 10.799 -6.735 1.00 25.98 389 GLU A C 1
ATOM 3209 O O . GLU A 1 389 ? -74.921 10.438 -7.552 1.00 25.98 389 GLU A O 1
ATOM 3214 N N . GLU A 1 390 ? -74.261 10.703 -5.393 1.00 25.88 390 GLU A N 1
ATOM 3215 C CA . GLU A 1 390 ? -75.459 10.605 -4.503 1.00 25.88 390 GLU A CA 1
ATOM 3216 C C . GLU A 1 390 ? -76.305 9.318 -4.195 1.00 25.88 390 GLU A C 1
ATOM 3218 O O . GLU A 1 390 ? -76.976 8.728 -5.031 1.00 25.88 390 GLU A O 1
ATOM 3223 N N . LYS A 1 391 ? -76.412 9.074 -2.863 1.00 26.56 391 LYS A N 1
ATOM 3224 C CA . LYS A 1 391 ? -77.589 8.708 -2.011 1.00 26.56 391 LYS A CA 1
ATOM 3225 C C . LYS A 1 391 ? -78.222 7.289 -1.945 1.00 26.56 391 LYS A C 1
ATOM 3227 O O . LYS A 1 391 ? -79.059 6.899 -2.744 1.00 26.56 391 LYS A O 1
ATOM 3232 N N . SER A 1 392 ? -77.945 6.637 -0.802 1.00 26.16 392 SER A N 1
ATOM 3233 C CA . SER A 1 392 ? -78.879 6.045 0.199 1.00 26.16 392 SER A CA 1
ATOM 3234 C C . SER A 1 392 ? -80.160 5.286 -0.208 1.00 26.16 392 SER A C 1
ATOM 3236 O O . SER A 1 392 ? -81.070 5.887 -0.774 1.00 26.16 392 SER A O 1
ATOM 3238 N N . ASN A 1 393 ? -80.379 4.107 0.407 1.00 25.28 393 ASN A N 1
ATOM 3239 C CA . ASN A 1 393 ? -81.416 4.008 1.455 1.00 25.28 393 ASN A CA 1
ATOM 3240 C C . ASN A 1 393 ? -81.238 2.831 2.447 1.00 25.28 393 ASN A C 1
ATOM 3242 O O . ASN A 1 393 ? -80.274 2.075 2.361 1.00 25.28 393 ASN A O 1
ATOM 3246 N N . PHE A 1 394 ? -82.151 2.753 3.422 1.00 26.11 394 PHE A N 1
ATOM 3247 C CA . PHE A 1 394 ? -82.152 1.916 4.632 1.00 26.11 394 PHE A CA 1
ATOM 3248 C C . PHE A 1 394 ? -83.381 0.989 4.632 1.00 26.11 394 PHE A C 1
ATOM 3250 O O . PHE A 1 394 ? -84.467 1.480 4.338 1.00 26.11 394 PHE A O 1
ATOM 3257 N N . GLU A 1 395 ? -83.258 -0.287 5.024 1.00 27.19 395 GLU A N 1
ATOM 3258 C CA . GLU A 1 395 ? -84.416 -1.096 5.459 1.00 27.19 395 GLU A CA 1
ATOM 3259 C C . GLU A 1 395 ? -84.016 -2.267 6.385 1.00 27.19 395 GLU A C 1
ATOM 3261 O O . GLU A 1 395 ? -82.829 -2.498 6.628 1.00 27.19 395 GLU A O 1
ATOM 3266 N N . PHE A 1 396 ? -85.011 -2.933 6.982 1.00 23.50 396 PHE A N 1
ATOM 3267 C CA . PHE A 1 396 ? -84.911 -3.715 8.221 1.00 23.50 396 PHE A CA 1
ATOM 3268 C C . PHE A 1 396 ? -85.945 -4.858 8.234 1.00 23.50 396 PHE A C 1
ATOM 3270 O O . PHE A 1 396 ? -87.080 -4.627 7.846 1.00 23.50 396 PHE A O 1
ATOM 3277 N N . ASP A 1 397 ? -85.561 -6.040 8.731 1.00 29.92 397 ASP A N 1
ATOM 3278 C CA . ASP A 1 397 ? -86.427 -7.106 9.289 1.00 29.92 397 ASP A CA 1
ATOM 3279 C C . ASP A 1 397 ? -85.489 -8.048 10.077 1.00 29.92 397 ASP A C 1
ATOM 3281 O O . ASP A 1 397 ? -84.399 -8.378 9.608 1.00 29.92 397 ASP A O 1
ATOM 3285 N N . GLU A 1 398 ? -85.683 -8.379 11.356 1.00 29.70 398 GLU A N 1
ATOM 3286 C CA . GLU A 1 398 ? -86.830 -8.983 12.066 1.00 29.70 398 GLU A CA 1
ATOM 3287 C C . GLU A 1 398 ? -87.082 -10.466 11.724 1.00 29.70 398 GLU A C 1
ATOM 3289 O O . GLU A 1 398 ? -87.792 -10.808 10.784 1.00 29.70 398 GLU A O 1
ATOM 3294 N N . ALA A 1 399 ? -86.559 -11.374 12.567 1.00 29.59 399 ALA A N 1
ATOM 3295 C CA . ALA A 1 399 ? -86.991 -12.776 12.596 1.00 29.59 399 ALA A CA 1
ATOM 3296 C C . ALA A 1 399 ? -86.646 -13.531 13.906 1.00 29.59 399 ALA A C 1
ATOM 3298 O O . ALA A 1 399 ? -85.781 -14.409 13.891 1.00 29.59 399 ALA A O 1
ATOM 3299 N N . LYS A 1 400 ? -87.408 -13.281 14.991 1.00 33.22 400 LYS A N 1
ATOM 3300 C CA . LYS A 1 400 ? -88.175 -14.298 15.780 1.00 33.22 400 LYS A CA 1
ATOM 3301 C C . LYS A 1 400 ? -88.211 -14.097 17.304 1.00 33.22 400 LYS A C 1
ATOM 3303 O O . LYS A 1 400 ? -87.179 -14.023 17.951 1.00 33.22 400 LYS A O 1
ATOM 3308 N N . PHE A 1 401 ? -89.438 -14.259 17.819 1.00 29.05 401 PHE A N 1
ATOM 3309 C CA . PHE A 1 401 ? -89.842 -14.668 19.178 1.00 29.05 401 PHE A CA 1
ATOM 3310 C C . PHE A 1 401 ? -89.439 -13.729 20.339 1.00 29.05 401 PHE A C 1
ATOM 3312 O O . PHE A 1 401 ? -88.263 -13.518 20.596 1.00 29.05 401 PHE A O 1
ATOM 3319 N N . ARG A 1 402 ? -90.360 -13.065 21.065 1.00 31.84 402 ARG A N 1
ATOM 3320 C CA . ARG A 1 402 ? -91.681 -13.479 21.624 1.00 31.84 402 ARG A CA 1
ATOM 3321 C C . ARG A 1 402 ? -91.546 -14.665 22.609 1.00 31.84 402 ARG A C 1
ATOM 3323 O O . ARG A 1 402 ? -90.830 -15.607 22.313 1.00 31.84 402 ARG A O 1
ATOM 3330 N N . GLU A 1 403 ? -92.202 -14.710 23.771 1.00 33.44 403 GLU A N 1
ATOM 3331 C CA . GLU A 1 403 ? -93.237 -13.827 24.340 1.00 33.44 403 GLU A CA 1
ATOM 3332 C C . GLU A 1 403 ? -93.396 -14.050 25.867 1.00 33.44 403 GLU A C 1
ATOM 3334 O O . GLU A 1 403 ? -92.580 -14.737 26.474 1.00 33.44 403 GLU A O 1
ATOM 3339 N N . LEU A 1 404 ? -94.497 -13.528 26.430 1.00 30.83 404 LEU A N 1
ATOM 3340 C CA . LEU A 1 404 ? -95.042 -13.688 27.793 1.00 30.83 404 LEU A CA 1
ATOM 3341 C C . LEU A 1 404 ? -94.326 -12.883 28.917 1.00 30.83 404 LEU A C 1
ATOM 3343 O O . LEU A 1 404 ? -93.161 -13.130 29.198 1.00 30.83 404 LEU A O 1
ATOM 3347 N N . ILE A 1 405 ? -94.895 -11.830 29.542 1.00 36.81 405 ILE A N 1
ATOM 3348 C CA . ILE A 1 405 ? -96.203 -11.609 30.243 1.00 36.81 405 ILE A CA 1
ATOM 3349 C C . ILE A 1 405 ? -96.081 -11.842 31.773 1.00 36.81 405 ILE A C 1
ATOM 3351 O O . ILE A 1 405 ? -95.469 -12.821 32.176 1.00 36.81 405 ILE A O 1
ATOM 3355 N N . GLU A 1 406 ? -96.660 -11.057 32.704 1.00 34.81 406 GLU A N 1
ATOM 3356 C CA . GLU A 1 406 ? -97.279 -9.708 32.660 1.00 34.81 406 GLU A CA 1
ATOM 3357 C C . GLU A 1 406 ? -97.667 -9.211 34.092 1.00 34.81 406 GLU A C 1
ATOM 3359 O O . GLU A 1 406 ? -98.204 -9.969 34.895 1.00 34.81 406 GLU A O 1
ATOM 3364 N N . TYR A 1 407 ? -97.433 -7.922 34.391 1.00 32.31 407 TYR A N 1
ATOM 3365 C CA . TYR A 1 407 ? -98.239 -7.011 35.248 1.00 32.31 407 TYR A CA 1
ATOM 3366 C C . TYR A 1 407 ? -98.868 -7.482 36.595 1.00 32.31 407 TYR A C 1
ATOM 3368 O O . TYR A 1 407 ? -99.958 -8.060 36.612 1.00 32.31 407 TYR A O 1
ATOM 3376 N N . LYS A 1 408 ? -98.279 -7.054 37.735 1.00 35.38 408 LYS A N 1
ATOM 3377 C CA . LYS A 1 408 ? -98.892 -6.648 39.049 1.00 35.38 408 LYS A CA 1
ATOM 3378 C C . LYS A 1 408 ? -97.765 -6.477 40.103 1.00 35.38 408 LYS A C 1
ATOM 3380 O O . LYS A 1 408 ? -96.733 -7.114 39.954 1.00 35.38 408 LYS A O 1
ATOM 3385 N N . LYS A 1 409 ? -97.851 -5.669 41.176 1.00 34.28 409 LYS A N 1
ATOM 3386 C CA . LYS A 1 409 ? -98.949 -4.883 41.799 1.00 34.28 409 LYS A CA 1
ATOM 3387 C C . LYS A 1 409 ? -98.361 -3.694 42.608 1.00 34.28 409 LYS A C 1
ATOM 3389 O O . LYS A 1 409 ? -97.179 -3.723 42.922 1.00 34.28 409 LYS A O 1
ATOM 3394 N N . ASN A 1 410 ? -99.181 -2.709 42.999 1.00 45.66 410 ASN A N 1
ATOM 3395 C CA . ASN A 1 410 ? -98.789 -1.511 43.781 1.00 45.66 410 ASN A CA 1
ATOM 3396 C C . ASN A 1 410 ? -99.562 -1.408 45.134 1.00 45.66 410 ASN A C 1
ATOM 3398 O O . ASN A 1 410 ? -100.598 -2.064 45.262 1.00 45.66 410 ASN A O 1
ATOM 3402 N N . HIS A 1 411 ? -99.126 -0.518 46.053 1.00 43.25 411 HIS A N 1
ATOM 3403 C CA . HIS A 1 411 ? -99.755 -0.113 47.353 1.00 43.25 411 HIS A CA 1
ATOM 3404 C C . HIS A 1 411 ? -99.706 -1.137 48.531 1.00 43.25 411 HIS A C 1
ATOM 3406 O O . HIS A 1 411 ? -99.493 -2.318 48.278 1.00 43.25 411 HIS A O 1
ATOM 3412 N N . LEU A 1 412 ? -99.867 -0.799 49.836 1.00 41.34 412 LEU A N 1
ATOM 3413 C CA . LEU A 1 412 ? -100.479 0.358 50.559 1.00 41.34 412 LEU A CA 1
ATOM 3414 C C . LEU A 1 412 ? -99.851 0.565 51.991 1.00 41.34 412 LEU A C 1
ATOM 3416 O O . LEU A 1 412 ? -98.856 -0.078 52.307 1.00 41.34 412 LEU A O 1
ATOM 3420 N N . GLU A 1 413 ? -100.424 1.424 52.859 1.00 49.09 413 GLU A N 1
ATOM 3421 C CA . GLU A 1 413 ? -99.911 1.897 54.175 1.00 49.09 413 GLU A CA 1
ATOM 3422 C C . GLU A 1 413 ? -101.053 2.127 55.228 1.00 49.09 413 GLU A C 1
ATOM 3424 O O . GLU A 1 413 ? -102.187 2.372 54.812 1.00 49.09 413 GLU A O 1
ATOM 3429 N N . LYS A 1 414 ? -100.723 2.150 56.549 1.00 47.59 414 LYS A N 1
ATOM 3430 C CA . LYS A 1 414 ? -101.484 2.601 57.775 1.00 47.59 414 LYS A CA 1
ATOM 3431 C C . LYS A 1 414 ? -102.278 1.591 58.645 1.00 47.59 414 LYS A C 1
ATOM 3433 O O . LYS A 1 414 ? -103.158 0.908 58.132 1.00 47.59 414 LYS A O 1
ATOM 3438 N N . LEU A 1 415 ? -102.101 1.669 59.984 1.00 46.44 415 LEU A N 1
ATOM 3439 C CA . LEU A 1 415 ? -103.164 1.682 61.031 1.00 46.44 415 LEU A CA 1
ATOM 3440 C C . LEU A 1 415 ? -102.610 1.952 62.459 1.00 46.44 415 LEU A C 1
ATOM 3442 O O . LEU A 1 415 ? -101.432 1.710 62.698 1.00 46.44 415 LEU A O 1
ATOM 3446 N N . ASP A 1 416 ? -103.454 2.455 63.378 1.00 48.31 416 ASP A N 1
ATOM 3447 C CA . ASP A 1 416 ? -103.122 2.886 64.760 1.00 48.31 416 ASP A CA 1
ATOM 3448 C C . ASP A 1 416 ? -104.407 2.952 65.655 1.00 48.31 416 ASP A C 1
ATOM 3450 O O . ASP A 1 416 ? -105.502 2.873 65.094 1.00 48.31 416 ASP A O 1
ATOM 3454 N N . GLN A 1 417 ? -104.287 3.188 66.982 1.00 48.69 417 GLN A N 1
ATOM 3455 C CA . GLN A 1 417 ? -105.336 3.451 68.029 1.00 48.69 417 GLN A CA 1
ATOM 3456 C C . GLN A 1 417 ? -106.048 2.273 68.768 1.00 48.69 417 GLN A C 1
ATOM 3458 O O . GLN A 1 417 ? -106.817 1.534 68.154 1.00 48.69 417 GLN A O 1
ATOM 3463 N N . LEU A 1 418 ? -105.931 2.205 70.120 1.00 50.41 418 LEU A N 1
ATOM 3464 C CA . LEU A 1 418 ? -106.932 1.640 71.078 1.00 50.41 418 LEU A CA 1
ATOM 3465 C C . LEU A 1 418 ? -106.543 1.834 72.582 1.00 50.41 418 LEU A C 1
ATOM 3467 O O . LEU A 1 418 ? -105.648 1.146 73.064 1.00 50.41 418 LEU A O 1
ATOM 3471 N N . GLU A 1 419 ? -107.216 2.712 73.355 1.00 47.78 419 GLU A N 1
ATOM 3472 C CA . GLU A 1 419 ? -106.911 2.972 74.794 1.00 47.78 419 GLU A CA 1
ATOM 3473 C C . GLU A 1 419 ? -108.106 3.581 75.602 1.00 47.78 419 GLU A C 1
ATOM 3475 O O . GLU A 1 419 ? -108.941 4.259 75.005 1.00 47.78 419 GLU A O 1
ATOM 3480 N N . ASN A 1 420 ? -108.120 3.417 76.950 1.00 47.06 420 ASN A N 1
ATOM 3481 C CA . ASN A 1 420 ? -109.024 3.958 78.023 1.00 47.06 420 ASN A CA 1
ATOM 3482 C C . ASN A 1 420 ? -110.262 3.135 78.503 1.00 47.06 420 ASN A C 1
ATOM 3484 O O . ASN A 1 420 ? -111.224 3.017 77.752 1.00 47.06 420 ASN A O 1
ATOM 3488 N N . LEU A 1 421 ? -110.300 2.725 79.802 1.00 47.22 421 LEU A N 1
ATOM 3489 C CA . LEU A 1 421 ? -111.472 2.737 80.745 1.00 47.22 421 LEU A CA 1
ATOM 3490 C C . LEU A 1 421 ? -111.143 2.168 82.168 1.00 47.22 421 LEU A C 1
ATOM 3492 O O . LEU A 1 421 ? -110.537 1.101 82.233 1.00 47.22 421 LEU A O 1
ATOM 3496 N N . ASN A 1 422 ? -111.551 2.804 83.300 1.00 40.81 422 ASN A N 1
ATOM 3497 C CA . ASN A 1 422 ? -111.373 2.289 84.699 1.00 40.81 422 ASN A CA 1
ATOM 3498 C C . ASN A 1 422 ? -112.141 3.093 85.828 1.00 40.81 422 ASN A C 1
ATOM 3500 O O . ASN A 1 422 ? -112.520 4.229 85.570 1.00 40.81 422 ASN A O 1
ATOM 3504 N N . GLN A 1 423 ? -112.225 2.551 87.076 1.00 40.44 423 GLN A N 1
ATOM 3505 C CA . GLN A 1 423 ? -112.418 3.169 88.446 1.00 40.44 423 GLN A CA 1
ATOM 3506 C C . GLN A 1 423 ? -113.797 3.323 89.207 1.00 40.44 423 GLN A C 1
ATOM 3508 O O . GLN A 1 423 ? -114.824 3.630 88.616 1.00 40.44 423 GLN A O 1
ATOM 3513 N N . GLU A 1 424 ? -113.715 3.214 90.570 1.00 44.47 424 GLU A N 1
ATOM 3514 C CA . GLU A 1 424 ? -114.420 3.954 91.693 1.00 44.47 424 GLU A CA 1
ATOM 3515 C C . GLU A 1 424 ? -115.517 3.309 92.652 1.00 44.47 424 GLU A C 1
ATOM 3517 O O . GLU A 1 424 ? -116.229 2.390 92.265 1.00 44.47 424 GLU A O 1
ATOM 3522 N N . ILE A 1 425 ? -115.651 3.854 93.909 1.00 34.22 425 ILE A N 1
ATOM 3523 C CA . ILE A 1 425 ? -116.770 3.840 94.949 1.00 34.22 425 ILE A CA 1
ATOM 3524 C C . ILE A 1 425 ? -116.651 2.975 96.278 1.00 34.22 425 ILE A C 1
ATOM 3526 O O . ILE A 1 425 ? -116.313 1.796 96.213 1.00 34.22 425 ILE A O 1
ATOM 3530 N N . LYS A 1 426 ? -116.928 3.542 97.509 1.00 22.16 426 LYS A N 1
ATOM 3531 C CA . LYS A 1 426 ? -116.815 2.913 98.901 1.00 22.16 426 LYS A CA 1
ATOM 3532 C C . LYS A 1 426 ? -117.305 3.777 100.145 1.00 22.16 426 LYS A C 1
ATOM 3534 O O . LYS A 1 426 ? -117.153 4.989 100.037 1.00 22.16 426 LYS A O 1
ATOM 3539 N N . LYS A 1 427 ? -117.708 3.191 101.333 1.00 26.55 427 LYS A N 1
ATOM 3540 C CA . LYS A 1 427 ? -117.559 3.629 102.812 1.00 26.55 427 LYS A CA 1
ATOM 3541 C C . LYS A 1 427 ? -118.798 3.608 103.803 1.00 26.55 427 LYS A C 1
ATOM 3543 O O . LYS A 1 427 ? -119.873 4.004 103.377 1.00 26.55 427 LYS A O 1
ATOM 3548 N N . LEU A 1 428 ? -118.605 3.259 105.118 1.00 18.02 428 LEU A N 1
ATOM 3549 C CA . LEU A 1 428 ? -119.318 3.613 106.427 1.00 18.02 428 LEU A CA 1
ATOM 3550 C C . LEU A 1 428 ? -118.920 2.622 107.596 1.00 18.02 428 LEU A C 1
ATOM 3552 O O . LEU A 1 428 ? -118.187 1.695 107.260 1.00 18.02 428 LEU A O 1
ATOM 3556 N N . GLY A 1 429 ? -119.268 2.660 108.922 1.00 20.56 429 GLY A N 1
ATOM 3557 C CA . GLY A 1 429 ? -119.936 3.596 109.898 1.00 20.56 429 GLY A CA 1
ATOM 3558 C C . GLY A 1 429 ? -120.391 2.920 111.263 1.00 20.56 429 GLY A C 1
ATOM 3559 O O . GLY A 1 429 ? -120.851 1.787 111.196 1.00 20.56 429 GLY A O 1
ATOM 3560 N N . GLU A 1 430 ? -120.302 3.551 112.474 1.00 19.39 430 GLU A N 1
ATOM 3561 C CA . GLU A 1 430 ? -120.546 2.949 113.850 1.00 19.39 430 GLU A CA 1
ATOM 3562 C C . GLU A 1 430 ? -120.946 3.961 114.990 1.00 19.39 430 GLU A C 1
ATOM 3564 O O . GLU A 1 430 ? -121.143 5.132 114.675 1.00 19.39 430 GLU A O 1
ATOM 3569 N N . ILE A 1 431 ? -121.024 3.556 116.297 1.00 26.94 431 ILE A N 1
ATOM 3570 C CA . ILE A 1 431 ? -120.192 4.141 117.416 1.00 26.94 431 ILE A CA 1
ATOM 3571 C C . ILE A 1 431 ? -120.372 3.597 118.877 1.00 26.94 431 ILE A C 1
ATOM 3573 O O . ILE A 1 431 ? -119.377 3.462 119.580 1.00 26.94 431 ILE A O 1
ATOM 3577 N N . ASN A 1 432 ? -121.585 3.393 119.418 1.00 38.00 432 ASN A N 1
ATOM 3578 C CA . ASN A 1 432 ? -121.862 3.670 120.861 1.00 38.00 432 ASN A CA 1
ATOM 3579 C C . ASN A 1 432 ? -121.440 2.633 121.957 1.00 38.00 432 ASN A C 1
ATOM 3581 O O . ASN A 1 432 ? -121.768 1.453 121.844 1.00 38.00 432 ASN A O 1
ATOM 3585 N N . GLN A 1 433 ? -120.849 3.100 123.082 1.00 50.91 433 GLN A N 1
ATOM 3586 C CA . GLN A 1 433 ? -120.375 2.354 124.287 1.00 50.91 433 GLN A CA 1
ATOM 3587 C C . GLN A 1 433 ? -120.308 3.269 125.557 1.00 50.91 433 GLN A C 1
ATOM 3589 O O . GLN A 1 433 ? -120.491 4.476 125.425 1.00 50.91 433 GLN A O 1
ATOM 3594 N N . ASN A 1 434 ? -120.005 2.715 126.759 1.00 57.59 434 ASN A N 1
ATOM 3595 C CA . ASN A 1 434 ? -119.183 3.291 127.873 1.00 57.59 434 ASN A CA 1
ATOM 3596 C C . ASN A 1 434 ? -119.626 3.009 129.336 1.00 57.59 434 ASN A C 1
ATOM 3598 O O . ASN A 1 434 ? -119.188 2.020 129.917 1.00 57.59 434 ASN A O 1
ATOM 3602 N N . LEU A 1 435 ? -120.424 3.886 129.967 1.00 54.34 435 LEU A N 1
ATOM 3603 C CA . LEU A 1 435 ? -120.370 4.219 131.417 1.00 54.34 435 LEU A CA 1
ATOM 3604 C C . LEU A 1 435 ? -120.644 3.131 132.496 1.00 54.34 435 LEU A C 1
ATOM 3606 O O . LEU A 1 435 ? -120.674 3.458 133.680 1.00 54.34 435 LEU A O 1
ATOM 3610 N N . GLN A 1 436 ? -120.754 1.837 132.174 1.00 55.62 436 GLN A N 1
ATOM 3611 C CA . GLN A 1 436 ? -120.673 0.768 133.197 1.00 55.62 436 GLN A CA 1
ATOM 3612 C C . GLN A 1 436 ? -119.247 0.562 133.764 1.00 55.62 436 GLN A C 1
ATOM 3614 O O . GLN A 1 436 ? -119.052 -0.237 134.677 1.00 55.62 436 GLN A O 1
ATOM 3619 N N . GLN A 1 437 ? -118.252 1.277 133.233 1.00 57.22 437 GLN A N 1
ATOM 3620 C CA . GLN A 1 437 ? -116.823 1.082 133.499 1.00 57.22 437 GLN A CA 1
ATOM 3621 C C . GLN A 1 437 ? -116.368 1.390 134.944 1.00 57.22 437 GLN A C 1
ATOM 3623 O O . GLN A 1 437 ? -115.365 0.836 135.384 1.00 57.22 437 GLN A O 1
ATOM 3628 N N . GLU A 1 438 ? -117.050 2.264 135.694 1.00 62.50 438 GLU A N 1
ATOM 3629 C CA . GLU A 1 438 ? -116.366 3.030 136.755 1.00 62.50 438 GLU A CA 1
ATOM 3630 C C . GLU A 1 438 ? -116.305 2.367 138.149 1.00 62.50 438 GLU A C 1
ATOM 3632 O O . GLU A 1 438 ? -115.252 2.373 138.782 1.00 62.50 438 GLU A O 1
ATOM 3637 N N . ILE A 1 439 ? -117.370 1.713 138.637 1.00 54.53 439 ILE A N 1
ATOM 3638 C CA . ILE A 1 439 ? -117.359 1.065 139.977 1.00 54.53 439 ILE A CA 1
ATOM 3639 C C . ILE A 1 439 ? -116.494 -0.213 140.006 1.00 54.53 439 ILE A C 1
ATOM 3641 O O . ILE A 1 439 ? -116.067 -0.663 141.072 1.00 54.53 439 ILE A O 1
ATOM 3645 N N . VAL A 1 440 ? -116.143 -0.756 138.836 1.00 61.25 440 VAL A N 1
ATOM 3646 C CA . VAL A 1 440 ? -115.119 -1.805 138.701 1.00 61.25 440 VAL A CA 1
ATOM 3647 C C . VAL A 1 440 ? -113.750 -1.301 139.190 1.00 61.25 440 VAL A C 1
ATOM 3649 O O . VAL A 1 440 ? -113.026 -2.052 139.847 1.00 61.25 440 VAL A O 1
ATOM 3652 N N . LEU A 1 441 ? -113.425 -0.022 138.943 1.00 57.81 441 LEU A N 1
ATOM 3653 C CA . LEU A 1 441 ? -112.055 0.507 138.968 1.00 57.81 441 LEU A CA 1
ATOM 3654 C C . LEU A 1 441 ? -111.325 0.373 140.309 1.00 57.81 441 LEU A C 1
ATOM 3656 O O . LEU A 1 441 ? -110.119 0.149 140.312 1.00 57.81 441 LEU A O 1
ATOM 3660 N N . VAL A 1 442 ? -112.010 0.492 141.451 1.00 58.81 442 VAL A N 1
ATOM 3661 C CA . VAL A 1 442 ? -111.343 0.490 142.774 1.00 58.81 442 VAL A CA 1
ATOM 3662 C C . VAL A 1 442 ? -111.145 -0.924 143.335 1.00 58.81 442 VAL A C 1
ATOM 3664 O O . VAL A 1 442 ? -110.240 -1.151 144.134 1.00 58.81 442 VAL A O 1
ATOM 3667 N N . LYS A 1 443 ? -111.945 -1.907 142.895 1.00 53.28 443 LYS A N 1
ATOM 3668 C CA . LYS A 1 443 ? -111.670 -3.325 143.187 1.00 53.28 443 LYS A CA 1
ATOM 3669 C C . LYS A 1 443 ? -110.757 -3.971 142.154 1.00 53.28 443 LYS A C 1
ATOM 3671 O O . LYS A 1 443 ? -110.060 -4.913 142.521 1.00 53.28 443 LYS A O 1
ATOM 3676 N N . SER A 1 444 ? -110.693 -3.447 140.928 1.00 58.03 444 SER A N 1
ATOM 3677 C CA . SER A 1 444 ? -109.547 -3.732 140.075 1.00 58.03 444 SER A CA 1
ATOM 3678 C C . SER A 1 444 ? -108.284 -3.097 140.650 1.00 58.03 444 SER A C 1
ATOM 3680 O O . SER A 1 444 ? -107.356 -3.843 140.868 1.00 58.03 444 SER A O 1
ATOM 3682 N N . SER A 1 445 ? -108.212 -1.803 140.990 1.00 57.88 445 SER A N 1
ATOM 3683 C CA . SER A 1 445 ? -106.928 -1.096 141.222 1.00 57.88 445 SER A CA 1
ATOM 3684 C C . SER A 1 445 ? -105.920 -1.778 142.170 1.00 57.88 445 SER A C 1
ATOM 3686 O O . SER A 1 445 ? -104.716 -1.704 141.927 1.00 57.88 445 SER A O 1
ATOM 3688 N N . SER A 1 446 ? -106.367 -2.506 143.203 1.00 47.09 446 SER A N 1
ATOM 3689 C CA . SER A 1 446 ? -105.462 -3.313 144.041 1.00 47.09 446 SER A CA 1
ATOM 3690 C C . SER A 1 446 ? -104.881 -4.528 143.303 1.00 47.09 446 SER A C 1
ATOM 3692 O O . SER A 1 446 ? -103.669 -4.726 143.332 1.00 47.09 446 SER A O 1
ATOM 3694 N N . THR A 1 447 ? -105.708 -5.326 142.617 1.00 56.22 447 THR A N 1
ATOM 3695 C CA . THR A 1 447 ? -105.230 -6.432 141.763 1.00 56.22 447 THR A CA 1
ATOM 3696 C C . THR A 1 447 ? -104.607 -5.916 140.466 1.00 56.22 447 THR A C 1
ATOM 3698 O O . THR A 1 447 ? -103.768 -6.585 139.872 1.00 56.22 447 THR A O 1
ATOM 3701 N N . GLU A 1 448 ? -104.955 -4.704 140.041 1.00 56.91 448 GLU A N 1
ATOM 3702 C CA . GLU A 1 448 ? -104.406 -3.989 138.897 1.00 56.91 448 GLU A CA 1
ATOM 3703 C C . GLU A 1 448 ? -102.967 -3.556 139.167 1.00 56.91 448 GLU A C 1
ATOM 3705 O O . GLU A 1 448 ? -102.185 -3.533 138.237 1.00 56.91 448 GLU A O 1
ATOM 3710 N N . ASN A 1 449 ? -102.577 -3.249 140.407 1.00 58.75 449 ASN A N 1
ATOM 3711 C CA . ASN A 1 449 ? -101.185 -2.913 140.723 1.00 58.75 449 ASN A CA 1
ATOM 3712 C C . ASN A 1 449 ? -100.288 -4.162 140.794 1.00 58.75 449 ASN A C 1
ATOM 3714 O O . ASN A 1 449 ? -99.174 -4.141 140.273 1.00 58.75 449 ASN A O 1
ATOM 3718 N N . GLU A 1 450 ? -100.782 -5.277 141.340 1.00 53.59 450 GLU A N 1
ATOM 3719 C CA . GLU A 1 450 ? -100.067 -6.563 141.283 1.00 53.59 450 GLU A CA 1
ATOM 3720 C C . GLU A 1 450 ? -99.993 -7.103 139.846 1.00 53.59 450 GLU A C 1
ATOM 3722 O O . GLU A 1 450 ? -98.932 -7.541 139.395 1.00 53.59 450 GLU A O 1
ATOM 3727 N N . THR A 1 451 ? -101.083 -6.997 139.076 1.00 58.88 451 THR A N 1
ATOM 3728 C CA . THR A 1 451 ? -101.065 -7.343 137.649 1.00 58.88 451 THR A CA 1
ATOM 3729 C C . THR A 1 451 ? -100.333 -6.315 136.795 1.00 58.88 451 THR A C 1
ATOM 3731 O O . THR A 1 451 ? -99.759 -6.738 135.809 1.00 58.88 451 THR A O 1
ATOM 3734 N N . LYS A 1 452 ? -100.223 -5.027 137.150 1.00 61.97 452 LYS A N 1
ATOM 3735 C CA . LYS A 1 452 ? -99.323 -4.069 136.474 1.00 61.97 452 LYS A CA 1
ATOM 3736 C C . LYS A 1 452 ? -97.872 -4.462 136.688 1.00 61.97 452 LYS A C 1
ATOM 3738 O O . LYS A 1 452 ? -97.157 -4.571 135.706 1.00 61.97 452 LYS A O 1
ATOM 3743 N N . LEU A 1 453 ? -97.450 -4.786 137.911 1.00 57.47 453 LEU A N 1
ATOM 3744 C CA . LEU A 1 453 ? -96.073 -5.226 138.160 1.00 57.47 453 LEU A CA 1
ATOM 3745 C C . LEU A 1 453 ? -95.761 -6.578 137.484 1.00 57.47 453 LEU A C 1
ATOM 3747 O O . LEU A 1 453 ? -94.656 -6.789 136.983 1.00 57.47 453 LEU A O 1
ATOM 3751 N N . SER A 1 454 ? -96.742 -7.486 137.426 1.00 59.44 454 SER A N 1
ATOM 3752 C CA . SER A 1 454 ? -96.637 -8.742 136.671 1.00 59.44 454 SER A CA 1
ATOM 3753 C C . SER A 1 454 ? -96.609 -8.501 135.156 1.00 59.44 454 SER A C 1
ATOM 3755 O O . SER A 1 454 ? -95.748 -9.031 134.461 1.00 59.44 454 SER A O 1
ATOM 3757 N N . ASN A 1 455 ? -97.489 -7.642 134.639 1.00 62.62 455 ASN A N 1
ATOM 3758 C CA . ASN A 1 455 ? -97.604 -7.316 133.219 1.00 62.62 455 ASN A CA 1
ATOM 3759 C C . ASN A 1 455 ? -96.462 -6.426 132.731 1.00 62.62 455 ASN A C 1
ATOM 3761 O O . ASN A 1 455 ? -96.124 -6.519 131.564 1.00 62.62 455 ASN A O 1
ATOM 3765 N N . GLU A 1 456 ? -95.824 -5.614 133.575 1.00 66.69 456 GLU A N 1
ATOM 3766 C CA . GLU A 1 456 ? -94.575 -4.926 133.241 1.00 66.69 456 GLU A CA 1
ATOM 3767 C C . GLU A 1 456 ? -93.408 -5.908 133.218 1.00 66.69 456 GLU A C 1
ATOM 3769 O O . GLU A 1 456 ? -92.604 -5.839 132.298 1.00 66.69 456 GLU A O 1
ATOM 3774 N N . LYS A 1 457 ? -93.341 -6.895 134.125 1.00 60.53 457 LYS A N 1
ATOM 3775 C CA . LYS A 1 457 ? -92.367 -7.995 133.994 1.00 60.53 457 LYS A CA 1
ATOM 3776 C C . LYS A 1 457 ? -92.590 -8.814 132.723 1.00 60.53 457 LYS A C 1
ATOM 3778 O O . LYS A 1 457 ? -91.626 -9.079 132.014 1.00 60.53 457 LYS A O 1
ATOM 3783 N N . ILE A 1 458 ? -93.833 -9.181 132.412 1.00 68.19 458 ILE A N 1
ATOM 3784 C CA . ILE A 1 458 ? -94.190 -9.914 131.188 1.00 68.19 458 ILE A CA 1
ATOM 3785 C C . ILE A 1 458 ? -93.941 -9.045 129.954 1.00 68.19 458 ILE A C 1
ATOM 3787 O O . ILE A 1 458 ? -93.378 -9.535 128.988 1.00 68.19 458 ILE A O 1
ATOM 3791 N N . LYS A 1 459 ? -94.279 -7.753 129.980 1.00 70.56 459 LYS A N 1
ATOM 3792 C CA . LYS A 1 459 ? -94.032 -6.832 128.868 1.00 70.56 459 LYS A CA 1
ATOM 3793 C C . LYS A 1 459 ? -92.543 -6.606 128.656 1.00 70.56 459 LYS A C 1
ATOM 3795 O O . LYS A 1 459 ? -92.100 -6.752 127.536 1.00 70.56 459 LYS A O 1
ATOM 3800 N N . ILE A 1 460 ? -91.757 -6.339 129.697 1.00 68.06 460 ILE A N 1
ATOM 3801 C CA . ILE A 1 460 ? -90.297 -6.217 129.585 1.00 68.06 460 ILE A CA 1
ATOM 3802 C C . ILE A 1 460 ? -89.697 -7.542 129.090 1.00 68.06 460 ILE A C 1
ATOM 3804 O O . ILE A 1 460 ? -88.845 -7.528 128.209 1.00 68.06 460 ILE A O 1
ATOM 3808 N N . SER A 1 461 ? -90.181 -8.691 129.578 1.00 68.69 461 SER A N 1
ATOM 3809 C CA . SER A 1 461 ? -89.764 -10.009 129.083 1.00 68.69 461 SER A CA 1
ATOM 3810 C C . SER A 1 461 ? -90.151 -10.245 127.619 1.00 68.69 461 SER A C 1
ATOM 3812 O O . SER A 1 461 ? -89.372 -10.854 126.896 1.00 68.69 461 SER A O 1
ATOM 3814 N N . ASN A 1 462 ? -91.311 -9.764 127.169 1.00 71.19 462 ASN A N 1
ATOM 3815 C CA . ASN A 1 462 ? -91.787 -9.898 125.791 1.00 71.19 462 ASN A CA 1
ATOM 3816 C C . ASN A 1 462 ? -91.119 -8.886 124.853 1.00 71.19 462 ASN A C 1
ATOM 3818 O O . ASN A 1 462 ? -90.802 -9.244 123.731 1.00 71.19 462 ASN A O 1
ATOM 3822 N N . ASP A 1 463 ? -90.850 -7.662 125.306 1.00 74.00 463 ASP A N 1
ATOM 3823 C CA . ASP A 1 463 ? -90.101 -6.637 124.577 1.00 74.00 463 ASP A CA 1
ATOM 3824 C C . ASP A 1 463 ? -88.640 -7.104 124.402 1.00 74.00 463 ASP A C 1
ATOM 3826 O O . ASP A 1 463 ? -88.075 -6.964 123.317 1.00 74.00 463 ASP A O 1
ATOM 3830 N N . PHE A 1 464 ? -88.041 -7.737 125.426 1.00 74.00 464 PHE A N 1
ATOM 3831 C CA . PHE A 1 464 ? -86.740 -8.408 125.310 1.00 74.00 464 PHE A CA 1
ATOM 3832 C C . PHE A 1 464 ? -86.795 -9.666 124.439 1.00 74.00 464 PHE A C 1
ATOM 3834 O O . PHE A 1 464 ? -85.902 -9.827 123.612 1.00 74.00 464 PHE A O 1
ATOM 3841 N N . GLN A 1 465 ? -87.812 -10.526 124.564 1.00 73.94 465 GLN A N 1
ATOM 3842 C CA . GLN A 1 465 ? -87.949 -11.710 123.708 1.00 73.94 465 GLN A CA 1
ATOM 3843 C C . GLN A 1 465 ? -88.146 -11.303 122.247 1.00 73.94 465 GLN A C 1
ATOM 3845 O O . GLN A 1 465 ? -87.436 -11.800 121.391 1.00 73.94 465 GLN A O 1
ATOM 3850 N N . GLN A 1 466 ? -88.985 -10.307 121.960 1.00 78.12 466 GLN A N 1
ATOM 3851 C CA . GLN A 1 466 ? -89.132 -9.733 120.625 1.00 78.12 466 GLN A CA 1
ATOM 3852 C C . GLN A 1 466 ? -87.818 -9.107 120.134 1.00 78.12 466 GLN A C 1
ATOM 3854 O O . GLN A 1 466 ? -87.513 -9.197 118.948 1.00 78.12 466 GLN A O 1
ATOM 3859 N N . LYS A 1 467 ? -86.993 -8.512 121.012 1.00 78.19 467 LYS A N 1
ATOM 3860 C CA . LYS A 1 467 ? -85.642 -8.057 120.635 1.00 78.19 467 LYS A CA 1
ATOM 3861 C C . LYS A 1 467 ? -84.694 -9.209 120.326 1.00 78.19 467 LYS A C 1
ATOM 3863 O O . LYS A 1 467 ? -83.910 -9.091 119.389 1.00 78.19 467 LYS A O 1
ATOM 3868 N N . ILE A 1 468 ? -84.767 -10.297 121.086 1.00 74.81 468 ILE A N 1
ATOM 3869 C CA . ILE A 1 468 ? -84.018 -11.530 120.841 1.00 74.81 468 ILE A CA 1
ATOM 3870 C C . ILE A 1 468 ? -84.466 -12.141 119.512 1.00 74.81 468 ILE A C 1
ATOM 3872 O O . ILE A 1 468 ? -83.611 -12.430 118.690 1.00 74.81 468 ILE A O 1
ATOM 3876 N N . ASP A 1 469 ? -85.766 -12.226 119.242 1.00 78.94 469 ASP A N 1
ATOM 3877 C CA . ASP A 1 469 ? -86.332 -12.769 118.006 1.00 78.94 469 ASP A CA 1
ATOM 3878 C C . ASP A 1 469 ? -86.007 -11.874 116.793 1.00 78.94 469 ASP A C 1
ATOM 3880 O O . ASP A 1 469 ? -85.616 -12.378 115.745 1.00 78.94 469 ASP A O 1
ATOM 3884 N N . GLU A 1 470 ? -86.068 -10.540 116.922 1.00 79.12 470 GLU A N 1
ATOM 3885 C CA . GLU A 1 470 ? -85.608 -9.590 115.890 1.00 79.12 470 GLU A CA 1
ATOM 3886 C C . GLU A 1 470 ? -84.104 -9.720 115.597 1.00 79.12 470 GLU A C 1
ATOM 3888 O O . GLU A 1 470 ? -83.677 -9.557 114.449 1.00 79.12 470 GLU A O 1
ATOM 3893 N N . LEU A 1 471 ? -83.284 -9.957 116.626 1.00 80.94 471 LEU A N 1
ATOM 3894 C CA . LEU A 1 471 ? -81.840 -10.139 116.484 1.00 80.94 471 LEU A CA 1
ATOM 3895 C C . LEU A 1 471 ? -81.498 -11.526 115.940 1.00 80.94 471 LEU A C 1
ATOM 3897 O O . LEU A 1 471 ? -80.629 -11.620 115.080 1.00 80.94 471 LEU A O 1
ATOM 3901 N N . GLN A 1 472 ? -82.214 -12.569 116.354 1.00 78.12 472 GLN A N 1
ATOM 3902 C CA . GLN A 1 472 ? -82.080 -13.925 115.837 1.00 78.12 472 GLN A CA 1
ATOM 3903 C C . GLN A 1 472 ? -82.488 -13.966 114.366 1.00 78.12 472 GLN A C 1
ATOM 3905 O O . GLN A 1 472 ? -81.705 -14.411 113.540 1.00 78.12 472 GLN A O 1
ATOM 3910 N N . LEU A 1 473 ? -83.620 -13.360 113.994 1.00 83.69 473 LEU A N 1
ATOM 3911 C CA . LEU A 1 473 ? -84.028 -13.226 112.595 1.00 83.69 473 LEU A CA 1
ATOM 3912 C C . LEU A 1 473 ? -82.995 -12.433 111.772 1.00 83.69 473 LEU A C 1
ATOM 3914 O O . LEU A 1 473 ? -82.781 -12.734 110.600 1.00 83.69 473 LEU A O 1
ATOM 3918 N N . LYS A 1 474 ? -82.320 -11.429 112.353 1.00 79.44 474 LYS A N 1
ATOM 3919 C CA . LYS A 1 474 ? -81.200 -10.733 111.690 1.00 79.44 474 LYS A CA 1
ATOM 3920 C C . LYS A 1 474 ? -79.958 -11.610 111.552 1.00 79.44 474 LYS A C 1
ATOM 3922 O O . LYS A 1 474 ? -79.332 -11.558 110.498 1.00 79.44 474 LYS A O 1
ATOM 3927 N N . ILE A 1 475 ? -79.614 -12.401 112.567 1.00 79.00 475 ILE A N 1
ATOM 3928 C CA . ILE A 1 475 ? -78.521 -13.380 112.520 1.00 79.00 475 ILE A CA 1
ATOM 3929 C C . ILE A 1 475 ? -78.819 -14.415 111.434 1.00 79.00 475 ILE A C 1
ATOM 3931 O O . ILE A 1 475 ? -78.010 -14.569 110.530 1.00 79.00 475 ILE A O 1
ATOM 3935 N N . ASP A 1 476 ? -80.003 -15.023 111.437 1.00 80.94 476 ASP A N 1
ATOM 3936 C CA . ASP A 1 476 ? -80.420 -16.037 110.467 1.00 80.94 476 ASP A CA 1
ATOM 3937 C C . ASP A 1 476 ? -80.427 -15.482 109.029 1.00 80.94 476 ASP A C 1
ATOM 3939 O O . ASP A 1 476 ? -79.961 -16.148 108.106 1.00 80.94 476 ASP A O 1
ATOM 3943 N N . ASN A 1 477 ? -80.880 -14.236 108.820 1.00 81.94 477 ASN A N 1
ATOM 3944 C CA . ASN A 1 477 ? -80.808 -13.567 107.513 1.00 81.94 477 ASN A CA 1
ATOM 3945 C C . ASN A 1 477 ? -79.367 -13.235 107.085 1.00 81.94 477 ASN A C 1
ATOM 3947 O O . ASN A 1 477 ? -79.042 -13.352 105.902 1.00 81.94 477 ASN A O 1
ATOM 3951 N N . LEU A 1 478 ? -78.499 -12.819 108.013 1.00 81.38 478 LEU A N 1
ATOM 3952 C CA . LEU A 1 478 ? -77.079 -12.597 107.727 1.00 81.38 478 LEU A CA 1
ATOM 3953 C C . LEU A 1 478 ? -76.377 -13.914 107.394 1.00 81.38 478 LEU A C 1
ATOM 3955 O O . LEU A 1 478 ? -75.609 -13.957 106.442 1.00 81.38 478 LEU A O 1
ATOM 3959 N N . ASP A 1 479 ? -76.683 -14.986 108.116 1.00 79.25 479 ASP A N 1
ATOM 3960 C CA . ASP A 1 479 ? -76.100 -16.312 107.933 1.00 79.25 479 ASP A CA 1
ATOM 3961 C C . ASP A 1 479 ? -76.582 -16.964 106.622 1.00 79.25 479 ASP A C 1
ATOM 3963 O O . ASP A 1 479 ? -75.790 -17.554 105.885 1.00 79.25 479 ASP A O 1
ATOM 3967 N N . LEU A 1 480 ? -77.855 -16.759 106.252 1.00 81.75 480 LEU A N 1
ATOM 3968 C CA . LEU A 1 480 ? -78.394 -17.101 104.931 1.00 81.75 480 LEU A CA 1
ATOM 3969 C C . LEU A 1 480 ? -77.689 -16.314 103.814 1.00 81.75 480 LEU A C 1
ATOM 3971 O O . LEU A 1 480 ? -77.300 -16.900 102.804 1.00 81.75 480 LEU A O 1
ATOM 3975 N N . LYS A 1 481 ? -77.476 -15.005 104.000 1.00 80.88 481 LYS A N 1
ATOM 3976 C CA . LYS A 1 481 ? -76.774 -14.157 103.026 1.00 80.88 481 LYS A CA 1
ATOM 3977 C C . LYS A 1 481 ? -75.286 -14.503 102.914 1.00 80.88 481 LYS A C 1
ATOM 3979 O O . LYS A 1 481 ? -74.733 -14.450 101.820 1.00 80.88 481 LYS A O 1
ATOM 3984 N N . ASN A 1 482 ? -74.652 -14.912 104.009 1.00 76.12 482 ASN A N 1
ATOM 3985 C CA . ASN A 1 482 ? -73.268 -15.377 104.020 1.00 76.12 482 ASN A CA 1
ATOM 3986 C C . ASN A 1 482 ? -73.143 -16.704 103.250 1.00 76.12 482 ASN A C 1
ATOM 3988 O O . ASN A 1 482 ? -72.276 -16.842 102.393 1.00 76.12 482 ASN A O 1
ATOM 3992 N N . LYS A 1 483 ? -74.087 -17.636 103.451 1.00 80.88 483 LYS A N 1
ATOM 3993 C CA . LYS A 1 483 ? -74.204 -18.877 102.661 1.00 80.88 483 LYS A CA 1
ATOM 3994 C C . LYS A 1 483 ? -74.476 -18.612 101.175 1.00 80.88 483 LYS A C 1
ATOM 3996 O O . LYS A 1 483 ? -73.939 -19.328 100.335 1.00 80.88 483 LYS A O 1
ATOM 4001 N N . GLN A 1 484 ? -75.259 -17.584 100.836 1.00 77.19 484 GLN A N 1
ATOM 4002 C CA . GLN A 1 484 ? -75.462 -17.149 99.447 1.00 77.19 484 GLN A CA 1
ATOM 4003 C C . GLN A 1 484 ? -74.159 -16.632 98.825 1.00 77.19 484 GLN A C 1
ATOM 4005 O O . GLN A 1 484 ? -73.721 -17.203 97.829 1.00 77.19 484 GLN A O 1
ATOM 4010 N N . LEU A 1 485 ? -73.495 -15.653 99.450 1.00 76.88 485 LEU A N 1
ATOM 4011 C CA . LEU A 1 485 ? -72.216 -15.104 98.977 1.00 76.88 485 LEU A CA 1
ATOM 4012 C C . LEU A 1 485 ? -71.147 -16.195 98.828 1.00 76.88 485 LEU A C 1
ATOM 4014 O O . LEU A 1 485 ? -70.490 -16.281 97.798 1.00 76.88 485 LEU A O 1
ATOM 4018 N N . GLN A 1 486 ? -71.037 -17.093 99.807 1.00 71.25 486 GLN A N 1
ATOM 4019 C CA . GLN A 1 486 ? -70.108 -18.221 99.760 1.00 71.25 486 GLN A CA 1
ATOM 4020 C C . GLN A 1 486 ? -70.472 -19.235 98.657 1.00 71.25 486 GLN A C 1
ATOM 4022 O O . GLN A 1 486 ? -69.589 -19.897 98.113 1.00 71.25 486 GLN A O 1
ATOM 4027 N N . SER A 1 487 ? -71.749 -19.356 98.272 1.00 74.88 487 SER A N 1
ATOM 4028 C CA . SER A 1 487 ? -72.160 -20.161 97.111 1.00 74.88 487 SER A CA 1
ATOM 4029 C C . SER A 1 487 ? -71.860 -19.477 95.770 1.00 74.88 487 SER A C 1
ATOM 4031 O O . SER A 1 487 ? -71.517 -20.163 94.807 1.00 74.88 487 SER A O 1
ATOM 4033 N N . GLU A 1 488 ? -71.927 -18.144 95.708 1.00 74.19 488 GLU A N 1
ATOM 4034 C CA . GLU A 1 488 ? -71.557 -17.352 94.529 1.00 74.19 488 GLU A CA 1
ATOM 4035 C C . GLU A 1 488 ? -70.037 -17.351 94.324 1.00 74.19 488 GLU A C 1
ATOM 4037 O O . GLU A 1 488 ? -69.584 -17.689 93.234 1.00 74.19 488 GLU A O 1
ATOM 4042 N N . GLU A 1 489 ? -69.252 -17.124 95.380 1.00 73.62 489 GLU A N 1
ATOM 4043 C CA . GLU A 1 489 ? -67.784 -17.213 95.378 1.00 73.62 489 GLU A CA 1
ATOM 4044 C C . GLU A 1 489 ? -67.301 -18.595 94.905 1.00 73.62 489 GLU A C 1
ATOM 4046 O O . GLU A 1 489 ? -66.452 -18.694 94.018 1.00 73.62 489 GLU A O 1
ATOM 4051 N N . ASN A 1 490 ? -67.888 -19.683 95.420 1.00 74.25 490 ASN A N 1
ATOM 4052 C CA . ASN A 1 490 ? -67.564 -21.037 94.956 1.00 74.25 490 ASN A CA 1
ATOM 4053 C C . ASN A 1 490 ? -67.939 -21.259 93.480 1.00 74.25 490 ASN A C 1
ATOM 4055 O O . ASN A 1 490 ? -67.224 -21.963 92.765 1.00 74.25 490 ASN A O 1
ATOM 4059 N N . ARG A 1 491 ? -69.034 -20.661 92.998 1.00 75.50 491 ARG A N 1
ATOM 4060 C CA . ARG A 1 491 ? -69.491 -20.783 91.605 1.00 75.50 491 ARG A CA 1
ATOM 4061 C C . ARG A 1 491 ? -68.625 -19.972 90.640 1.00 75.50 491 ARG A C 1
ATOM 4063 O O . ARG A 1 491 ? -68.314 -20.454 89.554 1.00 75.50 491 ARG A O 1
ATOM 4070 N N . GLU A 1 492 ? -68.204 -18.778 91.038 1.00 73.88 492 GLU A N 1
ATOM 4071 C CA . GLU A 1 492 ? -67.302 -17.922 90.268 1.00 73.88 492 GLU A CA 1
ATOM 4072 C C . GLU A 1 492 ? -65.877 -18.493 90.245 1.00 73.88 492 GLU A C 1
ATOM 4074 O O . GLU A 1 492 ? -65.282 -18.611 89.174 1.00 73.88 492 GLU A O 1
ATOM 4079 N N . SER A 1 493 ? -65.386 -18.993 91.383 1.00 75.00 493 SER A N 1
ATOM 4080 C CA . SER A 1 493 ? -64.147 -19.776 91.485 1.00 75.00 493 SER A CA 1
ATOM 4081 C C . SER A 1 493 ? -64.171 -21.013 90.577 1.00 75.00 493 SER A C 1
ATOM 4083 O O . SER A 1 493 ? -63.207 -21.270 89.852 1.00 75.00 493 SER A O 1
ATOM 4085 N N . HIS A 1 494 ? -65.290 -21.749 90.527 1.00 77.00 494 HIS A N 1
ATOM 4086 C CA . HIS A 1 494 ? -65.442 -22.885 89.616 1.00 77.00 494 HIS A CA 1
ATOM 4087 C C . HIS A 1 494 ? -65.418 -22.450 88.141 1.00 77.00 494 HIS A C 1
ATOM 4089 O O . HIS A 1 494 ? -64.646 -23.008 87.367 1.00 77.00 494 HIS A O 1
ATOM 4095 N N . ASN A 1 495 ? -66.168 -21.405 87.768 1.00 74.94 495 ASN A N 1
ATOM 4096 C CA . ASN A 1 495 ? -66.174 -20.854 86.406 1.00 74.94 495 ASN A CA 1
ATOM 4097 C C . ASN A 1 495 ? -64.779 -20.379 85.955 1.00 74.94 495 ASN A C 1
ATOM 4099 O O . ASN A 1 495 ? -64.371 -20.646 84.824 1.00 74.94 495 ASN A O 1
ATOM 4103 N N . LEU A 1 496 ? -64.036 -19.690 86.830 1.00 77.94 496 LEU A N 1
ATOM 4104 C CA . LEU A 1 496 ? -62.657 -19.266 86.567 1.00 77.94 496 LEU A CA 1
ATOM 4105 C C . LEU A 1 496 ? -61.731 -20.472 86.389 1.00 77.94 496 LEU A C 1
ATOM 4107 O O . LEU A 1 496 ? -60.917 -20.486 85.469 1.00 77.94 496 LEU A O 1
ATOM 4111 N N . LYS A 1 497 ? -61.888 -21.510 87.216 1.00 77.88 497 LYS A N 1
ATOM 4112 C CA . LYS A 1 497 ? -61.100 -22.744 87.129 1.00 77.88 497 LYS A CA 1
ATOM 4113 C C . LYS A 1 497 ? -61.377 -23.535 85.846 1.00 77.88 497 LYS A C 1
ATOM 4115 O O . LYS A 1 497 ? -60.436 -24.076 85.274 1.00 77.88 497 LYS A O 1
ATOM 4120 N N . THR A 1 498 ? -62.620 -23.552 85.361 1.00 75.00 498 THR A N 1
ATOM 4121 C CA . THR A 1 498 ? -62.961 -24.089 84.032 1.00 75.00 498 THR A CA 1
ATOM 4122 C C . THR A 1 498 ? -62.292 -23.271 82.928 1.00 75.00 498 THR A C 1
ATOM 4124 O O . THR A 1 498 ? -61.579 -23.843 82.112 1.00 75.00 498 THR A O 1
ATOM 4127 N N . LYS A 1 499 ? -62.398 -21.934 82.964 1.00 79.19 499 LYS A N 1
ATOM 4128 C CA . LYS A 1 499 ? -61.745 -21.047 81.982 1.00 79.19 499 LYS A CA 1
ATOM 4129 C C . LYS A 1 499 ? -60.223 -21.203 81.924 1.00 79.19 499 LYS A C 1
ATOM 4131 O O . LYS A 1 499 ? -59.649 -21.112 80.845 1.00 79.19 499 LYS A O 1
ATOM 4136 N N . ILE A 1 500 ? -59.571 -21.421 83.067 1.00 77.06 500 ILE A N 1
ATOM 4137 C CA . ILE A 1 500 ? -58.132 -21.717 83.124 1.00 77.06 500 ILE A CA 1
ATOM 4138 C C . ILE A 1 500 ? -57.842 -23.045 82.416 1.00 77.06 500 ILE A C 1
ATOM 4140 O O . ILE A 1 500 ? -56.952 -23.088 81.575 1.00 77.06 500 ILE A O 1
ATOM 4144 N N . LEU A 1 501 ? -58.630 -24.091 82.685 1.00 80.38 501 LEU A N 1
ATOM 4145 C CA . LEU A 1 501 ? -58.476 -25.398 82.041 1.00 80.38 501 LEU A CA 1
ATOM 4146 C C . LEU A 1 501 ? -58.681 -25.325 80.516 1.00 80.38 501 LEU A C 1
ATOM 4148 O O . LEU A 1 501 ? -57.954 -25.969 79.762 1.00 80.38 501 LEU A O 1
ATOM 4152 N N . ASP A 1 502 ? -59.644 -24.530 80.049 1.00 80.25 502 ASP A N 1
ATOM 4153 C CA . ASP A 1 502 ? -59.890 -24.308 78.619 1.00 80.25 502 ASP A CA 1
ATOM 4154 C C . ASP A 1 502 ? -58.693 -23.597 77.956 1.00 80.25 502 ASP A C 1
ATOM 4156 O O . ASP A 1 502 ? -58.171 -24.072 76.948 1.00 80.25 502 ASP A O 1
ATOM 4160 N N . LEU A 1 503 ? -58.175 -22.528 78.575 1.00 84.00 503 LEU A N 1
ATOM 4161 C CA . LEU A 1 503 ? -56.989 -21.799 78.099 1.00 84.00 503 LEU A CA 1
ATOM 4162 C C . LEU A 1 503 ? -55.702 -22.645 78.141 1.00 84.00 503 LEU A C 1
ATOM 4164 O O . LEU A 1 503 ? -54.850 -22.517 77.262 1.00 84.00 503 LEU A O 1
ATOM 4168 N N . GLU A 1 504 ? -55.547 -23.532 79.128 1.00 80.69 504 GLU A N 1
ATOM 4169 C CA . GLU A 1 504 ? -54.444 -24.502 79.187 1.00 80.69 504 GLU A CA 1
ATOM 4170 C C . GLU A 1 504 ? -54.535 -25.532 78.048 1.00 80.69 504 GLU A C 1
ATOM 4172 O O . GLU A 1 504 ? -53.513 -25.884 77.449 1.00 80.69 504 GLU A O 1
ATOM 4177 N N . ASN A 1 505 ? -55.748 -25.968 77.687 1.00 79.62 505 ASN A N 1
ATOM 4178 C CA . ASN A 1 505 ? -55.981 -26.837 76.533 1.00 79.62 505 ASN A CA 1
ATOM 4179 C C . ASN A 1 505 ? -55.710 -26.123 75.197 1.00 79.62 505 ASN A C 1
ATOM 4181 O O . ASN A 1 505 ? -55.091 -26.718 74.313 1.00 79.62 505 ASN A O 1
ATOM 4185 N N . GLU A 1 506 ? -56.107 -24.856 75.046 1.00 82.94 506 GLU A N 1
ATOM 4186 C CA . GLU A 1 506 ? -55.769 -24.039 73.870 1.00 82.94 506 GLU A CA 1
ATOM 4187 C C . GLU A 1 506 ? -54.249 -23.838 73.744 1.00 82.94 506 GLU A C 1
ATOM 4189 O O . GLU A 1 506 ? -53.676 -24.096 72.684 1.00 82.94 506 GLU A O 1
ATOM 4194 N N . LEU A 1 507 ? -53.558 -23.488 74.837 1.00 78.31 507 LEU A N 1
ATOM 4195 C CA . LEU A 1 507 ? -52.091 -23.390 74.873 1.00 78.31 507 LEU A CA 1
ATOM 4196 C C . LEU A 1 507 ? -51.399 -24.713 74.519 1.00 78.31 507 LEU A C 1
ATOM 4198 O O . LEU A 1 507 ? -50.367 -24.704 73.845 1.00 78.31 507 LEU A O 1
ATOM 4202 N N . SER A 1 508 ? -51.954 -25.847 74.950 1.00 82.12 508 SER A N 1
ATOM 4203 C CA . SER A 1 508 ? -51.458 -27.183 74.600 1.00 82.12 508 SER A CA 1
ATOM 4204 C C . SER A 1 508 ? -51.581 -27.459 73.094 1.00 82.12 508 SER A C 1
ATOM 4206 O O . SER A 1 508 ? -50.621 -27.910 72.462 1.00 82.12 508 SER A O 1
ATOM 4208 N N . GLN A 1 509 ? -52.718 -27.104 72.484 1.00 78.81 509 GLN A N 1
ATOM 4209 C CA . GLN A 1 509 ? -52.932 -27.226 71.036 1.00 78.81 509 GLN A CA 1
ATOM 4210 C C . GLN A 1 509 ? -52.009 -26.299 70.231 1.00 78.81 509 GLN A C 1
ATOM 4212 O O . GLN A 1 509 ? -51.391 -26.750 69.267 1.00 78.81 509 GLN A O 1
ATOM 4217 N N . VAL A 1 510 ? -51.846 -25.039 70.651 1.00 78.94 510 VAL A N 1
ATOM 4218 C CA . VAL A 1 510 ? -50.942 -24.072 69.999 1.00 78.94 510 VAL A CA 1
ATOM 4219 C C . VAL A 1 510 ? -49.486 -24.538 70.064 1.00 78.94 510 VAL A C 1
ATOM 4221 O O . VAL A 1 510 ? -48.787 -24.478 69.053 1.00 78.94 510 VAL A O 1
ATOM 4224 N N . ARG A 1 511 ? -49.028 -25.066 71.209 1.00 78.06 511 ARG A N 1
ATOM 4225 C CA . ARG A 1 511 ? -47.683 -25.657 71.338 1.00 78.06 511 ARG A CA 1
ATOM 4226 C C . ARG A 1 511 ? -47.492 -26.829 70.379 1.00 78.06 511 ARG A C 1
ATOM 4228 O O . ARG A 1 511 ? -46.545 -26.816 69.602 1.00 78.06 511 ARG A O 1
ATOM 4235 N N . LYS A 1 512 ? -48.434 -27.778 70.359 1.00 81.12 512 LYS A N 1
ATOM 4236 C CA . LYS A 1 512 ? -48.387 -28.937 69.455 1.00 81.12 512 LYS A CA 1
ATOM 4237 C C . LYS A 1 512 ? -48.350 -28.525 67.979 1.00 81.12 512 LYS A C 1
ATOM 4239 O O . LYS A 1 512 ? -47.560 -29.077 67.219 1.00 81.12 512 LYS A O 1
ATOM 4244 N N . HIS A 1 513 ? -49.150 -27.536 67.579 1.00 79.00 513 HIS A N 1
ATOM 4245 C CA . HIS A 1 513 ? -49.151 -27.034 66.204 1.00 79.00 513 HIS A CA 1
ATOM 4246 C C . HIS A 1 513 ? -47.843 -26.309 65.839 1.00 79.00 513 HIS A C 1
ATOM 4248 O O . HIS A 1 513 ? -47.333 -26.467 64.731 1.00 79.00 513 HIS A O 1
ATOM 4254 N N . ASN A 1 514 ? -47.258 -25.562 66.780 1.00 79.88 514 ASN A N 1
ATOM 4255 C CA . ASN A 1 514 ? -45.946 -24.943 66.603 1.00 79.88 514 ASN A CA 1
ATOM 4256 C C . ASN A 1 514 ? -44.830 -25.995 66.464 1.00 79.88 514 ASN A C 1
ATOM 4258 O O . ASN A 1 514 ? -43.975 -25.862 65.592 1.00 79.88 514 ASN A O 1
ATOM 4262 N N . ASP A 1 515 ? -44.859 -27.064 67.263 1.00 81.00 515 ASP A N 1
ATOM 4263 C CA . ASP A 1 515 ? -43.905 -28.174 67.150 1.00 81.00 515 ASP A CA 1
ATOM 4264 C C . ASP A 1 515 ? -44.052 -28.913 65.806 1.00 81.00 515 ASP A C 1
ATOM 4266 O O . ASP A 1 515 ? -43.053 -29.266 65.176 1.00 81.00 515 ASP A O 1
ATOM 4270 N N . GLU A 1 516 ? -45.281 -29.108 65.317 1.00 82.00 516 GLU A N 1
ATOM 4271 C CA . GLU A 1 516 ? -45.555 -29.649 63.978 1.00 82.00 516 GLU A CA 1
ATOM 4272 C C . GLU A 1 516 ? -44.966 -28.743 62.875 1.00 82.00 516 GLU A C 1
ATOM 4274 O O . GLU A 1 516 ? -44.220 -29.230 62.021 1.00 82.00 516 GLU A O 1
ATOM 4279 N N . LEU A 1 517 ? -45.193 -27.424 62.944 1.00 79.81 517 LEU A N 1
ATOM 4280 C CA . LEU A 1 517 ? -44.623 -26.426 62.024 1.00 79.81 517 LEU A CA 1
ATOM 4281 C C . LEU A 1 517 ? -43.087 -26.398 62.036 1.00 79.81 517 LEU A C 1
ATOM 4283 O O . LEU A 1 517 ? -42.467 -26.368 60.972 1.00 79.81 517 LEU A O 1
ATOM 4287 N N . VAL A 1 518 ? -42.459 -26.434 63.215 1.00 79.00 518 VAL A N 1
ATOM 4288 C CA . VAL A 1 518 ? -40.992 -26.442 63.362 1.00 79.00 518 VAL A CA 1
ATOM 4289 C C . VAL A 1 518 ? -40.383 -27.706 62.751 1.00 79.00 518 VAL A C 1
ATOM 4291 O O . VAL A 1 518 ? -39.395 -27.621 62.018 1.00 79.00 518 VAL A O 1
ATOM 4294 N N . ASN A 1 519 ? -40.983 -28.877 62.988 1.00 79.12 519 ASN A N 1
ATOM 4295 C CA . ASN A 1 519 ? -40.527 -30.129 62.379 1.00 79.12 519 ASN A CA 1
ATOM 4296 C C . ASN A 1 519 ? -40.712 -30.128 60.851 1.00 79.12 519 ASN A C 1
ATOM 4298 O O . ASN A 1 519 ? -39.832 -30.593 60.122 1.00 79.12 519 ASN A O 1
ATOM 4302 N N . GLN A 1 520 ? -41.817 -29.565 60.357 1.00 78.38 520 GLN A N 1
ATOM 4303 C CA . GLN A 1 520 ? -42.098 -29.479 58.925 1.00 78.38 520 GLN A CA 1
ATOM 4304 C C . GLN A 1 520 ? -41.127 -28.523 58.214 1.00 78.38 520 GLN A C 1
ATOM 4306 O O . GLN A 1 520 ? -40.527 -28.913 57.215 1.00 78.38 520 GLN A O 1
ATOM 4311 N N . LEU A 1 521 ? -40.874 -27.333 58.776 1.00 77.69 521 LEU A N 1
ATOM 4312 C CA . LEU A 1 521 ? -39.853 -26.393 58.291 1.00 77.69 521 LEU A CA 1
ATOM 4313 C C . LEU A 1 521 ? -38.451 -27.015 58.273 1.00 77.69 521 LEU A C 1
ATOM 4315 O O . LEU A 1 521 ? -37.716 -26.839 57.302 1.00 77.69 521 LEU A O 1
ATOM 4319 N N . LYS A 1 522 ? -38.086 -27.773 59.314 1.00 82.56 522 LYS A N 1
ATOM 4320 C CA . LYS A 1 522 ? -36.787 -28.450 59.395 1.00 82.56 522 LYS A CA 1
ATOM 4321 C C . LYS A 1 522 ? -36.614 -29.500 58.292 1.00 82.56 522 LYS A C 1
ATOM 4323 O O . LYS A 1 522 ? -35.604 -29.477 57.593 1.00 82.56 522 LYS A O 1
ATOM 4328 N N . SER A 1 523 ? -37.620 -30.353 58.077 1.00 77.62 523 SER A N 1
ATOM 4329 C CA . SER A 1 523 ? -37.646 -31.306 56.955 1.00 77.62 523 SER A CA 1
ATOM 4330 C C . SER A 1 523 ? -37.513 -30.598 55.600 1.00 77.62 523 SER A C 1
ATOM 4332 O O . SER A 1 523 ? -36.811 -31.070 54.703 1.00 77.62 523 SER A O 1
ATOM 4334 N N . ASP A 1 524 ? -38.173 -29.451 55.446 1.00 77.94 524 ASP A N 1
ATOM 4335 C CA . ASP A 1 524 ? -38.136 -28.658 54.220 1.00 77.94 524 ASP A CA 1
ATOM 4336 C C . ASP A 1 524 ? -36.733 -28.090 53.948 1.00 77.94 524 ASP A C 1
ATOM 4338 O O . ASP A 1 524 ? -36.240 -28.194 52.821 1.00 77.94 524 ASP A O 1
ATOM 4342 N N . VAL A 1 525 ? -36.061 -27.556 54.976 1.00 77.06 525 VAL A N 1
ATOM 4343 C CA . VAL A 1 525 ? -34.671 -27.067 54.905 1.00 77.06 525 VAL A CA 1
ATOM 4344 C C . VAL A 1 525 ? -33.705 -28.200 54.557 1.00 77.06 525 VAL A C 1
ATOM 4346 O O . VAL A 1 525 ? -32.986 -28.082 53.567 1.00 77.06 525 VAL A O 1
ATOM 4349 N N . GLU A 1 526 ? -33.746 -29.327 55.276 1.00 78.44 526 GLU A N 1
ATOM 4350 C CA . GLU A 1 526 ? -32.875 -30.486 55.012 1.00 78.44 526 GLU A CA 1
ATOM 4351 C C . GLU A 1 526 ? -33.047 -31.018 53.571 1.00 78.44 526 GLU A C 1
ATOM 4353 O O . GLU A 1 526 ? -32.076 -31.402 52.909 1.00 78.44 526 GLU A O 1
ATOM 4358 N N . SER A 1 527 ? -34.271 -30.979 53.026 1.00 79.25 527 SER A N 1
ATOM 4359 C CA . SER A 1 527 ? -34.531 -31.341 51.624 1.00 79.25 527 SER A CA 1
ATOM 4360 C C . SER A 1 527 ? -33.927 -30.340 50.623 1.00 79.25 527 SER A C 1
ATOM 4362 O O . SER A 1 527 ? -33.364 -30.740 49.596 1.00 79.25 527 SER A O 1
ATOM 4364 N N . LYS A 1 528 ? -33.998 -29.037 50.926 1.00 77.56 528 LYS A N 1
ATOM 4365 C CA . LYS A 1 528 ? -33.500 -27.946 50.076 1.00 77.56 528 LYS A CA 1
ATOM 4366 C C . LYS A 1 528 ? -31.974 -27.889 50.073 1.00 77.56 528 LYS A C 1
ATOM 4368 O O . LYS A 1 528 ? -31.391 -27.769 48.997 1.00 77.56 528 LYS A O 1
ATOM 4373 N N . GLU A 1 529 ? -31.323 -28.082 51.219 1.00 74.06 529 GLU A N 1
ATOM 4374 C CA . GLU A 1 529 ? -29.862 -28.206 51.318 1.00 74.06 529 GLU A CA 1
ATOM 4375 C C . GLU A 1 529 ? -29.336 -29.400 50.512 1.00 74.06 529 GLU A C 1
ATOM 4377 O O . GLU A 1 529 ? -28.399 -29.263 49.722 1.00 74.06 529 GLU A O 1
ATOM 4382 N N . LYS A 1 530 ? -29.984 -30.566 50.631 1.00 76.94 530 LYS A N 1
ATOM 4383 C CA . LYS A 1 530 ? -29.628 -31.775 49.873 1.00 76.94 530 LYS A CA 1
ATOM 4384 C C . LYS A 1 530 ? -29.754 -31.570 48.359 1.00 76.94 530 LYS A C 1
ATOM 4386 O O . LYS A 1 530 ? -28.896 -32.022 47.597 1.00 76.94 530 LYS A O 1
ATOM 4391 N N . ASN A 1 531 ? -30.786 -30.854 47.914 1.00 73.94 531 ASN A N 1
ATOM 4392 C CA . ASN A 1 531 ? -30.957 -30.487 46.508 1.00 73.94 531 ASN A CA 1
ATOM 4393 C C . ASN A 1 531 ? -29.904 -29.466 46.044 1.00 73.94 531 ASN A C 1
ATOM 4395 O O . ASN A 1 531 ? -29.292 -29.665 44.994 1.00 73.94 531 ASN A O 1
ATOM 4399 N N . LEU A 1 532 ? -29.617 -28.434 46.843 1.00 75.94 532 LEU A N 1
ATOM 4400 C CA . LEU A 1 532 ? -28.577 -27.439 46.561 1.00 75.94 532 LEU A CA 1
ATOM 4401 C C . LEU A 1 532 ? -27.185 -28.083 46.443 1.00 75.94 532 LEU A C 1
ATOM 4403 O O . LEU A 1 532 ? -26.436 -27.775 45.515 1.00 75.94 532 LEU A O 1
ATOM 4407 N N . MET A 1 533 ? -26.856 -29.030 47.327 1.00 75.12 533 MET A N 1
ATOM 4408 C CA . MET A 1 533 ? -25.591 -29.771 47.295 1.00 75.12 533 MET A CA 1
ATOM 4409 C C . MET A 1 533 ? -25.450 -30.616 46.018 1.00 75.12 533 MET A C 1
ATOM 4411 O O . MET A 1 533 ? -24.377 -30.648 45.412 1.00 75.12 533 MET A O 1
ATOM 4415 N N . ASN A 1 534 ? -26.537 -31.252 45.565 1.00 75.38 534 ASN A N 1
ATOM 4416 C CA . ASN A 1 534 ? -26.566 -31.997 44.304 1.00 75.38 53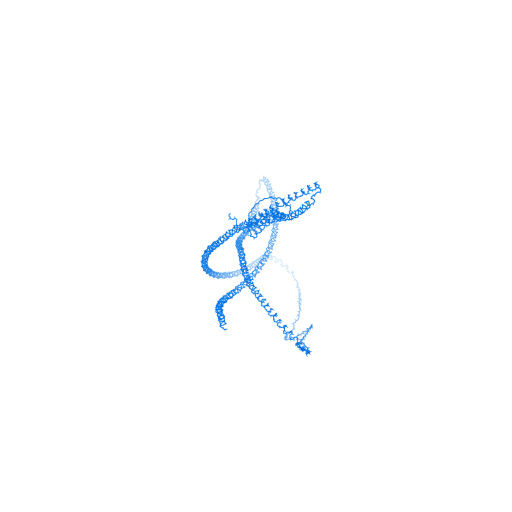4 ASN A CA 1
ATOM 4417 C C . ASN A 1 534 ? -26.411 -31.077 43.081 1.00 75.38 534 ASN A C 1
ATOM 4419 O O . ASN A 1 534 ? -25.625 -31.390 42.185 1.00 75.38 534 ASN A O 1
ATOM 4423 N N . VAL A 1 535 ? -27.101 -29.930 43.055 1.00 76.12 535 VAL A N 1
ATOM 4424 C CA . VAL A 1 535 ? -26.979 -28.929 41.977 1.00 76.12 535 VAL A CA 1
ATOM 4425 C C . VAL A 1 535 ? -25.555 -28.376 41.906 1.00 76.12 535 VAL A C 1
ATOM 4427 O O . VAL A 1 535 ? -24.976 -28.344 40.820 1.00 76.12 535 VAL A O 1
ATOM 4430 N N . LYS A 1 536 ? -24.948 -28.027 43.049 1.00 77.81 536 LYS A N 1
ATOM 4431 C CA . LYS A 1 536 ? -23.552 -27.570 43.119 1.00 77.81 536 LYS A CA 1
ATOM 4432 C C . LYS A 1 536 ? -22.593 -28.623 42.558 1.00 77.81 536 LYS A C 1
ATOM 4434 O O . LYS A 1 536 ? -21.862 -28.340 41.615 1.00 77.81 536 LYS A O 1
ATOM 4439 N N . LYS A 1 537 ? -22.699 -29.873 43.022 1.00 79.75 537 LYS A N 1
ATOM 4440 C CA . LYS A 1 537 ? -21.886 -30.998 42.530 1.00 79.75 537 LYS A CA 1
ATOM 4441 C C . LYS A 1 537 ? -22.060 -31.248 41.023 1.00 79.75 537 LYS A C 1
ATOM 4443 O O . LYS A 1 537 ? -21.105 -31.633 40.351 1.00 79.75 537 LYS A O 1
ATOM 4448 N N . GLN A 1 538 ? -23.253 -31.017 40.469 1.00 78.44 538 GLN A N 1
ATOM 4449 C CA . GLN A 1 538 ? -23.498 -31.111 39.026 1.00 78.44 538 GLN A CA 1
ATOM 4450 C C . GLN A 1 538 ? -22.901 -29.925 38.246 1.00 78.44 538 GLN A C 1
ATOM 4452 O O . GLN A 1 538 ? -22.402 -30.121 37.135 1.00 78.44 538 GLN A O 1
ATOM 4457 N N . ALA A 1 539 ? -22.912 -28.715 38.813 1.00 72.19 539 ALA A N 1
ATOM 4458 C CA . ALA A 1 539 ? -22.253 -27.542 38.241 1.00 72.19 539 ALA A CA 1
ATOM 4459 C C . ALA A 1 539 ? -20.722 -27.701 38.231 1.00 72.19 539 ALA A C 1
ATOM 4461 O O . ALA A 1 539 ? -20.103 -27.482 37.190 1.00 72.19 539 ALA A O 1
ATOM 4462 N N . ASP A 1 540 ? -20.132 -28.188 39.326 1.00 78.00 540 ASP A N 1
ATOM 4463 C CA . ASP A 1 540 ? -18.694 -28.467 39.441 1.00 78.00 540 ASP A CA 1
ATOM 4464 C C . ASP A 1 540 ? -18.235 -29.494 38.385 1.00 78.00 540 ASP A C 1
ATOM 4466 O O . ASP A 1 540 ? -17.238 -29.289 37.689 1.00 78.00 540 ASP A O 1
ATOM 4470 N N . LEU A 1 541 ? -19.010 -30.570 38.183 1.00 80.00 541 LEU A N 1
ATOM 4471 C CA . LEU A 1 541 ? -18.756 -31.570 37.135 1.00 80.00 541 LEU A CA 1
ATOM 4472 C C . LEU A 1 541 ? -18.874 -30.993 35.713 1.00 80.00 541 LEU A C 1
ATOM 4474 O O . LEU A 1 541 ? -18.088 -31.360 34.835 1.00 80.00 541 LEU A O 1
ATOM 4478 N N . ARG A 1 542 ? -19.820 -30.074 35.470 1.00 76.19 542 ARG A N 1
ATOM 4479 C CA . ARG A 1 542 ? -19.931 -29.359 34.185 1.00 76.19 542 ARG A CA 1
ATOM 4480 C C . ARG A 1 542 ? -18.733 -28.438 33.960 1.00 76.19 542 ARG A C 1
ATOM 4482 O O . ARG A 1 542 ? -18.143 -28.503 32.886 1.00 76.19 542 ARG A O 1
ATOM 4489 N N . MET A 1 543 ? -18.327 -27.659 34.963 1.00 75.00 543 MET A N 1
ATOM 4490 C CA . MET A 1 543 ? -17.138 -26.799 34.906 1.00 75.00 543 MET A CA 1
ATOM 4491 C C . MET A 1 543 ? -15.863 -27.600 34.626 1.00 75.00 543 MET A C 1
ATOM 4493 O O . MET A 1 543 ? -15.109 -27.244 33.724 1.00 75.00 543 MET A O 1
ATOM 4497 N N . ALA A 1 544 ? -15.651 -28.723 35.319 1.00 76.81 544 ALA A N 1
ATOM 4498 C CA . ALA A 1 544 ? -14.510 -29.605 35.070 1.00 76.81 544 ALA A CA 1
ATOM 4499 C C . ALA A 1 544 ? -14.519 -30.194 33.644 1.00 76.81 544 ALA A C 1
ATOM 4501 O O . ALA A 1 544 ? -13.475 -30.273 32.996 1.00 76.81 544 ALA A O 1
ATOM 4502 N N . SER A 1 545 ? -15.695 -30.569 33.123 1.00 80.31 545 SER A N 1
ATOM 4503 C CA . SER A 1 545 ? -15.838 -31.080 31.753 1.00 80.31 545 SER A CA 1
ATOM 4504 C C . SER A 1 545 ? -15.592 -30.001 30.690 1.00 80.31 545 SER A C 1
ATOM 4506 O O . SER A 1 545 ? -14.904 -30.267 29.704 1.00 80.31 545 SER A O 1
ATOM 4508 N N . ILE A 1 546 ? -16.099 -28.781 30.899 1.00 78.88 546 ILE A N 1
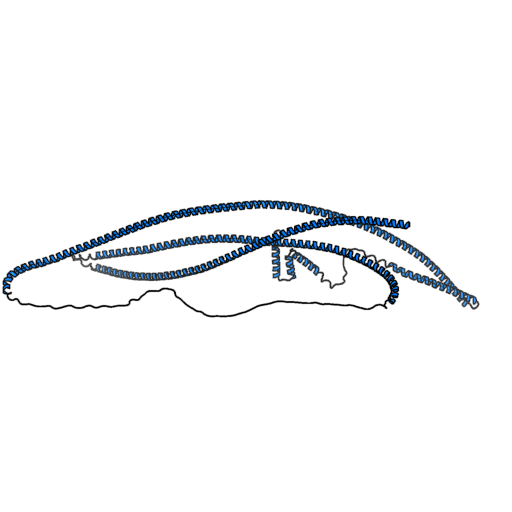ATOM 4509 C CA . ILE A 1 546 ? -15.881 -27.629 30.010 1.00 78.88 546 ILE A CA 1
ATOM 4510 C C . ILE A 1 546 ? -14.403 -27.231 30.011 1.00 78.88 546 ILE A C 1
ATOM 4512 O O . ILE A 1 546 ? -13.813 -27.123 28.939 1.00 78.88 546 ILE A O 1
ATOM 4516 N N . LYS A 1 547 ? -13.783 -27.101 31.192 1.00 82.25 547 LYS A N 1
ATOM 4517 C CA . LYS A 1 547 ? -12.356 -26.785 31.324 1.00 82.25 547 LYS A CA 1
ATOM 4518 C C . LYS A 1 547 ? -11.487 -27.809 30.588 1.00 82.25 547 LYS A C 1
ATOM 4520 O O . LYS A 1 547 ? -10.686 -27.414 29.750 1.00 82.25 547 LYS A O 1
ATOM 4525 N N . LYS A 1 548 ? -11.722 -29.110 30.798 1.00 81.31 548 LYS A N 1
ATOM 4526 C CA . LYS A 1 548 ? -10.967 -30.171 30.110 1.00 81.31 548 LYS A CA 1
ATOM 4527 C C . LYS A 1 548 ? -11.173 -30.175 28.588 1.00 81.31 548 LYS A C 1
ATOM 4529 O O . LYS A 1 548 ? -10.250 -30.508 27.851 1.00 81.31 548 LYS A O 1
ATOM 4534 N N . LYS A 1 549 ? -12.363 -29.807 28.092 1.00 79.25 549 LYS A N 1
ATOM 4535 C CA . LYS A 1 549 ? -12.582 -29.610 26.647 1.00 79.25 549 LYS A CA 1
ATOM 4536 C C . LYS A 1 549 ? -11.774 -28.429 26.114 1.00 79.25 549 LYS A C 1
ATOM 4538 O O . LYS A 1 549 ? -11.106 -28.588 25.102 1.00 79.25 549 LYS A O 1
ATOM 4543 N N . PHE A 1 550 ? -11.813 -27.290 26.805 1.00 82.25 550 PHE A N 1
ATOM 4544 C CA . PHE A 1 550 ? -11.075 -26.090 26.414 1.00 82.25 550 PHE A CA 1
ATOM 4545 C C . PHE A 1 550 ? -9.559 -26.331 26.416 1.00 82.25 550 PHE A C 1
ATOM 4547 O O . PHE A 1 550 ? -8.901 -26.023 25.433 1.00 82.25 550 PHE A O 1
ATOM 4554 N N . GLU A 1 551 ? -9.021 -26.979 27.455 1.00 79.94 551 GLU A N 1
ATOM 4555 C CA . GLU A 1 551 ? -7.608 -27.377 27.530 1.00 79.94 551 GLU A CA 1
ATOM 4556 C C . GLU A 1 551 ? -7.213 -28.287 26.353 1.00 79.94 551 GLU A C 1
ATOM 4558 O O . GLU A 1 551 ? -6.252 -27.984 25.649 1.00 79.94 551 GLU A O 1
ATOM 4563 N N . ASN A 1 552 ? -7.991 -29.339 26.066 1.00 82.31 552 ASN A N 1
ATOM 4564 C CA . ASN A 1 552 ? -7.750 -30.219 24.915 1.00 82.31 552 ASN A CA 1
ATOM 4565 C C . ASN A 1 552 ? -7.815 -29.475 23.563 1.00 82.31 552 ASN A C 1
ATOM 4567 O O . ASN A 1 552 ? -7.039 -29.769 22.655 1.00 82.31 552 ASN A O 1
ATOM 4571 N N . GLU A 1 553 ? -8.755 -28.542 23.397 1.00 81.81 553 GLU A N 1
ATOM 4572 C CA . GLU A 1 553 ? -8.947 -27.803 22.144 1.00 81.81 553 GLU A CA 1
ATOM 4573 C C . GLU A 1 553 ? -7.855 -26.740 21.932 1.00 81.81 553 GLU A C 1
ATOM 4575 O O . GLU A 1 553 ? -7.375 -26.564 20.812 1.00 81.81 553 GLU A O 1
ATOM 4580 N N . SER A 1 554 ? -7.403 -26.081 23.004 1.00 79.38 554 SER A N 1
ATOM 4581 C CA . SER A 1 554 ? -6.235 -25.192 22.994 1.00 79.38 554 SER A CA 1
ATOM 4582 C C . SER A 1 554 ? -4.944 -25.954 22.688 1.00 79.38 554 SER A C 1
ATOM 4584 O O . SER A 1 554 ? -4.159 -25.498 21.860 1.00 79.38 554 SER A O 1
ATOM 4586 N N . GLN A 1 555 ? -4.751 -27.127 23.300 1.00 82.81 555 GLN A N 1
ATOM 4587 C CA . GLN A 1 555 ? -3.613 -28.016 23.050 1.00 82.81 555 GLN A CA 1
ATOM 4588 C C . GLN A 1 555 ? -3.556 -28.444 21.572 1.00 82.81 555 GLN A C 1
ATOM 4590 O O . GLN A 1 555 ? -2.530 -28.277 20.919 1.00 82.81 555 GLN A O 1
ATOM 4595 N N . SER A 1 556 ? -4.686 -28.895 21.014 1.00 85.25 556 SER A N 1
ATOM 4596 C CA . SER A 1 556 ? -4.801 -29.295 19.603 1.00 85.25 556 SER A CA 1
ATOM 4597 C C . SER A 1 556 ? -4.496 -28.143 18.631 1.00 85.25 556 SER A C 1
ATOM 4599 O O . SER A 1 556 ? -3.743 -28.315 17.673 1.00 85.25 556 SER A O 1
ATOM 4601 N N . LYS A 1 557 ? -5.001 -26.930 18.905 1.00 84.69 557 LYS A N 1
ATOM 4602 C CA . LYS A 1 557 ? -4.702 -25.737 18.088 1.00 84.69 557 LYS A CA 1
ATOM 4603 C C . LYS A 1 557 ? -3.233 -25.316 18.184 1.00 84.69 557 LYS A C 1
ATOM 4605 O O . LYS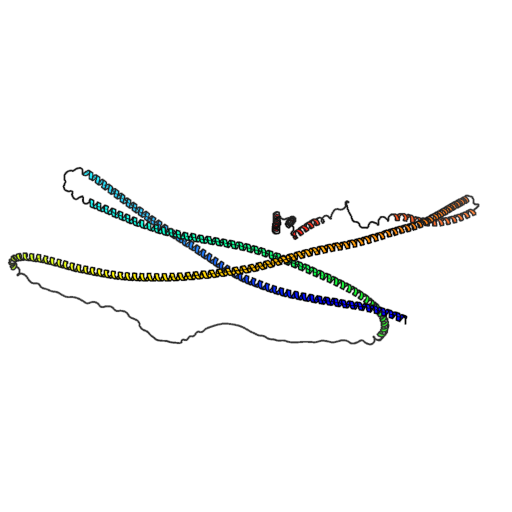 A 1 557 ? -2.662 -24.890 17.184 1.00 84.69 557 LYS A O 1
ATOM 4610 N N . LEU A 1 558 ? -2.606 -25.455 19.354 1.00 83.12 558 LEU A N 1
ATOM 4611 C CA . LEU A 1 558 ? -1.174 -25.199 19.534 1.00 83.12 558 LEU A CA 1
ATOM 4612 C C . LEU A 1 558 ? -0.321 -26.203 18.740 1.00 83.12 558 LEU A C 1
ATOM 4614 O O . LEU A 1 558 ? 0.643 -25.810 18.087 1.00 83.12 558 LEU A O 1
ATOM 4618 N N . GLU A 1 559 ? -0.700 -27.481 18.738 1.00 85.75 559 GLU A N 1
ATOM 4619 C CA . GLU A 1 559 ? -0.054 -28.529 17.937 1.00 85.75 559 GLU A CA 1
ATOM 4620 C C . GLU A 1 559 ? -0.218 -28.281 16.424 1.00 85.75 559 GLU A C 1
ATOM 4622 O O . GLU A 1 559 ? 0.757 -28.388 15.678 1.00 85.75 559 GLU A O 1
ATOM 4627 N N . GLU A 1 560 ? -1.398 -27.840 15.970 1.00 86.44 560 GLU A N 1
ATOM 4628 C CA . GLU A 1 560 ? -1.640 -27.444 14.574 1.00 86.44 560 GLU A CA 1
ATOM 4629 C C . GLU A 1 560 ? -0.799 -26.219 14.153 1.00 86.44 560 GLU A C 1
ATOM 4631 O O . GLU A 1 560 ? -0.232 -26.196 13.057 1.00 86.44 560 GLU A O 1
ATOM 4636 N N . ILE A 1 561 ? -0.679 -25.207 15.021 1.00 84.69 561 ILE A N 1
ATOM 4637 C CA . ILE A 1 561 ? 0.166 -24.023 14.789 1.00 84.69 561 ILE A CA 1
ATOM 4638 C C . ILE A 1 561 ? 1.646 -24.419 14.714 1.00 84.69 561 ILE A C 1
ATOM 4640 O O . ILE A 1 561 ? 2.346 -23.993 13.796 1.00 84.69 561 ILE A O 1
ATOM 4644 N N . ASN A 1 562 ? 2.119 -25.280 15.618 1.00 85.31 562 ASN A N 1
ATOM 4645 C CA . ASN A 1 562 ? 3.501 -25.759 15.609 1.00 85.31 562 ASN A CA 1
ATOM 4646 C C . ASN A 1 562 ? 3.822 -26.571 14.341 1.00 85.31 562 ASN A C 1
ATOM 4648 O O . ASN A 1 562 ? 4.884 -26.381 13.747 1.00 85.31 562 ASN A O 1
ATOM 4652 N N . ALA A 1 563 ? 2.892 -27.410 13.870 1.00 87.62 563 ALA A N 1
ATOM 4653 C CA . ALA A 1 563 ? 3.043 -28.136 12.609 1.00 87.62 563 ALA A CA 1
ATOM 4654 C C . ALA A 1 563 ? 3.121 -27.191 11.391 1.00 87.62 563 ALA A C 1
ATOM 4656 O O . ALA A 1 563 ? 3.960 -27.390 10.510 1.00 87.62 563 ALA A O 1
ATOM 4657 N N . LYS A 1 564 ? 2.300 -26.130 11.358 1.00 89.75 564 LYS A N 1
ATOM 4658 C CA . LYS A 1 564 ? 2.351 -25.093 10.309 1.00 89.75 564 LYS A CA 1
ATOM 4659 C C . LYS A 1 564 ? 3.652 -24.291 10.346 1.00 89.75 564 LYS A C 1
ATOM 4661 O O . LYS A 1 564 ? 4.231 -24.039 9.294 1.00 89.75 564 LYS A O 1
ATOM 4666 N N . ASN A 1 565 ? 4.143 -23.932 11.532 1.00 84.56 565 ASN A N 1
ATOM 4667 C CA . ASN A 1 565 ? 5.421 -23.233 11.678 1.00 84.56 565 ASN A CA 1
ATOM 4668 C C . ASN A 1 565 ? 6.592 -24.087 11.162 1.00 84.56 565 ASN A C 1
ATOM 4670 O O . ASN A 1 565 ? 7.431 -23.575 10.427 1.00 84.56 565 ASN A O 1
ATOM 4674 N N . TYR A 1 566 ? 6.608 -25.391 11.452 1.00 91.38 566 TYR A N 1
ATOM 4675 C CA . TYR A 1 566 ? 7.643 -26.309 10.963 1.00 91.38 566 TYR A CA 1
ATOM 4676 C C . TYR A 1 566 ? 7.652 -26.455 9.425 1.00 91.38 566 TYR A C 1
ATOM 4678 O O . TYR A 1 566 ? 8.711 -26.440 8.795 1.00 91.38 566 TYR A O 1
ATOM 4686 N N . ASP A 1 567 ? 6.474 -26.533 8.798 1.00 90.12 567 ASP A N 1
ATOM 4687 C CA . ASP A 1 567 ? 6.320 -26.516 7.334 1.00 90.12 567 ASP A CA 1
ATOM 4688 C C . ASP A 1 567 ? 6.782 -25.179 6.710 1.00 90.12 567 ASP A C 1
ATOM 4690 O O . ASP A 1 567 ? 7.437 -25.165 5.662 1.00 90.12 567 ASP A O 1
ATOM 4694 N N . LEU A 1 568 ? 6.520 -24.050 7.377 1.00 90.00 568 LEU A N 1
ATOM 4695 C CA . LEU A 1 568 ? 7.016 -22.735 6.958 1.00 90.00 568 LEU A CA 1
ATOM 4696 C C . LEU A 1 568 ? 8.541 -22.608 7.102 1.00 90.00 568 LEU A C 1
ATOM 4698 O O . LEU A 1 568 ? 9.182 -22.094 6.186 1.00 90.00 568 LEU A O 1
ATOM 4702 N N . GLU A 1 569 ? 9.146 -23.111 8.182 1.00 87.88 569 GLU A N 1
ATOM 4703 C CA . GLU A 1 569 ? 10.608 -23.155 8.349 1.00 87.88 569 GLU A CA 1
ATOM 4704 C C . GLU A 1 569 ? 11.287 -23.986 7.251 1.00 87.88 569 GLU A C 1
ATOM 4706 O O . GLU A 1 569 ? 12.294 -23.555 6.680 1.00 87.88 569 GLU A O 1
ATOM 4711 N N . LEU A 1 570 ? 10.712 -25.142 6.897 1.00 90.19 570 LEU A N 1
ATOM 4712 C CA . LEU A 1 570 ? 11.161 -25.958 5.765 1.00 90.19 570 LEU A CA 1
ATOM 4713 C C . LEU A 1 570 ? 11.120 -25.169 4.449 1.00 90.19 570 LEU A C 1
ATOM 4715 O O . LEU A 1 570 ? 12.131 -25.093 3.748 1.00 90.19 570 LEU A O 1
ATOM 4719 N N . LYS A 1 571 ? 10.000 -24.504 4.150 1.00 90.06 571 LYS A N 1
ATOM 4720 C CA . LYS A 1 571 ? 9.840 -23.682 2.936 1.00 90.06 571 LYS A CA 1
ATOM 4721 C C . LYS A 1 571 ? 10.789 -22.483 2.904 1.00 90.06 571 LYS A C 1
ATOM 4723 O O . LYS A 1 571 ? 11.340 -22.172 1.849 1.00 90.06 571 LYS A O 1
ATOM 4728 N N . ILE A 1 572 ? 11.042 -21.833 4.042 1.00 86.38 572 ILE A N 1
ATOM 4729 C CA . ILE A 1 572 ? 12.048 -20.765 4.164 1.00 86.38 572 ILE A CA 1
ATOM 4730 C C . ILE A 1 572 ? 13.448 -21.319 3.869 1.00 86.38 572 ILE A C 1
ATOM 4732 O O . ILE A 1 572 ? 14.202 -20.714 3.108 1.00 86.38 572 ILE A O 1
ATOM 4736 N N . LYS A 1 573 ? 13.789 -22.499 4.398 1.00 90.25 573 LYS A N 1
ATOM 4737 C CA . LYS A 1 573 ? 15.083 -23.157 4.166 1.00 90.25 573 LYS A CA 1
ATOM 4738 C C . LYS A 1 573 ? 15.291 -23.542 2.695 1.00 90.25 573 LYS A C 1
ATOM 4740 O O . LYS A 1 573 ? 16.381 -23.332 2.162 1.00 90.25 573 LYS A O 1
ATOM 4745 N N . GLU A 1 574 ? 14.252 -24.028 2.017 1.00 89.25 574 GLU A N 1
ATOM 4746 C CA . GLU A 1 574 ? 14.273 -24.285 0.570 1.00 89.25 574 GLU A CA 1
ATOM 4747 C C . GLU A 1 574 ? 14.433 -22.998 -0.251 1.00 89.25 574 GLU A C 1
ATOM 4749 O O . GLU A 1 574 ? 15.257 -22.948 -1.167 1.00 89.25 574 GLU A O 1
ATOM 4754 N N . LYS A 1 575 ? 13.698 -21.929 0.089 1.00 89.94 575 LYS A N 1
ATOM 4755 C CA . LYS A 1 575 ? 13.823 -20.628 -0.589 1.00 89.94 575 LYS A CA 1
ATOM 4756 C C . LYS A 1 575 ? 15.198 -19.996 -0.384 1.00 89.94 575 LYS A C 1
ATOM 4758 O O . LYS A 1 575 ? 15.754 -19.476 -1.346 1.00 89.94 575 LYS A O 1
ATOM 4763 N N . ASN A 1 576 ? 15.783 -20.108 0.807 1.00 87.44 576 ASN A N 1
ATOM 4764 C CA . ASN A 1 576 ? 17.143 -19.639 1.074 1.00 87.44 576 ASN A CA 1
ATOM 4765 C C . ASN A 1 576 ? 18.179 -20.399 0.233 1.00 87.44 576 ASN A C 1
ATOM 4767 O O . ASN A 1 576 ? 19.032 -19.764 -0.381 1.00 87.44 576 ASN A O 1
ATOM 4771 N N . LYS A 1 577 ? 18.052 -21.728 0.106 1.00 90.88 577 LYS A N 1
ATOM 4772 C CA . LYS A 1 577 ? 18.906 -22.531 -0.786 1.00 90.88 577 LYS A CA 1
ATOM 4773 C C . LYS A 1 577 ? 18.768 -22.111 -2.257 1.00 90.88 577 LYS A C 1
ATOM 4775 O O . LYS A 1 577 ? 19.761 -22.065 -2.976 1.00 90.88 577 LYS A O 1
ATOM 4780 N N . LEU A 1 578 ? 17.557 -21.774 -2.708 1.00 88.31 578 LEU A N 1
ATOM 4781 C CA . LEU A 1 578 ? 17.323 -21.278 -4.069 1.00 88.31 578 LEU A CA 1
ATOM 4782 C C . LEU A 1 578 ? 17.942 -19.882 -4.295 1.00 88.31 578 LEU A C 1
ATOM 4784 O O . LEU A 1 578 ? 18.527 -19.636 -5.345 1.00 88.31 578 LEU A O 1
ATOM 4788 N N . ILE A 1 579 ? 17.867 -18.988 -3.303 1.00 87.75 579 ILE A N 1
ATOM 4789 C CA . ILE A 1 579 ? 18.542 -17.677 -3.327 1.00 87.75 579 ILE A CA 1
ATOM 4790 C C . ILE A 1 579 ? 20.066 -17.850 -3.380 1.00 87.75 579 ILE A C 1
ATOM 4792 O O . ILE A 1 579 ? 20.742 -17.127 -4.107 1.00 87.75 579 ILE A O 1
ATOM 4796 N N . GLU A 1 580 ? 20.615 -18.808 -2.635 1.00 89.44 580 GLU A N 1
ATOM 4797 C CA . GLU A 1 580 ? 22.046 -19.121 -2.627 1.00 89.44 580 GLU A CA 1
ATOM 4798 C C . GLU A 1 580 ? 22.519 -19.669 -3.984 1.00 89.44 580 GLU A C 1
ATOM 4800 O O . GLU A 1 580 ? 23.535 -19.212 -4.506 1.00 89.44 580 GLU A O 1
ATOM 4805 N N . MET A 1 581 ? 21.723 -20.534 -4.627 1.00 89.88 581 MET A N 1
ATOM 4806 C CA . MET A 1 581 ? 21.956 -20.952 -6.016 1.00 89.88 581 MET A CA 1
ATOM 4807 C C . MET A 1 581 ? 21.958 -19.755 -6.980 1.00 89.88 581 MET A C 1
ATOM 4809 O O . MET A 1 581 ? 22.936 -19.577 -7.705 1.00 89.88 581 MET A O 1
ATOM 4813 N N . PHE A 1 582 ? 20.932 -18.894 -6.949 1.00 88.31 582 PHE A N 1
ATOM 4814 C CA . PHE A 1 582 ? 20.868 -17.718 -7.829 1.00 88.31 582 PHE A CA 1
ATOM 4815 C C . PHE A 1 582 ? 22.003 -16.711 -7.593 1.00 88.31 582 PHE A C 1
ATOM 4817 O O . PHE A 1 582 ? 22.457 -16.091 -8.551 1.00 88.31 582 PHE A O 1
ATOM 4824 N N . LYS A 1 583 ? 22.514 -16.573 -6.360 1.00 87.38 583 LYS A N 1
ATOM 4825 C CA . LYS A 1 583 ? 23.740 -15.799 -6.099 1.00 87.38 583 LYS A CA 1
ATOM 4826 C C . LYS A 1 583 ? 24.928 -16.397 -6.844 1.00 87.38 583 LYS A C 1
ATOM 4828 O O . LYS A 1 583 ? 25.530 -15.704 -7.653 1.00 87.38 583 LYS A O 1
ATOM 4833 N N . THR A 1 584 ? 25.196 -17.694 -6.668 1.00 89.31 584 THR A N 1
ATOM 4834 C CA . THR A 1 584 ? 26.316 -18.343 -7.372 1.00 89.31 584 THR A CA 1
ATOM 4835 C C . THR A 1 584 ? 26.161 -18.317 -8.896 1.00 89.31 584 THR A C 1
ATOM 4837 O O . THR A 1 584 ? 27.155 -18.204 -9.606 1.00 89.31 584 THR A O 1
ATOM 4840 N N . GLU A 1 585 ? 24.939 -18.373 -9.431 1.00 89.25 585 GLU A N 1
ATOM 4841 C CA . GLU A 1 585 ? 24.685 -18.205 -10.867 1.00 89.25 585 GLU A CA 1
ATOM 4842 C C . GLU A 1 585 ? 24.979 -16.771 -11.337 1.00 89.25 585 GLU A C 1
ATOM 4844 O O . GLU A 1 585 ? 25.656 -16.583 -12.349 1.00 89.25 585 GLU A O 1
ATOM 4849 N N . ASN A 1 586 ? 24.541 -15.763 -10.577 1.00 85.19 586 ASN A N 1
ATOM 4850 C CA . ASN A 1 586 ? 24.832 -14.360 -10.854 1.00 85.19 586 ASN A CA 1
ATOM 4851 C C . ASN A 1 586 ? 26.340 -14.067 -10.801 1.00 85.19 586 ASN A C 1
ATOM 4853 O O . ASN A 1 586 ? 26.869 -13.460 -11.727 1.00 85.19 586 ASN A O 1
ATOM 4857 N N . ASP A 1 587 ? 27.045 -14.558 -9.780 1.00 88.69 587 ASP A N 1
ATOM 4858 C CA . ASP A 1 587 ? 28.496 -14.387 -9.630 1.00 88.69 587 ASP A CA 1
ATOM 4859 C C . ASP A 1 587 ? 29.254 -15.024 -10.813 1.00 88.69 587 ASP A C 1
ATOM 4861 O O . ASP A 1 587 ? 30.148 -14.408 -11.395 1.00 88.69 587 ASP A O 1
ATOM 4865 N N . ASN A 1 588 ? 28.838 -16.219 -11.252 1.00 89.56 588 ASN A N 1
ATOM 4866 C CA . ASN A 1 588 ? 29.369 -16.859 -12.461 1.00 89.56 588 ASN A CA 1
ATOM 4867 C C . ASN A 1 588 ? 29.076 -16.056 -13.742 1.00 89.56 588 ASN A C 1
ATOM 4869 O O . ASN A 1 588 ? 29.886 -16.065 -14.669 1.00 89.56 588 ASN A O 1
ATOM 4873 N N . ASN A 1 589 ? 27.934 -15.373 -13.827 1.00 87.44 589 ASN A N 1
ATOM 4874 C CA . ASN A 1 589 ? 27.592 -14.546 -14.984 1.00 87.44 589 ASN A CA 1
ATOM 4875 C C . ASN A 1 589 ? 28.351 -13.207 -14.987 1.00 87.44 589 ASN A C 1
ATOM 4877 O O . ASN A 1 589 ? 28.781 -12.784 -16.056 1.00 87.44 589 ASN A O 1
ATOM 4881 N N . VAL A 1 590 ? 28.624 -12.608 -13.822 1.00 87.81 590 VAL A N 1
ATOM 4882 C CA . VAL A 1 590 ? 29.548 -11.464 -13.689 1.00 87.81 590 VAL A CA 1
ATOM 4883 C C . VAL A 1 590 ? 30.961 -11.857 -14.132 1.00 87.81 590 VAL A C 1
ATOM 4885 O O . VAL A 1 590 ? 31.575 -11.141 -14.916 1.00 87.81 590 VAL A O 1
ATOM 4888 N N . ILE A 1 591 ? 31.460 -13.032 -13.727 1.00 89.00 591 ILE A N 1
ATOM 4889 C CA . ILE A 1 591 ? 32.773 -13.533 -14.176 1.00 89.00 591 ILE A CA 1
ATOM 4890 C C . ILE A 1 591 ? 32.831 -13.667 -15.709 1.00 89.00 591 ILE A C 1
ATOM 4892 O O . ILE A 1 591 ? 33.802 -13.216 -16.316 1.00 89.00 591 ILE A O 1
ATOM 4896 N N . LYS A 1 592 ? 31.789 -14.219 -16.351 1.00 87.75 592 LYS A N 1
ATOM 4897 C CA . LYS A 1 592 ? 31.703 -14.296 -17.825 1.00 87.75 592 LYS A CA 1
ATOM 4898 C C . LYS A 1 592 ? 31.623 -12.920 -18.489 1.00 87.75 592 LYS A C 1
ATOM 4900 O O . LYS A 1 592 ? 32.199 -12.737 -19.554 1.00 87.75 592 LYS A O 1
ATOM 4905 N N . MET A 1 593 ? 30.900 -11.971 -17.890 1.00 81.62 593 MET A N 1
ATOM 4906 C CA . MET A 1 593 ? 30.771 -10.611 -18.420 1.00 81.62 593 MET A CA 1
ATOM 4907 C C . MET A 1 593 ? 32.136 -9.919 -18.447 1.00 81.62 593 MET A C 1
ATOM 4909 O O . MET A 1 593 ? 32.564 -9.467 -19.503 1.00 81.62 593 MET A O 1
ATOM 4913 N N . ASN A 1 594 ? 32.872 -9.968 -17.333 1.00 83.94 594 ASN A N 1
ATOM 4914 C CA . ASN A 1 594 ? 34.221 -9.410 -17.232 1.00 83.94 594 ASN A CA 1
ATOM 4915 C C . ASN A 1 594 ? 35.199 -10.080 -18.223 1.00 83.94 594 ASN A C 1
ATOM 4917 O O . ASN A 1 594 ? 36.059 -9.414 -18.791 1.00 83.94 594 ASN A O 1
ATOM 4921 N N . GLN A 1 595 ? 35.063 -11.392 -18.465 1.00 86.12 595 GLN A N 1
ATOM 4922 C CA . GLN A 1 595 ? 35.854 -12.111 -19.477 1.00 86.12 595 GLN A CA 1
ATOM 4923 C C . GLN A 1 595 ? 35.541 -11.635 -20.906 1.00 86.12 595 GLN A C 1
ATOM 4925 O O . GLN A 1 595 ? 36.461 -11.424 -21.692 1.00 86.12 595 GLN A O 1
ATOM 4930 N N . LEU A 1 596 ? 34.262 -11.421 -21.235 1.00 85.31 596 LEU A N 1
ATOM 4931 C CA . LEU A 1 596 ? 33.839 -10.887 -22.534 1.00 85.31 596 LEU A CA 1
ATOM 4932 C C . LEU A 1 596 ? 34.276 -9.428 -22.737 1.00 85.31 596 LEU A C 1
ATOM 4934 O O . LEU A 1 596 ? 34.647 -9.061 -23.849 1.00 85.31 596 LEU A O 1
ATOM 4938 N N . GLU A 1 597 ? 34.277 -8.611 -21.682 1.00 82.56 597 GLU A N 1
ATOM 4939 C CA . GLU A 1 597 ? 34.838 -7.254 -21.709 1.00 82.56 597 GLU A CA 1
ATOM 4940 C C . GLU A 1 597 ? 36.352 -7.283 -21.979 1.00 82.56 597 GLU A C 1
ATOM 4942 O O . GLU A 1 597 ? 36.826 -6.579 -22.871 1.00 82.56 597 GLU A O 1
ATOM 4947 N N . GLU A 1 598 ? 37.106 -8.160 -21.305 1.00 86.50 598 GLU A N 1
ATOM 4948 C CA . GLU A 1 598 ? 38.552 -8.314 -21.524 1.00 86.50 598 GLU A CA 1
ATOM 4949 C C . GLU A 1 598 ? 38.880 -8.835 -22.942 1.00 86.50 598 GLU A C 1
ATOM 4951 O O . GLU A 1 598 ? 39.867 -8.419 -23.552 1.00 86.50 598 GLU A O 1
ATOM 4956 N N . GLU A 1 599 ? 38.057 -9.729 -23.505 1.00 85.81 599 GLU A N 1
ATOM 4957 C CA . GLU A 1 599 ? 38.177 -10.181 -24.900 1.00 85.81 599 GLU A CA 1
ATOM 4958 C C . GLU A 1 599 ? 37.836 -9.074 -25.911 1.00 85.81 599 GLU A C 1
ATOM 4960 O O . GLU A 1 599 ? 38.554 -8.906 -26.904 1.00 85.81 599 GLU A O 1
ATOM 4965 N N . LEU A 1 600 ? 36.783 -8.287 -25.658 1.00 80.94 600 LEU A N 1
ATOM 4966 C CA . LEU A 1 600 ? 36.405 -7.144 -26.493 1.00 80.94 600 LEU A CA 1
ATOM 4967 C C . LEU A 1 600 ? 37.478 -6.052 -26.485 1.00 80.94 600 LEU A C 1
ATOM 4969 O O . LEU A 1 600 ? 37.818 -5.541 -27.553 1.00 80.94 600 LEU A O 1
ATOM 4973 N N . GLU A 1 601 ? 38.054 -5.724 -25.326 1.00 83.81 601 GLU A N 1
ATOM 4974 C CA . GLU A 1 601 ? 39.114 -4.719 -25.231 1.00 83.81 601 GLU A CA 1
ATOM 4975 C C . GLU A 1 601 ? 40.397 -5.189 -25.931 1.00 83.81 601 GLU A C 1
ATOM 4977 O O . GLU A 1 601 ? 40.951 -4.449 -26.748 1.00 83.81 601 GLU A O 1
ATOM 4982 N N . LYS A 1 602 ? 40.821 -6.449 -25.736 1.00 85.62 602 LYS A N 1
ATOM 4983 C CA . LYS A 1 602 ? 41.939 -7.045 -26.500 1.00 85.62 602 LYS A CA 1
ATOM 4984 C C . LYS A 1 602 ? 41.700 -6.975 -28.007 1.00 85.62 602 LYS A C 1
ATOM 4986 O O . LYS A 1 602 ? 42.606 -6.599 -28.756 1.00 85.62 602 LYS A O 1
ATOM 4991 N N . LYS A 1 603 ? 40.484 -7.303 -28.460 1.00 84.88 603 LYS A N 1
ATOM 4992 C CA . LYS A 1 603 ? 40.116 -7.230 -29.878 1.00 84.88 603 LYS A CA 1
ATOM 4993 C C . LYS A 1 603 ? 40.192 -5.791 -30.393 1.00 84.88 603 LYS A C 1
ATOM 4995 O O . LYS A 1 603 ? 40.871 -5.557 -31.391 1.00 84.88 603 LYS A O 1
ATOM 5000 N N . PHE A 1 604 ? 39.585 -4.833 -29.693 1.00 82.75 604 PHE A N 1
ATOM 5001 C CA . PHE A 1 604 ? 39.587 -3.418 -30.071 1.00 82.75 604 PHE A CA 1
ATOM 5002 C C . PHE A 1 604 ? 41.005 -2.825 -30.111 1.00 82.75 604 PHE A C 1
ATOM 5004 O O . PHE A 1 604 ? 41.352 -2.111 -31.053 1.00 82.75 604 PHE A O 1
ATOM 5011 N N . VAL A 1 605 ? 41.863 -3.177 -29.146 1.00 82.31 605 VAL A N 1
ATOM 5012 C CA . VAL A 1 605 ? 43.287 -2.808 -29.153 1.00 82.31 605 VAL A CA 1
ATOM 5013 C C . VAL A 1 605 ? 44.001 -3.393 -30.373 1.00 82.31 605 VAL A C 1
ATOM 5015 O O . VAL A 1 605 ? 44.736 -2.662 -31.034 1.00 82.31 605 VAL A O 1
ATOM 5018 N N . SER A 1 606 ? 43.765 -4.665 -30.719 1.00 81.19 606 SER A N 1
ATOM 5019 C CA . SER A 1 606 ? 44.387 -5.297 -31.895 1.00 81.19 606 SER A CA 1
ATOM 5020 C C . SER A 1 606 ? 43.930 -4.679 -33.225 1.00 81.19 606 SER A C 1
ATOM 5022 O O . SER A 1 606 ? 44.755 -4.406 -34.093 1.00 81.19 606 SER A O 1
ATOM 5024 N N . GLU A 1 607 ? 42.638 -4.371 -33.362 1.00 84.44 607 GLU A N 1
ATOM 5025 C CA . GLU A 1 607 ? 42.047 -3.765 -34.560 1.00 84.44 607 GLU A CA 1
ATOM 5026 C C . GLU A 1 607 ? 42.524 -2.316 -34.748 1.00 84.44 607 GLU A C 1
ATOM 5028 O O . GLU A 1 607 ? 42.899 -1.915 -35.852 1.00 84.44 607 GLU A O 1
ATOM 5033 N N . LYS A 1 608 ? 42.638 -1.557 -33.649 1.00 84.00 608 LYS A N 1
ATOM 5034 C CA . LYS A 1 608 ? 43.278 -0.235 -33.625 1.00 84.00 608 LYS A CA 1
ATOM 5035 C C . LYS A 1 608 ? 44.755 -0.295 -34.035 1.00 84.00 608 LYS A C 1
ATOM 5037 O O . LYS A 1 608 ? 45.207 0.592 -34.755 1.00 84.00 608 LYS A O 1
ATOM 5042 N N . LEU A 1 609 ? 45.497 -1.314 -33.595 1.00 83.56 609 LEU A N 1
ATOM 5043 C CA . LEU A 1 609 ? 46.909 -1.509 -33.950 1.00 83.56 609 LEU A CA 1
ATOM 5044 C C . LEU A 1 609 ? 47.079 -1.784 -35.449 1.00 83.56 609 LEU A C 1
ATOM 5046 O O . LEU A 1 609 ? 47.895 -1.129 -36.094 1.00 83.56 609 LEU A O 1
ATOM 5050 N N . ILE A 1 610 ? 46.249 -2.673 -36.008 1.00 84.50 610 ILE A N 1
ATOM 5051 C CA . ILE A 1 610 ? 46.206 -2.965 -37.448 1.00 84.50 610 ILE A CA 1
ATOM 5052 C C . ILE A 1 610 ? 45.886 -1.690 -38.236 1.00 84.50 610 ILE A C 1
ATOM 5054 O O . ILE A 1 610 ? 46.626 -1.339 -39.150 1.00 84.50 610 ILE A O 1
ATOM 5058 N N . LEU A 1 611 ? 44.840 -0.946 -37.856 1.00 80.88 611 LEU A N 1
ATOM 5059 C CA . LEU A 1 611 ? 44.492 0.325 -38.502 1.00 80.88 611 LEU A CA 1
ATOM 5060 C C . LEU A 1 611 ? 45.636 1.348 -38.431 1.00 80.88 611 LEU A C 1
ATOM 5062 O O . LEU A 1 611 ? 45.902 2.033 -39.415 1.00 80.88 611 LEU A O 1
ATOM 5066 N N . GLN A 1 612 ? 46.331 1.451 -37.295 1.00 80.44 612 GLN A N 1
ATOM 5067 C CA . GLN A 1 612 ? 47.457 2.371 -37.122 1.00 80.44 612 GLN A CA 1
ATOM 5068 C C . GLN A 1 612 ? 48.663 1.992 -37.998 1.00 80.44 612 GLN A C 1
ATOM 5070 O O . GLN A 1 612 ? 49.295 2.880 -38.573 1.00 80.44 612 GLN A O 1
ATOM 5075 N N . GLU A 1 613 ? 48.968 0.700 -38.145 1.00 85.38 613 GLU A N 1
ATOM 5076 C CA . GLU A 1 613 ? 49.995 0.214 -39.074 1.00 85.38 613 GLU A CA 1
ATOM 5077 C C . GLU A 1 613 ? 49.597 0.472 -40.537 1.00 85.38 613 GLU A C 1
ATOM 5079 O O . GLU A 1 613 ? 50.397 0.982 -41.324 1.00 85.38 613 GLU A O 1
ATOM 5084 N N . ASP A 1 614 ? 48.339 0.211 -40.885 1.00 84.38 614 ASP A N 1
ATOM 5085 C CA . ASP A 1 614 ? 47.793 0.385 -42.230 1.00 84.38 614 ASP A CA 1
ATOM 5086 C C . ASP A 1 614 ? 47.763 1.870 -42.655 1.00 84.38 614 ASP A C 1
ATOM 5088 O O . ASP A 1 614 ? 48.130 2.215 -43.783 1.00 84.38 614 ASP A O 1
ATOM 5092 N N . PHE A 1 615 ? 47.429 2.785 -41.734 1.00 82.88 615 PHE A N 1
ATOM 5093 C CA . PHE A 1 615 ? 47.596 4.230 -41.932 1.00 82.88 615 PHE A CA 1
ATOM 5094 C C . PHE A 1 615 ? 49.070 4.643 -42.003 1.00 82.88 615 PHE A C 1
ATOM 5096 O O . PHE A 1 615 ? 49.426 5.424 -42.883 1.00 82.88 615 PHE A O 1
ATOM 5103 N N . GLY A 1 616 ? 49.944 4.106 -41.146 1.00 83.00 616 GLY A N 1
ATOM 5104 C CA . GLY A 1 616 ? 51.382 4.390 -41.184 1.00 83.00 616 GLY A CA 1
ATOM 5105 C C . GLY A 1 616 ? 52.038 3.978 -42.507 1.00 83.00 616 GLY A C 1
ATOM 5106 O O . GLY A 1 616 ? 52.881 4.699 -43.037 1.00 83.00 616 GLY A O 1
ATOM 5107 N N . ASN A 1 617 ? 51.614 2.858 -43.091 1.00 86.31 617 ASN A N 1
ATOM 5108 C CA . ASN A 1 617 ? 52.089 2.400 -44.395 1.00 86.31 617 ASN A CA 1
ATOM 5109 C C . ASN A 1 617 ? 51.532 3.253 -45.550 1.00 86.31 617 ASN A C 1
ATOM 5111 O O . ASN A 1 617 ? 52.267 3.558 -46.490 1.00 86.31 617 ASN A O 1
ATOM 5115 N N . LYS A 1 618 ? 50.282 3.730 -45.455 1.00 86.88 618 LYS A N 1
ATOM 5116 C CA . LYS A 1 618 ? 49.718 4.713 -46.401 1.00 86.88 618 LYS A CA 1
ATOM 5117 C C . LYS A 1 618 ? 50.444 6.060 -46.336 1.00 86.88 618 LYS A C 1
ATOM 5119 O O . LYS A 1 618 ? 50.731 6.624 -47.387 1.00 86.88 618 LYS A O 1
ATOM 5124 N N . VAL A 1 619 ? 50.791 6.542 -45.139 1.00 84.12 619 VAL A N 1
ATOM 5125 C CA . VAL A 1 619 ? 51.588 7.769 -44.949 1.00 84.12 619 VAL A CA 1
ATOM 5126 C C . VAL A 1 619 ? 52.956 7.634 -45.620 1.00 84.12 619 VAL A C 1
ATOM 5128 O O . VAL A 1 619 ? 53.245 8.439 -46.497 1.00 84.12 619 VAL A O 1
ATOM 5131 N N . LYS A 1 620 ? 53.724 6.570 -45.342 1.00 85.44 620 LYS A N 1
ATOM 5132 C CA . LYS A 1 620 ? 55.023 6.314 -46.006 1.00 85.44 620 LYS A CA 1
ATOM 5133 C C . LYS A 1 620 ? 54.927 6.272 -47.533 1.00 85.44 620 LYS A C 1
ATOM 5135 O O . LYS A 1 620 ? 55.805 6.770 -48.232 1.00 85.44 620 LYS A O 1
ATOM 5140 N N . ASN A 1 621 ? 53.854 5.684 -48.065 1.00 86.50 621 ASN A N 1
ATOM 5141 C CA . ASN A 1 621 ? 53.609 5.656 -49.505 1.00 86.50 621 ASN A CA 1
ATOM 5142 C C . ASN A 1 621 ? 53.347 7.067 -50.067 1.00 86.50 621 ASN A C 1
ATOM 5144 O O . ASN A 1 621 ? 53.866 7.406 -51.126 1.00 86.50 621 ASN A O 1
ATOM 5148 N N . TYR A 1 622 ? 52.589 7.913 -49.361 1.00 83.88 622 TYR A N 1
ATOM 5149 C CA . TYR A 1 622 ? 52.406 9.313 -49.757 1.00 83.88 622 TYR A CA 1
ATOM 5150 C C . TYR A 1 622 ? 53.681 10.152 -49.594 1.00 83.88 622 TYR A C 1
ATOM 5152 O O . TYR A 1 622 ? 53.955 10.975 -50.461 1.00 83.88 622 TYR A O 1
ATOM 5160 N N . GLU A 1 623 ? 54.483 9.924 -48.551 1.00 86.62 623 GLU A N 1
ATOM 5161 C CA . GLU A 1 623 ? 55.797 10.556 -48.362 1.00 86.62 623 GLU A CA 1
ATOM 5162 C C . GLU A 1 623 ? 56.730 10.238 -49.542 1.00 86.62 623 GLU A C 1
ATOM 5164 O O . GLU A 1 623 ? 57.283 11.154 -50.146 1.00 86.62 623 GLU A O 1
ATOM 5169 N N . SER A 1 624 ? 56.811 8.968 -49.953 1.00 85.31 624 SER A N 1
ATOM 5170 C CA . SER A 1 624 ? 57.601 8.541 -51.117 1.00 85.31 624 SER A CA 1
ATOM 5171 C C . SER A 1 624 ? 57.093 9.132 -52.443 1.00 85.31 624 SER A C 1
ATOM 5173 O O . SER A 1 624 ? 57.899 9.548 -53.272 1.00 85.31 624 SER A O 1
ATOM 5175 N N . ILE A 1 625 ? 55.771 9.251 -52.634 1.00 87.19 625 ILE A N 1
ATOM 5176 C CA . ILE A 1 625 ? 55.187 9.928 -53.809 1.00 87.19 625 ILE A CA 1
ATOM 5177 C C . ILE A 1 625 ? 55.506 11.433 -53.801 1.00 87.19 625 ILE A C 1
ATOM 5179 O O . ILE A 1 625 ? 55.772 12.012 -54.853 1.00 87.19 625 ILE A O 1
ATOM 5183 N N . ILE A 1 626 ? 55.499 12.083 -52.634 1.00 82.62 626 ILE A N 1
ATOM 5184 C CA . ILE A 1 626 ? 55.883 13.496 -52.492 1.00 82.62 626 ILE A CA 1
ATOM 5185 C C . ILE A 1 626 ? 57.377 13.682 -52.799 1.00 82.62 626 ILE A C 1
ATOM 5187 O O . ILE A 1 626 ? 57.740 14.649 -53.466 1.00 82.62 626 ILE A O 1
ATOM 5191 N N . GLU A 1 627 ? 58.234 12.754 -52.374 1.00 87.56 627 GLU A N 1
ATOM 5192 C CA . GLU A 1 627 ? 59.666 12.756 -52.691 1.00 87.56 627 GLU A CA 1
ATOM 5193 C C . GLU A 1 627 ? 59.920 12.582 -54.201 1.00 87.56 627 GLU A C 1
ATOM 5195 O O . GLU A 1 627 ? 60.644 13.388 -54.788 1.00 87.56 627 GLU A O 1
ATOM 5200 N N . GLU A 1 628 ? 59.245 11.635 -54.870 1.00 87.06 628 GLU A N 1
ATOM 5201 C CA . GLU A 1 628 ? 59.307 11.474 -56.335 1.00 87.06 628 GLU A CA 1
ATOM 5202 C C . GLU A 1 628 ? 58.831 12.742 -57.072 1.00 87.06 628 GLU A C 1
ATOM 5204 O O . GLU A 1 628 ? 59.473 13.200 -58.021 1.00 87.06 628 GLU A O 1
ATOM 5209 N N . LEU A 1 629 ? 57.728 13.352 -56.621 1.00 84.56 629 LEU A N 1
ATOM 5210 C CA . LEU A 1 629 ? 57.203 14.591 -57.202 1.00 84.56 629 LEU A CA 1
ATOM 5211 C C . LEU A 1 629 ? 58.140 15.789 -56.989 1.00 84.56 629 LEU A C 1
ATOM 5213 O O . LEU A 1 629 ? 58.235 16.635 -57.879 1.00 84.56 629 LEU A O 1
ATOM 5217 N N . ASN A 1 630 ? 58.844 15.861 -55.856 1.00 83.50 630 ASN A N 1
ATOM 5218 C CA . ASN A 1 630 ? 59.837 16.903 -55.588 1.00 83.50 630 ASN A CA 1
ATOM 5219 C C . ASN A 1 630 ? 61.084 16.730 -56.464 1.00 83.50 630 ASN A C 1
ATOM 5221 O O . ASN A 1 630 ? 61.474 17.684 -57.132 1.00 83.50 630 ASN A O 1
ATOM 5225 N N . LEU A 1 631 ? 61.646 15.520 -56.557 1.00 87.31 631 LEU A N 1
ATOM 5226 C CA . LEU A 1 631 ? 62.768 15.224 -57.461 1.00 87.31 631 LEU A CA 1
ATOM 5227 C C . LEU A 1 631 ? 62.412 15.567 -58.915 1.00 87.31 631 LEU A C 1
ATOM 5229 O O . LEU A 1 631 ? 63.144 16.274 -59.603 1.00 87.31 631 LEU A O 1
ATOM 5233 N N . ARG A 1 632 ? 61.219 15.162 -59.362 1.00 85.94 632 ARG A N 1
ATOM 5234 C CA . ARG A 1 632 ? 60.729 15.469 -60.709 1.00 85.94 632 ARG A CA 1
ATOM 5235 C C . ARG A 1 632 ? 60.460 16.963 -60.932 1.00 85.94 632 ARG A C 1
ATOM 5237 O O . ARG A 1 632 ? 60.577 17.445 -62.059 1.00 85.94 632 ARG A O 1
ATOM 5244 N N . LYS A 1 633 ? 60.098 17.711 -59.886 1.00 84.00 633 LYS A N 1
ATOM 5245 C CA . LYS A 1 633 ? 60.000 19.179 -59.927 1.00 84.00 633 LYS A CA 1
ATOM 5246 C C . LYS A 1 633 ? 61.385 19.809 -60.089 1.00 84.00 633 LYS A C 1
ATOM 5248 O O . LYS A 1 633 ? 61.520 20.716 -60.904 1.00 84.00 633 LYS A O 1
ATOM 5253 N N . GLU A 1 634 ? 62.389 19.330 -59.357 1.00 83.56 634 GLU A N 1
ATOM 5254 C CA . GLU A 1 634 ? 63.777 19.795 -59.475 1.00 83.56 634 GLU A CA 1
ATOM 5255 C C . GLU A 1 634 ? 64.345 19.515 -60.876 1.00 83.56 634 GLU A C 1
ATOM 5257 O O . GLU A 1 634 ? 64.909 20.425 -61.482 1.00 83.56 634 GLU A O 1
ATOM 5262 N N . ASP A 1 635 ? 64.089 18.334 -61.451 1.00 84.00 635 ASP A N 1
ATOM 5263 C CA . ASP A 1 635 ? 64.418 18.015 -62.850 1.00 84.00 635 ASP A CA 1
ATOM 5264 C C . ASP A 1 635 ? 63.770 19.004 -63.838 1.00 84.00 635 ASP A C 1
ATOM 5266 O O . ASP A 1 635 ? 64.441 19.525 -64.734 1.00 84.00 635 ASP A O 1
ATOM 5270 N N . TYR A 1 636 ? 62.476 19.315 -63.677 1.00 81.94 636 TYR A N 1
ATOM 5271 C CA . TYR A 1 636 ? 61.796 20.296 -64.533 1.00 81.94 636 TYR A CA 1
ATOM 5272 C C . TYR A 1 636 ? 62.316 21.730 -64.327 1.00 81.94 636 TYR A C 1
ATOM 5274 O O . TYR A 1 636 ? 62.434 22.473 -65.303 1.00 81.94 636 TYR A O 1
ATOM 5282 N N . GLU A 1 637 ? 62.655 22.144 -63.102 1.00 82.25 637 GLU A N 1
ATOM 5283 C CA . GLU A 1 637 ? 63.244 23.464 -62.829 1.00 82.25 637 GLU A CA 1
ATOM 5284 C C . GLU A 1 637 ? 64.677 23.570 -63.384 1.00 82.25 637 GLU A C 1
ATOM 5286 O O . GLU A 1 637 ? 65.043 24.607 -63.951 1.00 82.25 637 GLU A O 1
ATOM 5291 N N . ALA A 1 638 ? 65.460 22.489 -63.325 1.00 79.94 638 ALA A N 1
ATOM 5292 C CA . ALA A 1 638 ? 66.773 22.383 -63.956 1.00 79.94 638 ALA A CA 1
ATOM 5293 C C . ALA A 1 638 ? 66.673 22.415 -65.491 1.00 79.94 638 ALA A C 1
ATOM 5295 O O . ALA A 1 638 ? 67.403 23.177 -66.132 1.00 79.94 638 ALA A O 1
ATOM 5296 N N . GLN A 1 639 ? 65.731 21.671 -66.085 1.00 83.38 639 GLN A N 1
ATOM 5297 C CA . GLN A 1 639 ? 65.471 21.700 -67.526 1.00 83.38 639 GLN A CA 1
ATOM 5298 C C . GLN A 1 639 ? 65.050 23.103 -67.984 1.00 83.38 639 GLN A C 1
ATOM 5300 O O . GLN A 1 639 ? 65.680 23.665 -68.877 1.00 83.38 639 GLN A O 1
ATOM 5305 N N . MET A 1 640 ? 64.053 23.713 -67.335 1.00 78.44 640 MET A N 1
ATOM 5306 C CA . MET A 1 640 ? 63.599 25.075 -67.647 1.00 78.44 640 MET A CA 1
ATOM 5307 C C . MET A 1 640 ? 64.721 26.111 -67.501 1.00 78.44 640 MET A C 1
ATOM 5309 O O . MET A 1 640 ? 64.789 27.066 -68.276 1.00 78.44 640 MET A O 1
ATOM 5313 N N . THR A 1 641 ? 65.627 25.925 -66.537 1.00 78.81 641 THR A N 1
ATOM 5314 C CA . THR A 1 641 ? 66.807 26.784 -66.361 1.00 78.81 641 THR A CA 1
ATOM 5315 C C . THR A 1 641 ? 67.823 26.590 -67.488 1.00 78.81 641 THR A C 1
ATOM 5317 O O . THR A 1 641 ? 68.340 27.576 -68.013 1.00 78.81 641 THR A O 1
ATOM 5320 N N . ASN A 1 642 ? 68.079 25.349 -67.911 1.00 82.81 642 ASN A N 1
ATOM 5321 C CA . ASN A 1 642 ? 68.940 25.042 -69.053 1.00 82.81 642 ASN A CA 1
ATOM 5322 C C . ASN A 1 642 ? 68.367 25.618 -70.359 1.00 82.81 642 ASN A C 1
ATOM 5324 O O . ASN A 1 642 ? 69.051 26.370 -71.051 1.00 82.81 642 ASN A O 1
ATOM 5328 N N . ASP A 1 643 ? 67.095 25.358 -70.659 1.00 80.12 643 ASP A N 1
ATOM 5329 C CA . ASP A 1 643 ? 66.419 25.839 -71.869 1.00 80.12 643 ASP A CA 1
ATOM 5330 C C . ASP A 1 643 ? 66.369 27.377 -71.911 1.00 80.12 643 ASP A C 1
ATOM 5332 O O . ASP A 1 643 ? 66.672 27.986 -72.942 1.00 80.12 643 ASP A O 1
ATOM 5336 N N . LYS A 1 644 ? 66.120 28.030 -70.765 1.00 80.88 644 LYS A N 1
ATOM 5337 C CA . LYS A 1 644 ? 66.251 29.488 -70.609 1.00 80.88 644 LYS A CA 1
ATOM 5338 C C . LYS A 1 644 ? 67.677 29.973 -70.879 1.00 80.88 644 LYS A C 1
ATOM 5340 O O . LYS A 1 644 ? 67.845 30.957 -71.593 1.00 80.88 644 LYS A O 1
ATOM 5345 N N . ASN A 1 645 ? 68.699 29.316 -70.331 1.00 78.75 645 ASN A N 1
ATOM 5346 C CA . ASN A 1 645 ? 70.099 29.705 -70.532 1.00 78.75 645 ASN A CA 1
ATOM 5347 C C . ASN A 1 645 ? 70.541 29.525 -71.993 1.00 78.75 645 ASN A C 1
ATOM 5349 O O . ASN A 1 645 ? 71.261 30.374 -72.524 1.00 78.75 645 ASN A O 1
ATOM 5353 N N . ASN A 1 646 ? 70.063 28.478 -72.668 1.00 80.88 646 ASN A N 1
ATOM 5354 C CA . ASN A 1 646 ? 70.301 28.236 -74.091 1.00 80.88 646 ASN A CA 1
ATOM 5355 C C . ASN A 1 646 ? 69.620 29.305 -74.962 1.00 80.88 646 ASN A C 1
ATOM 5357 O O . ASN A 1 646 ? 70.265 29.890 -75.835 1.00 80.88 646 ASN A O 1
ATOM 5361 N N . LEU A 1 647 ? 68.358 29.646 -74.672 1.00 81.88 647 LEU A N 1
ATOM 5362 C CA . LEU A 1 647 ? 67.634 30.724 -75.352 1.00 81.88 647 LEU A CA 1
ATOM 5363 C C . LEU A 1 647 ? 68.299 32.094 -75.134 1.00 81.88 647 LEU A C 1
ATOM 5365 O O . LEU A 1 647 ? 68.532 32.821 -76.097 1.00 81.88 647 LEU A O 1
ATOM 5369 N N . VAL A 1 648 ? 68.670 32.430 -73.893 1.00 77.25 648 VAL A N 1
ATOM 5370 C CA . VAL A 1 648 ? 69.395 33.671 -73.562 1.00 77.25 648 VAL A CA 1
ATOM 5371 C C . VAL A 1 648 ? 70.751 33.724 -74.268 1.00 77.25 648 VAL A C 1
ATOM 5373 O O . VAL A 1 648 ? 71.124 34.779 -74.775 1.00 77.25 648 VAL A O 1
ATOM 5376 N N . SER A 1 649 ? 71.472 32.605 -74.365 1.00 76.56 649 SER A N 1
ATOM 5377 C CA . SER A 1 649 ? 72.741 32.534 -75.102 1.00 76.56 649 SER A CA 1
ATOM 5378 C C . SER A 1 649 ? 72.542 32.749 -76.606 1.00 76.56 649 SER A C 1
ATOM 5380 O O . SER A 1 649 ? 73.308 33.486 -77.226 1.00 76.56 649 SER A O 1
ATOM 5382 N N . SER A 1 650 ? 71.482 32.178 -77.189 1.00 80.00 650 SER A N 1
ATOM 5383 C CA . SER A 1 650 ? 71.117 32.393 -78.594 1.00 80.00 650 SER A CA 1
ATOM 5384 C C . SER A 1 650 ? 70.764 33.858 -78.874 1.00 80.00 650 SER A C 1
ATOM 5386 O O . SER A 1 650 ? 71.344 34.465 -79.771 1.00 80.00 650 SER A O 1
ATOM 5388 N N . LEU A 1 651 ? 69.881 34.454 -78.066 1.00 79.94 651 LEU A N 1
ATOM 5389 C CA . LEU A 1 651 ? 69.475 35.860 -78.194 1.00 79.94 651 LEU A CA 1
ATOM 5390 C C . LEU A 1 651 ? 70.652 36.820 -77.972 1.00 79.94 651 LEU A C 1
ATOM 5392 O O . LEU A 1 651 ? 70.785 37.809 -78.687 1.00 79.94 651 LEU A O 1
ATOM 5396 N N . ARG A 1 652 ? 71.553 36.519 -77.028 1.00 77.94 652 ARG A N 1
ATOM 5397 C CA . ARG A 1 652 ? 72.766 37.317 -76.791 1.00 77.94 652 ARG A CA 1
ATOM 5398 C C . ARG A 1 652 ? 73.734 37.254 -77.972 1.00 77.94 652 ARG A C 1
ATOM 5400 O O . ARG A 1 652 ? 74.337 38.273 -78.305 1.00 77.94 652 ARG A O 1
ATOM 5407 N N . ASN A 1 653 ? 73.864 36.096 -78.619 1.00 78.56 653 ASN A N 1
ATOM 5408 C CA . ASN A 1 653 ? 74.651 35.950 -79.844 1.00 78.56 653 ASN A CA 1
ATOM 5409 C C . ASN A 1 653 ? 74.013 36.699 -81.024 1.00 78.56 653 ASN A C 1
ATOM 5411 O O . ASN A 1 653 ? 74.733 37.358 -81.771 1.00 78.56 653 ASN A O 1
ATOM 5415 N N . GLU A 1 654 ? 72.686 36.648 -81.177 1.00 81.44 654 GLU A N 1
ATOM 5416 C CA . GLU A 1 654 ? 71.965 37.398 -82.213 1.00 81.44 654 GLU A CA 1
ATOM 5417 C C . GLU A 1 654 ? 72.097 38.912 -82.005 1.00 81.44 654 GLU A C 1
ATOM 5419 O O . GLU A 1 654 ? 72.512 39.616 -82.926 1.00 81.44 654 GLU A O 1
ATOM 5424 N N . ASN A 1 655 ? 71.858 39.415 -80.789 1.00 76.06 655 ASN A N 1
ATOM 5425 C CA . ASN A 1 655 ? 72.007 40.840 -80.487 1.00 76.06 655 ASN A CA 1
ATOM 5426 C C . ASN A 1 655 ? 73.468 41.294 -80.688 1.00 76.06 655 ASN A C 1
ATOM 5428 O O . ASN A 1 655 ? 73.711 42.294 -81.349 1.00 76.06 655 ASN A O 1
ATOM 5432 N N . SER A 1 656 ? 74.461 40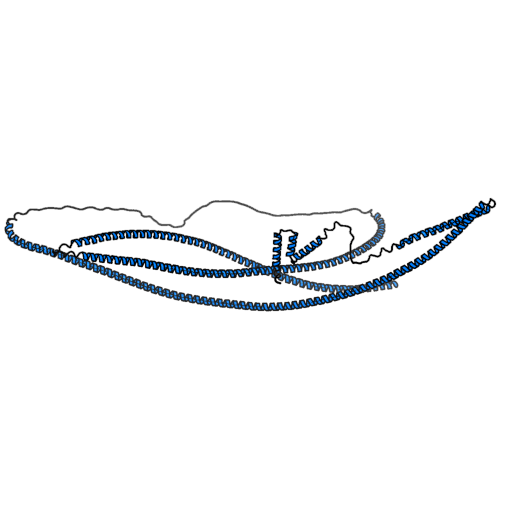.478 -80.303 1.00 77.38 656 SER A N 1
ATOM 5433 C CA . SER A 1 656 ? 75.885 40.756 -80.591 1.00 77.38 656 SER A CA 1
ATOM 5434 C C . SER A 1 656 ? 76.220 40.824 -82.093 1.00 77.38 656 SER A C 1
ATOM 5436 O O . SER A 1 656 ? 77.166 41.511 -82.479 1.00 77.38 656 SER A O 1
ATOM 5438 N N . GLN A 1 657 ? 75.479 40.119 -82.957 1.00 79.25 657 GLN A N 1
ATOM 5439 C CA . GLN A 1 657 ? 75.603 40.251 -84.416 1.00 79.25 657 GLN A CA 1
ATOM 5440 C C . GLN A 1 657 ? 74.860 41.479 -84.957 1.00 79.25 657 GLN A C 1
ATOM 5442 O O . GLN A 1 657 ? 75.274 42.033 -85.976 1.00 79.25 657 GLN A O 1
ATOM 5447 N N . LEU A 1 658 ? 73.768 41.895 -84.311 1.00 80.69 658 LEU A N 1
ATOM 5448 C CA . LEU A 1 658 ? 73.026 43.105 -84.659 1.00 80.69 658 LEU A CA 1
ATOM 5449 C C . LEU A 1 658 ? 73.789 44.371 -84.254 1.00 80.69 658 LEU A C 1
ATOM 5451 O O . LEU A 1 658 ? 73.865 45.279 -85.074 1.00 80.69 658 LEU A O 1
ATOM 5455 N N . SER A 1 659 ? 74.424 44.405 -83.074 1.00 76.94 659 SER A N 1
ATOM 5456 C CA . SER A 1 659 ? 75.291 45.517 -82.652 1.00 76.94 659 SER A CA 1
ATOM 5457 C C . SER A 1 659 ? 76.417 45.747 -83.657 1.00 76.94 659 SER A C 1
ATOM 5459 O O . SER A 1 659 ? 76.522 46.840 -84.188 1.00 76.94 659 SER A O 1
ATOM 5461 N N . ARG A 1 660 ? 77.162 44.699 -84.046 1.00 79.75 660 ARG A N 1
ATOM 5462 C CA . ARG A 1 660 ? 78.237 44.832 -85.050 1.00 79.75 660 ARG A CA 1
ATOM 5463 C C . ARG A 1 660 ? 77.741 45.389 -86.383 1.00 79.75 660 ARG A C 1
ATOM 5465 O O . ARG A 1 660 ? 78.371 46.272 -86.937 1.00 79.75 660 ARG A O 1
ATOM 5472 N N . LYS A 1 661 ? 76.583 44.928 -86.870 1.00 83.44 661 LYS A N 1
ATOM 5473 C CA . LYS A 1 661 ? 75.968 45.470 -88.096 1.00 83.44 661 LYS A CA 1
ATOM 5474 C C . LYS A 1 661 ? 75.530 46.928 -87.944 1.00 83.44 661 LYS A C 1
ATOM 5476 O O . LYS A 1 661 ? 75.482 47.637 -88.943 1.00 83.44 661 LYS A O 1
ATOM 5481 N N . LEU A 1 662 ? 75.173 47.357 -86.733 1.00 82.44 662 LEU A N 1
ATOM 5482 C CA . LEU A 1 662 ? 74.861 48.750 -86.426 1.00 82.44 662 LEU A CA 1
ATOM 5483 C C . LEU A 1 662 ? 76.140 49.597 -86.382 1.00 82.44 662 LEU A C 1
ATOM 5485 O O . LEU A 1 662 ? 76.146 50.670 -86.972 1.00 82.44 662 LEU A O 1
ATOM 5489 N N . ASP A 1 663 ? 77.218 49.086 -85.782 1.00 79.88 663 ASP A N 1
ATOM 5490 C CA . ASP A 1 663 ? 78.546 49.711 -85.772 1.00 79.88 663 ASP A CA 1
ATOM 5491 C C . ASP A 1 663 ? 79.092 49.868 -87.209 1.00 79.88 663 ASP A C 1
ATOM 5493 O O . ASP A 1 663 ? 79.503 50.959 -87.600 1.00 79.88 663 ASP A O 1
ATOM 5497 N N . ASP A 1 664 ? 79.009 48.810 -88.030 1.00 83.00 664 ASP A N 1
ATOM 5498 C CA . ASP A 1 664 ? 79.385 48.809 -89.454 1.00 83.00 664 ASP A CA 1
ATOM 5499 C C . ASP A 1 664 ? 78.566 49.842 -90.262 1.00 83.00 664 ASP A C 1
ATOM 5501 O O . ASP A 1 664 ? 79.103 50.553 -91.115 1.00 83.00 664 ASP A O 1
ATOM 5505 N N . LEU A 1 665 ? 77.252 49.940 -90.002 1.00 84.00 665 LEU A N 1
ATOM 5506 C CA . LEU A 1 665 ? 76.356 50.908 -90.653 1.00 84.00 665 LEU A CA 1
ATOM 5507 C C . LEU A 1 665 ? 76.619 52.349 -90.206 1.00 84.00 665 LEU A C 1
ATOM 5509 O O . LEU A 1 665 ? 76.524 53.257 -91.032 1.00 84.00 665 LEU A O 1
ATOM 5513 N N . GLN A 1 666 ? 76.933 52.559 -88.927 1.00 83.31 666 GLN A N 1
ATOM 5514 C CA . GLN A 1 666 ? 77.269 53.866 -88.374 1.00 83.31 666 GLN A CA 1
ATOM 5515 C C . GLN A 1 666 ? 78.601 54.357 -88.950 1.00 83.31 666 GLN A C 1
ATOM 5517 O O . GLN A 1 666 ? 78.656 55.465 -89.473 1.00 83.31 666 GLN A O 1
ATOM 5522 N N . PHE A 1 667 ? 79.629 53.501 -88.980 1.00 84.62 667 PHE A N 1
ATOM 5523 C CA . PHE A 1 667 ? 80.917 53.810 -89.604 1.00 84.62 667 PHE A CA 1
ATOM 5524 C C . PHE A 1 667 ? 80.765 54.191 -91.087 1.00 84.62 667 PHE A C 1
ATOM 5526 O O . PHE A 1 667 ? 81.295 55.211 -91.521 1.00 84.62 667 PHE A O 1
ATOM 5533 N N . ALA A 1 668 ? 79.989 53.419 -91.858 1.00 83.25 668 ALA A N 1
ATOM 5534 C CA . ALA A 1 668 ? 79.730 53.722 -93.267 1.00 83.25 668 ALA A CA 1
ATOM 5535 C C . ALA A 1 668 ? 78.919 55.018 -93.471 1.00 83.25 668 ALA A C 1
ATOM 5537 O O . ALA A 1 668 ? 79.094 55.705 -94.478 1.00 83.25 668 ALA A O 1
ATOM 5538 N N . TYR A 1 669 ? 78.029 55.364 -92.535 1.00 85.00 669 TYR A N 1
ATOM 5539 C CA . TYR A 1 669 ? 77.322 56.646 -92.533 1.00 85.00 669 TYR A CA 1
ATOM 5540 C C . TYR A 1 669 ? 78.274 57.814 -92.227 1.00 85.00 669 TYR A C 1
ATOM 5542 O O . TYR A 1 669 ? 78.242 58.813 -92.946 1.00 85.00 669 TYR A O 1
ATOM 5550 N N . ASP A 1 670 ? 79.148 57.676 -91.226 1.00 79.56 670 ASP A N 1
ATOM 5551 C CA . ASP A 1 670 ? 80.106 58.712 -90.827 1.00 79.56 670 ASP A CA 1
ATOM 5552 C C . ASP A 1 670 ? 81.155 58.967 -91.931 1.00 79.56 670 ASP A C 1
ATOM 5554 O O . ASP A 1 670 ? 81.409 60.119 -92.285 1.00 79.56 670 ASP A O 1
ATOM 5558 N N . GLU A 1 671 ? 81.679 57.914 -92.575 1.00 85.38 671 GLU A N 1
ATOM 5559 C CA . GLU A 1 671 ? 82.592 58.025 -93.728 1.00 85.38 671 GLU A CA 1
ATOM 5560 C C . GLU A 1 671 ? 81.941 58.769 -94.912 1.00 85.38 671 GLU A C 1
ATOM 5562 O O . GLU A 1 671 ? 82.550 59.658 -95.515 1.00 85.38 671 GLU A O 1
ATOM 5567 N N . LEU A 1 672 ? 80.673 58.469 -95.220 1.00 83.75 672 LEU A N 1
ATOM 5568 C CA . LEU A 1 672 ? 79.917 59.169 -96.265 1.00 83.75 672 LEU A CA 1
ATOM 5569 C C . LEU A 1 672 ? 79.575 60.615 -95.881 1.00 83.75 672 LEU A C 1
ATOM 5571 O O . LEU A 1 672 ? 79.525 61.482 -96.759 1.00 83.75 672 LEU A O 1
ATOM 5575 N N . LEU A 1 673 ? 79.340 60.894 -94.597 1.00 84.12 673 LEU A N 1
ATOM 5576 C CA . LEU A 1 673 ? 79.095 62.241 -94.087 1.00 84.12 673 LEU A CA 1
ATOM 5577 C C . LEU A 1 673 ? 80.350 63.114 -94.223 1.00 84.12 673 LEU A C 1
ATOM 5579 O O . LEU A 1 673 ? 80.249 64.253 -94.686 1.00 84.12 673 LEU A O 1
ATOM 5583 N N . ASP A 1 674 ? 81.529 62.569 -93.923 1.00 81.75 674 ASP A N 1
ATOM 5584 C CA . ASP A 1 674 ? 82.808 63.242 -94.155 1.00 81.75 674 ASP A CA 1
ATOM 5585 C C . ASP A 1 674 ? 83.130 63.388 -95.648 1.00 81.75 674 ASP A C 1
ATOM 5587 O O . ASP A 1 674 ? 83.572 64.458 -96.073 1.00 81.75 674 ASP A O 1
ATOM 5591 N N . GLU A 1 675 ? 82.829 62.397 -96.494 1.00 81.88 675 GLU A N 1
ATOM 5592 C CA . GLU A 1 675 ? 82.937 62.557 -97.951 1.00 81.88 675 GLU A CA 1
ATOM 5593 C C . GLU A 1 675 ? 82.020 63.687 -98.457 1.00 81.88 675 GLU A C 1
ATOM 5595 O O . GLU A 1 675 ? 82.460 64.550 -99.220 1.00 81.88 675 GLU A O 1
ATOM 5600 N N . LYS A 1 676 ? 80.769 63.757 -97.980 1.00 83.38 676 LYS A N 1
ATOM 5601 C CA . LYS A 1 676 ? 79.837 64.861 -98.267 1.00 83.38 676 LYS A CA 1
ATOM 5602 C C . LYS A 1 676 ? 80.394 66.208 -97.798 1.00 83.38 676 LYS A C 1
ATOM 5604 O O . LYS A 1 676 ? 80.281 67.190 -98.534 1.00 83.38 676 LYS A O 1
ATOM 5609 N N . ASN A 1 677 ? 80.980 66.278 -96.603 1.00 80.12 677 ASN A N 1
ATOM 5610 C CA . ASN A 1 677 ? 81.564 67.507 -96.065 1.00 80.12 677 ASN A CA 1
ATOM 5611 C C . ASN A 1 677 ? 82.767 67.973 -96.901 1.00 80.12 677 ASN A C 1
ATOM 5613 O O . ASN A 1 677 ? 82.836 69.150 -97.256 1.00 80.12 677 ASN A O 1
ATOM 5617 N N . ASN A 1 678 ? 83.645 67.054 -97.309 1.00 81.75 678 ASN A N 1
ATOM 5618 C CA . ASN A 1 678 ? 84.779 67.335 -98.194 1.00 81.75 678 ASN A CA 1
ATOM 5619 C C . ASN A 1 678 ? 84.324 67.762 -99.603 1.00 81.75 678 ASN A C 1
ATOM 5621 O O . ASN A 1 678 ? 84.789 68.774 -100.125 1.00 81.75 678 ASN A O 1
ATOM 5625 N N . LEU A 1 679 ? 83.344 67.075 -100.203 1.00 81.25 679 LEU A N 1
ATOM 5626 C CA . LEU A 1 679 ? 82.744 67.481 -101.484 1.00 81.25 679 LEU A CA 1
ATOM 5627 C C . LEU A 1 679 ? 82.111 68.879 -101.399 1.00 81.25 679 LEU A C 1
ATOM 5629 O O . LEU A 1 679 ? 82.238 69.673 -102.330 1.00 81.25 679 LEU A O 1
ATOM 5633 N N . LYS A 1 680 ? 81.460 69.205 -100.275 1.00 82.00 680 LYS A N 1
ATOM 5634 C CA . LYS A 1 680 ? 80.865 70.522 -100.006 1.00 82.00 680 LYS A CA 1
ATOM 5635 C C . LYS A 1 680 ? 81.921 71.614 -99.803 1.00 82.00 680 LYS A C 1
ATOM 5637 O O . LYS A 1 680 ? 81.695 72.739 -100.245 1.00 82.00 680 LYS A O 1
ATOM 5642 N N . PHE A 1 681 ? 83.050 71.291 -99.172 1.00 80.56 681 PHE A N 1
ATOM 5643 C CA . PHE A 1 681 ? 84.202 72.184 -99.030 1.00 80.56 681 PHE A CA 1
ATOM 5644 C C . PHE A 1 681 ? 84.805 72.509 -100.404 1.00 80.56 681 PHE A C 1
ATOM 5646 O O . PHE A 1 681 ? 84.800 73.671 -100.809 1.00 80.56 681 PHE A O 1
ATOM 5653 N N . ASN A 1 682 ? 85.172 71.484 -101.179 1.00 80.25 682 ASN A N 1
ATOM 5654 C CA . ASN A 1 682 ? 85.740 71.628 -102.526 1.00 80.25 682 ASN A CA 1
ATOM 5655 C C . ASN A 1 682 ? 84.797 72.404 -103.469 1.00 80.25 682 ASN A C 1
ATOM 5657 O O . ASN A 1 682 ? 85.228 73.254 -104.247 1.00 80.25 682 ASN A O 1
ATOM 5661 N N . LEU A 1 683 ? 83.484 72.156 -103.378 1.00 78.75 683 LEU A N 1
ATOM 5662 C CA . LEU A 1 683 ? 82.457 72.870 -104.146 1.00 78.75 683 LEU A CA 1
ATOM 5663 C C . LEU A 1 683 ? 82.325 74.355 -103.753 1.00 78.75 683 LEU A C 1
ATOM 5665 O O . LEU A 1 683 ? 81.802 75.140 -104.543 1.00 78.75 683 LEU A O 1
ATOM 5669 N N . ASN A 1 684 ? 82.743 74.755 -102.552 1.00 77.25 684 ASN A N 1
ATOM 5670 C CA . ASN A 1 684 ? 82.763 76.158 -102.135 1.00 77.25 684 ASN A CA 1
ATOM 5671 C C . ASN A 1 684 ? 84.084 76.839 -102.520 1.00 77.25 684 ASN A C 1
ATOM 5673 O O . ASN A 1 684 ? 84.049 77.942 -103.058 1.00 77.25 684 ASN A O 1
ATOM 5677 N N . GLU A 1 685 ? 85.220 76.157 -102.369 1.00 75.56 685 GLU A N 1
ATOM 5678 C CA . GLU A 1 685 ? 86.528 76.639 -102.836 1.00 75.56 685 GLU A CA 1
ATOM 5679 C C . GLU A 1 685 ? 86.528 76.906 -104.359 1.00 75.56 685 GLU A C 1
ATOM 5681 O O . GLU A 1 685 ? 87.036 77.928 -104.825 1.00 75.56 685 GLU A O 1
ATOM 5686 N N . LEU A 1 686 ? 85.840 76.064 -105.142 1.00 70.50 686 LEU A N 1
ATOM 5687 C CA . LEU A 1 686 ? 85.595 76.266 -106.581 1.00 70.50 686 LEU A CA 1
ATOM 5688 C C . LEU A 1 686 ? 84.555 77.354 -106.931 1.00 70.50 686 LEU A C 1
ATOM 5690 O O . LEU A 1 686 ? 84.336 77.614 -108.112 1.00 70.50 686 LEU A O 1
ATOM 5694 N N . LYS A 1 687 ? 83.895 77.980 -105.947 1.00 68.56 687 LYS A N 1
ATOM 5695 C CA . LYS A 1 687 ? 83.019 79.156 -106.154 1.00 68.56 687 LYS A CA 1
ATOM 5696 C C . LYS A 1 687 ? 83.687 80.469 -105.757 1.00 68.56 687 LYS A C 1
ATOM 5698 O O . LYS A 1 687 ? 83.302 81.512 -106.277 1.00 68.56 687 LYS A O 1
ATOM 5703 N N . GLU A 1 688 ? 84.637 80.428 -104.824 1.00 67.62 688 GLU A N 1
ATOM 5704 C CA . GLU A 1 688 ? 85.429 81.600 -104.436 1.00 67.62 688 GLU A CA 1
ATOM 5705 C C . GLU A 1 688 ? 86.559 81.869 -105.444 1.00 67.62 688 GLU A C 1
ATOM 5707 O O . GLU A 1 688 ? 86.888 83.025 -105.714 1.00 67.62 688 GLU A O 1
ATOM 5712 N N . ASN A 1 689 ? 87.082 80.820 -106.087 1.00 62.94 689 ASN A N 1
ATOM 5713 C CA . ASN A 1 689 ? 87.938 80.949 -107.263 1.00 62.94 689 ASN A CA 1
ATOM 5714 C C . ASN A 1 689 ? 87.110 81.283 -108.524 1.00 62.94 689 ASN A C 1
ATOM 5716 O O . ASN A 1 689 ? 86.058 80.698 -108.774 1.00 62.94 689 ASN A O 1
ATOM 5720 N N . GLY A 1 690 ? 87.581 82.260 -109.310 1.00 53.84 690 GLY A N 1
ATOM 5721 C CA . GLY A 1 690 ? 86.809 82.917 -110.376 1.00 53.84 690 GLY A CA 1
ATOM 5722 C C . GLY A 1 690 ? 86.374 82.030 -111.563 1.00 53.84 690 GLY A C 1
ATOM 5723 O O . GLY A 1 690 ? 86.884 80.926 -111.754 1.00 53.84 690 GLY A O 1
ATOM 5724 N N . PRO A 1 691 ? 85.435 82.515 -112.403 1.00 56.00 691 PRO A N 1
ATOM 5725 C CA . PRO A 1 691 ? 84.582 81.673 -113.251 1.00 56.00 691 PRO A CA 1
ATOM 5726 C C . PRO A 1 691 ? 85.267 81.138 -114.526 1.00 56.00 691 PRO A C 1
ATOM 5728 O O . PRO A 1 691 ? 84.947 81.567 -115.634 1.00 56.00 691 PRO A O 1
ATOM 5731 N N . SER A 1 692 ? 86.175 80.169 -114.371 1.00 54.78 692 SER A N 1
ATOM 5732 C CA . SER A 1 692 ? 86.808 79.435 -115.482 1.00 54.78 692 SER A CA 1
ATOM 5733 C C . SER A 1 692 ? 86.276 77.998 -115.641 1.00 54.78 692 SER A C 1
ATOM 5735 O O . SER A 1 692 ? 85.958 77.591 -116.755 1.00 54.78 692 SER A O 1
ATOM 5737 N N . ASP A 1 693 ? 86.084 77.248 -114.546 1.00 57.84 693 ASP A N 1
ATOM 5738 C CA . ASP A 1 693 ? 85.818 75.793 -114.585 1.00 57.84 693 ASP A CA 1
ATOM 5739 C C . ASP A 1 693 ? 84.382 75.396 -114.192 1.00 57.84 693 ASP A C 1
ATOM 5741 O O . ASP A 1 693 ? 84.123 74.574 -113.310 1.00 57.84 693 ASP A O 1
ATOM 5745 N N . ASN A 1 694 ? 83.402 75.952 -114.909 1.00 63.62 694 ASN A N 1
ATOM 5746 C CA . ASN A 1 694 ? 81.971 75.714 -114.662 1.00 63.62 694 ASN A CA 1
ATOM 5747 C C . ASN A 1 694 ? 81.512 74.253 -114.928 1.00 63.62 694 ASN A C 1
ATOM 5749 O O . ASN A 1 694 ? 80.375 73.897 -114.625 1.00 63.62 694 ASN A O 1
ATOM 5753 N N . GLN A 1 695 ? 82.355 73.376 -115.487 1.00 66.31 695 GLN A N 1
ATOM 5754 C CA . GLN A 1 695 ? 82.017 71.952 -115.648 1.00 66.31 695 GLN A CA 1
ATOM 5755 C C . GLN A 1 695 ? 82.256 71.139 -114.367 1.00 66.31 695 GLN A C 1
ATOM 5757 O O . GLN A 1 695 ? 81.367 70.387 -113.959 1.00 66.31 695 GLN A O 1
ATOM 5762 N N . GLU A 1 696 ? 83.389 71.321 -113.681 1.00 72.12 696 GLU A N 1
ATOM 5763 C CA . GLU A 1 696 ? 83.727 70.491 -112.515 1.00 72.12 696 GLU A CA 1
ATOM 5764 C C . GLU A 1 696 ? 82.838 70.823 -111.304 1.00 72.12 696 GLU A C 1
ATOM 5766 O O . GLU A 1 696 ? 82.373 69.922 -110.606 1.00 72.12 696 GLU A O 1
ATOM 5771 N N . ALA A 1 697 ? 82.461 72.096 -111.129 1.00 72.50 697 ALA A N 1
ATOM 5772 C CA . ALA A 1 697 ? 81.476 72.507 -110.124 1.00 72.50 697 ALA A CA 1
ATOM 5773 C C . ALA A 1 697 ? 80.095 71.842 -110.325 1.00 72.50 697 ALA A C 1
ATOM 5775 O O . ALA A 1 697 ? 79.420 71.493 -109.354 1.00 72.50 697 ALA A O 1
ATOM 5776 N N . ASN A 1 698 ? 79.672 71.613 -111.576 1.00 74.00 698 ASN A N 1
ATOM 5777 C CA . ASN A 1 698 ? 78.425 70.899 -111.874 1.00 74.00 698 ASN A CA 1
ATOM 5778 C C . ASN A 1 698 ? 78.548 69.386 -111.632 1.00 74.00 698 ASN A C 1
ATOM 5780 O O . ASN A 1 698 ? 77.613 68.770 -111.115 1.00 74.00 698 ASN A O 1
ATOM 5784 N N . ARG A 1 699 ? 79.713 68.794 -111.920 1.00 77.38 699 ARG A N 1
ATOM 5785 C CA . ARG A 1 699 ? 80.015 67.390 -111.604 1.00 77.38 699 ARG A CA 1
ATOM 5786 C C . ARG A 1 699 ? 80.005 67.128 -110.094 1.00 77.38 699 ARG A C 1
ATOM 5788 O O . ARG A 1 699 ? 79.357 66.183 -109.646 1.00 77.38 699 ARG A O 1
ATOM 5795 N N . LEU A 1 700 ? 80.650 67.998 -109.314 1.00 78.62 700 LEU A N 1
ATOM 5796 C CA . LEU A 1 700 ? 80.640 67.954 -107.849 1.00 78.62 700 LEU A CA 1
ATOM 5797 C C . LEU A 1 700 ? 79.228 68.136 -107.278 1.00 78.62 700 LEU A C 1
ATOM 5799 O O . LEU A 1 700 ? 78.855 67.412 -106.363 1.00 78.62 700 LEU A O 1
ATOM 5803 N N . ASN A 1 701 ? 78.407 69.024 -107.850 1.00 78.81 701 ASN A N 1
ATOM 5804 C CA . ASN A 1 701 ? 76.993 69.164 -107.471 1.00 78.81 701 ASN A CA 1
ATOM 5805 C C . ASN A 1 701 ? 76.174 67.877 -107.702 1.00 78.81 701 ASN A C 1
ATOM 5807 O O . ASN A 1 701 ? 75.260 67.597 -106.927 1.00 78.81 701 ASN A O 1
ATOM 5811 N N . SER A 1 702 ? 76.474 67.098 -108.751 1.00 79.75 702 SER A N 1
ATOM 5812 C CA . SER A 1 702 ? 75.825 65.795 -108.974 1.00 79.75 702 SER A CA 1
ATOM 5813 C C . SER A 1 702 ? 76.271 64.778 -107.926 1.00 79.75 702 SER A C 1
ATOM 5815 O O . SER A 1 702 ? 75.427 64.219 -107.233 1.00 79.75 702 SER A O 1
ATOM 5817 N N . LEU A 1 703 ? 77.587 64.616 -107.741 1.00 82.81 703 LEU A N 1
ATOM 5818 C CA . LEU A 1 703 ? 78.163 63.722 -106.728 1.00 82.81 703 LEU A CA 1
ATOM 5819 C C . LEU A 1 703 ? 77.639 64.030 -105.322 1.00 82.81 703 LEU A C 1
ATOM 5821 O O . LEU A 1 703 ? 77.262 63.118 -104.595 1.00 82.81 703 LEU A O 1
ATOM 5825 N N . LEU A 1 704 ? 77.556 65.310 -104.953 1.00 81.38 704 LEU A N 1
ATOM 5826 C CA . LEU A 1 704 ? 77.041 65.739 -103.656 1.00 81.38 704 LEU A CA 1
ATOM 5827 C C . LEU A 1 704 ? 75.562 65.354 -103.493 1.00 81.38 704 LEU A C 1
ATOM 5829 O O . LEU A 1 704 ? 75.208 64.805 -102.455 1.00 81.38 704 LEU A O 1
ATOM 5833 N N . LYS A 1 705 ? 74.718 65.529 -104.521 1.00 81.19 705 LYS A N 1
ATOM 5834 C CA . LYS A 1 705 ? 73.318 65.059 -104.494 1.00 81.19 705 LYS A CA 1
ATOM 5835 C C . LYS A 1 705 ? 73.195 63.540 -104.392 1.00 81.19 705 LYS A C 1
ATOM 5837 O O . LYS A 1 705 ? 72.335 63.057 -103.658 1.00 81.19 705 LYS A O 1
ATOM 5842 N N . ASP A 1 706 ? 74.034 62.791 -105.101 1.00 79.19 706 ASP A N 1
ATOM 5843 C CA . ASP A 1 706 ? 74.032 61.328 -105.037 1.00 79.19 706 ASP A CA 1
ATOM 5844 C C . ASP A 1 706 ? 74.468 60.836 -103.645 1.00 79.19 706 ASP A C 1
ATOM 5846 O O . ASP A 1 706 ? 73.816 59.961 -103.070 1.00 79.19 706 ASP A O 1
ATOM 5850 N N . ARG A 1 707 ? 75.490 61.461 -103.039 1.00 80.19 707 ARG A N 1
ATOM 5851 C CA . ARG A 1 707 ? 75.890 61.205 -101.644 1.00 80.19 707 ARG A CA 1
ATOM 5852 C C . ARG A 1 707 ? 74.805 61.597 -100.646 1.00 80.19 707 ARG A C 1
ATOM 5854 O O . ARG A 1 707 ? 74.507 60.803 -99.761 1.00 80.19 707 ARG A O 1
ATOM 5861 N N . GLU A 1 708 ? 74.151 62.747 -100.810 1.00 81.44 708 GLU A N 1
ATOM 5862 C CA . GLU A 1 708 ? 73.000 63.132 -99.979 1.00 81.44 708 GLU A CA 1
ATOM 5863 C C . GLU A 1 708 ? 71.849 62.126 -100.076 1.00 81.44 708 GLU A C 1
ATOM 5865 O O . GLU A 1 708 ? 71.230 61.816 -99.061 1.00 81.44 708 GLU A O 1
ATOM 5870 N N . ARG A 1 709 ? 71.596 61.546 -101.255 1.00 82.38 709 ARG A N 1
ATOM 5871 C CA . ARG A 1 709 ? 70.581 60.495 -101.400 1.00 82.38 709 ARG A CA 1
ATOM 5872 C C . ARG A 1 709 ? 70.952 59.229 -100.623 1.00 82.38 709 ARG A C 1
ATOM 5874 O O . ARG A 1 709 ? 70.101 58.689 -99.923 1.00 82.38 709 ARG A O 1
ATOM 5881 N N . VAL A 1 710 ? 72.206 58.778 -100.715 1.00 82.56 710 VAL A N 1
ATOM 5882 C CA . VAL A 1 710 ? 72.691 57.585 -99.992 1.00 82.56 710 VAL A CA 1
ATOM 5883 C C . VAL A 1 710 ? 72.709 57.813 -98.477 1.00 82.56 710 VAL A C 1
ATOM 5885 O O . VAL A 1 710 ? 72.314 56.920 -97.733 1.00 82.56 710 VAL A O 1
ATOM 5888 N N . ILE A 1 711 ? 73.090 59.008 -98.021 1.00 81.88 711 ILE A N 1
ATOM 5889 C CA . ILE A 1 711 ? 73.042 59.401 -96.605 1.00 81.88 711 ILE A CA 1
ATOM 5890 C C . ILE A 1 711 ? 71.601 59.346 -96.090 1.00 81.88 711 ILE A C 1
ATOM 5892 O O . ILE A 1 711 ? 71.344 58.639 -95.123 1.00 81.88 711 ILE A O 1
ATOM 5896 N N . ASN A 1 712 ? 70.634 59.950 -96.789 1.00 80.19 712 ASN A N 1
ATOM 5897 C CA . ASN A 1 712 ? 69.218 59.877 -96.404 1.00 80.19 712 ASN A CA 1
ATOM 5898 C C . ASN A 1 712 ? 68.682 58.422 -96.396 1.00 80.19 712 ASN A C 1
ATOM 5900 O O . ASN A 1 712 ? 67.873 58.051 -95.544 1.00 80.19 712 ASN A O 1
ATOM 5904 N N . GLU A 1 713 ? 69.139 57.568 -97.323 1.00 82.50 713 GLU A N 1
ATOM 5905 C CA . GLU A 1 713 ? 68.823 56.128 -97.342 1.00 82.50 713 GLU A CA 1
ATOM 5906 C C . GLU A 1 713 ? 69.477 55.336 -96.190 1.00 82.50 713 GLU A C 1
ATOM 5908 O O . GLU A 1 713 ? 69.004 54.240 -95.866 1.00 82.50 713 GLU A O 1
ATOM 5913 N N . LEU A 1 714 ? 70.557 55.843 -95.586 1.00 81.88 714 LEU A N 1
ATOM 5914 C CA . LEU A 1 714 ? 71.200 55.279 -94.394 1.00 81.88 714 LEU A CA 1
ATOM 5915 C C . LEU A 1 714 ? 70.577 55.819 -93.103 1.00 81.88 714 LEU A C 1
ATOM 5917 O O . LEU A 1 714 ? 70.284 55.015 -92.225 1.00 81.88 714 LEU A O 1
ATOM 5921 N N . GLU A 1 715 ? 70.269 57.116 -93.015 1.00 79.19 715 GLU A N 1
ATOM 5922 C CA . GLU A 1 715 ? 69.530 57.721 -91.894 1.00 79.19 715 GLU A CA 1
ATOM 5923 C C . GLU A 1 715 ? 68.208 56.985 -91.644 1.00 79.19 715 GLU A C 1
ATOM 5925 O O . GLU A 1 715 ? 67.903 56.611 -90.512 1.00 79.19 715 GLU A O 1
ATOM 5930 N N . GLN A 1 716 ? 67.448 56.684 -92.706 1.00 77.69 716 GLN A N 1
ATOM 5931 C CA . GLN A 1 716 ? 66.216 55.901 -92.580 1.00 77.69 716 GLN A CA 1
ATOM 5932 C C . GLN A 1 716 ? 66.478 54.493 -92.021 1.00 77.69 716 GLN A C 1
ATOM 5934 O O . GLN A 1 716 ? 65.747 54.051 -91.133 1.00 77.69 716 GLN A O 1
ATOM 5939 N N . LYS A 1 717 ? 67.536 53.800 -92.464 1.00 80.00 717 LYS A N 1
ATOM 5940 C CA . LYS A 1 717 ? 67.893 52.462 -91.955 1.00 80.00 717 LYS A CA 1
ATOM 5941 C C . LYS A 1 717 ? 68.347 52.516 -90.495 1.00 80.00 717 LYS A C 1
ATOM 5943 O O . LYS A 1 717 ? 67.835 51.747 -89.687 1.00 80.00 717 LYS A O 1
ATOM 5948 N N . LEU A 1 718 ? 69.232 53.448 -90.141 1.00 79.00 718 LEU A N 1
ATOM 5949 C CA . LEU A 1 718 ? 69.679 53.680 -88.765 1.00 79.00 718 LEU A CA 1
ATOM 5950 C C . LEU A 1 718 ? 68.490 54.011 -87.853 1.00 79.00 718 LEU A C 1
ATOM 5952 O O . LEU A 1 718 ? 68.359 53.409 -86.789 1.00 79.00 718 LEU A O 1
ATOM 5956 N N . SER A 1 719 ? 67.549 54.852 -88.299 1.00 75.31 719 SER A N 1
ATOM 5957 C CA . SER A 1 719 ? 66.335 55.165 -87.532 1.00 75.31 719 SER A CA 1
ATOM 5958 C C . SER A 1 719 ? 65.472 53.928 -87.240 1.00 75.31 719 SER A C 1
ATOM 5960 O O . SER A 1 719 ? 64.894 53.832 -86.159 1.00 75.31 719 SER A O 1
ATOM 5962 N N . LEU A 1 720 ? 65.414 52.945 -88.148 1.00 71.69 720 LEU A N 1
ATOM 5963 C CA . LEU A 1 720 ? 64.679 51.693 -87.933 1.00 71.69 720 LEU A CA 1
ATOM 5964 C C . LEU A 1 720 ? 65.374 50.772 -86.917 1.00 71.69 720 LEU A C 1
ATOM 5966 O O . LEU A 1 720 ? 64.688 50.086 -86.161 1.00 71.69 720 LEU A O 1
ATOM 5970 N N . TYR A 1 721 ? 66.710 50.779 -86.849 1.00 69.38 721 TYR A N 1
ATOM 5971 C CA . TYR A 1 721 ? 67.456 50.048 -85.818 1.00 69.38 721 TYR A CA 1
ATOM 5972 C C . TYR A 1 721 ? 67.385 50.742 -84.447 1.00 69.38 721 TYR A C 1
ATOM 5974 O O . TYR A 1 721 ? 67.095 50.085 -83.447 1.00 69.38 721 TYR A O 1
ATOM 5982 N N . VAL A 1 722 ? 67.558 52.066 -84.390 1.00 64.50 722 VAL A N 1
ATOM 5983 C CA . VAL A 1 722 ? 67.494 52.849 -83.140 1.00 64.50 722 VAL A CA 1
ATOM 5984 C C . VAL A 1 722 ? 66.097 52.791 -82.510 1.00 64.50 722 VAL A C 1
ATOM 5986 O O . VAL A 1 722 ? 65.978 52.519 -81.315 1.00 64.50 722 VAL A O 1
ATOM 5989 N N . ASN A 1 723 ? 65.028 52.926 -83.305 1.00 60.19 723 ASN A N 1
ATOM 5990 C CA . ASN A 1 723 ? 63.655 52.764 -82.805 1.00 60.19 723 ASN A CA 1
ATOM 5991 C C . ASN A 1 723 ? 63.342 51.332 -82.332 1.00 60.19 723 ASN A C 1
ATOM 5993 O O . ASN A 1 723 ? 62.395 51.145 -81.572 1.00 60.19 723 ASN A O 1
ATOM 5997 N N . LYS A 1 724 ? 64.119 50.320 -82.747 1.00 58.19 724 LYS A N 1
ATOM 5998 C CA . LYS A 1 724 ? 63.991 48.949 -82.234 1.00 58.19 724 LYS A CA 1
ATOM 5999 C C . LYS A 1 724 ? 64.736 48.765 -80.906 1.00 58.19 724 LYS A C 1
ATOM 6001 O O . LYS A 1 724 ? 64.188 48.145 -80.001 1.00 58.19 724 LYS A O 1
ATOM 6006 N N . SER A 1 725 ? 65.921 49.366 -80.766 1.00 56.50 725 SER A N 1
ATOM 6007 C CA . SER A 1 725 ? 66.693 49.397 -79.510 1.00 56.50 725 SER A CA 1
ATOM 6008 C C . SER A 1 725 ? 65.889 50.007 -78.350 1.00 56.50 725 SER A C 1
ATOM 6010 O O . SER A 1 725 ? 65.803 49.424 -77.272 1.00 56.50 725 SER A O 1
ATOM 6012 N N . ALA A 1 726 ? 65.179 51.114 -78.605 1.00 53.62 726 ALA A N 1
ATOM 6013 C CA . ALA A 1 726 ? 64.357 51.806 -77.605 1.00 53.62 726 ALA A CA 1
ATOM 6014 C C . ALA A 1 726 ? 63.230 50.951 -76.972 1.00 53.62 726 ALA A C 1
ATOM 6016 O O . ALA A 1 726 ? 62.710 51.311 -75.915 1.00 53.62 726 ALA A O 1
ATOM 6017 N N . TYR A 1 727 ? 62.855 49.816 -77.578 1.00 54.00 727 TYR A N 1
ATOM 6018 C CA . TYR A 1 727 ? 61.905 48.864 -76.991 1.00 54.00 727 TYR A CA 1
ATOM 6019 C C . TYR A 1 727 ? 62.556 47.849 -76.031 1.00 54.00 727 TYR A C 1
ATOM 6021 O O . TYR A 1 727 ? 61.854 47.313 -75.172 1.00 54.00 727 TYR A O 1
ATOM 6029 N N . GLU A 1 728 ? 63.864 47.585 -76.131 1.00 54.44 728 GLU A N 1
ATOM 6030 C CA . GLU A 1 728 ? 64.550 46.611 -75.265 1.00 54.44 728 GLU A CA 1
ATOM 6031 C C . GLU A 1 728 ? 64.819 47.193 -73.862 1.00 54.44 728 GLU A C 1
ATOM 6033 O O . GLU A 1 728 ? 64.510 46.539 -72.860 1.00 54.44 728 GLU A O 1
ATOM 6038 N N . ASP A 1 729 ? 65.242 48.460 -73.766 1.00 49.00 729 ASP A N 1
ATOM 6039 C CA . ASP A 1 729 ? 65.396 49.171 -72.480 1.00 49.00 729 ASP A CA 1
ATOM 6040 C C . ASP A 1 729 ? 64.072 49.266 -71.695 1.00 49.00 729 ASP A C 1
ATOM 6042 O O . ASP A 1 729 ? 64.054 49.165 -70.465 1.00 49.00 729 ASP A O 1
ATOM 6046 N N . SER A 1 730 ? 62.935 49.370 -72.396 1.00 48.62 730 SER A N 1
ATOM 6047 C CA . SER A 1 730 ? 61.604 49.362 -71.772 1.00 48.62 730 SER A CA 1
ATOM 6048 C C . SER A 1 730 ? 61.207 48.004 -71.170 1.00 48.62 730 SER A C 1
ATOM 6050 O O . SER A 1 730 ? 60.290 47.953 -70.347 1.00 48.62 730 SER A O 1
ATOM 6052 N N . LEU A 1 731 ? 61.851 46.903 -71.571 1.00 51.09 731 LEU A N 1
ATOM 6053 C CA . LEU A 1 731 ? 61.564 45.546 -71.088 1.00 51.09 731 LEU A CA 1
ATOM 6054 C C . LEU A 1 731 ? 62.481 45.119 -69.932 1.00 51.09 731 LEU A C 1
ATOM 6056 O O . LEU A 1 731 ? 62.056 44.339 -69.072 1.00 51.09 731 LEU A O 1
ATOM 6060 N N . GLY A 1 732 ? 63.695 45.675 -69.853 1.00 45.62 732 GLY A N 1
ATOM 6061 C CA . GLY A 1 732 ? 64.672 45.368 -68.801 1.00 45.62 732 GLY A CA 1
ATOM 6062 C C . GLY A 1 732 ? 64.173 45.627 -67.371 1.00 45.62 732 GLY A C 1
ATOM 6063 O O . GLY A 1 732 ? 64.534 44.895 -66.449 1.00 45.62 732 GLY A O 1
ATOM 6064 N N . TYR A 1 733 ? 63.285 46.608 -67.175 1.00 44.50 733 TYR A N 1
ATOM 6065 C CA . TYR A 1 733 ? 62.757 46.964 -65.849 1.00 44.50 733 TYR A CA 1
ATOM 6066 C C . TYR A 1 733 ? 61.592 46.090 -65.349 1.00 44.50 733 TYR A C 1
ATOM 6068 O O . TYR A 1 733 ? 61.362 46.018 -64.141 1.00 44.50 733 TYR A O 1
ATOM 6076 N N . VAL A 1 734 ? 60.863 45.397 -66.231 1.00 45.06 734 VAL A N 1
ATOM 6077 C CA . VAL A 1 734 ? 59.602 44.714 -65.860 1.00 45.06 734 VAL A CA 1
ATOM 6078 C C . VAL A 1 734 ? 59.837 43.333 -65.227 1.00 45.06 734 VAL A C 1
ATOM 6080 O O . VAL A 1 734 ? 59.053 42.883 -64.389 1.00 45.06 734 VAL A O 1
ATOM 6083 N N . SER A 1 735 ? 60.943 42.663 -65.563 1.00 45.97 735 SER A N 1
ATOM 6084 C CA . SER A 1 735 ? 61.216 41.284 -65.113 1.00 45.97 735 SER A CA 1
ATOM 6085 C C . SER A 1 735 ? 61.665 41.156 -63.646 1.00 45.97 735 SER A C 1
ATOM 6087 O O . SER A 1 735 ? 61.704 40.045 -63.120 1.00 45.97 735 SER A O 1
ATOM 6089 N N . SER A 1 736 ? 61.979 42.265 -62.965 1.00 42.78 736 SER A N 1
ATOM 6090 C CA . SER A 1 736 ? 62.619 42.247 -61.636 1.00 42.78 736 SER A CA 1
ATOM 6091 C C . SER A 1 736 ? 61.674 42.483 -60.447 1.00 42.78 736 SER A C 1
ATOM 6093 O O . SER A 1 736 ? 62.111 42.353 -59.305 1.00 42.78 736 SER A O 1
ATOM 6095 N N . GLN A 1 737 ? 60.394 42.818 -60.670 1.00 43.03 737 GLN A N 1
ATOM 6096 C CA . GLN A 1 737 ? 59.450 43.141 -59.580 1.00 43.03 737 GLN A CA 1
ATOM 6097 C C . GLN A 1 737 ? 58.375 42.072 -59.296 1.00 43.03 737 GLN A C 1
ATOM 6099 O O . GLN A 1 737 ? 57.900 41.989 -58.167 1.00 43.03 737 GLN A O 1
ATOM 6104 N N . ASN A 1 738 ? 58.030 41.200 -60.251 1.00 40.50 738 ASN A N 1
ATOM 6105 C CA . ASN A 1 738 ? 56.895 40.267 -60.107 1.00 40.50 738 ASN A CA 1
ATOM 6106 C C . ASN A 1 738 ? 57.210 38.907 -59.439 1.00 40.50 738 ASN A C 1
ATOM 6108 O O . ASN A 1 738 ? 56.334 38.051 -59.344 1.00 40.50 738 ASN A O 1
ATOM 6112 N N . LEU A 1 739 ? 58.431 38.691 -58.934 1.00 43.31 739 LEU A N 1
ATOM 6113 C CA . LEU A 1 739 ? 58.877 37.407 -58.355 1.00 43.31 739 LEU A CA 1
ATOM 6114 C C . LEU A 1 739 ? 58.876 37.347 -56.810 1.00 43.31 739 LEU A C 1
ATOM 6116 O O . LEU A 1 739 ? 59.523 36.479 -56.228 1.00 43.31 739 LEU A O 1
ATOM 6120 N N . LYS A 1 740 ? 58.157 38.251 -56.123 1.00 44.34 740 LYS A N 1
ATOM 6121 C CA . LYS A 1 740 ? 58.135 38.327 -54.642 1.00 44.34 740 LYS A CA 1
ATOM 6122 C C . LYS A 1 740 ? 56.757 38.301 -53.955 1.00 44.34 740 LYS A C 1
ATOM 6124 O O . LYS A 1 740 ? 56.715 38.484 -52.743 1.00 44.34 740 LYS A O 1
ATOM 6129 N N . GLN A 1 741 ? 55.645 38.066 -54.664 1.00 42.53 741 GLN A N 1
ATOM 6130 C CA . GLN A 1 741 ? 54.293 38.156 -54.061 1.00 42.53 741 GLN A CA 1
ATOM 6131 C C . GLN A 1 741 ? 53.406 36.896 -54.101 1.00 42.53 741 GLN A C 1
ATOM 6133 O O . GLN A 1 741 ? 52.394 36.878 -53.411 1.00 42.53 741 GLN A O 1
ATOM 6138 N N . ASN A 1 742 ? 53.776 35.826 -54.814 1.00 37.97 742 ASN A N 1
ATOM 6139 C CA . ASN A 1 742 ? 52.926 34.630 -54.964 1.00 37.97 742 ASN A CA 1
ATOM 6140 C C . ASN A 1 742 ? 53.546 33.359 -54.352 1.00 37.97 742 ASN A C 1
ATOM 6142 O O . ASN A 1 742 ? 53.677 32.355 -55.046 1.00 37.97 742 ASN A O 1
ATOM 6146 N N . ASN A 1 743 ? 53.958 33.385 -53.074 1.00 40.03 743 ASN A N 1
ATOM 6147 C CA . ASN A 1 743 ? 54.458 32.165 -52.413 1.00 40.03 743 ASN A CA 1
ATOM 6148 C C . ASN A 1 743 ? 54.248 32.090 -50.881 1.00 40.03 743 ASN A C 1
ATOM 6150 O O . ASN A 1 743 ? 55.109 31.615 -50.147 1.00 40.03 743 ASN A O 1
ATOM 6154 N N . THR A 1 744 ? 53.088 32.539 -50.385 1.00 38.31 744 THR A N 1
ATOM 6155 C CA . THR A 1 744 ? 52.661 32.375 -48.976 1.00 38.31 744 THR A CA 1
ATOM 6156 C C . THR A 1 744 ? 51.165 32.051 -48.870 1.00 38.31 744 THR A C 1
ATOM 6158 O O . THR A 1 744 ? 50.363 32.829 -48.355 1.00 38.31 744 THR A O 1
ATOM 6161 N N . ARG A 1 745 ? 50.760 30.871 -49.363 1.00 39.53 745 ARG A N 1
ATOM 6162 C CA . ARG A 1 745 ? 49.420 30.318 -49.089 1.00 39.53 745 ARG A CA 1
ATOM 6163 C C . ARG A 1 745 ? 49.435 28.797 -48.894 1.00 39.53 745 ARG A C 1
ATOM 6165 O O . ARG A 1 745 ? 48.780 28.061 -49.623 1.00 39.53 745 ARG A O 1
ATOM 6172 N N . SER A 1 746 ? 50.187 28.355 -47.888 1.00 36.81 746 SER A N 1
ATOM 6173 C CA . SER A 1 746 ? 50.138 26.994 -47.337 1.00 36.81 746 SER A CA 1
ATOM 6174 C C . SER A 1 746 ? 49.927 27.049 -45.817 1.00 36.81 746 SER A C 1
ATOM 6176 O O . SER A 1 746 ? 50.129 28.099 -45.208 1.00 36.81 746 SER A O 1
ATOM 6178 N N . LEU A 1 747 ? 49.452 25.954 -45.224 1.00 48.81 747 LEU A N 1
ATOM 6179 C CA . LEU A 1 747 ? 48.913 25.903 -43.860 1.00 48.81 747 LEU A CA 1
ATOM 6180 C C . LEU A 1 747 ? 50.004 25.762 -42.783 1.00 48.81 747 LEU A C 1
ATOM 6182 O O . LEU A 1 747 ? 50.626 24.709 -42.707 1.00 48.81 747 LEU A O 1
ATOM 6186 N N . MET A 1 748 ? 50.103 26.751 -41.889 1.00 29.86 748 MET A N 1
ATOM 6187 C CA . MET A 1 748 ? 50.273 26.632 -40.422 1.00 29.86 748 MET A CA 1
ATOM 6188 C C . MET A 1 748 ? 49.513 27.846 -39.825 1.00 29.86 748 MET A C 1
ATOM 6190 O O . MET A 1 748 ? 49.423 28.873 -40.495 1.00 29.86 748 MET A O 1
ATOM 6194 N N . MET A 1 749 ? 48.756 27.808 -38.723 1.00 40.75 749 MET A N 1
ATOM 6195 C CA . MET A 1 749 ? 48.923 27.177 -37.403 1.00 40.75 749 MET A CA 1
ATOM 6196 C C . MET A 1 749 ? 50.017 27.853 -36.552 1.00 40.75 749 MET A C 1
ATOM 6198 O O . MET A 1 749 ? 51.096 28.133 -37.052 1.00 40.75 749 MET A O 1
ATOM 6202 N N . GLU A 1 750 ? 49.683 28.086 -35.276 1.00 34.56 750 GLU A N 1
ATOM 6203 C CA . GLU A 1 750 ? 50.483 28.699 -34.194 1.00 34.56 750 GLU A CA 1
ATOM 6204 C C . GLU A 1 750 ? 50.618 30.246 -34.099 1.00 34.56 750 GLU A C 1
ATOM 6206 O O . GLU A 1 750 ? 51.291 30.909 -34.878 1.00 34.56 750 GLU A O 1
ATOM 6211 N N . SER A 1 751 ? 50.015 30.759 -33.012 1.00 34.69 751 SER A N 1
ATOM 6212 C CA . SER A 1 751 ? 50.666 31.525 -31.924 1.00 34.69 751 SER A CA 1
ATOM 6213 C C . SER A 1 751 ? 50.900 33.054 -31.972 1.00 34.69 751 SER A C 1
ATOM 6215 O O . SER A 1 751 ? 51.627 33.598 -32.794 1.00 34.69 751 SER A O 1
ATOM 6217 N N . SER A 1 752 ? 50.398 33.675 -30.888 1.00 36.03 752 SER A N 1
ATOM 6218 C CA . SER A 1 752 ? 50.962 34.784 -30.080 1.00 36.03 752 SER A CA 1
ATOM 6219 C C . SER A 1 752 ? 51.096 36.228 -30.621 1.00 36.03 752 SER A C 1
ATOM 6221 O O . SER A 1 752 ? 51.892 36.528 -31.501 1.00 36.03 752 SER A O 1
ATOM 6223 N N . ASP A 1 753 ? 50.411 37.111 -29.881 1.00 36.69 753 ASP A N 1
ATOM 6224 C CA . ASP A 1 753 ? 50.905 38.352 -29.252 1.00 36.69 753 ASP A CA 1
ATOM 6225 C C . ASP A 1 753 ? 50.939 39.736 -29.956 1.00 36.69 753 ASP A C 1
ATOM 6227 O O . ASP A 1 753 ? 51.684 40.019 -30.886 1.00 36.69 753 ASP A O 1
ATOM 6231 N N . GLN A 1 754 ? 50.193 40.631 -29.286 1.00 37.38 754 GLN A N 1
ATOM 6232 C CA . GLN A 1 754 ? 50.387 42.069 -29.027 1.00 37.38 754 GLN A CA 1
ATOM 6233 C C . GLN A 1 754 ? 50.132 43.171 -30.088 1.00 37.38 754 GLN A C 1
ATOM 6235 O O . GLN A 1 754 ? 50.769 43.298 -31.126 1.00 37.38 754 GLN A O 1
ATOM 6240 N N . ASP A 1 755 ? 49.248 44.078 -29.649 1.00 34.28 755 ASP A N 1
ATOM 6241 C CA . ASP A 1 755 ? 49.322 45.545 -29.709 1.00 34.28 755 ASP A CA 1
ATOM 6242 C C . ASP A 1 755 ? 49.356 46.296 -31.054 1.00 34.28 755 ASP A C 1
ATOM 6244 O O . ASP A 1 755 ? 50.400 46.676 -31.579 1.00 34.28 755 ASP A O 1
ATOM 6248 N N . SER A 1 756 ? 48.170 46.777 -31.455 1.00 34.00 756 SER A N 1
ATOM 6249 C CA . SER A 1 756 ? 48.004 48.189 -31.836 1.00 34.00 756 SER A CA 1
ATOM 6250 C C . SER A 1 756 ? 46.574 48.690 -31.563 1.00 34.00 756 SER A C 1
ATOM 6252 O O . SER A 1 756 ? 45.604 47.935 -31.644 1.00 34.00 756 SER A O 1
ATOM 6254 N N . LEU A 1 757 ? 46.433 49.966 -31.193 1.00 37.97 757 LEU A N 1
ATOM 6255 C CA . LEU A 1 757 ? 45.159 50.599 -30.816 1.00 37.97 757 LEU A CA 1
ATOM 6256 C C . LEU A 1 757 ? 44.340 50.982 -32.061 1.00 37.97 757 LEU A C 1
ATOM 6258 O O . LEU A 1 757 ? 44.920 51.385 -33.066 1.00 37.97 757 LEU A O 1
ATOM 6262 N N . GLY A 1 758 ? 42.996 51.003 -31.980 1.00 38.28 758 GLY A N 1
ATOM 6263 C CA . GLY A 1 758 ? 42.255 51.636 -33.082 1.00 38.28 758 GLY A CA 1
ATOM 6264 C C . GLY A 1 758 ? 40.729 51.744 -33.122 1.00 38.28 758 GLY A C 1
ATOM 6265 O O . GLY A 1 758 ? 40.275 52.507 -33.965 1.00 38.28 758 GLY A O 1
ATOM 6266 N N . SER A 1 759 ? 39.909 51.063 -32.303 1.00 36.19 759 SER A N 1
ATOM 6267 C CA . SER A 1 759 ? 38.445 51.334 -32.254 1.00 36.19 759 SER A CA 1
ATOM 6268 C C . SER A 1 759 ? 37.718 50.710 -31.052 1.00 36.19 759 SER A C 1
ATOM 6270 O O . SER A 1 759 ? 37.366 49.534 -31.050 1.00 36.19 759 SER A O 1
ATOM 6272 N N . LYS A 1 760 ? 37.413 51.539 -30.049 1.00 40.19 760 LYS A N 1
ATOM 6273 C CA . LYS A 1 760 ? 36.283 51.370 -29.111 1.00 40.19 760 LYS A CA 1
ATOM 6274 C C . LYS A 1 760 ? 35.354 52.558 -29.414 1.00 40.19 760 LYS A C 1
ATOM 6276 O O . LYS A 1 760 ? 35.869 53.653 -29.602 1.00 40.19 760 LYS A O 1
ATOM 6281 N N . THR A 1 761 ? 34.036 52.429 -29.554 1.00 38.59 761 THR A N 1
ATOM 6282 C CA . THR A 1 761 ? 33.073 51.685 -28.720 1.00 38.59 761 THR A CA 1
ATOM 6283 C C . THR A 1 761 ? 31.944 51.031 -29.537 1.00 38.59 761 THR A C 1
ATOM 6285 O O . THR A 1 761 ? 31.545 51.611 -30.540 1.00 38.59 761 THR A O 1
ATOM 6288 N N . ASN A 1 762 ? 31.411 49.879 -29.075 1.00 40.12 762 ASN A N 1
ATOM 6289 C CA . ASN A 1 762 ? 29.982 49.448 -29.144 1.00 40.12 762 ASN A CA 1
ATOM 6290 C C . ASN A 1 762 ? 29.737 47.927 -28.950 1.00 40.12 762 ASN A C 1
ATOM 6292 O O . ASN A 1 762 ? 28.586 47.511 -28.889 1.00 40.12 762 ASN A O 1
ATOM 6296 N N . LEU A 1 763 ? 30.771 47.085 -28.810 1.00 38.22 763 LEU A N 1
ATOM 6297 C CA . LEU A 1 763 ? 30.631 45.610 -28.766 1.00 38.22 763 LEU A CA 1
ATOM 6298 C C . LEU A 1 763 ? 30.791 44.954 -27.372 1.00 38.22 763 LEU A C 1
ATOM 6300 O O . LEU A 1 763 ? 31.124 43.778 -27.282 1.00 38.22 763 LEU A O 1
ATOM 6304 N N . TYR A 1 764 ? 30.561 45.685 -26.274 1.00 35.59 764 TYR A N 1
ATOM 6305 C CA . TYR A 1 764 ? 30.888 45.205 -24.914 1.00 35.59 764 TYR A CA 1
ATOM 6306 C C . TYR A 1 764 ? 29.720 44.642 -24.074 1.00 35.59 764 TYR A C 1
ATOM 6308 O O . TYR A 1 764 ? 29.949 44.250 -22.933 1.00 35.59 764 TYR A O 1
ATOM 6316 N N . ASN A 1 765 ? 28.496 44.551 -24.614 1.00 39.53 765 ASN A N 1
ATOM 6317 C CA . ASN A 1 765 ? 27.313 44.145 -23.831 1.00 39.53 765 ASN A CA 1
ATOM 6318 C C . ASN A 1 765 ? 26.913 42.656 -23.928 1.00 39.53 765 ASN A C 1
ATOM 6320 O O . ASN A 1 765 ? 26.143 42.219 -23.087 1.00 39.53 765 ASN A O 1
ATOM 6324 N N . HIS A 1 766 ? 27.426 41.870 -24.885 1.00 42.72 766 HIS A N 1
ATOM 6325 C CA . HIS A 1 766 ? 26.988 40.471 -25.103 1.00 42.72 766 HIS A CA 1
ATOM 6326 C C . HIS A 1 766 ? 27.999 39.381 -24.683 1.00 42.72 766 HIS A C 1
ATOM 6328 O O . HIS A 1 766 ? 27.717 38.198 -24.839 1.00 42.72 766 HIS A O 1
ATOM 6334 N N . CYS A 1 767 ? 29.179 39.742 -24.159 1.00 41.28 767 CYS A N 1
ATOM 6335 C CA . CYS A 1 767 ? 30.236 38.767 -23.816 1.00 41.28 767 CYS A CA 1
ATOM 6336 C C . CYS A 1 767 ? 30.394 38.502 -22.301 1.00 41.28 767 CYS A C 1
ATOM 6338 O O . CYS A 1 767 ? 31.151 37.622 -21.909 1.00 41.28 767 CYS A O 1
ATOM 6340 N N . LEU A 1 768 ? 29.687 39.251 -21.445 1.00 42.12 768 LEU A N 1
ATOM 6341 C CA . LEU A 1 768 ? 29.597 38.970 -20.001 1.00 42.12 768 LEU A CA 1
ATOM 6342 C C . LEU A 1 768 ? 28.367 38.117 -19.659 1.00 42.12 768 LEU A C 1
ATOM 6344 O O . LEU A 1 768 ? 28.428 37.276 -18.762 1.00 42.12 768 LEU A O 1
ATOM 6348 N N . GLU A 1 769 ? 27.281 38.285 -20.422 1.00 46.44 769 GLU A N 1
ATOM 6349 C CA . GLU A 1 769 ? 26.039 37.528 -20.242 1.00 46.44 769 GLU A CA 1
ATOM 6350 C C . GLU A 1 769 ? 26.262 36.017 -20.368 1.00 46.44 769 GLU A C 1
ATOM 6352 O O . GLU A 1 769 ? 25.697 35.266 -19.586 1.00 46.44 769 GLU A O 1
ATOM 6357 N N . SER A 1 770 ? 27.112 35.552 -21.292 1.00 53.06 770 SER A N 1
ATOM 6358 C CA . SER A 1 770 ? 27.377 34.118 -21.486 1.00 53.06 770 SER A CA 1
ATOM 6359 C C . SER A 1 770 ? 27.955 33.451 -20.238 1.00 53.06 770 SER A C 1
ATOM 6361 O O . SER A 1 770 ? 27.447 32.416 -19.819 1.00 53.06 770 SER A O 1
ATOM 6363 N N . THR A 1 771 ? 28.954 34.053 -19.587 1.00 60.47 771 THR A N 1
ATOM 6364 C CA . THR A 1 771 ? 29.577 33.462 -18.393 1.00 60.47 771 THR A CA 1
ATOM 6365 C C . THR A 1 771 ? 28.650 33.424 -17.177 1.00 60.47 771 THR A C 1
ATOM 6367 O O . THR A 1 771 ? 28.678 32.445 -16.434 1.00 60.47 771 THR A O 1
ATOM 6370 N N . GLU A 1 772 ? 27.789 34.431 -16.982 1.00 59.75 772 GLU A N 1
ATOM 6371 C CA . GLU A 1 772 ? 26.776 34.381 -15.917 1.00 59.75 772 GLU A CA 1
ATOM 6372 C C . GLU A 1 772 ? 25.618 33.434 -16.272 1.00 59.75 772 GLU A C 1
ATOM 6374 O O . GLU A 1 772 ? 25.160 32.686 -15.410 1.00 59.75 772 GLU A O 1
ATOM 6379 N N . ILE A 1 773 ? 25.177 33.395 -17.534 1.00 66.19 773 ILE A N 1
ATOM 6380 C CA . ILE A 1 773 ? 24.125 32.482 -18.006 1.00 66.19 773 ILE A CA 1
ATOM 6381 C C . ILE A 1 773 ? 24.577 31.023 -17.918 1.00 66.19 773 ILE A C 1
ATOM 6383 O O . ILE A 1 773 ? 23.787 30.188 -17.485 1.00 66.19 773 ILE A O 1
ATOM 6387 N N . ASP A 1 774 ? 25.816 30.691 -18.280 1.00 63.12 774 ASP A N 1
ATOM 6388 C CA . ASP A 1 774 ? 26.321 29.316 -18.205 1.00 63.12 774 ASP A CA 1
ATOM 6389 C C . ASP A 1 774 ? 26.599 28.879 -16.758 1.00 63.12 774 ASP A C 1
ATOM 6391 O O . ASP A 1 774 ? 26.270 27.748 -16.392 1.00 63.12 774 ASP A O 1
ATOM 6395 N N . TYR A 1 775 ? 27.051 29.789 -15.885 1.00 69.44 775 TYR A N 1
ATOM 6396 C CA . TYR A 1 775 ? 27.098 29.544 -14.438 1.00 69.44 775 TYR A CA 1
ATOM 6397 C C . TYR A 1 775 ? 25.695 29.287 -13.857 1.00 69.44 775 TYR A C 1
ATOM 6399 O O . TYR A 1 775 ? 25.476 28.293 -13.161 1.00 69.44 775 TYR A O 1
ATOM 6407 N N . LEU A 1 776 ? 24.707 30.120 -14.205 1.00 66.06 776 LEU A N 1
ATOM 6408 C CA . LEU A 1 776 ? 23.313 29.937 -13.789 1.00 66.06 776 LEU A CA 1
ATOM 6409 C C . LEU A 1 776 ? 22.707 28.645 -14.354 1.00 66.06 776 LEU A C 1
ATOM 6411 O O . LEU A 1 776 ? 22.039 27.927 -13.613 1.00 66.06 776 LEU A O 1
ATOM 6415 N N . ARG A 1 777 ? 22.973 28.293 -15.620 1.00 71.88 777 ARG A N 1
ATOM 6416 C CA . ARG A 1 777 ? 22.569 27.011 -16.227 1.00 71.88 777 ARG A CA 1
ATOM 6417 C C . ARG A 1 777 ? 23.155 25.828 -15.470 1.00 71.88 777 ARG A C 1
ATOM 6419 O O . ARG A 1 777 ? 22.426 24.879 -15.201 1.00 71.88 777 ARG A O 1
ATOM 6426 N N . GLN A 1 778 ? 24.433 25.878 -15.095 1.00 70.94 778 GLN A N 1
ATOM 6427 C CA . GLN A 1 778 ? 25.075 24.784 -14.370 1.00 70.94 778 GLN A CA 1
ATOM 6428 C C . GLN A 1 778 ? 24.517 24.627 -12.944 1.00 70.94 778 GLN A C 1
ATOM 6430 O O . GLN A 1 778 ? 24.360 23.498 -12.474 1.00 70.94 778 GLN A O 1
ATOM 6435 N N . ILE A 1 779 ? 24.125 25.721 -12.278 1.00 63.47 779 ILE A N 1
ATOM 6436 C CA . ILE A 1 779 ? 23.424 25.663 -10.981 1.00 63.47 779 ILE A CA 1
ATOM 6437 C C . ILE A 1 779 ? 21.976 25.169 -11.147 1.00 63.47 779 ILE A C 1
ATOM 6439 O O . ILE A 1 779 ? 21.548 24.314 -10.376 1.00 63.47 779 ILE A O 1
ATOM 6443 N N . VAL A 1 780 ? 21.234 25.623 -12.166 1.00 65.75 780 VAL A N 1
ATOM 6444 C CA . VAL A 1 780 ? 19.887 25.109 -12.496 1.00 65.75 780 VAL A CA 1
ATOM 6445 C C . VAL A 1 780 ? 19.933 23.607 -12.783 1.00 65.75 780 VAL A C 1
ATOM 6447 O O . VAL A 1 780 ? 19.119 22.858 -12.249 1.00 65.75 780 VAL A O 1
ATOM 6450 N N . TYR A 1 781 ? 20.910 23.144 -13.564 1.00 68.62 781 TYR A N 1
ATOM 6451 C CA . TYR A 1 781 ? 21.106 21.724 -13.852 1.00 68.62 781 TYR A CA 1
ATOM 6452 C C . TYR A 1 781 ? 21.444 20.937 -12.578 1.00 68.62 781 TYR A C 1
ATOM 6454 O O . TYR A 1 781 ? 20.831 19.911 -12.301 1.00 68.62 781 TYR A O 1
ATOM 6462 N N . SER A 1 782 ? 22.344 21.460 -11.738 1.00 64.69 782 SER A N 1
ATOM 6463 C CA . SER A 1 782 ? 22.672 20.859 -10.436 1.00 64.69 782 SER A CA 1
ATOM 6464 C C . SER A 1 782 ? 21.465 20.809 -9.490 1.00 64.69 782 SER A C 1
ATOM 6466 O O . SER A 1 782 ? 21.335 19.858 -8.726 1.00 64.69 782 SER A O 1
ATOM 6468 N N . TYR A 1 783 ? 20.553 21.785 -9.562 1.00 65.06 783 TYR A N 1
ATOM 6469 C CA . TYR A 1 783 ? 19.286 21.785 -8.826 1.00 65.06 783 TYR A CA 1
ATOM 6470 C C . TYR A 1 783 ? 18.310 20.725 -9.352 1.00 65.06 783 TYR A C 1
ATOM 6472 O O . TYR A 1 783 ? 17.762 19.961 -8.563 1.00 65.06 783 TYR A O 1
ATOM 6480 N N . MET A 1 784 ? 18.136 20.625 -10.675 1.00 62.12 784 MET A N 1
ATOM 6481 C CA . MET A 1 784 ? 17.291 19.599 -11.305 1.00 62.12 784 MET A CA 1
ATOM 6482 C C . MET A 1 784 ? 17.797 18.172 -11.043 1.00 62.12 784 MET A C 1
ATOM 6484 O O . MET A 1 784 ? 16.990 17.254 -10.940 1.00 62.12 784 MET A O 1
ATOM 6488 N N . MET A 1 785 ? 19.112 17.998 -10.878 1.00 65.62 785 MET A N 1
ATOM 6489 C CA . MET A 1 785 ? 19.742 16.735 -10.473 1.00 65.62 785 MET A CA 1
ATOM 6490 C C . MET A 1 785 ? 19.800 16.532 -8.941 1.00 65.62 785 MET A C 1
ATOM 6492 O O . MET A 1 785 ? 20.303 15.507 -8.487 1.00 65.62 785 MET A O 1
ATOM 6496 N N . GLY A 1 786 ? 19.313 17.486 -8.134 1.00 66.81 786 GLY A N 1
ATOM 6497 C CA . GLY A 1 786 ? 19.232 17.387 -6.667 1.00 66.81 786 GLY A CA 1
ATOM 6498 C C . GLY A 1 786 ? 20.547 17.573 -5.890 1.00 66.81 786 GLY A C 1
ATOM 6499 O O . GLY A 1 786 ? 20.604 17.213 -4.718 1.00 66.81 786 GLY A O 1
ATOM 6500 N N . ILE A 1 787 ? 21.599 18.117 -6.512 1.00 67.00 787 ILE A N 1
ATOM 6501 C CA . ILE A 1 787 ? 22.993 18.030 -6.026 1.00 67.00 787 ILE A CA 1
ATOM 6502 C C . ILE A 1 787 ? 23.367 19.107 -4.980 1.00 67.00 787 ILE A C 1
ATOM 6504 O O . ILE A 1 787 ? 24.161 18.822 -4.088 1.00 67.00 787 ILE A O 1
ATOM 6508 N N . ASP A 1 788 ? 22.795 20.319 -5.036 1.00 69.12 788 ASP A N 1
ATOM 6509 C CA . ASP A 1 788 ? 22.835 21.300 -3.924 1.00 69.12 788 ASP A CA 1
ATOM 6510 C C . ASP A 1 788 ? 21.641 22.280 -4.005 1.00 69.12 788 ASP A C 1
ATOM 6512 O O . ASP A 1 788 ? 21.749 23.372 -4.586 1.00 69.12 788 ASP A O 1
ATOM 6516 N N . PRO A 1 789 ? 20.475 21.929 -3.424 1.00 76.88 789 PRO A N 1
ATOM 6517 C CA . PRO A 1 789 ? 19.303 22.801 -3.454 1.00 76.88 789 PRO A CA 1
ATOM 6518 C C . PRO A 1 789 ? 19.469 24.069 -2.605 1.00 76.88 789 PRO A C 1
ATOM 6520 O O . PRO A 1 789 ? 18.925 25.124 -2.940 1.00 76.88 789 PRO A O 1
ATOM 6523 N N . VAL A 1 790 ? 20.278 24.012 -1.543 1.00 82.06 790 VAL A N 1
ATOM 6524 C CA . VAL A 1 790 ? 20.474 25.134 -0.616 1.00 82.06 790 VAL A CA 1
ATOM 6525 C C . VAL A 1 790 ? 21.287 26.251 -1.275 1.00 82.06 790 VAL A C 1
ATOM 6527 O O . VAL A 1 790 ? 21.032 27.429 -1.020 1.00 82.06 790 VAL A O 1
ATOM 6530 N N . THR A 1 791 ? 22.246 25.933 -2.147 1.00 77.31 791 THR A N 1
ATOM 6531 C CA . THR A 1 791 ? 22.989 26.951 -2.906 1.00 77.31 791 THR A CA 1
ATOM 6532 C C . THR A 1 791 ? 22.162 27.566 -4.031 1.00 77.31 791 THR A C 1
ATOM 6534 O O . THR A 1 791 ? 22.204 28.789 -4.180 1.00 77.31 791 THR A O 1
ATOM 6537 N N . MET A 1 792 ? 21.321 26.800 -4.734 1.00 73.94 792 MET A N 1
ATOM 6538 C CA . MET A 1 792 ? 20.384 27.395 -5.697 1.00 73.94 792 MET A CA 1
ATOM 6539 C C . MET A 1 792 ? 19.384 28.340 -5.010 1.00 73.94 792 MET A C 1
ATOM 6541 O O . MET A 1 792 ? 19.168 29.455 -5.483 1.00 73.94 792 MET A O 1
ATOM 6545 N N . ALA A 1 793 ? 18.859 27.974 -3.835 1.00 80.44 793 ALA A N 1
ATOM 6546 C CA . ALA A 1 793 ? 18.000 28.859 -3.048 1.00 80.44 793 ALA A CA 1
ATOM 6547 C C . ALA A 1 793 ? 18.695 30.189 -2.671 1.00 80.44 793 ALA A C 1
ATOM 6549 O O . ALA A 1 793 ? 18.067 31.247 -2.743 1.00 80.44 793 ALA A O 1
ATOM 6550 N N . LYS A 1 794 ? 20.004 30.188 -2.351 1.00 80.12 794 LYS A N 1
ATOM 6551 C CA . LYS A 1 794 ? 20.777 31.433 -2.116 1.00 80.12 794 LYS A CA 1
ATOM 6552 C C . LYS A 1 794 ? 20.821 32.324 -3.358 1.00 80.12 794 LYS A C 1
ATOM 6554 O O . LYS A 1 794 ? 20.692 33.541 -3.217 1.00 80.12 794 LYS A O 1
ATOM 6559 N N . VAL A 1 795 ? 21.010 31.728 -4.538 1.00 76.75 795 VAL A N 1
ATOM 6560 C CA . VAL A 1 795 ? 21.123 32.433 -5.825 1.00 76.75 795 VAL A CA 1
ATOM 6561 C C . VAL A 1 795 ? 19.774 33.007 -6.253 1.00 76.75 795 VAL A C 1
ATOM 6563 O O . VAL A 1 795 ? 19.688 34.213 -6.472 1.00 76.75 795 VAL A O 1
ATOM 6566 N N . ILE A 1 796 ? 18.706 32.200 -6.263 1.00 73.25 796 ILE A N 1
ATOM 6567 C CA . ILE A 1 796 ? 17.333 32.660 -6.548 1.00 73.25 796 ILE A CA 1
ATOM 6568 C C . ILE A 1 796 ? 16.975 33.851 -5.652 1.00 73.25 796 ILE A C 1
ATOM 6570 O O . ILE A 1 796 ? 16.499 34.879 -6.133 1.00 73.25 796 ILE A O 1
ATOM 6574 N N . VAL A 1 797 ? 17.247 33.745 -4.348 1.00 83.38 797 VAL A N 1
ATOM 6575 C CA . VAL A 1 797 ? 16.892 34.794 -3.388 1.00 83.38 797 VAL A CA 1
ATOM 6576 C C . VAL A 1 797 ? 17.758 36.053 -3.535 1.00 83.38 797 VAL A C 1
ATOM 6578 O O . VAL A 1 797 ? 17.265 37.155 -3.298 1.00 83.38 797 VAL A O 1
ATOM 6581 N N . ALA A 1 798 ? 19.020 35.924 -3.959 1.00 77.19 798 ALA A N 1
ATOM 6582 C CA . ALA A 1 798 ? 19.873 37.070 -4.279 1.00 77.19 798 ALA A CA 1
ATOM 6583 C C . ALA A 1 798 ? 19.411 37.808 -5.551 1.00 77.19 798 ALA A C 1
ATOM 6585 O O . ALA A 1 798 ? 19.397 39.038 -5.568 1.00 77.19 798 ALA A O 1
ATOM 6586 N N . VAL A 1 799 ? 18.992 37.071 -6.586 1.00 75.94 799 VAL A N 1
ATOM 6587 C CA . VAL A 1 799 ? 18.514 37.631 -7.863 1.00 75.94 799 VAL A CA 1
ATOM 6588 C C . VAL A 1 799 ? 17.147 38.310 -7.707 1.00 75.94 799 VAL A C 1
ATOM 6590 O O . VAL A 1 799 ? 16.955 39.422 -8.197 1.00 75.94 799 VAL A O 1
ATOM 6593 N N . LEU A 1 800 ? 16.207 37.679 -6.994 1.00 78.94 800 LEU A N 1
ATOM 6594 C CA . LEU A 1 800 ? 14.820 38.155 -6.869 1.00 78.94 800 LEU A CA 1
ATOM 6595 C C . LEU A 1 800 ? 14.584 39.199 -5.758 1.00 78.94 800 LEU A C 1
ATOM 6597 O O . LEU A 1 800 ? 13.466 39.691 -5.629 1.00 78.94 800 LEU A O 1
ATOM 6601 N N . LYS A 1 801 ? 15.616 39.577 -4.987 1.00 82.50 801 LYS A N 1
ATOM 6602 C CA . LYS A 1 801 ? 15.581 40.679 -3.996 1.00 82.50 801 LYS A CA 1
ATOM 6603 C C . LYS A 1 801 ? 14.439 40.587 -2.962 1.00 82.50 801 LYS A C 1
ATOM 6605 O O . LYS A 1 801 ? 13.778 41.583 -2.671 1.00 82.50 801 LYS A O 1
ATOM 6610 N N . PHE A 1 802 ? 14.221 39.401 -2.391 1.00 82.50 802 PHE A N 1
ATOM 6611 C CA . PHE A 1 802 ? 13.282 39.217 -1.273 1.00 82.50 802 PHE A CA 1
ATOM 6612 C C . PHE A 1 802 ? 13.697 40.000 -0.011 1.00 82.50 802 PHE A C 1
ATOM 6614 O O . PHE A 1 802 ? 14.852 40.412 0.129 1.00 82.50 802 PHE A O 1
ATOM 6621 N N . SER A 1 803 ? 12.759 40.151 0.933 1.00 84.50 803 SER A N 1
ATOM 6622 C CA . SER A 1 803 ? 13.022 40.711 2.267 1.00 84.50 803 SER A CA 1
ATOM 6623 C C . SER A 1 803 ? 14.032 39.870 3.069 1.00 84.50 803 SER A C 1
ATOM 6625 O O . SER A 1 803 ? 14.272 38.700 2.764 1.00 84.50 803 SER A O 1
ATOM 6627 N N . GLU A 1 804 ? 14.618 40.449 4.123 1.00 81.56 804 GLU A N 1
ATOM 6628 C CA . GLU A 1 804 ? 15.513 39.734 5.049 1.00 81.56 804 GLU A CA 1
ATOM 6629 C C . GLU A 1 804 ? 14.797 38.567 5.759 1.00 81.56 804 GLU A C 1
ATOM 6631 O O . GLU A 1 804 ? 15.387 37.494 5.916 1.00 81.56 804 GLU A O 1
ATOM 6636 N N . GLU A 1 805 ? 13.533 38.743 6.161 1.00 81.62 805 GLU A N 1
ATOM 6637 C CA . GLU A 1 805 ? 12.696 37.693 6.751 1.00 81.62 805 GLU A CA 1
ATOM 6638 C C . GLU A 1 805 ? 12.411 36.558 5.757 1.00 81.62 805 GLU A C 1
ATOM 6640 O O . GLU A 1 805 ? 12.666 35.390 6.066 1.00 81.62 805 GLU A O 1
ATOM 6645 N N . ASP A 1 806 ? 11.930 36.880 4.551 1.00 78.00 806 ASP A N 1
ATOM 6646 C CA . ASP A 1 806 ? 11.601 35.880 3.527 1.00 78.00 806 ASP A CA 1
ATOM 6647 C C . ASP A 1 806 ? 12.855 35.127 3.071 1.00 78.00 806 ASP A C 1
ATOM 6649 O O . ASP A 1 806 ? 12.831 33.904 2.932 1.00 78.00 806 ASP A O 1
ATOM 6653 N N . ARG A 1 807 ? 13.987 35.830 2.929 1.00 86.25 807 ARG A N 1
ATOM 6654 C CA . ARG A 1 807 ? 15.294 35.235 2.624 1.00 86.25 807 ARG A CA 1
ATOM 6655 C C . ARG A 1 807 ? 15.696 34.181 3.649 1.00 86.25 807 ARG A C 1
ATOM 6657 O O . ARG A 1 807 ? 16.125 33.096 3.259 1.00 86.25 807 ARG A O 1
ATOM 6664 N N . LYS A 1 808 ? 15.550 34.473 4.945 1.00 85.88 808 LYS A N 1
ATOM 6665 C CA . LYS A 1 808 ? 15.848 33.511 6.021 1.00 85.88 808 LYS A CA 1
ATOM 6666 C C . LYS A 1 808 ? 14.873 32.332 5.984 1.00 85.88 808 LYS A C 1
ATOM 6668 O O . LYS A 1 808 ? 15.307 31.186 6.051 1.00 85.88 808 LYS A O 1
ATOM 6673 N N . LYS A 1 809 ? 13.579 32.601 5.796 1.00 86.00 809 LYS A N 1
ATOM 6674 C CA . LYS A 1 809 ? 12.510 31.590 5.767 1.00 86.00 809 LYS A CA 1
ATOM 6675 C C . LYS A 1 809 ? 12.632 30.611 4.592 1.00 86.00 809 LYS A C 1
ATOM 6677 O O . LYS A 1 809 ? 12.472 29.410 4.786 1.00 86.00 809 LYS A O 1
ATOM 6682 N N . ILE A 1 810 ? 12.956 31.099 3.393 1.00 80.19 810 ILE A N 1
ATOM 6683 C CA . ILE A 1 810 ? 13.174 30.268 2.196 1.00 80.19 810 ILE A CA 1
ATOM 6684 C C . ILE A 1 810 ? 14.410 29.375 2.380 1.00 80.19 810 ILE A C 1
ATOM 6686 O O . ILE A 1 810 ? 14.337 28.170 2.142 1.00 80.19 810 ILE A O 1
ATOM 6690 N N . LEU A 1 811 ? 15.528 29.943 2.846 1.00 87.88 811 LEU A N 1
ATOM 6691 C CA . LEU A 1 811 ? 16.778 29.198 3.034 1.00 87.88 811 LEU A CA 1
ATOM 6692 C C . LEU A 1 811 ? 16.685 28.130 4.130 1.00 87.88 811 LEU A C 1
ATOM 6694 O O . LEU A 1 811 ? 17.276 27.061 3.983 1.00 87.88 811 LEU A O 1
ATOM 6698 N N . GLU A 1 812 ? 15.946 28.391 5.209 1.00 86.88 812 GLU A N 1
ATOM 6699 C CA . GLU A 1 812 ? 15.782 27.425 6.297 1.00 86.88 812 GLU A CA 1
ATOM 6700 C C . GLU A 1 812 ? 14.805 26.295 5.933 1.00 86.88 812 GLU A C 1
ATOM 6702 O O . GLU A 1 812 ? 15.087 25.130 6.212 1.00 86.88 812 GLU A O 1
ATOM 6707 N N . ASN A 1 813 ? 13.721 26.596 5.206 1.00 85.25 813 ASN A N 1
ATOM 6708 C CA . ASN A 1 813 ? 12.829 25.566 4.660 1.00 85.25 813 ASN A CA 1
ATOM 6709 C C . ASN A 1 813 ? 13.578 24.584 3.741 1.00 85.25 813 ASN A C 1
ATOM 6711 O O . ASN A 1 813 ? 13.389 23.370 3.844 1.00 85.25 813 ASN A O 1
ATOM 6715 N N . GLU A 1 814 ? 14.442 25.088 2.854 1.00 83.44 814 GLU A N 1
ATOM 6716 C CA . GLU A 1 814 ? 15.160 24.232 1.904 1.00 83.44 814 GLU A CA 1
ATOM 6717 C C . GLU A 1 814 ? 16.298 23.436 2.574 1.00 83.44 814 GLU A C 1
ATOM 6719 O O . GLU A 1 814 ? 16.554 22.290 2.202 1.00 83.44 814 GLU A O 1
ATOM 6724 N N . ARG A 1 815 ? 16.912 23.967 3.645 1.00 83.44 815 ARG A N 1
ATOM 6725 C CA . ARG A 1 815 ? 17.802 23.191 4.531 1.00 83.44 815 ARG A CA 1
ATOM 6726 C C . ARG A 1 815 ? 17.084 22.012 5.182 1.00 83.44 815 ARG A C 1
ATOM 6728 O O . ARG A 1 815 ? 17.609 20.902 5.152 1.00 83.44 815 ARG A O 1
ATOM 6735 N N . GLN A 1 816 ? 15.898 22.232 5.755 1.00 80.62 816 GLN A N 1
ATOM 6736 C CA . GLN A 1 816 ? 15.141 21.156 6.406 1.00 80.62 816 GLN A CA 1
ATOM 6737 C C . GLN A 1 816 ? 14.667 20.100 5.400 1.00 80.62 816 GLN A C 1
ATOM 6739 O O . GLN A 1 816 ? 14.710 18.909 5.696 1.00 80.62 816 GLN A O 1
ATOM 6744 N N . ARG A 1 817 ? 14.314 20.499 4.172 1.00 79.06 817 ARG A N 1
ATOM 6745 C CA . ARG A 1 817 ? 14.053 19.556 3.072 1.00 79.06 817 ARG A CA 1
ATOM 6746 C C . ARG A 1 817 ? 15.280 18.723 2.706 1.00 79.06 817 ARG A C 1
ATOM 6748 O O . ARG A 1 817 ? 15.161 17.507 2.599 1.00 79.06 817 ARG A O 1
ATOM 6755 N N . HIS A 1 818 ? 16.453 19.342 2.581 1.00 74.56 818 HIS A N 1
ATOM 6756 C CA . HIS A 1 818 ? 17.697 18.627 2.287 1.00 74.56 818 HIS A CA 1
ATOM 6757 C C . HIS A 1 818 ? 18.082 17.632 3.400 1.00 74.56 818 HIS A C 1
ATOM 6759 O O . HIS A 1 818 ? 18.445 16.493 3.112 1.00 74.56 818 HIS A O 1
ATOM 6765 N N . LEU A 1 819 ? 17.928 18.026 4.672 1.00 70.56 819 LEU A N 1
ATOM 6766 C CA . LEU A 1 819 ? 18.099 17.140 5.833 1.00 70.56 819 LEU A CA 1
ATOM 6767 C C . LEU A 1 819 ? 17.139 15.938 5.797 1.00 70.56 819 LEU A C 1
ATOM 6769 O O . LEU A 1 819 ? 17.556 14.817 6.078 1.00 70.56 819 LEU A O 1
ATOM 6773 N N . ASN A 1 820 ? 15.883 16.155 5.400 1.00 68.88 820 ASN A N 1
ATOM 6774 C CA . ASN A 1 820 ? 14.875 15.097 5.306 1.00 68.88 820 ASN A CA 1
ATOM 6775 C C . ASN A 1 820 ? 15.077 14.156 4.101 1.00 68.88 820 ASN A C 1
ATOM 6777 O O . ASN A 1 820 ? 14.656 13.003 4.168 1.00 68.88 820 ASN A O 1
ATOM 6781 N N . TRP A 1 821 ? 15.719 14.608 3.015 1.00 64.25 821 TRP A N 1
ATOM 6782 C CA . TRP A 1 821 ? 16.072 13.748 1.873 1.00 64.25 821 TRP A CA 1
ATOM 6783 C C . TRP A 1 821 ? 17.360 12.940 2.085 1.00 64.25 821 TRP A C 1
ATOM 6785 O O . TRP A 1 821 ? 17.447 11.819 1.586 1.00 64.25 821 TRP A O 1
ATOM 6795 N N . PHE A 1 822 ? 18.334 13.447 2.851 1.00 57.28 822 PHE A N 1
ATOM 6796 C CA . PHE A 1 822 ? 19.622 12.771 3.070 1.00 57.28 822 PHE A CA 1
ATOM 6797 C C . PHE A 1 822 ? 19.985 12.556 4.557 1.00 57.28 822 PHE A C 1
ATOM 6799 O O . PHE A 1 822 ? 21.067 12.964 4.992 1.00 57.28 822 PHE A O 1
ATOM 6806 N N . PRO A 1 823 ? 19.157 11.842 5.350 1.00 52.16 823 PRO A N 1
ATOM 6807 C CA . PRO A 1 823 ? 19.423 11.609 6.777 1.00 52.16 823 PRO A CA 1
ATOM 6808 C C . PRO A 1 823 ? 20.729 10.836 7.052 1.00 52.16 823 PRO A C 1
ATOM 6810 O O . PRO A 1 823 ? 21.310 10.961 8.127 1.00 52.16 823 PRO A O 1
ATOM 6813 N N . ASN A 1 824 ? 21.232 10.067 6.079 1.00 45.75 824 ASN A N 1
ATOM 6814 C CA . ASN A 1 824 ? 22.418 9.217 6.237 1.00 45.75 824 ASN A CA 1
ATOM 6815 C C . ASN A 1 824 ? 23.768 9.924 5.990 1.00 45.75 824 ASN A C 1
ATOM 6817 O O . ASN A 1 824 ? 24.806 9.285 6.147 1.00 45.75 824 ASN A O 1
ATOM 6821 N N . LEU A 1 825 ? 23.794 11.211 5.614 1.00 46.47 825 LEU A N 1
ATOM 6822 C CA . LEU A 1 825 ? 25.048 11.946 5.348 1.00 46.47 825 LEU A CA 1
ATOM 6823 C C . LEU A 1 825 ? 25.641 12.677 6.569 1.00 46.47 825 LEU A C 1
ATOM 6825 O O . LEU A 1 825 ? 26.701 13.282 6.448 1.00 46.47 825 LEU A O 1
ATOM 6829 N N . VAL A 1 826 ? 24.992 12.613 7.738 1.00 42.78 826 VAL A N 1
ATOM 6830 C CA . VAL A 1 826 ? 25.412 13.344 8.956 1.00 42.78 826 VAL A CA 1
ATOM 6831 C C . VAL A 1 826 ? 26.254 12.486 9.923 1.00 42.78 826 VAL A C 1
ATOM 6833 O O . VAL A 1 826 ? 26.912 13.027 10.804 1.00 42.78 826 VAL A O 1
ATOM 6836 N N . ASN A 1 827 ? 26.300 11.161 9.737 1.00 39.06 827 ASN A N 1
ATOM 6837 C CA . ASN A 1 827 ? 27.110 10.240 10.548 1.00 39.06 827 ASN A CA 1
ATOM 6838 C C . ASN A 1 827 ? 28.361 9.764 9.787 1.00 39.06 827 ASN A C 1
ATOM 6840 O O . ASN A 1 827 ? 28.435 8.601 9.375 1.00 39.06 827 ASN A O 1
ATOM 6844 N N . LYS A 1 828 ? 29.342 10.655 9.591 1.00 35.56 828 LYS A N 1
ATOM 6845 C CA . LYS A 1 828 ? 30.676 10.296 9.090 1.00 35.56 828 LYS A CA 1
ATOM 6846 C C . LYS A 1 828 ? 31.761 11.274 9.538 1.00 35.56 828 LYS A C 1
ATOM 6848 O O . LYS A 1 828 ? 31.444 12.478 9.617 1.00 35.56 828 LYS A O 1
#

Foldseek 3Di:
DVVVVVVVVVVVVVVVVVVVVVVVVVVVVVVVVVVVVVVVVVVVVVVVVVVVVVVVVVVVVVVVVVVVVVVVVVVVVVVVVVVVVVVVVVVVVVVVVVVVVVVVVVVVVVVVVVVVVVVVVVVVVVVVVVVVVVVVVVVVVVVVVVVVVVVVVVVVVVVVVVVVVVVVVVPPPDDDDDDPDPPPPPPPVVVVVVVVVVVVVVVVVVVVVVVVVVVVVVVVVVVVVVVVVVVVVVVVVVVVVVVVVVVVVVVVVVVVVVVVVVVVVVVVVVVVVVVVVVVVVVVVVVVVVVVVVVVVVVVVVVVVVVVVVVVVVVVVVVVVVVVVVVVVVVVVVVVVVVCVVVVVVVVVCVVVVVVVVVDDDDDDDDDYDDDYDYDDDDDDDYDYDYDYDDDDDDDDDDDDDDDDDDDDDDDDDDDDDDDDDDDDDDDDDDDDDDDVPDVVCVVVVVVVVVVVVVVVVVVVVVVVVVVVVVVVVVVVVVVVVVVVVVVVVVVVVVVVVVVVVVVVVVVVVVVVVVVVVVVVVVVVVVVVVVVVVVVVVVVVVVVVVVVVVVVVVVVVVVVVVVVVVVVVVVVVVVVVVVVVVVVVVVVVVVVVVVVVVVVVVVVVVVVVVVVVVVVVVVVVVVVVVVVVVVVVVVVVVVVVVVVVVVVVVVVVVVVVVVVVVLVVLVVVLVVLVVVLVVLVVVLVVVVVPDDDCPPVNVVSVVVSVVSVVVNVVSVVVNVVSVVVVVVVVVVVPPPPPPPPDPDPDDDDDDDDDDDDDDDDDDPPDPPVCVVVVVVLVVVVVCVVVVNDVLVNLQVVCVVVVDDPVVSVVSNVVVVVVNCVVCVPPPPD

Secondary structure (DSSP, 8-state):
-HHHHHHHHHHHHHHHHHHHHHHHHHHHHHHHHHHHHHHHHHHHHHHHHHHHHHHHHHHHHHHHHHHHHHHHHHHHHHHHHHHHHHHHHHHHHHHHHHHHHHHHHHHHHHHHHHHHHHHHHHHHHHHHHHHHHHHHHHHHHHHHHHHHHHHHHHHHHHHHHHHHHHHHTTSSS-----S--TTSSHHHHHHHHHHHHHHHHHHHHHHHHHHHHHHHHHHHHHHHHHHHHHHHHHHHHHHHHHHHHHHHHHHHHHHHHHHHHHHHHHHHHHHHHHHHHHHHHHHHHHHHHHHHHHHHHHHHHHHHHHHHHHHHHHHHHHHHHHHHHHHHHHHHHHHHHHHHHHHHHHHHHHHHHTTTTTS---------------------------------------------------------------------------GGGTTTHHHHHHHHHHHHHHHHHHHHHHHHHHHHHHHHHHHHHHHHHHHHHHHHHHHHHHHHHHHHHHHHHHHHHHHHHHHHHHHHHHHHHHHHHHHHHHHHHHHHHHHHHHHHHHHHHHHHHHHHHHHHHHHHHHHHHHHHHHHHHHHHHHHHHHHHHHHHHHHHHHHHHHHHHHHHHHHHHHHHHHHHHHHHHHHHHHHHHHHHHHHHHHHHHHHHHHHHHHHHHHHHHHHHHHHHHHHHHHHHHHHHHHHHS-TT-HHHHHHHHHHHHHHHHHHHHHHHHHHHHHHHHHHHHHHHTGGGTTTSSS---S--------------SS--SSSSHHHHHHHHHHHHHHHHTTS-HHHHHHHHHHHHT--HHHHHHHHHHHHHHHHHH-GGGS--

Organism: Brachionus plicatilis (NCBI:txid10195)

pLDDT: mean 72.99, std 18.39, range [18.02, 94.0]

InterPro domains:
  IPR000237 GRIP domain [PF01465] (771-810)
  IPR000237 GRIP domain [PS50913] (766-813)
  IPR000237 GRIP domain [SM00755] (769-813)